Protein 6SN1 (pdb70)

Organism: Homo sapiens (NCBI:txid9606)

Radius of gyration: 36.24 Å; Cα contacts (8 Å, |Δi|>4): 1987; chains: 2; bounding box: 74×98×100 Å

B-factor: mean 81.83, std 27.94, range [30.4, 258.16]

Solvent-accessible surface area: 46410 Å² total; per-residue (Å²): 114,20,76,45,18,35,48,10,1,0,1,0,0,0,0,0,22,0,15,90,0,26,104,37,2,132,54,102,12,88,6,11,96,113,121,154,84,61,71,54,51,16,13,19,3,0,0,2,0,0,9,3,0,12,26,3,0,7,1,1,24,4,9,29,20,120,107,30,0,0,2,0,0,0,0,20,74,20,44,76,79,38,16,48,12,49,39,148,42,20,51,38,103,90,2,25,32,23,1,16,89,44,13,54,4,86,100,97,38,107,90,127,94,23,33,4,54,63,0,3,57,16,0,0,70,7,1,0,103,51,0,84,50,0,95,104,23,71,89,130,60,96,105,71,50,70,14,2,1,54,0,19,0,0,0,0,5,39,6,144,44,50,70,38,10,130,73,1,2,75,39,3,45,115,29,4,116,106,31,17,116,107,2,61,134,36,122,139,48,16,72,2,77,73,1,32,0,0,8,0,10,0,21,8,45,75,92,125,43,120,4,69,98,66,94,119,109,122,42,21,124,28,0,12,0,12,8,21,24,17,99,0,13,87,89,0,10,68,52,2,35,82,5,0,39,109,14,7,77,15,19,11,0,22,0,18,93,24,96,167,207,62,4,60,0,0,0,46,110,59,0,19,95,68,52,125,210,74,64,51,0,69,26,7,123,39,163,102,77,56,63,109,12,27,47,0,53,6,20,54,62,0,0,0,27,54,7,57,43,155,39,2,30,29,0,3,82,57,0,52,131,62,114,43,0,20,0,32,58,111,164,121,67,51,10,3,7,0,6,27,7,13,23,4,0,7,1,0,7,15,44,72,46,85,26,17,5,56,94,6,52,24,47,46,112,27,17,0,14,136,23,134,32,21,16,54,109,56,0,0,84,8,0,80,85,7,11,1,5,24,27,134,115,116,63,91,93,85,92,65,95,126,53,53,26,6,81,54,5,61,75,25,2,56,35,36,3,81,49,31,14,32,14,79,57,106,3,4,1,46,50,12,149,33,0,69,59,0,14,67,22,0,19,76,87,73,6,72,117,118,12,12,86,36,0,50,97,2,0,107,69,0,22,67,34,48,191,140,83,42,119,14,58,36,105,127,163,39,129,61,25,1,111,62,0,0,56,18,0,29,70,2,0,111,32,1,33,147,38,30,115,57,0,61,105,0,8,106,18,0,67,88,37,18,39,103,131,9,0,0,0,0,1,0,9,1,107,21,0,29,82,69,12,18,155,142,60,88,46,141,43,56,15,29,69,0,0,18,72,0,0,32,66,0,1,103,30,0,40,78,37,13,131,15,11,11,0,0,0,0,18,0,4,44,148,78,111,54,85,19,83,16,26,52,67,10,106,59,0,54,120,9,12,73,143,23,96,70,107,70,95,4,20,1,47,51,0,0,61,0,0,14,74,16,0,81,152,55,5,15,32,63,35,59,1,33,0,0,0,0,0,2,1,54,9,45,162,43,78,17,1,2,46,84,9,27,86,71,69,102,58,58,78,96,108,66,60,28,10,6,76,13,77,4,58,14,64,0,9,0,0,0,0,0,35,37,137,49,2,111,86,88,88,18,19,126,15,0,80,102,0,15,92,19,4,116,43,70,20,79,34,9,49,14,124,26,98,14,21,33,162,35,0,71,57,6,0,15,129,0,16,106,98,15,0,58,26,17,71,4,41,0,51,0,18,96,16,70,8,53,0,27,1,4,30,106,10,102,79,49,58,73,36,121,85,128,41,65,114,69,56,90,6,71,77,52,0,30,1,0,1,0,0,29,24,79,18,0,25,3,1,30,8,59,34,41,4,0,0,16,25,15,22,61,109,107,98,44,68,53,54,73,119,115,79,37,93,124,116,12,2,154,102,31,21,1,3,15,0,0,14,13,0,1,90,107,45,27,2,0,0,0,0,41,0,9,127,108,10,8,0,6,0,16,7,44,36,48,86,199,130,85,16,6,1,19,0,1,6,0,82,19,17,67,79,25,1,46,3,1,10,98,2,49,60,0,0,5,22,74,53,21,181,142,63,28,0,3,165,126,71,108,120,44,32,11,68,46,141,41,194,91,143,18,8,15,27,104,86,30,24,26,2,26,89,56,65,17,0,37,79,35,2,57,84,0,6,104,5,1,123,97,16,49,137,86,25,122,46,0,9,110,42,0,13,76,3,0,54,3,0,9,1,7,10,5,25,62,1,0,82,9,1,0,48,3,0,66,54,17,20,116,122,41,86,112,134,39,79,70,6,3,40,106,4,0,50,29,0,0,110,34,0,63,74,0,2,85,40,106,97,96,42,18,45,30,118,100,62,3,83,41,77,178,47,128,94,93,85,157

Foldseek 3Di:
DADLQAAQLEEEEQEEQFLQQQAFLPDWDQPFDDVVTDDTDTGGNSVLVVVLVLLLLQFCCQQDVDSRFYWYWYFFLAIDTQAAQESVRSDSVSVVVSDVVVPHRHNPDDRPSTDSLRSLLVSLQRLFAAHPVLVVVCVVVVCNRPDAREYEYAYEYAAQAQVRVVVSVVSSVVSLVVVLVVSVPDPGTHRHQAYEYEAEHEHHPPDDRRYDWDAWDDPDSHYIYTYHYFYGDPGSSVVSVVVSCVSQQKAKEWEPPQPVHIWIKIWHPVLCVVVPVYAYWYWDDDDPDDDDDFDFPDKGFIDTSCCPDPSNVVVLVVQQVFDKTFTWHVVTFTAWIWHDDNSTIIITGGDGDDDPCPPPDDCLPDPPNVPDFFPPVVVVVVPVVLDDDDDDDFDDDDDDPTDDRVVVSVVLVVLLVLPDDGGDLVAWLVVDPLNCLQLVQLSDLDADPVSLVSLLVSLVVLLVCLVVLPDTDNVDDSVVVQVVNLVRVLSSLVSRCVSDVSSVVSNVSSCVRGDPD/DEEEEEEQEQQQQCALDPVPPDRDGLLRLVLLLVLLVLVCCVQQVQPFWYWYWYFFPHIDGPGATDSPSVVVNVCSPPDDHHHAGQPQNVLVVVLVSCCVPPNAEDEYEYEYEEQLCRDDDDRGLVVCVVCQPPPPPVRHGCFPPSHRYAYEYQHSHAPVVCVVVVSVVSVVVRCVSNVVRYDYFHHNDRRDNVVSNVRSVVVCVVPPHWQWAWEDEPPAIFIKTWPPQDDFQADDCVPGNDTAHFDRYWYFDDKDACVQCPDADFSDKTAIGGFDADDVRDRQPSVVSVVVVVPDDHVQVVVAVCQQVRRMWTWIHRDVQWIWIWHWDPPPPDDIGIMITTFDRHQPSDQQVHGPVPDDDCVPPPDRQCDPVSPHHPTRDDDPDDDPVRDDDQDPPDVVSVVVLLVQLVVLLLVPPVSVPVNQVSLLVVLLVCLVVVVLVVLLVSLVVLVVCLVVRDPPDDPQSNQQSNQSSVQSNVLSVCPPDCVDNPDGRDGDPDPPPDD

InterPro domains:
  IPR019355 Cell cycle regulator Mat89Bb [PF10221] (5-692)
  IPR019355 Cell cycle regulator Mat89Bb [PTHR12955] (3-706)

Nearest PDB structures (foldseek):
  6sn1-assembly1_B  TM=1.002E+00  e=0.000E+00  Homo sapiens
  8pk5-assembly1_B  TM=9.869E-01  e=5.608E-93  Homo sapiens
  9fa7-assembly1_B  TM=9.671E-01  e=9.783E-84  Homo sapiens
  8rbx-assembly1_n  TM=4.633E-01  e=1.930E-60  Homo sapiens
  8rc4-assembly1_n  TM=4.723E-01  e=8.974E-50  Homo sapiens

GO terms:
  GO:0005737 cytoplasm (C, IDA)
  GO:0051642 centrosome localization (P, IMP)
  GO:0090435 protein localization to nuclear envelope (P, IMP)
  GO:0007052 mitotic spindle organization (P, IMP)
  GO:0005634 nucleus (C, IDA)
  GO:0032039 integrator complex (C, IDA)
  GO:0160232 INTAC complex (C, IDA)
  GO:0160240 RNA polymerase II transcription initiation surveillance (P, IDA)
  GO:0140297 DNA-binding transcription factor binding (F, IDA)
  GO:0016180 snRNA processing (P, IMP)
  GO:0005654 nucleoplasm (C, TAS)
  GO:0005515 protein binding (F, IPI)
  GO:0005654 nucleoplasm (C, IDA)
  GO:0016604 nuclear body (C, IDA)
  GO:0034243 regulation of transcription elongation by RNA polymerase II (P, IDA)
  GO:0007346 regulation of mitotic cell cycle (P, IMP)

Sequence (1020 aa):
FMKIFSESHKTVFVVDHCPYMAESCRQHVEFDMLIIPLAPISKSLWTCSVESSMEYCRIMYDIFPFKKLVNFIVSDSGAHVLNSWTQEDQNLQELMAALAAVGPPNPRADPECCSILHGLVAAVETLCKITEYQHEARTLLMNAERVGNRGRIICITNAKSDSHVRMLEDCVQETIHEHNKLAANSDHLMQIQKCELVLIHTYPVGEDSLVSDRSKKELSPVLTSEVHSVRAGRHLATKLNILVQQHFDLASTTITNIPMYDVELLHHKDAHVDFLETITLKWCTPRTNNIELHYCTGAYRISPVDVNSRPSSCLTNFLLNGRSVLLEQPSKVISHMLSSHGGEIFLHVLSSSRSILEDPPSISEGCGGRVTDYRITDFGEFMRENRLTPFLDPRYKIDGSLEVPLERAKDQLEKHTRYWPMIISQTTIFNMQAVVPLASVIVKESLTEEDVLNCQKTIYNLVDMERKNDPLPISPKRDEQYRIMWNELETLVRAHINNSEKHQRVLECLMACRSKPPTVVVMDVSLSMTRPVSIEGSEEYQRKHLAAHGLTMLFEHMATNYKLEFTALVVFSSLWELMVPFTRDYNTLQEALSNMDDYDKTCLESALVGVCNIVQQEWGGAIPCQVVLVTDGCLGIGRGSLRHSLATQNQRSESNRFPLPFPFPSKLYIMCMANLEELQSTDSLECLERLIDLNNGEGQIFTIDGPLCLKNVQSMFGKLIDLAYTPFHAVLKCGHLTADVQVFPRPEPFVVDEEIDPIPKVINTDLEIVGFIDIADISSPPVLSRHLVLPIALNKEGDEVGTNSANQIAGKIPNFCVLLHGSLKVEGMVAIVQLGPEWHGMLYSQADSKKKSNLMMSLFEPGPEPLPWLGKMAQLGPISDAKENPYGEDDNKSPFPLQPKNKRSYAQNVTVWIKPSGLQTDVQKILRNARKLPEKTQTFYKELNRLRKAALAFGFLDLLKGVADMLERECTLLPETAHPDAAFQLTHAAQQLKLASTGTSEYAAYDQNITPLHTDFSGS

Structure (mmCIF, N/CA/C/O backbone):
data_6SN1
#
_entry.id   6SN1
#
_cell.length_a   190.987
_cell.length_b   115.354
_cell.length_c   147.819
_cell.angle_alpha   90.000
_cell.angle_beta   90.000
_cell.angle_gamma   90.000
#
_symmetry.space_group_name_H-M   'P 21 21 2'
#
loop_
_entity.id
_entity.type
_entity.pdbx_description
1 polymer 'Integrator complex subunit 13'
2 polymer 'Integrator complex subunit 14'
3 non-polymer 'SULFATE ION'
4 water water
#
loop_
_atom_site.group_PDB
_atom_site.id
_atom_site.type_symbol
_atom_site.label_atom_id
_atom_site.label_alt_id
_atom_site.label_comp_id
_atom_site.label_asym_id
_atom_site.label_entity_id
_atom_site.label_seq_id
_atom_site.pdbx_PDB_ins_code
_atom_site.Cartn_x
_atom_site.Cartn_y
_atom_site.Cartn_z
_atom_site.occupancy
_atom_site.B_iso_or_equiv
_atom_site.auth_seq_id
_atom_site.auth_comp_id
_atom_site.auth_asym_id
_atom_site.auth_atom_id
_atom_site.pdbx_PDB_model_num
ATOM 1 N N . PHE A 1 57 ? 135.54834 47.04131 101.57456 1.000 129.16457 0 PHE A N 1
ATOM 2 C CA . PHE A 1 57 ? 136.06355 45.70209 101.31545 1.000 132.25052 0 PHE A CA 1
ATOM 3 C C . PHE A 1 57 ? 135.12531 44.61469 101.81477 1.000 139.24037 0 PHE A C 1
ATOM 4 O O . PHE A 1 57 ? 134.07225 44.88387 102.39385 1.000 136.61980 0 PHE A O 1
ATOM 6 N N . MET A 1 58 ? 135.52592 43.37525 101.56773 1.000 163.08952 1 MET A N 1
ATOM 7 C CA . MET A 1 58 ? 134.84295 42.21305 102.10523 1.000 149.41484 1 MET A CA 1
ATOM 8 C C . MET A 1 58 ? 135.90302 41.20283 102.50248 1.000 140.57325 1 MET A C 1
ATOM 9 O O . MET A 1 58 ? 136.85549 40.96495 101.75141 1.000 138.00664 1 MET A O 1
ATOM 11 N N . LYS A 1 59 ? 135.73580 40.62722 103.69341 1.000 138.57999 2 LYS A N 1
ATOM 12 C CA . LYS A 1 59 ? 136.78773 39.80531 104.27909 1.000 134.51904 2 LYS A CA 1
ATOM 13 C C . LYS A 1 59 ? 136.97422 38.50691 103.50074 1.000 135.36884 2 LYS A C 1
ATOM 14 O O . LYS A 1 59 ? 138.06799 38.22473 102.99617 1.000 119.84290 2 LYS A O 1
ATOM 16 N N . ILE A 1 60 ? 135.90965 37.70756 103.37417 1.000 141.32985 3 ILE A N 1
ATOM 17 C CA . ILE A 1 60 ? 136.03197 36.44026 102.65448 1.000 101.48191 3 ILE A CA 1
ATOM 18 C C . ILE A 1 60 ? 136.15251 36.68582 101.15959 1.000 106.12453 3 ILE A C 1
ATOM 19 O O . ILE A 1 60 ? 136.72535 35.86636 100.42876 1.000 100.29420 3 ILE A O 1
ATOM 21 N N . PHE A 1 61 ? 135.62993 37.81045 100.68239 1.000 122.84426 4 PHE A N 1
ATOM 22 C CA . PHE A 1 61 ? 135.62359 38.11985 99.25535 1.000 89.03229 4 PHE A CA 1
ATOM 23 C C . PHE A 1 61 ? 136.84626 38.93695 98.86236 1.000 69.91285 4 PHE A C 1
ATOM 24 O O . PHE A 1 61 ? 136.73409 39.96559 98.20139 1.000 82.63373 4 PHE A O 1
ATOM 32 N N . SER A 1 62 ? 138.02733 38.48243 99.27606 1.000 69.88958 5 SER A N 1
ATOM 33 C CA . SER A 1 62 ? 139.26595 39.10882 98.84366 1.000 72.03769 5 SER A CA 1
ATOM 34 C C . SER A 1 62 ? 139.65367 38.59908 97.46249 1.000 86.27660 5 SER A C 1
ATOM 35 O O . SER A 1 62 ? 138.80676 38.13864 96.69144 1.000 72.08815 5 SER A O 1
ATOM 38 N N . GLU A 1 63 ? 140.94050 38.68183 97.14316 1.000 77.34726 6 GLU A N 1
ATOM 39 C CA . GLU A 1 63 ? 141.41541 38.23050 95.84239 1.000 78.47193 6 GLU A CA 1
ATOM 40 C C . GLU A 1 63 ? 141.30285 36.72063 95.70046 1.000 91.86452 6 GLU A C 1
ATOM 41 O O . GLU A 1 63 ? 141.02875 36.22576 94.60224 1.000 81.49072 6 GLU A O 1
ATOM 47 N N . SER A 1 64 ? 141.49439 35.97780 96.79354 1.000 77.50596 7 SER A N 1
ATOM 48 C CA . SER A 1 64 ? 141.54381 34.52079 96.74369 1.000 70.90558 7 SER A CA 1
ATOM 49 C C . SER A 1 64 ? 140.16813 33.86644 96.67108 1.000 61.62416 7 SER A C 1
ATOM 50 O O . SER A 1 64 ? 140.09521 32.64676 96.49460 1.000 73.51950 7 SER A O 1
ATOM 53 N N . HIS A 1 65 ? 139.08248 34.63518 96.79935 1.000 71.40897 8 HIS A N 1
ATOM 54 C CA . HIS A 1 65 ? 137.74873 34.06092 96.64250 1.000 57.46975 8 HIS A CA 1
ATOM 55 C C . HIS A 1 65 ? 137.53112 33.55662 95.22090 1.000 78.37117 8 HIS A C 1
ATOM 56 O O . HIS A 1 65 ? 136.99690 32.45998 95.01708 1.000 68.56815 8 HIS A O 1
ATOM 63 N N . LYS A 1 66 ? 137.93707 34.34202 94.22609 1.000 82.84142 9 LYS A N 1
ATOM 64 C CA . LYS A 1 66 ? 137.80974 33.97608 92.82096 1.000 65.02517 9 LYS A CA 1
ATOM 65 C C . LYS A 1 66 ? 139.19698 33.83342 92.21365 1.000 79.27355 9 LYS A C 1
ATOM 66 O O . LYS A 1 66 ? 139.96204 34.80302 92.17125 1.000 81.47144 9 LYS A O 1
ATOM 72 N N . THR A 1 67 ? 139.51291 32.63402 91.73457 1.000 71.08088 10 THR A N 1
ATOM 73 C CA . THR A 1 67 ? 140.73878 32.37470 90.99215 1.000 61.35733 10 THR A CA 1
ATOM 74 C C . THR A 1 67 ? 140.36696 31.79543 89.63618 1.000 66.53743 10 THR A C 1
ATOM 75 O O . THR A 1 67 ? 139.58292 30.84512 89.55921 1.000 77.57647 10 THR A O 1
ATOM 79 N N . VAL A 1 68 ? 140.91549 32.37173 88.57121 1.000 69.33331 11 VAL A N 1
ATOM 80 C CA . VAL A 1 68 ? 140.61570 31.94717 87.20927 1.000 57.57654 11 VAL A CA 1
ATOM 81 C C . VAL A 1 68 ? 141.91755 31.53840 86.53713 1.000 72.52996 11 VAL A C 1
ATOM 82 O O . VAL A 1 68 ? 142.80675 32.37466 86.33189 1.000 63.68785 11 VAL A O 1
ATOM 86 N N . PHE A 1 69 ? 142.02987 30.25591 86.20101 1.000 72.62395 12 PHE A N 1
ATOM 87 C CA . PHE A 1 69 ? 143.15669 29.75354 85.43023 1.000 60.49998 12 PHE A CA 1
ATOM 88 C C . PHE A 1 69 ? 142.88351 29.92687 83.94325 1.000 63.97237 12 PHE A C 1
ATOM 89 O O . PHE A 1 69 ? 141.76326 29.70436 83.47436 1.000 60.08243 12 PHE A O 1
ATOM 97 N N . VAL A 1 70 ? 143.91194 30.33730 83.20545 1.000 67.18164 13 VAL A N 1
ATOM 98 C CA . VAL A 1 70 ? 143.83449 30.50243 81.75676 1.000 72.63583 13 VAL A CA 1
ATOM 99 C C . VAL A 1 70 ? 145.07662 29.84401 81.16712 1.000 76.33184 13 VAL A C 1
ATOM 100 O O . VAL A 1 70 ? 146.17554 30.40686 81.22804 1.000 64.61192 13 VAL A O 1
ATOM 104 N N . VAL A 1 71 ? 144.90810 28.65065 80.60073 1.000 75.75863 14 VAL A N 1
ATOM 105 C CA . VAL A 1 71 ? 145.97976 27.91471 79.94083 1.000 75.12375 14 VAL A CA 1
ATOM 106 C C . VAL A 1 71 ? 145.66464 27.85563 78.45351 1.000 77.46586 14 VAL A C 1
ATOM 107 O O . VAL A 1 71 ? 144.52097 27.59290 78.06518 1.000 59.43336 14 VAL A O 1
ATOM 111 N N . ASP A 1 72 ? 146.67259 28.10543 77.61982 1.000 68.54082 15 ASP A N 1
ATOM 112 C CA . ASP A 1 72 ? 146.46350 28.12583 76.18018 1.000 97.81983 15 ASP A CA 1
ATOM 113 C C . ASP A 1 72 ? 146.58021 26.72233 75.59749 1.000 91.17796 15 ASP A C 1
ATOM 114 O O . ASP A 1 72 ? 147.42795 25.92691 76.01459 1.000 61.58261 15 ASP A O 1
ATOM 119 N N . HIS A 1 73 ? 145.70785 26.42481 74.63376 1.000 96.26069 16 HIS A N 1
ATOM 120 C CA . HIS A 1 73 ? 145.63690 25.11815 73.99553 1.000 87.95601 16 HIS A CA 1
ATOM 121 C C . HIS A 1 73 ? 146.12562 25.17154 72.55021 1.000 86.31676 16 HIS A C 1
ATOM 122 O O . HIS A 1 73 ? 145.72059 24.35530 71.71913 1.000 109.79782 16 HIS A O 1
ATOM 129 N N . CYS A 1 74 ? 146.99066 26.12800 72.24109 1.000 82.27477 17 CYS A N 1
ATOM 130 C CA . CYS A 1 74 ? 147.42655 26.34343 70.87232 1.000 94.93815 17 CYS A CA 1
ATOM 131 C C . CYS A 1 74 ? 148.49225 25.32203 70.47283 1.000 93.50629 17 CYS A C 1
ATOM 132 O O . CYS A 1 74 ? 149.18738 24.77266 71.33351 1.000 72.30070 17 CYS A O 1
ATOM 135 N N . PRO A 1 75 ? 148.61659 25.04484 69.16901 1.000 83.55955 18 PRO A N 1
ATOM 136 C CA . PRO A 1 75 ? 149.56543 24.01469 68.70543 1.000 74.78767 18 PRO A CA 1
ATOM 137 C C . PRO A 1 75 ? 150.96190 24.09440 69.30465 1.000 74.88908 18 PRO A C 1
ATOM 138 O O . PRO A 1 75 ? 151.56121 23.04640 69.57375 1.000 81.68744 18 PRO A O 1
ATOM 142 N N . TYR A 1 76 ? 151.50496 25.29462 69.52082 1.000 69.88651 19 TYR A N 1
ATOM 143 C CA . TYR A 1 76 ? 152.86474 25.38712 70.04371 1.000 79.59946 19 TYR A CA 1
ATOM 144 C C . TYR A 1 76 ? 152.99078 24.86759 71.47088 1.000 81.99451 19 TYR A C 1
ATOM 145 O O . TYR A 1 76 ? 154.11519 24.62857 71.92394 1.000 79.10840 19 TYR A O 1
ATOM 154 N N . MET A 1 77 ? 151.87795 24.67555 72.18255 1.000 73.28955 20 MET A N 1
ATOM 155 C CA . MET A 1 77 ? 151.93848 24.11354 73.52586 1.000 84.27519 20 MET A CA 1
ATOM 156 C C . MET A 1 77 ? 152.27673 22.62920 73.52938 1.000 92.56640 20 MET A C 1
ATOM 157 O O . MET A 1 77 ? 152.60818 22.09219 74.59163 1.000 84.10154 20 MET A O 1
ATOM 162 N N . ALA A 1 78 ? 152.20242 21.95822 72.38091 1.000 86.24534 21 ALA A N 1
ATOM 163 C CA . ALA A 1 78 ? 152.58286 20.55593 72.28228 1.000 83.25456 21 ALA A CA 1
ATOM 164 C C . ALA A 1 78 ? 154.09073 20.35457 72.22973 1.000 64.51545 21 ALA A C 1
ATOM 165 O O . ALA A 1 78 ? 154.54340 19.20657 72.16572 1.000 73.69196 21 ALA A O 1
ATOM 167 N N . GLU A 1 79 ? 154.87054 21.43273 72.25385 1.000 71.64698 22 GLU A N 1
ATOM 168 C CA . GLU A 1 79 ? 156.31971 21.31319 72.19452 1.000 85.95756 22 GLU A CA 1
ATOM 169 C C . GLU A 1 79 ? 156.84399 20.59827 73.43293 1.000 78.55833 22 GLU A C 1
ATOM 170 O O . GLU A 1 79 ? 156.33428 20.78240 74.54145 1.000 94.57967 22 GLU A O 1
ATOM 176 N N . SER A 1 80 ? 157.86682 19.77242 73.23694 1.000 82.60269 23 SER A N 1
ATOM 177 C CA . SER A 1 80 ? 158.44669 19.02667 74.34399 1.000 82.56142 23 SER A CA 1
ATOM 178 C C . SER A 1 80 ? 159.21948 19.95377 75.27235 1.000 92.90223 23 SER A C 1
ATOM 179 O O . SER A 1 80 ? 159.95357 20.83855 74.82449 1.000 101.98162 23 SER A O 1
ATOM 182 N N . CYS A 1 81 ? 159.04959 19.74505 76.57961 1.000 81.93804 24 CYS A N 1
ATOM 183 C CA . CYS A 1 81 ? 159.84235 20.47166 77.56332 1.000 92.23976 24 CYS A CA 1
ATOM 184 C C . CYS A 1 81 ? 161.28711 19.99397 77.61253 1.000 100.49583 24 CYS A C 1
ATOM 185 O O . CYS A 1 81 ? 162.09568 20.59496 78.32910 1.000 101.00260 24 CYS A O 1
ATOM 188 N N . ARG A 1 82 ? 161.61929 18.93146 76.87714 1.000 104.07980 25 ARG A N 1
ATOM 189 C CA . ARG A 1 82 ? 162.97021 18.38124 76.76847 1.000 107.75097 25 ARG A CA 1
ATOM 190 C C . ARG A 1 82 ? 163.55965 17.98453 78.11761 1.000 105.35064 25 ARG A C 1
ATOM 191 O O . ARG A 1 82 ? 164.78400 17.90519 78.26209 1.000 113.69686 25 ARG A O 1
ATOM 199 N N . GLN A 1 83 ? 162.71360 17.72990 79.11202 1.000 100.43454 26 GLN A N 1
ATOM 200 C CA . GLN A 1 83 ? 163.14447 17.19557 80.39853 1.000 109.78865 26 GLN A CA 1
ATOM 201 C C . GLN A 1 83 ? 162.73397 15.72874 80.43801 1.000 108.46402 26 GLN A C 1
ATOM 202 O O . GLN A 1 83 ? 161.54088 15.41310 80.50696 1.000 99.54082 26 GLN A O 1
ATOM 208 N N . HIS A 1 84 ? 163.72102 14.83989 80.38762 1.000 106.94083 27 HIS A N 1
ATOM 209 C CA . HIS A 1 84 ? 163.44596 13.41810 80.23978 1.000 117.98641 27 HIS A CA 1
ATOM 210 C C . HIS A 1 84 ? 162.83050 12.84006 81.50717 1.000 106.66228 27 HIS A C 1
ATOM 211 O O . HIS A 1 84 ? 163.23165 13.17622 82.62467 1.000 104.62566 27 HIS A O 1
ATOM 218 N N . VAL A 1 85 ? 161.85165 11.95827 81.32294 1.000 111.62131 28 VAL A N 1
ATOM 219 C CA . VAL A 1 85 ? 161.19188 11.25413 82.41619 1.000 117.11359 28 VAL A CA 1
ATOM 220 C C . VAL A 1 85 ? 161.57465 9.78399 82.32168 1.000 116.43283 28 VAL A C 1
ATOM 221 O O . VAL A 1 85 ? 161.32071 9.13253 81.30068 1.000 118.12924 28 VAL A O 1
ATOM 225 N N . GLU A 1 86 ? 162.18538 9.26352 83.38317 1.000 114.96412 29 GLU A N 1
ATOM 226 C CA . GLU A 1 86 ? 162.61971 7.86860 83.43678 1.000 118.13678 29 GLU A CA 1
ATOM 227 C C . GLU A 1 86 ? 161.51623 7.04590 84.08967 1.000 111.43983 29 GLU A C 1
ATOM 228 O O . GLU A 1 86 ? 161.40832 6.99151 85.31711 1.000 122.10825 29 GLU A O 1
ATOM 234 N N . PHE A 1 87 ? 160.69239 6.40078 83.26384 1.000 104.77519 30 PHE A N 1
ATOM 235 C CA . PHE A 1 87 ? 159.59811 5.57914 83.76466 1.000 108.10849 30 PHE A CA 1
ATOM 236 C C . PHE A 1 87 ? 159.97986 4.11248 83.90651 1.000 115.92012 30 PHE A C 1
ATOM 237 O O . PHE A 1 87 ? 159.43006 3.41805 84.76957 1.000 127.22374 30 PHE A O 1
ATOM 245 N N . ASP A 1 88 ? 160.90723 3.62709 83.08630 1.000 117.35228 31 ASP A N 1
ATOM 246 C CA . ASP A 1 88 ? 161.34350 2.23750 83.12195 1.000 114.98746 31 ASP A CA 1
ATOM 247 C C . ASP A 1 88 ? 162.63335 2.14086 83.92695 1.000 117.14748 31 ASP A C 1
ATOM 248 O O . ASP A 1 88 ? 163.64548 2.74831 83.56097 1.000 122.34337 31 ASP A O 1
ATOM 253 N N . MET A 1 89 ? 162.59395 1.37849 85.01663 1.000 117.55636 32 MET A N 1
ATOM 254 C CA . MET A 1 89 ? 163.76441 1.11518 85.84641 1.000 125.78116 32 MET A CA 1
ATOM 255 C C . MET A 1 89 ? 164.18347 -0.33063 85.61119 1.000 144.69122 32 MET A C 1
ATOM 256 O O . MET A 1 89 ? 163.49241 -1.25930 86.04518 1.000 139.57668 32 MET A O 1
ATOM 261 N N . LEU A 1 90 ? 165.30863 -0.51221 84.92234 1.000 156.78821 33 LEU A N 1
ATOM 262 C CA . LEU A 1 90 ? 165.80316 -1.83313 84.53663 1.000 143.75672 33 LEU A CA 1
ATOM 263 C C . LEU A 1 90 ? 164.75610 -2.59886 83.73267 1.000 132.98518 33 LEU A C 1
ATOM 264 O O . LEU A 1 90 ? 164.89493 -3.79842 83.49642 1.000 141.24487 33 LEU A O 1
ATOM 266 N N . ILE A 1 98 ? 168.45760 -7.23279 79.69760 1.000 126.25807 41 ILE A N 1
ATOM 267 C CA . ILE A 1 98 ? 167.41529 -6.51728 78.96937 1.000 127.14312 41 ILE A CA 1
ATOM 268 C C . ILE A 1 98 ? 167.86316 -5.09480 78.65584 1.000 135.69370 41 ILE A C 1
ATOM 269 O O . ILE A 1 98 ? 168.71098 -4.53306 79.34940 1.000 132.36622 41 ILE A O 1
ATOM 271 N N . ILE A 1 99 ? 167.28999 -4.51069 77.61178 1.000 135.27923 42 ILE A N 1
ATOM 272 C CA . ILE A 1 99 ? 167.62415 -3.15547 77.18368 1.000 143.29644 42 ILE A CA 1
ATOM 273 C C . ILE A 1 99 ? 166.53893 -2.21540 77.70220 1.000 151.96553 42 ILE A C 1
ATOM 274 O O . ILE A 1 99 ? 165.35608 -2.41870 77.38406 1.000 141.28444 42 ILE A O 1
ATOM 279 N N . PRO A 1 100 ? 166.87726 -1.21954 78.52229 1.000 155.43735 43 PRO A N 1
ATOM 280 C CA . PRO A 1 100 ? 165.84189 -0.35007 79.08961 1.000 138.70084 43 PRO A CA 1
ATOM 281 C C . PRO A 1 100 ? 165.24758 0.55982 78.03040 1.000 137.15647 43 PRO A C 1
ATOM 282 O O . PRO A 1 100 ? 165.90564 0.93367 77.05666 1.000 136.49331 43 PRO A O 1
ATOM 286 N N . LEU A 1 101 ? 163.98098 0.91087 78.23203 1.000 131.57846 44 LEU A N 1
ATOM 287 C CA . LEU A 1 101 ? 163.26369 1.72467 77.26532 1.000 126.18577 44 LEU A CA 1
ATOM 288 C C . LEU A 1 101 ? 163.77964 3.15958 77.27260 1.000 134.76851 44 LEU A C 1
ATOM 289 O O . LEU A 1 101 ? 164.33250 3.65047 78.26066 1.000 135.74524 44 LEU A O 1
ATOM 294 N N . ALA A 1 102 ? 163.58969 3.83087 76.14263 1.000 139.75673 45 ALA A N 1
ATOM 295 C CA . ALA A 1 102 ? 164.05983 5.19926 76.00065 1.000 141.43890 45 ALA A CA 1
ATOM 296 C C . ALA A 1 102 ? 163.19864 6.13925 76.84094 1.000 145.68094 45 ALA A C 1
ATOM 297 O O . ALA A 1 102 ? 161.96970 6.01821 76.84408 1.000 144.25467 45 ALA A O 1
ATOM 299 N N . PRO A 1 103 ? 163.80732 7.07715 77.56370 1.000 145.93706 46 PRO A N 1
ATOM 300 C CA . PRO A 1 103 ? 163.01439 8.01625 78.36336 1.000 136.31647 46 PRO A CA 1
ATOM 301 C C . PRO A 1 103 ? 162.17485 8.92797 77.48306 1.000 134.73021 46 PRO A C 1
ATOM 302 O O . PRO A 1 103 ? 162.50965 9.20109 76.32766 1.000 140.38481 46 PRO A O 1
ATOM 306 N N . ILE A 1 104 ? 161.06562 9.39897 78.04928 1.000 116.86630 47 ILE A N 1
ATOM 307 C CA . ILE A 1 104 ? 160.10709 10.22017 77.32607 1.000 119.14754 47 ILE A CA 1
ATOM 308 C C . ILE A 1 104 ? 159.96522 11.55672 78.04573 1.000 117.89644 47 ILE A C 1
ATOM 309 O O . ILE A 1 104 ? 160.35342 11.71100 79.20610 1.000 115.66698 47 ILE A O 1
ATOM 314 N N . SER A 1 105 ? 159.40708 12.53572 77.33392 1.000 120.02677 48 SER A N 1
ATOM 315 C CA . SER A 1 105 ? 159.26227 13.88922 77.84922 1.000 102.46289 48 SER A CA 1
ATOM 316 C C . SER A 1 105 ? 157.81846 14.35303 77.71884 1.0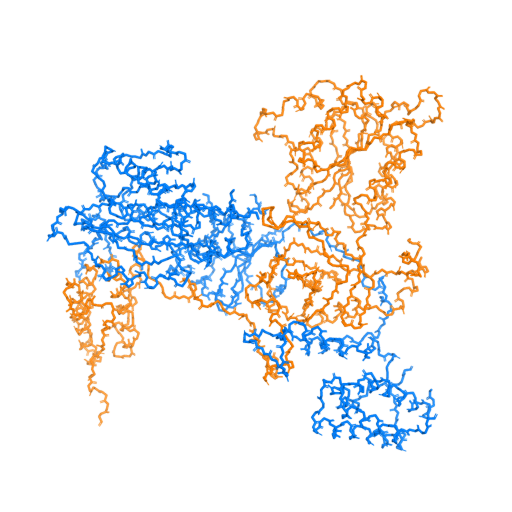00 96.75430 48 SER A C 1
ATOM 317 O O . SER A 1 105 ? 157.08886 13.92774 76.81862 1.000 80.68121 48 SER A O 1
ATOM 320 N N . LYS A 1 106 ? 157.41619 15.23522 78.62890 1.000 97.61391 49 LYS A N 1
ATOM 321 C CA . LYS A 1 106 ? 156.08404 15.81820 78.60869 1.000 90.15295 49 LYS A CA 1
ATOM 322 C C . LYS A 1 106 ? 156.06885 17.08016 77.75218 1.000 81.87730 49 LYS A C 1
ATOM 323 O O . LYS A 1 106 ? 157.09986 17.71211 77.51098 1.000 97.61588 49 LYS A O 1
ATOM 329 N N . SER A 1 107 ? 154.87527 17.44503 77.29528 1.000 69.67305 50 SER A N 1
ATOM 330 C CA . SER A 1 107 ? 154.71360 18.67110 76.53335 1.000 72.78683 50 SER A CA 1
ATOM 331 C C . SER A 1 107 ? 154.57171 19.86477 77.47561 1.000 81.74908 50 SER A C 1
ATOM 332 O O . SER A 1 107 ? 154.36397 19.71831 78.68308 1.000 92.06462 50 SER A O 1
ATOM 335 N N . LEU A 1 108 ? 154.69608 21.06692 76.90586 1.000 88.41059 51 LEU A N 1
ATOM 336 C CA . LEU A 1 108 ? 154.47813 22.27753 77.69194 1.000 80.64303 51 LEU A CA 1
ATOM 337 C C . LEU A 1 108 ? 153.05311 22.33021 78.22592 1.000 76.14567 51 LEU A C 1
ATOM 338 O O . LEU A 1 108 ? 152.82189 22.75896 79.36266 1.000 84.69882 51 LEU A O 1
ATOM 343 N N . TRP A 1 109 ? 152.08457 21.89468 77.41627 1.000 67.80014 52 TRP A N 1
ATOM 344 C CA . TRP A 1 109 ? 150.69830 21.84561 77.86808 1.000 68.72794 52 TRP A CA 1
ATOM 345 C C . TRP A 1 109 ? 150.53115 20.88060 79.03470 1.000 86.38131 52 TRP A C 1
ATOM 346 O O . TRP A 1 109 ? 149.83317 21.18743 80.00829 1.000 81.25961 52 TRP A O 1
ATOM 357 N N . THR A 1 110 ? 151.16386 19.70737 78.95469 1.000 77.81346 53 THR A N 1
ATOM 358 C CA . THR A 1 110 ? 151.08275 18.74809 80.05210 1.000 95.70222 53 THR A CA 1
ATOM 359 C C . THR A 1 110 ? 151.72732 19.30340 81.31696 1.000 73.19443 53 THR A C 1
ATOM 360 O O . THR A 1 110 ? 151.21384 19.10326 82.42438 1.000 77.73095 53 THR A O 1
ATOM 364 N N . CYS A 1 111 ? 152.84775 20.01577 81.17055 1.000 71.76033 54 CYS A N 1
ATOM 365 C CA . CYS A 1 111 ? 153.52432 20.57947 82.33459 1.000 83.01259 54 CYS A CA 1
ATOM 366 C C . CYS A 1 111 ? 152.66392 21.63326 83.02224 1.000 76.74348 54 CYS A C 1
ATOM 367 O O . CYS A 1 111 ? 152.60323 21.68638 84.25634 1.000 66.28336 54 CYS A O 1
ATOM 370 N N . SER A 1 112 ? 151.98663 22.47883 82.24276 1.000 72.04714 55 SER A N 1
ATOM 371 C CA . SER A 1 112 ? 151.17393 23.53580 82.83463 1.000 95.16432 55 SER A CA 1
ATOM 372 C C . SER A 1 112 ? 149.87357 23.00124 83.42087 1.000 77.84991 55 SER A C 1
ATOM 373 O O . SER A 1 112 ? 149.37486 23.55115 84.40932 1.000 82.41596 55 SER A O 1
ATOM 376 N N . VAL A 1 113 ? 149.31006 21.94437 82.83246 1.000 73.49286 56 VAL A N 1
ATOM 377 C CA . VAL A 1 113 ? 148.11549 21.33294 83.40610 1.000 81.64450 56 VAL A CA 1
ATOM 378 C C . VAL A 1 113 ? 148.46311 20.59750 84.69502 1.000 71.39740 56 VAL A C 1
ATOM 379 O O . VAL A 1 113 ? 147.70350 20.63287 85.67063 1.000 70.83852 56 VAL A O 1
ATOM 383 N N . GLU A 1 114 ? 149.61873 19.92912 84.72408 1.000 77.43405 57 GLU A N 1
ATOM 384 C CA . GLU A 1 114 ? 150.07485 19.27838 85.94890 1.000 68.18532 57 GLU A CA 1
ATOM 385 C C . GLU A 1 114 ? 150.22626 20.28372 87.08264 1.000 71.58173 57 GLU A C 1
ATOM 386 O O . GLU A 1 114 ? 149.70279 20.08122 88.18438 1.000 70.05016 57 GLU A O 1
ATOM 392 N N . SER A 1 115 ? 150.94532 21.37851 86.82649 1.000 81.18153 58 SER A N 1
ATOM 393 C CA . SER A 1 115 ? 151.25587 22.32976 87.88760 1.000 67.81544 58 SER A CA 1
ATOM 394 C C . SER A 1 115 ? 150.00686 23.05634 88.37002 1.000 67.99938 58 SER A C 1
ATOM 395 O O . SER A 1 115 ? 149.88726 23.37110 89.55938 1.000 63.52179 58 SER A O 1
ATOM 398 N N . SER A 1 116 ? 149.06504 23.33250 87.46572 1.000 63.49618 59 SER A N 1
ATOM 399 C CA . SER A 1 116 ? 147.85739 24.04290 87.86883 1.000 59.55868 59 SER A CA 1
ATOM 400 C C . SER A 1 116 ? 146.89645 23.13527 88.62579 1.000 79.70683 59 SER A C 1
ATOM 401 O O . SER A 1 116 ? 146.20667 23.59679 89.54253 1.000 66.06682 59 SER A O 1
ATOM 404 N N . MET A 1 117 ? 146.82984 21.85186 88.26033 1.000 75.06171 60 MET A N 1
ATOM 405 C CA . MET A 1 117 ? 145.96714 20.92719 88.98941 1.000 59.38577 60 MET A CA 1
ATOM 406 C C . MET A 1 117 ? 146.51812 20.64083 90.38073 1.000 63.54171 60 MET A C 1
ATOM 407 O O . MET A 1 117 ? 145.75160 20.50603 91.34153 1.000 64.29722 60 MET A O 1
ATOM 412 N N . GLU A 1 118 ? 147.84381 20.54375 90.50831 1.000 51.27861 61 GLU A N 1
ATOM 413 C CA . GLU A 1 118 ? 148.45184 20.39769 91.82700 1.000 58.15173 61 GLU A CA 1
ATOM 414 C C . GLU A 1 118 ? 148.19904 21.63391 92.68113 1.000 77.92642 61 GLU A C 1
ATOM 415 O O . GLU A 1 118 ? 148.02338 21.53424 93.90179 1.000 68.26164 61 GLU A O 1
ATOM 421 N N . TYR A 1 119 ? 148.18271 22.80918 92.04905 1.000 73.29542 62 TYR A N 1
ATOM 422 C CA . TYR A 1 119 ? 147.79380 24.03977 92.73038 1.000 49.09961 62 TYR A CA 1
ATOM 423 C C . TYR A 1 119 ? 146.39469 23.91479 93.32381 1.000 65.93232 62 TYR A C 1
ATOM 424 O O . TYR A 1 119 ? 146.17074 24.23899 94.49701 1.000 61.24885 62 TYR A O 1
ATOM 433 N N . CYS A 1 120 ? 145.43964 23.42941 92.52539 1.000 68.31027 63 CYS A N 1
ATOM 434 C CA . CYS A 1 120 ? 144.06368 23.28698 92.98999 1.000 68.75063 63 CYS A CA 1
ATOM 435 C C . CYS A 1 120 ? 143.89812 22.15781 93.99914 1.000 71.50750 63 CYS A C 1
ATOM 436 O O . CYS A 1 120 ? 142.95254 22.18995 94.79436 1.000 73.66011 63 CYS A O 1
ATOM 439 N N . ARG A 1 121 ? 144.78422 21.16021 93.98366 1.000 57.78032 64 ARG A N 1
ATOM 440 C CA . ARG A 1 121 ? 144.69407 20.08444 94.96616 1.000 74.99664 64 ARG A CA 1
ATOM 441 C C . ARG A 1 121 ? 145.00822 20.60036 96.36313 1.000 78.03830 64 ARG A C 1
ATOM 442 O O . ARG A 1 121 ? 144.29611 20.29371 97.32625 1.000 81.26762 64 ARG A O 1
ATOM 450 N N . ILE A 1 122 ? 146.07940 21.38601 96.48823 1.000 57.98234 65 ILE A N 1
ATOM 451 C CA . ILE A 1 122 ? 146.47573 21.91601 97.78718 1.000 62.89472 65 ILE A CA 1
ATOM 452 C C . ILE A 1 122 ? 145.43546 22.90186 98.30463 1.000 62.23974 65 ILE A C 1
ATOM 453 O O . ILE A 1 122 ? 145.12668 22.92777 99.50191 1.000 68.89471 65 ILE A O 1
ATOM 458 N N . MET A 1 123 ? 144.86972 23.71879 97.41368 1.000 57.19628 66 MET A N 1
ATOM 459 C CA . MET A 1 123 ? 143.86700 24.69261 97.83429 1.000 68.91944 66 MET A CA 1
ATOM 460 C C . MET A 1 123 ? 142.59323 24.01089 98.31943 1.000 61.21990 66 MET A C 1
ATOM 461 O O . MET A 1 123 ? 142.02466 24.40420 99.34493 1.000 74.50092 66 MET A O 1
ATOM 466 N N . TYR A 1 124 ? 142.12955 22.98820 97.59671 1.000 67.98546 67 TYR A N 1
ATOM 467 C CA . TYR A 1 124 ? 140.86112 22.35311 97.94078 1.000 70.96335 67 TYR A CA 1
ATOM 468 C C . TYR A 1 124 ? 140.93967 21.59594 99.26085 1.000 71.09396 67 TYR A C 1
ATOM 469 O O . TYR A 1 124 ? 139.94206 21.51903 99.98718 1.000 63.84748 67 TYR A O 1
ATOM 478 N N . ASP A 1 125 ? 142.10372 21.03220 99.58933 1.000 54.32520 68 ASP A N 1
ATOM 479 C CA . ASP A 1 125 ? 142.26080 20.38217 100.88591 1.000 55.26096 68 ASP A CA 1
ATOM 480 C C . ASP A 1 125 ? 142.19630 21.39479 102.02137 1.000 64.32904 68 ASP A C 1
ATOM 481 O O . ASP A 1 125 ? 141.55326 21.14677 103.04788 1.000 66.76196 68 ASP A O 1
ATOM 486 N N . ILE A 1 126 ? 142.85299 22.54234 101.85272 1.000 67.50179 69 ILE A N 1
ATOM 487 C CA . ILE A 1 126 ? 142.93200 23.52103 102.93007 1.000 50.45739 69 ILE A CA 1
ATOM 488 C C . ILE A 1 126 ? 141.68377 24.39788 102.97224 1.000 65.59796 69 ILE A C 1
ATOM 489 O O . ILE A 1 126 ? 141.30537 24.89421 104.04031 1.000 72.65908 69 ILE A O 1
ATOM 494 N N . PHE A 1 127 ? 141.01304 24.58725 101.83690 1.000 52.31260 70 PHE A N 1
ATOM 495 C CA . PHE A 1 127 ? 139.82723 25.43909 101.74678 1.000 61.78254 70 PHE A CA 1
ATOM 496 C C . PHE A 1 127 ? 138.72746 24.68986 101.00784 1.000 66.87266 70 PHE A C 1
ATOM 497 O O . PHE A 1 127 ? 138.52178 24.89161 99.80307 1.000 65.90154 70 PHE A O 1
ATOM 505 N N . PRO A 1 128 ? 137.99559 23.81262 101.70196 1.000 69.69000 71 PRO A N 1
ATOM 506 C CA . PRO A 1 128 ? 136.88180 23.10317 101.05182 1.000 68.10616 71 PRO A CA 1
ATOM 507 C C . PRO A 1 128 ? 135.72143 24.00525 100.66491 1.000 63.66145 71 PRO A C 1
ATOM 508 O O . PRO A 1 128 ? 134.85918 23.56971 99.89097 1.000 81.71105 71 PRO A O 1
ATOM 512 N N . PHE A 1 129 ? 135.66698 25.23527 101.17238 1.000 72.68248 72 PHE A N 1
ATOM 513 C CA . PHE A 1 129 ? 134.58377 26.15497 100.86067 1.000 80.24521 72 PHE A CA 1
ATOM 514 C C . PHE A 1 129 ? 135.14304 27.55892 100.68039 1.000 81.87986 72 PHE A C 1
ATOM 515 O O . PHE A 1 129 ? 136.23617 27.88150 101.15295 1.000 81.71136 72 PHE A O 1
ATOM 523 N N . LYS A 1 130 ? 134.37291 28.38948 99.97666 1.000 75.18946 73 LYS A N 1
ATOM 524 C CA . LYS A 1 130 ? 134.56142 29.83130 99.83127 1.000 72.31978 73 LYS A CA 1
ATOM 525 C C . LYS A 1 130 ? 135.80563 30.21923 99.03946 1.000 72.53486 73 LYS A C 1
ATOM 526 O O . LYS A 1 130 ? 136.06958 31.41842 98.88895 1.000 87.92260 73 LYS A O 1
ATOM 532 N N . LYS A 1 131 ? 136.57699 29.26382 98.52878 1.000 70.64307 74 LYS A N 1
ATOM 533 C CA . LYS A 1 131 ? 137.72858 29.55183 97.67454 1.000 68.21970 74 LYS A CA 1
ATOM 534 C C . LYS A 1 131 ? 137.49253 28.84757 96.34268 1.000 70.81781 74 LYS A C 1
ATOM 535 O O . LYS A 1 131 ? 137.79807 27.66023 96.19366 1.000 78.26974 74 LYS A O 1
ATOM 541 N N . LEU A 1 132 ? 136.95527 29.58707 95.37949 1.000 59.70754 75 LEU A N 1
ATOM 542 C CA . LEU A 1 132 ? 136.44068 29.02984 94.13911 1.000 77.34491 75 LEU A CA 1
ATOM 543 C C . LEU A 1 132 ? 137.42992 29.22023 92.99446 1.000 78.84653 75 LEU A C 1
ATOM 544 O O . LEU A 1 132 ? 138.28622 30.10809 93.01789 1.000 72.07975 75 LEU A O 1
ATOM 549 N N . VAL A 1 133 ? 137.29866 28.36170 91.98359 1.000 75.43290 76 VAL A N 1
ATOM 550 C CA . VAL A 1 133 ? 138.19801 28.34367 90.83503 1.000 55.33667 76 VAL A CA 1
ATOM 551 C C . VAL A 1 133 ? 137.37695 28.19958 89.56079 1.000 61.98070 76 VAL A C 1
ATOM 552 O O . VAL A 1 133 ? 136.38967 27.45775 89.52446 1.000 63.66937 76 VAL A O 1
ATOM 556 N N . ASN A 1 134 ? 137.78198 28.92320 88.51859 1.000 67.96233 77 ASN A N 1
ATOM 557 C CA . ASN A 1 134 ? 137.27830 28.73369 87.16344 1.000 62.61931 77 ASN A CA 1
ATOM 558 C C . ASN A 1 134 ? 138.45629 28.36814 86.27299 1.000 72.64538 77 ASN A C 1
ATOM 559 O O . ASN A 1 134 ? 139.43397 29.11976 86.19533 1.000 62.82191 77 ASN A O 1
ATOM 564 N N . PHE A 1 135 ? 138.36972 27.21650 85.61333 1.000 71.57488 78 PHE A N 1
ATOM 565 C CA . PHE A 1 135 ? 139.44323 26.72145 84.76090 1.000 71.78776 78 PHE A CA 1
ATOM 566 C C . PHE A 1 135 ? 139.07497 26.96659 83.30260 1.000 74.74177 78 PHE A C 1
ATOM 567 O O . PHE A 1 135 ? 138.07267 26.43426 82.81280 1.000 74.90864 78 PHE A O 1
ATOM 575 N N . ILE A 1 136 ? 139.88505 27.76836 82.61519 1.000 69.19347 79 ILE A N 1
ATOM 576 C CA . ILE A 1 136 ? 139.63272 28.16308 81.23479 1.000 71.99353 79 ILE A CA 1
ATOM 577 C C . ILE A 1 136 ? 140.81624 27.73110 80.38222 1.000 70.19662 79 ILE A C 1
ATOM 578 O O . ILE A 1 136 ? 141.97289 27.95461 80.75849 1.000 62.98312 79 ILE A O 1
ATOM 583 N N . VAL A 1 137 ? 140.52718 27.11369 79.23938 1.000 63.74410 80 VAL A N 1
ATOM 584 C CA . VAL A 1 137 ? 141.53218 26.80607 78.22952 1.000 64.65922 80 VAL A CA 1
ATOM 585 C C . VAL A 1 137 ? 141.25188 27.66828 77.00722 1.000 68.41213 80 VAL A C 1
ATOM 586 O O . VAL A 1 137 ? 140.08997 27.92510 76.66872 1.000 67.71430 80 VAL A O 1
ATOM 590 N N . SER A 1 138 ? 142.31737 28.12603 76.35234 1.000 68.15668 81 SER A N 1
ATOM 591 C CA . SER A 1 138 ? 142.20962 29.09970 75.27192 1.000 84.58203 81 SER A CA 1
ATOM 592 C C . SER A 1 138 ? 142.94822 28.59030 74.04386 1.000 66.65595 81 SER A C 1
ATOM 593 O O . SER A 1 138 ? 144.15073 28.31771 74.10674 1.000 62.04846 81 SER A O 1
ATOM 596 N N . ASP A 1 139 ? 142.22826 28.46570 72.93109 1.000 70.14409 82 ASP A N 1
ATOM 597 C CA . ASP A 1 139 ? 142.83845 28.16753 71.64127 1.000 87.77131 82 ASP A CA 1
ATOM 598 C C . ASP A 1 139 ? 142.24145 29.09103 70.58827 1.000 66.58615 82 ASP A C 1
ATOM 599 O O . ASP A 1 139 ? 142.47261 30.30355 70.62029 1.000 75.25859 82 ASP A O 1
ATOM 604 N N . SER A 1 140 ? 141.46728 28.53455 69.65583 1.000 78.38480 83 SER A N 1
ATOM 605 C CA . SER A 1 140 ? 140.66715 29.36872 68.76879 1.000 81.97779 83 SER A CA 1
ATOM 606 C C . SER A 1 140 ? 139.49678 30.01848 69.49363 1.000 78.38525 83 SER A C 1
ATOM 607 O O . SER A 1 140 ? 138.87467 30.93301 68.94267 1.000 77.28569 83 SER A O 1
ATOM 610 N N . GLY A 1 141 ? 139.18671 29.56481 70.70444 1.000 79.13348 84 GLY A N 1
ATOM 611 C CA . GLY A 1 141 ? 138.15477 30.16187 71.52639 1.000 68.07926 84 GLY A CA 1
ATOM 612 C C . GLY A 1 141 ? 138.42319 29.84191 72.97968 1.000 74.16526 84 GLY A C 1
ATOM 613 O O . GLY A 1 141 ? 139.38092 29.14322 73.31982 1.000 63.31587 84 GLY A O 1
ATOM 614 N N . ALA A 1 142 ? 137.55986 30.36912 73.84047 1.000 77.05959 85 ALA A N 1
ATOM 615 C CA . ALA A 1 142 ? 137.64669 30.13569 75.27318 1.000 76.76460 85 ALA A CA 1
ATOM 616 C C . ALA A 1 142 ? 136.70141 29.01284 75.67481 1.000 69.45434 85 ALA A C 1
ATOM 617 O O . ALA A 1 142 ? 135.59011 28.90479 75.14821 1.000 73.09787 85 ALA A O 1
ATOM 619 N N . HIS A 1 143 ? 137.14821 28.17814 76.61054 1.000 66.91483 86 HIS A N 1
ATOM 620 C CA . HIS A 1 143 ? 136.35892 27.05225 77.10066 1.000 72.83162 86 HIS A CA 1
ATOM 621 C C . HIS A 1 143 ? 136.42004 27.05104 78.62157 1.000 69.88742 86 HIS A C 1
ATOM 622 O O . HIS A 1 143 ? 137.46599 26.74372 79.20331 1.000 61.46418 86 HIS A O 1
ATOM 629 N N . VAL A 1 144 ? 135.30780 27.39754 79.26158 1.000 75.18834 87 VAL A N 1
ATOM 630 C CA . VAL A 1 144 ? 135.21444 27.39522 80.71676 1.000 75.14893 87 VAL A CA 1
ATOM 631 C C . VAL A 1 144 ? 134.79721 25.99954 81.16633 1.000 70.10568 87 VAL A C 1
ATOM 632 O O . VAL A 1 144 ? 133.69493 25.53588 80.85402 1.000 72.59625 87 VAL A O 1
ATOM 636 N N . LEU A 1 145 ? 135.68620 25.32118 81.89282 1.000 64.58006 88 LEU A N 1
ATOM 637 C CA . LEU A 1 145 ? 135.45044 23.92953 82.25509 1.000 67.37350 88 LEU A CA 1
ATOM 638 C C . LEU A 1 145 ? 134.54521 23.77438 83.47044 1.000 75.19316 88 LEU A C 1
ATOM 639 O O . LEU A 1 145 ? 133.90978 22.72509 83.61937 1.000 92.22229 88 LEU A O 1
ATOM 644 N N . ASN A 1 146 ? 134.46827 24.78329 84.33581 1.000 83.57031 89 ASN A N 1
ATOM 645 C CA . ASN A 1 146 ? 133.61272 24.71466 85.51130 1.000 75.27986 89 ASN A CA 1
ATOM 646 C C . ASN A 1 146 ? 133.15170 26.11814 85.87533 1.000 75.68718 89 ASN A C 1
ATOM 647 O O . ASN A 1 146 ? 133.75579 27.11572 85.47312 1.000 86.88233 89 ASN A O 1
ATOM 652 N N . SER A 1 147 ? 132.07193 26.18210 86.64933 1.000 69.70140 90 SER A N 1
ATOM 653 C CA . SER A 1 147 ? 131.46416 27.43866 87.04989 1.000 65.68994 90 SER A CA 1
ATOM 654 C C . SER A 1 147 ? 131.93446 27.82579 88.45089 1.000 71.78977 90 SER A C 1
ATOM 655 O O . SER A 1 147 ? 132.86060 27.23046 89.01054 1.000 70.80739 90 SER A O 1
ATOM 658 N N . TRP A 1 148 ? 131.28730 28.83854 89.03001 1.000 79.89117 91 TRP A N 1
ATOM 659 C CA . TRP A 1 148 ? 131.63588 29.30293 90.36605 1.000 79.68925 91 TRP A CA 1
ATOM 660 C C . TRP A 1 148 ? 130.96025 28.50707 91.47293 1.000 75.20127 91 TRP A C 1
ATOM 661 O O . TRP A 1 148 ? 131.33017 28.67388 92.63961 1.000 80.29887 91 TRP A O 1
ATOM 672 N N . THR A 1 149 ? 129.98548 27.66186 91.14607 1.000 69.30165 92 THR A N 1
ATOM 673 C CA . THR A 1 149 ? 129.28475 26.90534 92.17386 1.000 73.05102 92 THR A CA 1
ATOM 674 C C . THR A 1 149 ? 130.25311 25.99748 92.92356 1.000 68.19626 92 THR A C 1
ATOM 675 O O . THR A 1 149 ? 131.23157 25.49569 92.36324 1.000 67.90957 92 THR A O 1
ATOM 679 N N . GLN A 1 150 ? 129.97612 25.79907 94.21524 1.000 72.12140 93 GLN A N 1
ATOM 680 C CA . GLN A 1 150 ? 130.81458 24.91794 95.02073 1.000 68.93199 93 GLN A CA 1
ATOM 681 C C . GLN A 1 150 ? 130.73986 23.47811 94.52963 1.000 76.79892 93 GLN A C 1
ATOM 682 O O . GLN A 1 150 ? 131.69659 22.71417 94.70175 1.000 77.77162 93 GLN A O 1
ATOM 688 N N . GLU A 1 151 ? 129.62011 23.09517 93.91118 1.000 71.10184 94 GLU A N 1
ATOM 689 C CA . GLU A 1 151 ? 129.50051 21.75326 93.35284 1.000 70.41817 94 GLU A CA 1
ATOM 690 C C . GLU A 1 151 ? 130.50182 21.52505 92.22802 1.000 88.54082 94 GLU A C 1
ATOM 691 O O . GLU A 1 151 ? 130.99519 20.40476 92.05390 1.000 90.38343 94 GLU A O 1
ATOM 697 N N . ASP A 1 152 ? 130.82357 22.56893 91.46624 1.000 73.06103 95 ASP A N 1
ATOM 698 C CA . ASP A 1 152 ? 131.76043 22.46756 90.35585 1.000 65.42638 95 ASP A CA 1
ATOM 699 C C . ASP A 1 152 ? 133.21514 22.60552 90.78826 1.000 63.91158 95 ASP A C 1
ATOM 700 O O . ASP A 1 152 ? 134.10173 22.63919 89.92912 1.000 68.82379 95 ASP A O 1
ATOM 705 N N . GLN A 1 153 ? 133.48266 22.68995 92.09093 1.000 58.75036 96 GLN A N 1
ATOM 706 C CA . GLN A 1 153 ? 134.85671 22.69253 92.59522 1.000 68.44007 96 GLN A CA 1
ATOM 707 C C . GLN A 1 153 ? 135.29043 21.24679 92.84154 1.000 79.88750 96 GLN A C 1
ATOM 708 O O . GLN A 1 153 ? 135.40387 20.76890 93.97172 1.000 90.03610 96 GLN A O 1
ATOM 714 N N . ASN A 1 154 ? 135.53141 20.54685 91.73424 1.000 87.97814 97 ASN A N 1
ATOM 715 C CA . ASN A 1 154 ? 135.76570 19.10730 91.74922 1.000 61.54336 97 ASN A CA 1
ATOM 716 C C . ASN A 1 154 ? 136.92655 18.79003 90.82030 1.000 62.97061 97 ASN A C 1
ATOM 717 O O . ASN A 1 154 ? 136.83841 19.03095 89.61238 1.000 71.29232 97 ASN A O 1
ATOM 722 N N . LEU A 1 155 ? 138.00731 18.24181 91.38139 1.000 61.65474 98 LEU A N 1
ATOM 723 C CA . LEU A 1 155 ? 139.17112 17.90535 90.56644 1.000 75.00711 98 LEU A CA 1
ATOM 724 C C . LEU A 1 155 ? 138.86895 16.76161 89.60565 1.000 81.14956 98 LEU A C 1
ATOM 725 O O . LEU A 1 155 ? 139.34495 16.76334 88.46425 1.000 80.43116 98 LEU A O 1
ATOM 730 N N . GLN A 1 156 ? 138.08809 15.77305 90.05156 1.000 86.96242 99 GLN A N 1
ATOM 731 C CA . GLN A 1 156 ? 137.73505 14.65390 89.18232 1.000 94.87843 99 GLN A CA 1
ATOM 732 C C . GLN A 1 156 ? 137.01429 15.13360 87.92863 1.000 81.79503 99 GLN A C 1
ATOM 733 O O . GLN A 1 156 ? 137.31856 14.68371 86.81707 1.000 74.78932 99 GLN A O 1
ATOM 739 N N . GLU A 1 157 ? 136.06109 16.05406 88.08556 1.000 66.50863 100 GLU A N 1
ATOM 740 C CA . GLU A 1 157 ? 135.34323 16.57125 86.92690 1.000 76.34484 100 GLU A CA 1
ATOM 741 C C . GLU A 1 157 ? 136.23436 17.45441 86.06233 1.000 73.18349 100 GLU A C 1
ATOM 742 O O . GLU A 1 157 ? 136.03407 17.52883 84.84449 1.000 69.55483 100 GLU A O 1
ATOM 748 N N . LEU A 1 158 ? 137.22193 18.12193 86.66543 1.000 68.72643 101 LEU A N 1
ATOM 749 C CA . LEU A 1 158 ? 138.15532 18.92368 85.88021 1.000 75.75962 101 LEU A CA 1
ATOM 750 C C . LEU A 1 158 ? 139.05375 18.04318 85.02128 1.000 68.88452 101 LEU A C 1
ATOM 751 O O . LEU A 1 158 ? 139.34683 18.38499 83.86955 1.000 78.17838 101 LEU A O 1
ATOM 756 N N . MET A 1 159 ? 139.50428 16.90895 85.56467 1.000 73.33840 102 MET A N 1
ATOM 757 C CA . MET A 1 159 ? 140.34009 15.99790 84.78849 1.000 67.87699 102 MET A CA 1
ATOM 758 C C . MET A 1 159 ? 139.58292 15.44708 83.58712 1.000 64.77779 102 MET A C 1
ATOM 759 O O . MET A 1 159 ? 140.14609 15.31948 82.49337 1.000 58.17472 102 MET A O 1
ATOM 764 N N . ALA A 1 160 ? 138.30095 15.12074 83.77024 1.000 63.38216 103 ALA A N 1
ATOM 765 C CA . ALA A 1 160 ? 137.49680 14.63056 82.65582 1.000 72.16961 103 ALA A CA 1
ATOM 766 C C . ALA A 1 160 ? 137.31815 15.70543 81.59173 1.000 71.26222 103 ALA A C 1
ATOM 767 O O . ALA A 1 160 ? 137.34328 15.41145 80.39072 1.000 87.86319 103 ALA A O 1
ATOM 769 N N . ALA A 1 161 ? 137.13572 16.95908 82.01270 1.000 84.24817 104 ALA A N 1
ATOM 770 C CA . ALA A 1 161 ? 137.03160 18.05011 81.04983 1.000 67.78273 104 ALA A CA 1
ATOM 771 C C . ALA A 1 161 ? 138.35769 18.28295 80.33717 1.000 58.33748 104 ALA A C 1
ATOM 772 O O . ALA A 1 161 ? 138.38298 18.52151 79.12409 1.000 61.69052 104 ALA A O 1
ATOM 774 N N . LEU A 1 162 ? 139.46977 18.21695 81.07418 1.000 53.17371 105 LEU A N 1
ATOM 775 C CA . LEU A 1 162 ? 140.78152 18.37633 80.45414 1.000 58.94682 105 LEU A CA 1
ATOM 776 C C . LEU A 1 162 ? 141.07851 17.23631 79.48872 1.000 73.49499 105 LEU A C 1
ATOM 777 O O . LEU A 1 162 ? 141.72488 17.44240 78.45493 1.000 62.50314 105 LEU A O 1
ATOM 782 N N . ALA A 1 163 ? 140.62377 16.02421 79.81208 1.000 74.88816 106 ALA A N 1
ATOM 783 C CA . ALA A 1 163 ? 140.79253 14.90952 78.88785 1.000 60.71067 106 ALA A CA 1
ATOM 784 C C . ALA A 1 163 ? 139.93648 15.08493 77.64222 1.000 64.53339 106 ALA A C 1
ATOM 785 O O . ALA A 1 163 ? 140.32228 14.63374 76.55788 1.000 64.54827 106 ALA A O 1
ATOM 787 N N . ALA A 1 164 ? 138.78033 15.73959 77.77519 1.000 54.02644 107 ALA A N 1
ATOM 788 C CA . ALA A 1 164 ? 137.90104 15.93134 76.62697 1.000 59.50530 107 ALA A CA 1
ATOM 789 C C . ALA A 1 164 ? 138.49396 16.91995 75.63005 1.000 84.14191 107 ALA A C 1
ATOM 790 O O . ALA A 1 164 ? 138.35543 16.73929 74.41476 1.000 97.91698 107 ALA A O 1
ATOM 792 N N . VAL A 1 165 ? 139.15575 17.97086 76.11740 1.000 76.53885 108 VAL A N 1
ATOM 793 C CA . VAL A 1 165 ? 139.78043 18.91228 75.19398 1.000 82.72036 108 VAL A CA 1
ATOM 794 C C . VAL A 1 165 ? 141.04259 18.31108 74.58362 1.000 70.68346 108 VAL A C 1
ATOM 795 O O . VAL A 1 165 ? 141.45537 18.70911 73.48822 1.000 88.79164 108 VAL A O 1
ATOM 799 N N . GLY A 1 166 ? 141.66504 17.34919 75.26082 1.000 61.06150 109 GLY A N 1
ATOM 800 C CA . GLY A 1 166 ? 142.80113 16.64255 74.71819 1.000 81.61335 109 GLY A CA 1
ATOM 801 C C . GLY A 1 166 ? 144.05746 17.48470 74.62618 1.000 69.54146 109 GLY A C 1
ATOM 802 O O . GLY A 1 166 ? 144.08996 18.64940 75.03565 1.000 86.59531 109 GLY A O 1
ATOM 803 N N . PRO A 1 167 ? 145.12322 16.90047 74.08583 1.000 82.33454 110 PRO A N 1
ATOM 804 C CA . PRO A 1 167 ? 146.38386 17.63361 73.93650 1.000 82.98772 110 PRO A CA 1
ATOM 805 C C . PRO A 1 167 ? 146.31122 18.59426 72.76436 1.000 88.54468 110 PRO A C 1
ATOM 806 O O . PRO A 1 167 ? 145.43399 18.46335 71.89718 1.000 87.22773 110 PRO A O 1
ATOM 810 N N . PRO A 1 168 ? 147.20763 19.57725 72.70148 1.000 89.53450 111 PRO A N 1
ATOM 811 C CA . PRO A 1 168 ? 147.23673 20.46168 71.53175 1.000 95.55112 111 PRO A CA 1
ATOM 812 C C . PRO A 1 168 ? 147.78793 19.73704 70.31393 1.000 96.91979 111 PRO A C 1
ATOM 813 O O . PRO A 1 168 ? 148.77061 18.99671 70.39919 1.000 87.71262 111 PRO A O 1
ATOM 817 N N . ASN A 1 169 ? 147.13808 19.95295 69.17661 1.000 96.91354 112 ASN A N 1
ATOM 818 C CA . ASN A 1 169 ? 147.54807 19.30924 67.93461 1.000 97.00465 112 ASN A CA 1
ATOM 819 C C . ASN A 1 169 ? 148.71996 20.07018 67.32570 1.000 100.98905 112 ASN A C 1
ATOM 820 O O . ASN A 1 169 ? 148.55807 21.23778 66.95385 1.000 111.48524 112 ASN A O 1
ATOM 825 N N . PRO A 1 170 ? 149.90450 19.46100 67.20941 1.000 95.52465 113 PRO A N 1
ATOM 826 C CA . PRO A 1 170 ? 151.03457 20.18591 66.60182 1.000 101.56105 113 PRO A CA 1
ATOM 827 C C . PRO A 1 170 ? 150.78298 20.57142 65.15637 1.000 110.88623 113 PRO A C 1
ATOM 828 O O . PRO A 1 170 ? 151.15549 21.67440 64.73716 1.000 104.24036 113 PRO A O 1
ATOM 832 N N . ARG A 1 171 ? 150.15565 19.69312 64.38140 1.000 128.78809 114 ARG A N 1
ATOM 833 C CA . ARG A 1 171 ? 149.80427 19.98314 62.99002 1.000 120.48582 114 ARG A CA 1
ATOM 834 C C . ARG A 1 171 ? 148.36440 20.48849 62.90299 1.000 117.19358 114 ARG A C 1
ATOM 835 O O . ARG A 1 171 ? 147.48397 19.86947 62.30223 1.000 124.86340 114 ARG A O 1
ATOM 837 N N . ALA A 1 172 ? 148.12958 21.63633 63.53481 1.000 112.21096 115 ALA A N 1
ATOM 838 C CA . ALA A 1 172 ? 146.82681 22.28252 63.52881 1.000 122.63119 115 ALA A CA 1
ATOM 839 C C . ALA A 1 172 ? 146.98133 23.73587 63.10390 1.000 125.96494 115 ALA A C 1
ATOM 840 O O . ALA A 1 172 ? 148.06889 24.31377 63.17459 1.000 104.60835 115 ALA A O 1
ATOM 842 N N . ASP A 1 173 ? 145.87648 24.31964 62.66396 1.000 128.19934 116 ASP A N 1
ATOM 843 C CA . ASP A 1 173 ? 145.86440 25.69998 62.19618 1.000 143.70329 116 ASP A CA 1
ATOM 844 C C . ASP A 1 173 ? 146.13031 26.65060 63.35696 1.000 151.88043 116 ASP A C 1
ATOM 845 O O . ASP A 1 173 ? 145.28257 26.76357 64.25260 1.000 139.27873 116 ASP A O 1
ATOM 850 N N . PRO A 1 174 ? 147.27174 27.34685 63.39181 1.000 153.43062 117 PRO A N 1
ATOM 851 C CA . PRO A 1 174 ? 147.58269 28.19592 64.54766 1.000 151.55308 117 PRO A CA 1
ATOM 852 C C . PRO A 1 174 ? 147.08018 29.62185 64.38267 1.000 149.13289 117 PRO A C 1
ATOM 853 O O . PRO A 1 174 ? 147.56862 30.53907 65.04949 1.000 142.91478 117 PRO A O 1
ATOM 857 N N . GLU A 1 175 ? 146.10643 29.81986 63.49919 1.000 148.18960 118 GLU A N 1
ATOM 858 C CA . GLU A 1 175 ? 145.54331 31.13890 63.24778 1.000 133.42694 118 GLU A CA 1
ATOM 859 C C . GLU A 1 175 ? 144.32575 31.36551 64.13449 1.000 117.27723 118 GLU A C 1
ATOM 860 O O . GLU A 1 175 ? 143.51698 30.45555 64.34162 1.000 116.82109 118 GLU A O 1
ATOM 866 N N . CYS A 1 176 ? 144.21623 32.58591 64.66989 1.000 120.28369 119 CYS A N 1
ATOM 867 C CA . CYS A 1 176 ? 143.18493 32.97377 65.63115 1.000 110.77232 119 CYS A CA 1
ATOM 868 C C . CYS A 1 176 ? 143.31523 32.19637 66.93604 1.000 93.99943 119 CYS A C 1
ATOM 869 O O . CYS A 1 176 ? 142.53282 32.40447 67.86909 1.000 79.73728 119 CYS A O 1
ATOM 872 N N . CYS A 1 177 ? 144.29861 31.30233 67.01390 1.000 97.83709 120 CYS A N 1
ATOM 873 C CA . CYS A 1 177 ? 144.62077 30.61380 68.25834 1.000 107.64298 120 CYS A CA 1
ATOM 874 C C . CYS A 1 177 ? 145.46477 31.55015 69.11127 1.000 93.63010 120 CYS A C 1
ATOM 875 O O . CYS A 1 177 ? 146.60843 31.86003 68.76066 1.000 78.93775 120 CYS A O 1
ATOM 878 N N . SER A 1 178 ? 144.90022 32.01325 70.22381 1.000 89.78589 121 SER A N 1
ATOM 879 C CA . SER A 1 178 ? 145.57900 32.98992 71.05963 1.000 82.93839 121 SER A CA 1
ATOM 880 C C . SER A 1 178 ? 145.12772 32.83058 72.50149 1.000 77.60651 121 SER A C 1
ATOM 881 O O . SER A 1 178 ? 144.02200 32.35523 72.77531 1.000 61.38455 121 SER A O 1
ATOM 884 N N . ILE A 1 179 ? 146.00323 33.24215 73.42153 1.000 81.55991 122 ILE A N 1
ATOM 885 C CA . ILE A 1 179 ? 145.66402 33.24018 74.83672 1.000 74.12247 122 ILE A CA 1
ATOM 886 C C . ILE A 1 179 ? 144.64367 34.32513 75.16179 1.000 75.57639 122 ILE A C 1
ATOM 887 O O . ILE A 1 179 ? 144.01489 34.28727 76.22822 1.000 70.11521 122 ILE A O 1
ATOM 892 N N . LEU A 1 180 ? 144.44752 35.28357 74.25017 1.000 69.15457 123 LEU A N 1
ATOM 893 C CA . LEU A 1 180 ? 143.54872 36.40464 74.51283 1.000 63.40428 123 LEU A CA 1
ATOM 894 C C . LEU A 1 180 ? 142.10734 35.95208 74.70859 1.000 71.11799 123 LEU A C 1
ATOM 895 O O . LEU A 1 180 ? 141.34983 36.60498 75.43579 1.000 81.89441 123 LEU A O 1
ATOM 900 N N . HIS A 1 181 ? 141.70800 34.84836 74.07022 1.000 66.38319 124 HIS A N 1
ATOM 901 C CA . HIS A 1 181 ? 140.33531 34.36851 74.20707 1.000 71.80584 124 HIS A CA 1
ATOM 902 C C . HIS A 1 181 ? 140.00859 34.05164 75.66117 1.000 77.79440 124 HIS A C 1
ATOM 903 O O . HIS A 1 181 ? 138.98982 34.50573 76.19504 1.000 75.14135 124 HIS A O 1
ATOM 910 N N . GLY A 1 182 ? 140.86860 33.27154 76.32002 1.000 71.90333 125 GLY A N 1
ATOM 911 C CA . GLY A 1 182 ? 140.63713 32.93991 77.71438 1.000 88.16934 125 GLY A CA 1
ATOM 912 C C . GLY A 1 182 ? 140.82828 34.11620 78.64894 1.000 76.59565 125 GLY A C 1
ATOM 913 O O . GLY A 1 182 ? 140.19370 34.18056 79.70605 1.000 74.08534 125 GLY A O 1
ATOM 914 N N . LEU A 1 183 ? 141.70131 35.05788 78.28129 1.000 83.25166 126 LEU A N 1
ATOM 915 C CA . LEU A 1 183 ? 141.89377 36.24633 79.10620 1.000 57.69004 126 LEU A CA 1
ATOM 916 C C . LEU A 1 183 ? 140.63091 37.09684 79.14648 1.000 60.70313 126 LEU A C 1
ATOM 917 O O . LEU A 1 183 ? 140.26476 37.62735 80.20180 1.000 64.12870 126 LEU A O 1
ATOM 922 N N . VAL A 1 184 ? 139.94874 37.23524 78.00755 1.000 57.40053 127 VAL A N 1
ATOM 923 C CA . VAL A 1 184 ? 138.66679 37.93259 77.99435 1.000 69.07298 127 VAL A CA 1
ATOM 924 C C . VAL A 1 184 ? 137.62765 37.14595 78.78223 1.000 77.03959 127 VAL A C 1
ATOM 925 O O . VAL A 1 184 ? 136.83918 37.72044 79.54322 1.000 78.38699 127 VAL A O 1
ATOM 929 N N . ALA A 1 185 ? 137.61133 35.81984 78.61702 1.000 77.43035 128 ALA A N 1
ATOM 930 C CA . ALA A 1 185 ? 136.68141 34.99099 79.37660 1.000 76.11995 128 ALA A CA 1
ATOM 931 C C . ALA A 1 185 ? 136.96233 35.06066 80.87019 1.000 60.39952 128 ALA A C 1
ATOM 932 O O . ALA A 1 185 ? 136.03067 34.99061 81.67950 1.000 66.89050 128 ALA A O 1
ATOM 934 N N . ALA A 1 186 ? 138.23471 35.19216 81.25406 1.000 55.46270 129 ALA A N 1
ATOM 935 C CA . ALA A 1 186 ? 138.56732 35.35665 82.66483 1.000 62.87987 129 ALA A CA 1
ATOM 936 C C . ALA A 1 186 ? 137.96724 36.64017 83.22321 1.000 76.47802 129 ALA A C 1
ATOM 937 O O . ALA A 1 186 ? 137.44731 36.65574 84.34492 1.000 75.81162 129 ALA A O 1
ATOM 939 N N . VAL A 1 187 ? 138.02419 37.72614 82.44991 1.000 71.27499 130 VAL A N 1
ATOM 940 C CA . VAL A 1 187 ? 137.46690 38.99621 82.90303 1.000 65.79219 130 VAL A CA 1
ATOM 941 C C . VAL A 1 187 ? 135.94988 38.90553 83.02195 1.000 69.21874 130 VAL A C 1
ATOM 942 O O . VAL A 1 187 ? 135.35028 39.47292 83.94344 1.000 74.08219 130 VAL A O 1
ATOM 946 N N . GLU A 1 188 ? 135.30610 38.17656 82.10796 1.000 69.16510 131 GLU A N 1
ATOM 947 C CA . GLU A 1 188 ? 133.84790 38.11607 82.11049 1.000 74.28946 131 GLU A CA 1
ATOM 948 C C . GLU A 1 188 ? 133.32057 37.27858 83.27062 1.000 84.40218 131 GLU A C 1
ATOM 949 O O . GLU A 1 188 ? 132.31972 37.64421 83.89813 1.000 87.90695 131 GLU A O 1
ATOM 955 N N . THR A 1 189 ? 133.97162 36.15099 83.57143 1.000 77.79932 132 THR A N 1
ATOM 956 C CA . THR A 1 189 ? 133.49652 35.31125 84.66772 1.000 83.56939 132 THR A CA 1
ATOM 957 C C . THR A 1 189 ? 133.75127 35.95614 86.02365 1.000 72.42112 132 THR A C 1
ATOM 958 O O . THR A 1 189 ? 133.00266 35.70513 86.97517 1.000 77.22627 132 THR A O 1
ATOM 962 N N . LEU A 1 190 ? 134.79351 36.78490 86.13539 1.000 67.07487 133 LEU A N 1
ATOM 963 C CA . LEU A 1 190 ? 135.01989 37.52222 87.37386 1.000 67.39354 133 LEU A CA 1
ATOM 964 C C . LEU A 1 190 ? 133.87412 38.47258 87.68926 1.000 53.83431 133 LEU A C 1
ATOM 965 O O . LEU A 1 190 ? 133.69908 38.85168 88.85232 1.000 72.82760 133 LEU A O 1
ATOM 970 N N . CYS A 1 191 ? 133.09368 38.86354 86.68345 1.000 67.42306 134 CYS A N 1
ATOM 971 C CA . CYS A 1 191 ? 131.92377 39.70423 86.88552 1.000 82.34377 134 CYS A CA 1
ATOM 972 C C . CYS A 1 191 ? 130.67065 38.90637 87.21863 1.000 73.65132 134 CYS A C 1
ATOM 973 O O . CYS A 1 191 ? 129.68754 39.49287 87.68420 1.000 83.21048 134 CYS A O 1
ATOM 976 N N . LYS A 1 192 ? 130.67801 37.59590 86.99016 1.000 85.98291 135 LYS A N 1
ATOM 977 C CA . LYS A 1 192 ? 129.55422 36.75358 87.37122 1.000 70.91497 135 LYS A CA 1
ATOM 978 C C . LYS A 1 192 ? 129.56769 36.51850 88.87576 1.000 72.80410 135 LYS A C 1
ATOM 979 O O . LYS A 1 192 ? 130.63126 36.40687 89.49256 1.000 67.20466 135 LYS A O 1
ATOM 985 N N . ILE A 1 193 ? 128.37948 36.44609 89.46406 1.000 76.34026 136 ILE A N 1
ATOM 986 C CA . ILE A 1 193 ? 128.25081 36.35248 90.91326 1.000 99.22536 136 ILE A CA 1
ATOM 987 C C . ILE A 1 193 ? 128.42406 34.90596 91.35478 1.000 91.70205 136 ILE A C 1
ATOM 988 O O . ILE A 1 193 ? 127.89979 33.97661 90.72817 1.000 78.83006 136 ILE A O 1
ATOM 993 N N . THR A 1 194 ? 129.17675 34.70912 92.43349 1.000 68.02803 137 THR A N 1
ATOM 994 C CA . THR A 1 194 ? 129.26629 33.39409 93.04201 1.000 71.96488 137 THR A CA 1
ATOM 995 C C . THR A 1 194 ? 128.06446 33.15938 93.95114 1.000 80.59622 137 THR A C 1
ATOM 996 O O . THR A 1 194 ? 127.24858 34.05237 94.19420 1.000 83.31243 137 THR A O 1
ATOM 1000 N N . GLU A 1 195 ? 127.95917 31.93059 94.45841 1.000 91.21521 138 GLU A N 1
ATOM 1001 C CA . GLU A 1 195 ? 126.88005 31.61703 95.38759 1.000 78.87755 138 GLU A CA 1
ATOM 1002 C C . GLU A 1 195 ? 127.05104 32.37418 96.69807 1.000 77.38538 138 GLU A C 1
ATOM 1003 O O . GLU A 1 195 ? 126.07573 32.88927 97.25715 1.000 74.67890 138 GLU A O 1
ATOM 1009 N N . TYR A 1 196 ? 128.28709 32.46218 97.19499 1.000 72.39879 139 TYR A N 1
ATOM 1010 C CA . TYR A 1 196 ? 128.53693 33.16720 98.44747 1.000 70.80583 139 TYR A CA 1
ATOM 1011 C C . TYR A 1 196 ? 128.32559 34.66804 98.28929 1.000 97.27251 139 TYR A C 1
ATOM 1012 O O . TYR A 1 196 ? 127.77207 35.31928 99.18310 1.000 93.93664 139 TYR A O 1
ATOM 1021 N N . GLN A 1 197 ? 128.76295 35.23562 97.16191 1.000 95.38403 140 GLN A N 1
ATOM 1022 C CA . GLN A 1 197 ? 128.51213 36.65017 96.90396 1.000 89.65268 140 GLN A CA 1
ATOM 1023 C C . GLN A 1 197 ? 127.02217 36.92666 96.75901 1.000 88.78754 140 GLN A C 1
ATOM 1024 O O . GLN A 1 197 ? 126.51989 37.93981 97.25901 1.000 91.33264 140 GLN A O 1
ATOM 1030 N N . HIS A 1 198 ? 126.30022 36.03739 96.07221 1.000 85.89258 141 HIS A N 1
ATOM 1031 C CA . HIS A 1 198 ? 124.86356 36.22423 95.89707 1.000 86.50467 141 HIS A CA 1
ATOM 1032 C C . HIS A 1 198 ? 124.13859 36.22261 97.23585 1.000 103.46685 141 HIS A C 1
ATOM 1033 O O . HIS A 1 198 ? 123.19975 37.00035 97.44323 1.000 106.22507 141 HIS A O 1
ATOM 1040 N N . GLU A 1 199 ? 124.55787 35.35328 98.15769 1.000 105.78328 142 GLU A N 1
ATOM 1041 C CA . GLU A 1 199 ? 123.91939 35.31096 99.46776 1.000 115.72630 142 GLU A CA 1
ATOM 1042 C C . GLU A 1 199 ? 124.23934 36.55414 100.28766 1.000 102.75736 142 GLU A C 1
ATOM 1043 O O . GLU A 1 199 ? 123.38912 37.02640 101.05087 1.000 105.31998 142 GLU A O 1
ATOM 1049 N N . ALA A 1 200 ? 125.45013 37.09885 100.14371 1.000 91.10250 143 ALA A N 1
ATOM 1050 C CA . ALA A 1 200 ? 125.79216 38.32861 100.84988 1.000 96.58054 143 ALA A CA 1
ATOM 1051 C C . ALA A 1 200 ? 125.03809 39.52636 100.28688 1.000 105.08849 143 ALA A C 1
ATOM 1052 O O . ALA A 1 200 ? 124.71420 40.45863 101.03156 1.000 106.71651 143 ALA A O 1
ATOM 1054 N N . ARG A 1 201 ? 124.75432 39.52243 98.98248 1.000 111.23696 144 ARG A N 1
ATOM 1055 C CA . ARG A 1 201 ? 123.94899 40.58753 98.39317 1.000 101.87134 144 ARG A CA 1
ATOM 1056 C C . ARG A 1 201 ? 122.52773 40.56331 98.94064 1.000 110.41264 144 ARG A C 1
ATOM 1057 O O . ARG A 1 201 ? 121.96345 41.60961 99.28209 1.000 127.75034 144 ARG A O 1
ATOM 1065 N N . THR A 1 202 ? 121.93234 39.37096 99.02769 1.000 101.20852 145 THR A N 1
ATOM 1066 C CA . THR A 1 202 ? 120.56430 39.25402 99.52140 1.000 107.86745 145 THR A CA 1
ATOM 1067 C C . THR A 1 202 ? 120.45449 39.69397 100.97586 1.000 116.37960 145 THR A C 1
ATOM 1068 O O . THR A 1 202 ? 119.42478 40.24572 101.38190 1.000 128.73409 145 THR A O 1
ATOM 1072 N N . LEU A 1 203 ? 121.50496 39.47368 101.76879 1.000 114.74424 146 LEU A N 1
ATOM 1073 C CA . LEU A 1 203 ? 121.48412 39.88740 103.16844 1.000 118.34750 146 LEU A CA 1
ATOM 1074 C C . LEU A 1 203 ? 121.45839 41.40601 103.29578 1.000 131.18099 146 LEU A C 1
ATOM 1075 O O . LEU A 1 203 ? 120.53673 41.97711 103.88994 1.000 141.60726 146 LEU A O 1
ATOM 1080 N N . LEU A 1 204 ? 122.46707 42.07996 102.73709 1.000 129.52665 147 LEU A N 1
ATOM 1081 C CA . LEU A 1 204 ? 122.61317 43.51403 102.96803 1.000 136.06994 147 LEU A CA 1
ATOM 1082 C C . LEU A 1 204 ? 121.51152 44.31820 102.28686 1.000 142.55618 147 LEU A C 1
ATOM 1083 O O . LEU A 1 204 ? 121.09024 45.35296 102.81686 1.000 144.55410 147 LEU A O 1
ATOM 1088 N N . MET A 1 205 ? 121.04112 43.86681 101.12576 1.000 139.07998 148 MET A N 1
ATOM 1089 C CA . MET A 1 205 ? 119.92602 44.49907 100.41605 1.000 141.78707 148 MET A CA 1
ATOM 1090 C C . MET A 1 205 ? 120.15406 45.98637 100.15484 1.000 142.44929 148 MET A C 1
ATOM 1091 O O . MET A 1 205 ? 119.48974 46.83900 100.74629 1.000 135.00262 148 MET A O 1
ATOM 1093 N N . ASN A 1 207 ? 123.81039 47.03853 104.91269 1.000 148.18637 150 ASN A N 1
ATOM 1094 C CA . ASN A 1 207 ? 124.64598 48.09378 104.35112 1.000 152.78620 150 ASN A CA 1
ATOM 1095 C C . ASN A 1 207 ? 124.51073 48.17613 102.82843 1.000 164.62079 150 ASN A C 1
ATOM 1096 O O . ASN A 1 207 ? 125.35916 48.75954 102.15263 1.000 167.77474 150 ASN A O 1
ATOM 1098 N N . ALA A 1 208 ? 123.44228 47.57062 102.30822 1.000 167.86561 151 ALA A N 1
ATOM 1099 C CA . ALA A 1 208 ? 123.00418 47.72635 100.91872 1.000 165.71575 151 ALA A CA 1
ATOM 1100 C C . ALA A 1 208 ? 124.12324 47.39040 99.93082 1.000 169.31239 151 ALA A C 1
ATOM 1101 O O . ALA A 1 208 ? 124.52737 48.20321 99.09543 1.000 167.59736 151 ALA A O 1
ATOM 1103 N N . GLU A 1 209 ? 124.62678 46.16220 100.05822 1.000 159.62365 152 GLU A N 1
ATOM 1104 C CA . GLU A 1 209 ? 125.49703 45.54146 99.06324 1.000 146.32641 152 GLU A CA 1
ATOM 1105 C C . GLU A 1 209 ? 126.77709 46.35275 98.85718 1.000 140.87770 152 GLU A C 1
ATOM 1106 O O . GLU A 1 209 ? 127.05530 46.87181 97.77506 1.000 126.57031 152 GLU A O 1
ATOM 1108 N N . ARG A 1 210 ? 127.55277 46.46554 99.93089 1.000 142.99992 153 ARG A N 1
ATOM 1109 C CA . ARG A 1 210 ? 128.92232 46.93762 99.80137 1.000 130.68265 153 ARG A CA 1
ATOM 1110 C C . ARG A 1 210 ? 129.83994 45.75027 99.55593 1.000 130.38972 153 ARG A C 1
ATOM 1111 O O . ARG A 1 210 ? 131.02400 45.78084 99.91748 1.000 120.96868 153 ARG A O 1
ATOM 1113 N N . VAL A 1 211 ? 129.28092 44.71597 98.92962 1.000 132.66959 154 VAL A N 1
ATOM 1114 C CA . VAL A 1 211 ? 129.94578 43.42920 98.79050 1.000 111.24366 154 VAL A CA 1
ATOM 1115 C C . VAL A 1 211 ? 131.13113 43.57072 97.84572 1.000 92.18711 154 VAL A C 1
ATOM 1116 O O . VAL A 1 211 ? 130.97984 43.99843 96.69425 1.000 92.56622 154 VAL A O 1
ATOM 1120 N N . GLY A 1 212 ? 132.31936 43.22333 98.33638 1.000 95.23760 155 GLY A N 1
ATOM 1121 C CA . GLY A 1 212 ? 133.50384 43.28502 97.50312 1.000 100.03859 155 GLY A CA 1
ATOM 1122 C C . GLY A 1 212 ? 133.51434 42.20101 96.44139 1.000 105.03916 155 GLY A C 1
ATOM 1123 O O . GLY A 1 212 ? 132.97053 41.11010 96.61923 1.000 94.40360 155 GLY A O 1
ATOM 1124 N N . ASN A 1 213 ? 134.14717 42.51649 95.31119 1.000 90.53038 156 ASN A N 1
ATOM 1125 C CA . ASN A 1 213 ? 134.30133 41.57055 94.20444 1.000 83.31340 156 ASN A CA 1
ATOM 1126 C C . ASN A 1 213 ? 135.72518 41.70217 93.67341 1.000 67.56008 156 ASN A C 1
ATOM 1127 O O . ASN A 1 213 ? 136.02340 42.60641 92.88610 1.000 81.91729 156 ASN A O 1
ATOM 1132 N N . ARG A 1 214 ? 136.59446 40.79835 94.10762 1.000 74.24640 157 ARG A N 1
ATOM 1133 C CA . ARG A 1 214 ? 137.98617 40.76481 93.69366 1.000 75.29964 157 ARG A CA 1
ATOM 1134 C C . ARG A 1 214 ? 138.30392 39.39813 93.10336 1.000 89.35617 157 ARG A C 1
ATOM 1135 O O . ARG A 1 214 ? 137.56020 38.42975 93.28344 1.000 91.50498 157 ARG A O 1
ATOM 1143 N N . GLY A 1 215 ? 139.42405 39.32707 92.38951 1.000 76.35558 158 GLY A N 1
ATOM 1144 C CA . GLY A 1 215 ? 139.79643 38.08576 91.73973 1.000 62.96222 158 GLY A CA 1
ATOM 1145 C C . GLY A 1 215 ? 141.26548 38.06448 91.38507 1.000 79.24192 158 GLY A C 1
ATOM 1146 O O . GLY A 1 215 ? 141.99059 39.05022 91.54031 1.000 72.86880 158 GLY A O 1
ATOM 1147 N N . ARG A 1 216 ? 141.69526 36.90379 90.89711 1.000 70.40070 159 ARG A N 1
ATOM 1148 C CA . ARG A 1 216 ? 143.07494 36.67550 90.49106 1.000 64.22229 159 ARG A CA 1
ATOM 1149 C C . ARG A 1 216 ? 143.07142 35.81478 89.23700 1.000 67.62511 159 ARG A C 1
ATOM 1150 O O . ARG A 1 216 ? 142.34746 34.81527 89.16508 1.000 71.17332 159 ARG A O 1
ATOM 1158 N N . ILE A 1 217 ? 143.86648 36.21287 88.25013 1.000 74.95423 160 ILE A N 1
ATOM 1159 C CA . ILE A 1 217 ? 143.96427 35.51360 86.97483 1.000 62.34451 160 ILE A CA 1
ATOM 1160 C C . ILE A 1 217 ? 145.37468 34.95455 86.86407 1.000 73.21995 160 ILE A C 1
ATOM 1161 O O . ILE A 1 217 ? 146.34811 35.71225 86.76761 1.000 69.63374 160 ILE A O 1
ATOM 1166 N N . ILE A 1 218 ? 145.48792 33.63156 86.88289 1.000 79.87098 161 ILE A N 1
ATOM 1167 C CA . ILE A 1 218 ? 146.75898 32.94318 86.69985 1.000 74.81207 161 ILE A CA 1
ATOM 1168 C C . ILE A 1 218 ? 146.78528 32.41979 85.27083 1.000 78.25231 161 ILE A C 1
ATOM 1169 O O . ILE A 1 218 ? 145.99298 31.54574 84.90292 1.000 81.23788 161 ILE A O 1
ATOM 1174 N N . CYS A 1 219 ? 147.69295 32.95766 84.46100 1.000 83.60945 162 CYS A N 1
ATOM 1175 C CA . CYS A 1 219 ? 147.76719 32.65210 83.03845 1.000 73.63225 162 CYS A CA 1
ATOM 1176 C C . CYS A 1 219 ? 149.10205 31.98785 82.73890 1.000 80.00196 162 CYS A C 1
ATOM 1177 O O . CYS A 1 219 ? 150.16059 32.57312 82.99208 1.000 73.13937 162 CYS A O 1
ATOM 1180 N N . ILE A 1 220 ? 149.04965 30.77195 82.20157 1.000 72.91533 163 ILE A N 1
ATOM 1181 C CA . ILE A 1 220 ? 150.23770 30.02397 81.80666 1.000 78.41617 163 ILE A CA 1
ATOM 1182 C C . ILE A 1 220 ? 150.20790 29.86955 80.29395 1.000 76.05124 163 ILE A C 1
ATOM 1183 O O . ILE A 1 220 ? 149.26289 29.29365 79.73995 1.000 78.63039 163 ILE A O 1
ATOM 1188 N N . THR A 1 221 ? 151.23912 30.37909 79.62801 1.000 67.50800 164 THR A N 1
ATOM 1189 C CA . THR A 1 221 ? 151.33350 30.30615 78.17662 1.000 83.10763 164 THR A CA 1
ATOM 1190 C C . THR A 1 221 ? 152.80704 30.34150 77.78733 1.000 76.38622 164 THR A C 1
ATOM 1191 O O . THR A 1 221 ? 153.69622 30.31522 78.64398 1.000 59.83412 164 THR A O 1
ATOM 1195 N N . ASN A 1 222 ? 153.06255 30.39322 76.48345 1.000 87.76958 165 ASN A N 1
ATOM 1196 C CA . ASN A 1 222 ? 154.40912 30.52428 75.93242 1.000 92.22185 165 ASN A CA 1
ATOM 1197 C C . ASN A 1 222 ? 154.41637 31.78074 75.06804 1.000 89.66828 165 ASN A C 1
ATOM 1198 O O . ASN A 1 222 ? 153.97892 31.75180 73.91311 1.000 104.91819 165 ASN A O 1
ATOM 1203 N N . ALA A 1 223 ? 154.90479 32.87986 75.63158 1.000 85.16473 166 ALA A N 1
ATOM 1204 C CA . ALA A 1 223 ? 154.87164 34.17412 74.97089 1.000 93.35202 166 ALA A CA 1
ATOM 1205 C C . ALA A 1 223 ? 156.05544 34.34057 74.02318 1.000 103.20075 166 ALA A C 1
ATOM 1206 O O . ALA A 1 223 ? 157.06208 33.63243 74.10834 1.000 93.50401 166 ALA A O 1
ATOM 1208 N N . LYS A 1 224 ? 155.91671 35.30329 73.10983 1.000 101.55632 167 LYS A N 1
ATOM 1209 C CA . LYS A 1 224 ? 156.95537 35.56869 72.12018 1.000 94.66619 167 LYS A CA 1
ATOM 1210 C C . LYS A 1 224 ? 158.08682 36.39884 72.71600 1.000 99.61844 167 LYS A C 1
ATOM 1211 O O . LYS A 1 224 ? 159.25574 36.00226 72.66877 1.000 101.85323 167 LYS A O 1
ATOM 1217 N N . SER A 1 225 ? 157.75449 37.55842 73.27573 1.000 105.77044 168 SER A N 1
ATOM 1218 C CA . SER A 1 225 ? 158.75230 38.47304 73.81339 1.000 103.75915 168 SER A CA 1
ATOM 1219 C C . SER A 1 225 ? 158.08312 39.35103 74.86215 1.000 100.80064 168 SER A C 1
ATOM 1220 O O . SER A 1 225 ? 156.88383 39.23191 75.12779 1.000 98.60021 168 SER A O 1
ATOM 1223 N N . ASP A 1 226 ? 158.87797 40.24224 75.45996 1.000 100.93501 169 ASP A N 1
ATOM 1224 C CA . ASP A 1 226 ? 158.33924 41.16495 76.45390 1.000 92.95177 169 A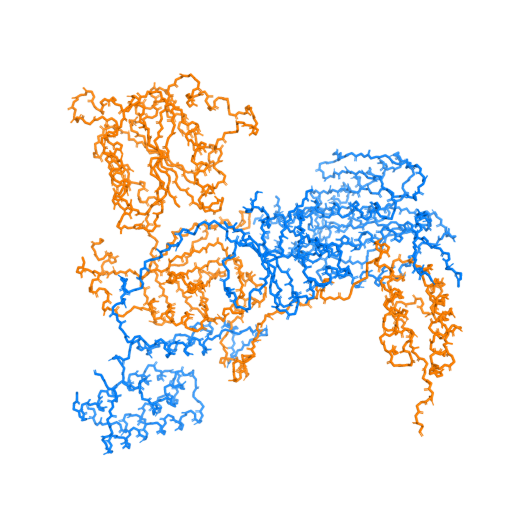SP A CA 1
ATOM 1225 C C . ASP A 1 226 ? 157.32291 42.11036 75.82805 1.000 91.93732 169 ASP A C 1
ATOM 1226 O O . ASP A 1 226 ? 156.32682 42.47373 76.46470 1.000 91.07953 169 ASP A O 1
ATOM 1231 N N . SER A 1 227 ? 157.56232 42.52373 74.58063 1.000 88.48057 170 SER A N 1
ATOM 1232 C CA . SER A 1 227 ? 156.57688 43.32428 73.86256 1.000 91.25778 170 SER A CA 1
ATOM 1233 C C . SER A 1 227 ? 155.25787 42.57597 73.73201 1.000 89.79670 170 SER A C 1
ATOM 1234 O O . SER A 1 227 ? 154.18151 43.16162 73.89930 1.000 82.42722 170 SER A O 1
ATOM 1237 N N . HIS A 1 228 ? 155.32385 41.27686 73.43438 1.000 106.81664 171 HIS A N 1
ATOM 1238 C CA . HIS A 1 228 ? 154.11199 40.47050 73.35635 1.000 90.66353 171 HIS A CA 1
ATOM 1239 C C . HIS A 1 228 ? 153.43633 40.35789 74.71632 1.000 85.51048 171 HIS A C 1
ATOM 1240 O O . HIS A 1 228 ? 152.20374 40.33563 74.80331 1.000 83.45102 171 HIS A O 1
ATOM 1247 N N . VAL A 1 229 ? 154.22757 40.29997 75.78960 1.000 88.15918 172 VAL A N 1
ATOM 1248 C CA . VAL A 1 229 ? 153.66331 40.17173 77.12926 1.000 86.33638 172 VAL A CA 1
ATOM 1249 C C . VAL A 1 229 ? 152.95493 41.45835 77.53709 1.000 87.71256 172 VAL A C 1
ATOM 1250 O O . VAL A 1 229 ? 151.83100 41.42831 78.05288 1.000 73.89724 172 VAL A O 1
ATOM 1254 N N . ARG A 1 230 ? 153.60336 42.60788 77.31799 1.000 85.60759 173 ARG A N 1
ATOM 1255 C CA . ARG A 1 230 ? 152.97516 43.88466 77.64541 1.000 78.76362 173 ARG A CA 1
ATOM 1256 C C . ARG A 1 230 ? 151.66423 44.06975 76.89456 1.000 79.87428 173 ARG A C 1
ATOM 1257 O O . ARG A 1 230 ? 150.72664 44.67828 77.42300 1.000 89.26488 173 ARG A O 1
ATOM 1265 N N . MET A 1 231 ? 151.57929 43.55136 75.66697 1.000 74.38415 174 MET A N 1
ATOM 1266 C CA . MET A 1 231 ? 150.33296 43.62809 74.91266 1.000 70.81530 174 MET A CA 1
ATOM 1267 C C . MET A 1 231 ? 149.23175 42.81842 75.58506 1.000 88.48040 174 MET A C 1
ATOM 1268 O O . MET A 1 231 ? 148.06678 43.23346 75.59514 1.000 75.88433 174 MET A O 1
ATOM 1273 N N . LEU A 1 232 ? 149.57816 41.65576 76.14309 1.000 81.93794 175 LEU A N 1
ATOM 1274 C CA . LEU A 1 232 ? 148.58961 40.86278 76.86643 1.000 81.44323 175 LEU A CA 1
ATOM 1275 C C . LEU A 1 232 ? 148.07649 41.61297 78.08729 1.000 73.35871 175 LEU A C 1
ATOM 1276 O O . LEU A 1 232 ? 146.87472 41.59404 78.37887 1.000 69.01508 175 LEU A O 1
ATOM 1281 N N . GLU A 1 233 ? 148.97578 42.28405 78.80982 1.000 87.46856 176 GLU A N 1
ATOM 1282 C CA . GLU A 1 233 ? 148.57022 43.06079 79.97684 1.000 76.19505 176 GLU A CA 1
ATOM 1283 C C . GLU A 1 233 ? 147.64411 44.20323 79.58082 1.000 77.91615 176 GLU A C 1
ATOM 1284 O O . GLU A 1 233 ? 146.62571 44.45082 80.23701 1.000 76.30543 176 GLU A O 1
ATOM 1290 N N . ASP A 1 234 ? 147.98627 44.91313 78.50238 1.000 79.39410 177 ASP A N 1
ATOM 1291 C CA . ASP A 1 234 ? 147.16233 46.03121 78.05694 1.000 75.92640 177 ASP A CA 1
ATOM 1292 C C . ASP A 1 234 ? 145.79076 45.56319 77.58928 1.000 75.55797 177 ASP A C 1
ATOM 1293 O O . ASP A 1 234 ? 144.79543 46.27263 77.77450 1.000 78.04454 177 ASP A O 1
ATOM 1298 N N . CYS A 1 235 ? 145.71604 44.37424 76.98637 1.000 78.81049 178 CYS A N 1
ATOM 1299 C CA . CYS A 1 235 ? 144.42607 43.84077 76.56181 1.000 78.25137 178 CYS A CA 1
ATOM 1300 C C . CYS A 1 235 ? 143.54960 43.49966 77.76004 1.000 82.20105 178 CYS A C 1
ATOM 1301 O O . CYS A 1 235 ? 142.34227 43.76653 77.74799 1.000 76.20015 178 CYS A O 1
ATOM 1304 N N . VAL A 1 236 ? 144.13826 42.91008 78.80366 1.000 76.32683 179 VAL A N 1
ATOM 1305 C CA . VAL A 1 236 ? 143.37987 42.62289 80.01834 1.000 78.95361 179 VAL A CA 1
ATOM 1306 C C . VAL A 1 236 ? 142.93017 43.91885 80.68004 1.000 77.11828 179 VAL A C 1
ATOM 1307 O O . VAL A 1 236 ? 141.79426 44.02876 81.15820 1.000 72.86817 179 VAL A O 1
ATOM 1311 N N . GLN A 1 237 ? 143.80882 44.92413 80.70630 1.000 86.04855 180 GLN A N 1
ATOM 1312 C CA . GLN A 1 237 ? 143.46414 46.20113 81.32419 1.000 75.78817 180 GLN A CA 1
ATOM 1313 C C . GLN A 1 237 ? 142.29835 46.86284 80.59958 1.000 73.22348 180 GLN A C 1
ATOM 1314 O O . GLN A 1 237 ? 141.34944 47.34171 81.23151 1.000 83.23257 180 GLN A O 1
ATOM 1320 N N . GLU A 1 238 ? 142.35386 46.90089 79.26669 1.000 74.12096 181 GLU A N 1
ATOM 1321 C CA . GLU A 1 238 ? 141.27261 47.51485 78.50466 1.000 77.12395 181 GLU A CA 1
ATOM 1322 C C . GLU A 1 238 ? 139.99315 46.69188 78.57930 1.000 76.36420 181 GLU A C 1
ATOM 1323 O O . GLU A 1 238 ? 138.89356 47.25234 78.50244 1.000 70.75476 181 GLU A O 1
ATOM 1329 N N . THR A 1 239 ? 140.11204 45.37025 78.73335 1.000 88.37627 182 THR A N 1
ATOM 1330 C CA . THR A 1 239 ? 138.92267 44.52808 78.81653 1.000 78.14345 182 THR A CA 1
ATOM 1331 C C . THR A 1 239 ? 138.22718 44.68752 80.16301 1.000 69.28107 182 THR A C 1
ATOM 1332 O O . THR A 1 239 ? 136.99252 44.72404 80.22944 1.000 70.23365 182 THR A O 1
ATOM 1336 N N . ILE A 1 240 ? 139.00206 44.77955 81.24691 1.000 70.00730 183 ILE A N 1
ATOM 1337 C CA . ILE A 1 240 ? 138.41786 45.04702 82.55875 1.000 77.08839 183 ILE A CA 1
ATOM 1338 C C . ILE A 1 240 ? 137.71061 46.39548 82.55722 1.000 83.24529 183 ILE A C 1
ATOM 1339 O O . ILE A 1 240 ? 136.61448 46.54160 83.11268 1.000 76.83896 183 ILE A O 1
ATOM 1344 N N . HIS A 1 241 ? 138.32200 47.39782 81.92187 1.000 83.24987 184 HIS A N 1
ATOM 1345 C CA . HIS A 1 241 ? 137.74136 48.73622 81.89523 1.000 65.87786 184 HIS A CA 1
ATOM 1346 C C . HIS A 1 241 ? 136.40394 48.74284 81.16517 1.000 74.26045 184 HIS A C 1
ATOM 1347 O O . HIS A 1 241 ? 135.41718 49.30414 81.65517 1.000 77.58979 184 HIS A O 1
ATOM 1354 N N . GLU A 1 242 ? 136.35099 48.11642 79.98863 1.000 76.81865 185 GLU A N 1
ATOM 1355 C CA . GLU A 1 242 ? 135.13768 48.17455 79.18108 1.000 82.88722 185 GLU A CA 1
ATOM 1356 C C . GLU A 1 242 ? 134.03178 47.30787 79.77080 1.000 88.61402 185 GLU A C 1
ATOM 1357 O O . GLU A 1 242 ? 132.85861 47.69851 79.75826 1.000 86.96197 185 GLU A O 1
ATOM 1363 N N . HIS A 1 243 ? 134.38060 46.13023 80.29422 1.000 93.98590 186 HIS A N 1
ATOM 1364 C CA . HIS A 1 243 ? 133.35254 45.22191 80.78894 1.000 93.49309 186 HIS A CA 1
ATOM 1365 C C . HIS A 1 243 ? 132.80198 45.65645 82.14123 1.000 84.92318 186 HIS A C 1
ATOM 1366 O O . HIS A 1 243 ? 131.65932 45.32009 82.47193 1.000 76.57051 186 HIS A O 1
ATOM 1373 N N . ASN A 1 244 ? 133.58777 46.39202 82.93428 1.000 83.37897 187 ASN A N 1
ATOM 1374 C CA . ASN A 1 244 ? 133.05693 46.94776 84.17544 1.000 74.59699 187 ASN A CA 1
ATOM 1375 C C . ASN A 1 244 ? 131.90276 47.90225 83.90574 1.000 87.44920 187 ASN A C 1
ATOM 1376 O O . ASN A 1 244 ? 130.96368 47.98365 84.70601 1.000 92.88337 187 ASN A O 1
ATOM 1381 N N . LYS A 1 245 ? 131.95518 48.63030 82.78784 1.000 83.63646 188 LYS A N 1
ATOM 1382 C CA . LYS A 1 245 ? 130.83890 49.48966 82.41042 1.000 82.90730 188 LYS A CA 1
ATOM 1383 C C . LYS A 1 245 ? 129.59031 48.66779 82.11867 1.000 85.56487 188 LYS A C 1
ATOM 1384 O O . LYS A 1 245 ? 128.47788 49.05874 82.49146 1.000 95.75250 188 LYS A O 1
ATOM 1390 N N . LEU A 1 246 ? 129.75551 47.52271 81.45243 1.000 97.66716 189 LEU A N 1
ATOM 1391 C CA . LEU A 1 246 ? 128.61542 46.65377 81.18100 1.000 94.78600 189 LEU A CA 1
ATOM 1392 C C . LEU A 1 246 ? 128.10952 45.99348 82.45741 1.000 93.45597 189 LEU A C 1
ATOM 1393 O O . LEU A 1 246 ? 126.89836 45.81601 82.63368 1.000 87.52436 189 LEU A O 1
ATOM 1398 N N . ALA A 1 247 ? 129.02125 45.62837 83.36195 1.000 96.26442 190 ALA A N 1
ATOM 1399 C CA . ALA A 1 247 ? 128.61128 44.98534 84.60532 1.000 97.32171 190 ALA A CA 1
ATOM 1400 C C . ALA A 1 247 ? 127.87237 45.94943 85.52415 1.000 101.07121 190 ALA A C 1
ATOM 1401 O O . ALA A 1 247 ? 126.99268 45.52618 86.28288 1.000 98.66790 190 ALA A O 1
ATOM 1403 N N . ALA A 1 248 ? 128.20980 47.24066 85.47126 1.000 107.31500 191 ALA A N 1
ATOM 1404 C CA . ALA A 1 248 ? 127.54955 48.21368 86.33601 1.000 107.52569 191 ALA A CA 1
ATOM 1405 C C . ALA A 1 248 ? 126.07475 48.35878 85.98438 1.000 108.88412 191 ALA A C 1
ATOM 1406 O O . ALA A 1 248 ? 125.22885 48.49743 86.87569 1.000 114.83955 191 ALA A O 1
ATOM 1408 N N . ASN A 1 249 ? 125.74630 48.32902 84.69146 1.000 100.07374 192 ASN A N 1
ATOM 1409 C CA . ASN A 1 249 ? 124.37065 48.46245 84.22879 1.000 114.03235 192 ASN A CA 1
ATOM 1410 C C . ASN A 1 249 ? 123.67607 47.11685 84.05785 1.000 115.74724 192 ASN A C 1
ATOM 1411 O O . ASN A 1 249 ? 122.75522 46.99754 83.23815 1.000 120.39359 192 ASN A O 1
ATOM 1416 N N . SER A 1 250 ? 124.09251 46.09993 84.80807 1.000 122.89269 193 SER A N 1
ATOM 1417 C CA . SER A 1 250 ? 123.49546 44.77424 84.74618 1.000 122.99943 193 SER A CA 1
ATOM 1418 C C . SER A 1 250 ? 123.02477 44.36023 86.13310 1.000 120.22785 193 SER A C 1
ATOM 1419 O O . SER A 1 250 ? 123.72931 44.56668 87.12660 1.000 101.43739 193 SER A O 1
ATOM 1422 N N . ASP A 1 251 ? 121.82987 43.76953 86.19273 1.000 123.68840 194 ASP A N 1
ATOM 1423 C CA . ASP A 1 251 ? 121.23131 43.39518 87.46769 1.000 127.59121 194 ASP A CA 1
ATOM 1424 C C . ASP A 1 251 ? 121.84869 42.14294 88.07532 1.000 128.00309 194 ASP A C 1
ATOM 1425 O O . ASP A 1 251 ? 121.65369 41.89390 89.26992 1.000 126.62829 194 ASP A O 1
ATOM 1430 N N . HIS A 1 252 ? 122.58537 41.35184 87.29346 1.000 126.94332 195 HIS A N 1
ATOM 1431 C CA . HIS A 1 252 ? 123.09227 40.06920 87.76754 1.000 114.40801 195 HIS A CA 1
ATOM 1432 C C . HIS A 1 252 ? 124.59613 39.93993 87.55243 1.000 106.44933 195 HIS A C 1
ATOM 1433 O O . HIS A 1 252 ? 125.11164 38.83010 87.39546 1.000 111.66542 195 HIS A O 1
ATOM 1440 N N . LEU A 1 253 ? 125.31491 41.06062 87.54366 1.000 93.80479 196 LEU A N 1
ATOM 1441 C CA . LEU A 1 253 ? 126.76585 41.04747 87.42883 1.000 86.91907 196 LEU A CA 1
ATOM 1442 C C . LEU A 1 253 ? 127.35637 42.02867 88.43185 1.000 67.74841 196 LEU A C 1
ATOM 1443 O O . LEU A 1 253 ? 126.65820 42.87665 88.99362 1.000 85.92087 196 LEU A O 1
ATOM 1448 N N . MET A 1 254 ? 128.66280 41.90141 88.65358 1.000 72.84847 197 MET A N 1
ATOM 1449 C CA . MET A 1 254 ? 129.39585 42.73903 89.59147 1.000 71.69821 197 MET A CA 1
ATOM 1450 C C . MET A 1 254 ? 130.65074 43.27866 88.92481 1.000 81.31217 197 MET A C 1
ATOM 1451 O O . MET A 1 254 ? 131.31682 42.56569 88.16933 1.000 95.05267 197 MET A O 1
ATOM 1456 N N . GLN A 1 255 ? 130.97471 44.53567 89.21158 1.000 81.73548 198 GLN A N 1
ATOM 1457 C CA . GLN A 1 255 ? 132.22579 45.09508 88.72953 1.000 74.99015 198 GLN A CA 1
ATOM 1458 C C . GLN A 1 255 ? 133.40409 44.48388 89.48284 1.000 71.47649 198 GLN A C 1
ATOM 1459 O O . GLN A 1 255 ? 133.26638 43.95318 90.58823 1.000 89.73348 198 GLN A O 1
ATOM 1465 N N . ILE A 1 256 ? 134.57633 44.56374 88.86509 1.000 57.64360 199 ILE A N 1
ATOM 1466 C CA . ILE A 1 256 ? 135.80396 44.00875 89.42106 1.000 70.08795 199 ILE A CA 1
ATOM 1467 C C . ILE A 1 256 ? 136.52354 45.14783 90.13317 1.000 72.75952 199 ILE A C 1
ATOM 1468 O O . ILE A 1 256 ? 137.16372 45.98803 89.49707 1.000 88.22182 199 ILE A O 1
ATOM 1473 N N . GLN A 1 257 ? 136.41754 45.18200 91.46396 1.000 72.45821 200 GLN A N 1
ATOM 1474 C CA . GLN A 1 257 ? 137.06603 46.24757 92.22147 1.000 76.00611 200 GLN A CA 1
ATOM 1475 C C . GLN A 1 257 ? 138.57924 46.07630 92.25908 1.000 72.22933 200 GLN A C 1
ATOM 1476 O O . GLN A 1 257 ? 139.31187 47.07106 92.29406 1.000 81.52308 200 GLN A O 1
ATOM 1482 N N . LYS A 1 258 ? 139.06622 44.83861 92.25104 1.000 69.41044 201 LYS A N 1
ATOM 1483 C CA . LYS A 1 258 ? 140.49911 44.58693 92.25794 1.000 82.55480 201 LYS A CA 1
ATOM 1484 C C . LYS A 1 258 ? 140.77007 43.28071 91.52758 1.000 83.08595 201 LYS A C 1
ATOM 1485 O O . LYS A 1 258 ? 140.00862 42.31984 91.66036 1.000 80.75162 201 LYS A O 1
ATOM 1491 N N . CYS A 1 259 ? 141.85396 43.25283 90.75672 1.000 74.45332 202 CYS A N 1
ATOM 1492 C CA . CYS A 1 259 ? 142.23272 42.05406 90.02267 1.000 67.40329 202 CYS A CA 1
ATOM 1493 C C . CYS A 1 259 ? 143.74896 41.96800 89.96074 1.000 78.61124 202 CYS A C 1
ATOM 1494 O O . CYS A 1 259 ? 144.41616 42.95429 89.63501 1.000 76.90247 202 CYS A O 1
ATOM 1497 N N . GLU A 1 260 ? 144.28555 40.79345 90.27745 1.000 74.40833 203 GLU A N 1
ATOM 1498 C CA . GLU A 1 260 ? 145.71796 40.53505 90.21143 1.000 78.28189 203 GLU A CA 1
ATOM 1499 C C . GLU A 1 260 ? 145.98368 39.58119 89.05572 1.000 81.43427 203 GLU A C 1
ATOM 1500 O O . GLU A 1 260 ? 145.44979 38.46698 89.03147 1.000 96.13742 203 GLU A O 1
ATOM 1506 N N . LEU A 1 261 ? 146.80123 40.01965 88.10343 1.000 80.71702 204 LEU A N 1
ATOM 1507 C CA . LEU A 1 261 ? 147.14242 39.22633 86.92999 1.000 68.64256 204 LEU A CA 1
ATOM 1508 C C . LEU A 1 261 ? 148.52638 38.61926 87.12236 1.000 74.97834 204 LEU A C 1
ATOM 1509 O O . LEU A 1 261 ? 149.50271 39.34519 87.33948 1.000 85.99290 204 LEU A O 1
ATOM 1514 N N . VAL A 1 262 ? 148.60686 37.29418 87.04509 1.000 78.47667 205 VAL A N 1
ATOM 1515 C CA . VAL A 1 262 ? 149.86408 36.56594 87.16950 1.000 79.64374 205 VAL A CA 1
ATOM 1516 C C . VAL A 1 262 ? 150.11582 35.86675 85.84161 1.000 80.83788 205 VAL A C 1
ATOM 1517 O O . VAL A 1 262 ? 149.45541 34.86987 85.52109 1.000 107.77590 205 VAL A O 1
ATOM 1521 N N . LEU A 1 263 ? 151.06314 36.38805 85.06772 1.000 90.51073 206 LEU A N 1
ATOM 1522 C CA . LEU A 1 263 ? 151.43209 35.82107 83.77712 1.000 74.96133 206 LEU A CA 1
ATOM 1523 C C . LEU A 1 263 ? 152.66811 34.94916 83.95516 1.000 94.35478 206 LEU A C 1
ATOM 1524 O O . LEU A 1 263 ? 153.72195 35.43815 84.37424 1.000 70.99427 206 LEU A O 1
ATOM 1529 N N . ILE A 1 264 ? 152.53980 33.66560 83.63844 1.000 91.63207 207 ILE A N 1
ATOM 1530 C CA . ILE A 1 264 ? 153.62290 32.70447 83.80284 1.000 80.35336 207 ILE A CA 1
ATOM 1531 C C . ILE A 1 264 ? 154.05463 32.24551 82.41784 1.000 83.87647 207 ILE A C 1
ATOM 1532 O O . ILE A 1 264 ? 153.31245 31.53630 81.72655 1.000 83.40734 207 ILE A O 1
ATOM 1537 N N . HIS A 1 265 ? 155.25253 32.65473 82.01032 1.000 76.86102 208 HIS A N 1
ATOM 1538 C CA . HIS A 1 265 ? 155.84854 32.20151 80.76142 1.000 82.22633 208 HIS A CA 1
ATOM 1539 C C . HIS A 1 265 ? 156.67553 30.95195 81.03346 1.000 80.70776 208 HIS A C 1
ATOM 1540 O O . HIS A 1 265 ? 157.56640 30.96574 81.89047 1.000 85.70930 208 HIS A O 1
ATOM 1547 N N . THR A 1 266 ? 156.37824 29.87598 80.31184 1.000 75.07834 209 THR A N 1
ATOM 1548 C CA . THR A 1 266 ? 157.10017 28.62208 80.45149 1.000 95.05470 209 THR A CA 1
ATOM 1549 C C . THR A 1 266 ? 157.67150 28.21130 79.10036 1.000 89.62602 209 THR A C 1
ATOM 1550 O O . THR A 1 266 ? 157.13689 28.56861 78.04573 1.000 80.30854 209 THR A O 1
ATOM 1554 N N . TYR A 1 267 ? 158.77150 27.46625 79.14083 1.000 88.58972 210 TYR A N 1
ATOM 1555 C CA . TYR A 1 267 ? 159.53188 27.14941 77.94107 1.000 88.70848 210 TYR A CA 1
ATOM 1556 C C . TYR A 1 267 ? 160.33562 25.88253 78.20024 1.000 102.79327 210 TYR A C 1
ATOM 1557 O O . TYR A 1 267 ? 160.59107 25.53321 79.35928 1.000 95.89798 210 TYR A O 1
ATOM 1566 N N . PRO A 1 268 ? 160.73886 25.17022 77.14749 1.000 97.18980 211 PRO A N 1
ATOM 1567 C CA . PRO A 1 268 ? 161.50119 23.93180 77.34413 1.000 85.13619 211 PRO A CA 1
ATOM 1568 C C . PRO A 1 268 ? 162.85825 24.18595 77.98142 1.000 88.86902 211 PRO A C 1
ATOM 1569 O O . PRO A 1 268 ? 163.48335 25.23044 77.78263 1.000 99.62542 211 PRO A O 1
ATOM 1573 N N . VAL A 1 269 ? 163.31208 23.19958 78.75789 1.000 102.63569 212 VAL A N 1
ATOM 1574 C CA . VAL A 1 269 ? 164.61914 23.28457 79.39611 1.000 110.75920 212 VAL A CA 1
ATOM 1575 C C . VAL A 1 269 ? 165.71136 23.22385 78.33411 1.000 101.00892 212 VAL A C 1
ATOM 1576 O O . VAL A 1 269 ? 165.58146 22.54098 77.30895 1.000 117.75306 212 VAL A O 1
ATOM 1580 N N . GLY A 1 270 ? 166.80117 23.94931 78.57835 1.000 104.15551 213 GLY A N 1
ATOM 1581 C CA . GLY A 1 270 ? 167.89843 24.05041 77.64678 1.000 117.14791 213 GLY A CA 1
ATOM 1582 C C . GLY A 1 270 ? 167.87169 25.29412 76.78406 1.000 117.07011 213 GLY A C 1
ATOM 1583 O O . GLY A 1 270 ? 168.92744 25.72016 76.30140 1.000 118.73139 213 GLY A O 1
ATOM 1584 N N . GLU A 1 271 ? 166.69717 25.88251 76.57792 1.000 114.08583 214 GLU A N 1
ATOM 1585 C CA . GLU A 1 271 ? 166.58410 27.11710 75.82243 1.000 116.12518 214 GLU A CA 1
ATOM 1586 C C . GLU A 1 271 ? 166.92520 28.31616 76.70324 1.000 120.81439 214 GLU A C 1
ATOM 1587 O O . GLU A 1 271 ? 167.11097 28.20392 77.91804 1.000 117.29601 214 GLU A O 1
ATOM 1593 N N . ASP A 1 272 ? 167.00770 29.48002 76.06792 1.000 121.12301 215 ASP A N 1
ATOM 1594 C CA . ASP A 1 272 ? 167.10012 30.75330 76.76675 1.000 118.19845 215 ASP A CA 1
ATOM 1595 C C . ASP A 1 272 ? 165.74536 31.44310 76.69867 1.000 116.11868 215 ASP A C 1
ATOM 1596 O O . ASP A 1 272 ? 165.12926 31.50603 75.62937 1.000 113.43198 215 ASP A O 1
ATOM 1601 N N . SER A 1 273 ? 165.28340 31.94716 77.83941 1.000 113.80147 216 SER A N 1
ATOM 1602 C CA . SER A 1 273 ? 163.94451 32.51359 77.92128 1.000 106.24153 216 SER A CA 1
ATOM 1603 C C . SER A 1 273 ? 163.83381 33.76574 77.06107 1.000 114.16895 216 SER A C 1
ATOM 1604 O O . SER A 1 273 ? 164.65431 34.68245 77.16693 1.000 105.14261 216 SER A O 1
ATOM 1607 N N . LEU A 1 274 ? 162.81432 33.79851 76.20328 1.000 110.91095 217 LEU A N 1
ATOM 1608 C CA . LEU A 1 274 ? 162.52803 34.97587 75.39513 1.000 107.30365 217 LEU A CA 1
ATOM 1609 C C . LEU A 1 274 ? 161.74015 36.03284 76.15702 1.000 113.09745 217 LEU A C 1
ATOM 1610 O O . LEU A 1 274 ? 161.57674 37.14770 75.64901 1.000 110.49666 217 LEU A O 1
ATOM 1615 N N . VAL A 1 275 ? 161.25216 35.70995 77.35240 1.000 115.22337 218 VAL A N 1
ATOM 1616 C CA . VAL A 1 275 ? 160.53033 36.64376 78.20637 1.000 99.06434 218 VAL A CA 1
ATOM 1617 C C . VAL A 1 275 ? 161.29521 36.78117 79.51475 1.000 97.63432 218 VAL A C 1
ATOM 1618 O O . VAL A 1 275 ? 161.79380 35.79001 80.05921 1.000 84.12861 218 VAL A O 1
ATOM 1622 N N . SER A 1 276 ? 161.39452 38.00865 80.01171 1.000 108.04798 219 SER A N 1
ATOM 1623 C CA . SER A 1 276 ? 162.10114 38.29680 81.24957 1.000 113.87875 219 SER A CA 1
ATOM 1624 C C . SER A 1 276 ? 161.11761 38.54200 82.38895 1.000 107.87536 219 SER A C 1
ATOM 1625 O O . SER A 1 276 ? 159.95542 38.89760 82.17723 1.000 95.14982 219 SER A O 1
ATOM 1628 N N . ASP A 1 277 ? 161.60516 38.34088 83.61050 1.000 97.99899 220 ASP A N 1
ATOM 1629 C CA . ASP A 1 277 ? 160.79000 38.56306 84.79520 1.000 95.68418 220 ASP A CA 1
ATOM 1630 C C . ASP A 1 277 ? 160.48121 40.04545 84.97119 1.000 103.25068 220 ASP A C 1
ATOM 1631 O O . ASP A 1 277 ? 161.25152 40.91929 84.56432 1.000 119.06606 220 ASP A O 1
ATOM 1636 N N . ARG A 1 278 ? 159.33543 40.32249 85.58863 1.000 96.01854 221 ARG A N 1
ATOM 1637 C CA . ARG A 1 278 ? 158.94185 41.68850 85.90506 1.000 104.57266 221 ARG A CA 1
ATOM 1638 C C . ARG A 1 278 ? 158.06374 41.65962 87.14513 1.000 104.55322 221 ARG A C 1
ATOM 1639 O O . ARG A 1 278 ? 157.08512 40.90854 87.19569 1.000 99.81149 221 ARG A O 1
ATOM 1647 N N . SER A 1 279 ? 158.41415 42.47701 88.13472 1.000 101.76351 222 SER A N 1
ATOM 1648 C CA . SER A 1 279 ? 157.68877 42.49768 89.39482 1.000 85.37757 222 SER A CA 1
ATOM 1649 C C . SER A 1 279 ? 156.31539 43.14341 89.20884 1.000 87.15991 222 SER A C 1
ATOM 1650 O O . SER A 1 279 ? 155.93356 43.56751 88.11351 1.000 82.62842 222 SER A O 1
ATOM 1653 N N . LYS A 1 280 ? 155.56503 43.21486 90.30723 1.000 83.31679 223 LYS A N 1
ATOM 1654 C CA . LYS A 1 280 ? 154.20237 43.72930 90.26100 1.000 87.78370 223 LYS A CA 1
ATOM 1655 C C . LYS A 1 280 ? 154.18561 45.18091 89.79883 1.000 83.62700 223 LYS A C 1
ATOM 1656 O O . LYS A 1 280 ? 154.93045 46.02026 90.31286 1.000 91.07323 223 LYS A O 1
ATOM 1662 N N . LYS A 1 281 ? 153.33132 45.47096 88.81981 1.000 89.04767 224 LYS A N 1
ATOM 1663 C CA . LYS A 1 281 ? 153.19235 46.80667 88.25914 1.000 81.90347 224 LYS A CA 1
ATOM 1664 C C . LYS A 1 281 ? 151.72458 47.20540 88.26371 1.000 85.94740 224 LYS A C 1
ATOM 1665 O O . LYS A 1 281 ? 150.85308 46.40374 87.91452 1.000 81.68976 224 LYS A O 1
ATOM 1671 N N . GLU A 1 282 ? 151.45558 48.44573 88.66374 1.000 96.56248 225 GLU A N 1
ATOM 1672 C CA . GLU A 1 282 ? 150.09091 48.96529 88.73342 1.000 92.92956 225 GLU A CA 1
ATOM 1673 C C . GLU A 1 282 ? 149.70583 49.50284 87.36033 1.000 83.93266 225 GLU A C 1
ATOM 1674 O O . GLU A 1 282 ? 150.03169 50.64034 87.01156 1.000 110.65640 225 GLU A O 1
ATOM 1680 N N . LEU A 1 283 ? 149.00819 48.68045 86.57401 1.000 85.15610 226 LEU A N 1
ATOM 1681 C CA . LEU A 1 283 ? 148.52040 49.11637 85.27131 1.000 84.57415 226 LEU A CA 1
ATOM 1682 C C . LEU A 1 283 ? 147.23564 49.92626 85.36839 1.000 74.48679 226 LEU A C 1
ATOM 1683 O O . LEU A 1 283 ? 146.94530 50.71695 84.46510 1.000 75.75767 226 LEU A O 1
ATOM 1688 N N . SER A 1 284 ? 146.46003 49.73713 86.43339 1.000 77.88193 227 SER A N 1
ATOM 1689 C CA . SER A 1 284 ? 145.14894 50.35399 86.57610 1.000 83.27205 227 SER A CA 1
ATOM 1690 C C . SER A 1 284 ? 144.79297 50.36595 88.05327 1.000 95.71857 227 SER A C 1
ATOM 1691 O O . SER A 1 284 ? 145.31551 49.54229 88.81428 1.000 109.71470 227 SER A O 1
ATOM 1694 N N . PRO A 1 285 ? 143.93013 51.28515 88.49748 1.000 88.86151 228 PRO A N 1
ATOM 1695 C CA . PRO A 1 285 ? 143.44463 51.20951 89.88576 1.000 89.88678 228 PRO A CA 1
ATOM 1696 C C . PRO A 1 285 ? 142.77326 49.88690 90.21730 1.000 88.40983 228 PRO A C 1
ATOM 1697 O O . PRO A 1 285 ? 142.62946 49.56019 91.40271 1.000 92.91725 228 PRO A O 1
ATOM 1701 N N . VAL A 1 286 ? 142.36250 49.11886 89.21279 1.000 80.15249 229 VAL A N 1
ATOM 1702 C CA . VAL A 1 286 ? 141.76302 47.80945 89.41910 1.000 84.15867 229 VAL A CA 1
ATOM 1703 C C . VAL A 1 286 ? 142.77997 46.68935 89.23693 1.000 74.66839 229 VAL A C 1
ATOM 1704 O O . VAL A 1 286 ? 142.81314 45.74412 90.02564 1.000 87.00144 229 VAL A O 1
ATOM 1708 N N . LEU A 1 287 ? 143.62798 46.78968 88.21670 1.000 61.01939 230 LEU A N 1
ATOM 1709 C CA . LEU A 1 287 ? 144.44801 45.67645 87.75857 1.000 68.80885 230 LEU A CA 1
ATOM 1710 C C . LEU A 1 287 ? 145.89963 45.85227 88.18327 1.000 64.70404 230 LEU A C 1
ATOM 1711 O O . LEU A 1 287 ? 146.50018 46.90596 87.94826 1.000 73.98200 230 LEU A O 1
ATOM 1716 N N . THR A 1 288 ? 146.45594 44.81252 88.80003 1.000 86.78486 231 THR A N 1
ATOM 1717 C CA . THR A 1 288 ? 147.88368 44.70179 89.06465 1.000 81.26415 231 THR A CA 1
ATOM 1718 C C . THR A 1 288 ? 148.40935 43.49385 88.30352 1.000 79.04529 231 THR A C 1
ATOM 1719 O O . THR A 1 288 ? 147.80906 42.41551 88.35967 1.000 85.79473 231 THR A O 1
ATOM 1723 N N . SER A 1 289 ? 149.51670 43.67150 87.58841 1.000 77.83852 232 SER A N 1
ATOM 1724 C CA . SER A 1 289 ? 150.06541 42.61584 86.75285 1.000 68.00443 232 SER A CA 1
ATOM 1725 C C . SER A 1 289 ? 151.47795 42.25964 87.19653 1.000 70.47791 232 SER A C 1
ATOM 1726 O O . SER A 1 289 ? 152.16254 43.03887 87.86469 1.000 71.37846 232 SER A O 1
ATOM 1729 N N . GLU A 1 290 ? 151.90859 41.06595 86.79014 1.000 80.14755 233 GLU A N 1
ATOM 1730 C CA . GLU A 1 290 ? 153.15722 40.47275 87.25108 1.000 79.12381 233 GLU A CA 1
ATOM 1731 C C . GLU A 1 290 ? 153.49666 39.26396 86.38777 1.000 88.25376 233 GLU A C 1
ATOM 1732 O O . GLU A 1 290 ? 152.65010 38.38670 86.18959 1.000 100.93856 233 GLU A O 1
ATOM 1738 N N . VAL A 1 291 ? 154.71815 39.20483 85.85933 1.000 77.44614 234 VAL A N 1
ATOM 1739 C CA . VAL A 1 291 ? 155.09029 38.15102 84.92442 1.000 75.38906 234 VAL A CA 1
ATOM 1740 C C . VAL A 1 291 ? 156.20350 37.30293 85.52421 1.000 88.66544 234 VAL A C 1
ATOM 1741 O O . VAL A 1 291 ? 157.00570 37.77048 86.33975 1.000 86.70342 234 VAL A O 1
ATOM 1745 N N . HIS A 1 292 ? 156.23408 36.03373 85.11768 1.000 84.08757 235 HIS A N 1
ATOM 1746 C CA . HIS A 1 292 ? 157.22816 35.07228 85.57160 1.000 82.88988 235 HIS A CA 1
ATOM 1747 C C . HIS A 1 292 ? 157.78509 34.31286 84.37757 1.000 87.21434 235 HIS A C 1
ATOM 1748 O O . HIS A 1 292 ? 157.03903 33.92486 83.47411 1.000 87.32595 235 HIS A O 1
ATOM 1755 N N . SER A 1 293 ? 159.09820 34.10241 84.37996 1.000 86.31927 236 SER A N 1
ATOM 1756 C CA . SER A 1 293 ? 159.76919 33.25905 83.39909 1.000 91.54436 236 SER A CA 1
ATOM 1757 C C . SER A 1 293 ? 160.36860 32.06946 84.13136 1.000 93.61319 236 SER A C 1
ATOM 1758 O O . SER A 1 293 ? 161.24092 32.24098 84.98976 1.000 86.78563 236 SER A O 1
ATOM 1761 N N . VAL A 1 294 ? 159.90433 30.87068 83.79452 1.000 94.66423 237 VAL A N 1
ATOM 1762 C CA . VAL A 1 294 ? 160.30716 29.66704 84.51103 1.000 99.47494 237 VAL A CA 1
ATOM 1763 C C . VAL A 1 294 ? 160.36232 28.50764 83.52634 1.000 95.61093 237 VAL A C 1
ATOM 1764 O O . VAL A 1 294 ? 159.51275 28.38700 82.63855 1.000 78.16000 237 VAL A O 1
ATOM 1768 N N . ARG A 1 295 ? 161.38357 27.66556 83.67512 1.000 106.19913 238 ARG A N 1
ATOM 1769 C CA . ARG A 1 295 ? 161.48929 26.46889 82.85325 1.000 95.64095 238 ARG A CA 1
ATOM 1770 C C . ARG A 1 295 ? 160.32249 25.53015 83.13489 1.000 83.67196 238 ARG A C 1
ATOM 1771 O O . ARG A 1 295 ? 159.80718 25.45883 84.25385 1.000 87.12331 238 ARG A O 1
ATOM 1779 N N . ALA A 1 296 ? 159.90413 24.80451 82.10277 1.000 84.29237 239 ALA A N 1
ATOM 1780 C CA . ALA A 1 296 ? 158.82718 23.84390 82.26588 1.000 80.41986 239 ALA A CA 1
ATOM 1781 C C . ALA A 1 296 ? 159.31396 22.63051 83.05653 1.000 87.23564 239 ALA A C 1
ATOM 1782 O O . ALA A 1 296 ? 160.51420 22.40703 83.23883 1.000 87.99159 239 ALA A O 1
ATOM 1784 N N . GLY A 1 297 ? 158.36005 21.84307 83.53368 1.000 79.98224 240 GLY A N 1
ATOM 1785 C CA . GLY A 1 297 ? 158.68035 20.63715 84.28041 1.000 83.79404 240 GLY A CA 1
ATOM 1786 C C . GLY A 1 297 ? 158.75667 20.90835 85.76983 1.000 83.78239 240 GLY A C 1
ATOM 1787 O O . GLY A 1 297 ? 157.82569 21.46514 86.35274 1.000 79.43579 240 GLY A O 1
ATOM 1788 N N . ARG A 1 298 ? 159.87500 20.51257 86.38439 1.000 88.55994 241 ARG A N 1
ATOM 1789 C CA . ARG A 1 298 ? 160.01864 20.64505 87.83146 1.000 81.97906 241 ARG A CA 1
ATOM 1790 C C . ARG A 1 298 ? 160.03173 22.10702 88.26039 1.000 93.97717 241 ARG A C 1
ATOM 1791 O O . ARG A 1 298 ? 159.48158 22.45586 89.31178 1.000 99.26452 241 ARG A O 1
ATOM 1799 N N . HIS A 1 299 ? 160.65425 22.97638 87.46171 1.000 100.25323 242 HIS A N 1
ATOM 1800 C CA . HIS A 1 299 ? 160.73495 24.38606 87.83002 1.000 89.36862 242 HIS A CA 1
ATOM 1801 C C . HIS A 1 299 ? 159.36432 25.05124 87.78935 1.000 83.84695 242 HIS A C 1
ATOM 1802 O O . HIS A 1 299 ? 159.03389 25.85549 88.66892 1.000 86.12004 242 HIS A O 1
ATOM 1809 N N . LEU A 1 300 ? 158.55447 24.73263 86.77596 1.000 78.78024 243 LEU A N 1
ATOM 1810 C CA . LEU A 1 300 ? 157.22474 25.32773 86.67784 1.000 72.96488 243 LEU A CA 1
ATOM 1811 C C . LEU A 1 300 ? 156.33391 24.88671 87.83232 1.000 80.65820 243 LEU A C 1
ATOM 1812 O O . LEU A 1 300 ? 155.56674 25.69116 88.37451 1.000 82.28589 243 LEU A O 1
ATOM 1817 N N . ALA A 1 301 ? 156.42026 23.61300 88.22225 1.000 83.10055 244 ALA A N 1
ATOM 1818 C CA . ALA A 1 301 ? 155.62661 23.13421 89.34770 1.000 78.66557 244 ALA A CA 1
ATOM 1819 C C . ALA A 1 301 ? 156.08688 23.75109 90.66089 1.000 76.49869 244 ALA A C 1
ATOM 1820 O O . ALA A 1 301 ? 155.26569 23.98746 91.55419 1.000 81.58028 244 ALA A O 1
ATOM 1822 N N . THR A 1 302 ? 157.38827 24.01496 90.79809 1.000 74.68612 245 THR A N 1
ATOM 1823 C CA . THR A 1 302 ? 157.88467 24.67661 91.99893 1.000 77.16779 245 THR A CA 1
ATOM 1824 C C . THR A 1 302 ? 157.37889 26.11098 92.09338 1.000 81.61516 245 THR A C 1
ATOM 1825 O O . THR A 1 302 ? 157.12166 26.60550 93.19715 1.000 76.95468 245 THR A O 1
ATOM 1829 N N . LYS A 1 303 ? 157.21892 26.78671 90.95323 1.000 74.59999 246 LYS A N 1
ATOM 1830 C CA . LYS A 1 303 ? 156.71791 28.15730 90.96535 1.000 83.10769 246 LYS A CA 1
ATOM 1831 C C . LYS A 1 303 ? 155.27635 28.21335 91.45707 1.000 81.92239 246 LYS A C 1
ATOM 1832 O O . LYS A 1 303 ? 154.93419 29.03952 92.31125 1.000 87.41662 246 LYS A O 1
ATOM 1838 N N . LEU A 1 304 ? 154.41289 27.34112 90.92911 1.000 72.02725 247 LEU A N 1
ATOM 1839 C CA . LEU A 1 304 ? 153.02083 27.34124 91.36740 1.000 77.74544 247 LEU A CA 1
ATOM 1840 C C . LEU A 1 304 ? 152.87742 26.83135 92.79530 1.000 77.01288 247 LEU A C 1
ATOM 1841 O O . LEU A 1 304 ? 151.90547 27.17506 93.47781 1.000 81.31974 247 LEU A O 1
ATOM 1846 N N . ASN A 1 305 ? 153.82228 26.01319 93.26390 1.000 59.58618 248 ASN A N 1
ATOM 1847 C CA . ASN A 1 305 ? 153.80241 25.60631 94.66468 1.000 78.14536 248 ASN A CA 1
ATOM 1848 C C . ASN A 1 305 ? 154.10348 26.78695 95.57814 1.000 80.26632 248 ASN A C 1
ATOM 1849 O O . ASN A 1 305 ? 153.53605 26.89601 96.67081 1.000 83.00486 248 ASN A O 1
ATOM 1854 N N . ILE A 1 306 ? 154.99554 27.68012 95.14750 1.000 82.51574 249 ILE A N 1
ATOM 1855 C CA . ILE A 1 306 ? 155.25912 28.89327 95.91286 1.000 74.19268 249 ILE A CA 1
ATOM 1856 C C . ILE A 1 306 ? 154.09203 29.86434 95.78567 1.000 77.83127 249 ILE A C 1
ATOM 1857 O O . ILE A 1 306 ? 153.71642 30.53739 96.75324 1.000 77.99545 249 ILE A O 1
ATOM 1862 N N . LEU A 1 307 ? 153.48821 29.93919 94.59691 1.000 66.67031 250 LEU A N 1
ATOM 1863 C CA . LEU A 1 307 ? 152.39145 30.87538 94.37732 1.000 63.55210 250 LEU A CA 1
ATOM 1864 C C . LEU A 1 307 ? 151.14661 30.49533 95.16883 1.000 66.37389 250 LEU A C 1
ATOM 1865 O O . LEU A 1 307 ? 150.39742 31.38044 95.59648 1.000 86.18720 250 LEU A O 1
ATOM 1870 N N . VAL A 1 308 ? 150.90344 29.19839 95.37471 1.000 77.86264 251 VAL A N 1
ATOM 1871 C CA . VAL A 1 308 ? 149.73124 28.80122 96.14765 1.000 67.86252 251 VAL A CA 1
ATOM 1872 C C . VAL A 1 308 ? 149.91839 29.14946 97.61909 1.000 72.70484 251 VAL A C 1
ATOM 1873 O O . VAL A 1 308 ? 148.93967 29.38701 98.33662 1.000 67.07274 251 VAL A O 1
ATOM 1877 N N . GLN A 1 309 ? 151.16647 29.20334 98.09186 1.000 61.17590 252 GLN A N 1
ATOM 1878 C CA . GLN A 1 309 ? 151.40834 29.59810 99.47381 1.000 66.36680 252 GLN A CA 1
ATOM 1879 C C . GLN A 1 309 ? 151.23824 31.09935 99.66138 1.000 83.70614 252 GLN A C 1
ATOM 1880 O O . GLN A 1 309 ? 150.79514 31.54280 100.72734 1.000 85.51946 252 GLN A O 1
ATOM 1886 N N . GLN A 1 310 ? 151.57916 31.89300 98.64370 1.000 76.88930 253 GLN A N 1
ATOM 1887 C CA . GLN A 1 310 ? 151.41732 33.33915 98.73776 1.000 63.05740 253 GLN A CA 1
ATOM 1888 C C . GLN A 1 310 ? 149.96186 33.75373 98.55737 1.000 63.76702 253 GLN A C 1
ATOM 1889 O O . GLN A 1 310 ? 149.48056 34.65684 99.25078 1.000 90.18386 253 GLN A O 1
ATOM 1895 N N . HIS A 1 311 ? 149.24708 33.10154 97.63720 1.000 54.99396 254 HIS A N 1
ATOM 1896 C CA . HIS A 1 311 ? 147.88568 33.51917 97.31815 1.000 69.81042 254 HIS A CA 1
ATOM 1897 C C . HIS A 1 311 ? 146.91656 33.24269 98.45993 1.000 64.89166 254 HIS A C 1
ATOM 1898 O O . HIS A 1 311 ? 145.89521 33.92878 98.57969 1.000 72.35098 254 HIS A O 1
ATOM 1905 N N . PHE A 1 312 ? 147.20751 32.25088 99.30147 1.000 72.34967 255 PHE A N 1
ATOM 1906 C CA . PHE A 1 312 ? 146.28045 31.83403 100.34652 1.000 77.98449 255 PHE A CA 1
ATOM 1907 C C . PHE A 1 312 ? 146.88897 31.89229 101.74158 1.000 77.28726 255 PHE A C 1
ATOM 1908 O O . PHE A 1 312 ? 146.30395 31.33917 102.68110 1.000 74.52999 255 PHE A O 1
ATOM 1916 N N . ASP A 1 313 ? 148.03825 32.55151 101.90145 1.000 74.47905 256 ASP A N 1
ATOM 1917 C CA . ASP A 1 313 ? 148.68931 32.72975 103.19982 1.000 79.20057 256 ASP A CA 1
ATOM 1918 C C . ASP A 1 313 ? 148.94726 31.37951 103.87237 1.000 84.63460 256 ASP A C 1
ATOM 1919 O O . ASP A 1 313 ? 148.52244 31.11893 104.99983 1.000 85.93074 256 ASP A O 1
ATOM 1924 N N . LEU A 1 314 ? 149.65645 30.51765 103.15094 1.000 68.91501 257 LEU A N 1
ATOM 1925 C CA . LEU A 1 314 ? 149.94729 29.16899 103.61242 1.000 68.62011 257 LEU A CA 1
ATOM 1926 C C . LEU A 1 314 ? 151.32910 29.10707 104.24834 1.000 79.85668 257 LEU A C 1
ATOM 1927 O O . LEU A 1 314 ? 152.25979 29.78925 103.80964 1.000 76.23392 257 LEU A O 1
ATOM 1932 N N . ALA A 1 315 ? 151.45263 28.28511 105.28527 1.000 74.05899 258 ALA A N 1
ATOM 1933 C CA . ALA A 1 315 ? 152.72245 28.00731 105.93546 1.000 55.77047 258 ALA A CA 1
ATOM 1934 C C . ALA A 1 315 ? 153.09400 26.54541 105.72645 1.000 72.96666 258 ALA A C 1
ATOM 1935 O O . ALA A 1 315 ? 152.25554 25.71238 105.37247 1.000 66.31224 258 ALA A O 1
ATOM 1937 N N . SER A 1 316 ? 154.36838 26.24036 105.94817 1.000 80.57673 259 SER A N 1
ATOM 1938 C CA . SER A 1 316 ? 154.90135 24.90197 105.74368 1.000 74.02053 259 SER A CA 1
ATOM 1939 C C . SER A 1 316 ? 155.36891 24.31544 107.06782 1.000 82.87056 259 SER A C 1
ATOM 1940 O O . SER A 1 316 ? 156.02718 24.99422 107.86236 1.000 82.82756 259 SER A O 1
ATOM 1943 N N . THR A 1 317 ? 155.02704 23.04964 107.29754 1.000 88.88921 260 THR A N 1
ATOM 1944 C CA . THR A 1 317 ? 155.44043 22.32529 108.49117 1.000 75.32069 260 THR A CA 1
ATOM 1945 C C . THR A 1 317 ? 156.03791 20.99229 108.07085 1.000 82.55766 260 THR A C 1
ATOM 1946 O O . THR A 1 317 ? 155.40388 20.23020 107.33420 1.000 78.73627 260 THR A O 1
ATOM 1950 N N . THR A 1 318 ? 157.25238 20.71520 108.53611 1.000 89.09176 261 THR A N 1
ATOM 1951 C CA . THR A 1 318 ? 157.96549 19.48678 108.20903 1.000 76.88639 261 THR A CA 1
ATOM 1952 C C . THR A 1 318 ? 157.99722 18.58863 109.43832 1.000 84.87579 261 THR A C 1
ATOM 1953 O O . THR A 1 318 ? 158.55238 18.96909 110.47479 1.000 88.43163 261 THR A O 1
ATOM 1957 N N . ILE A 1 319 ? 157.40623 17.40334 109.31987 1.000 80.53961 262 ILE A N 1
ATOM 1958 C CA . ILE A 1 319 ? 157.35966 16.44133 110.41484 1.000 76.28248 262 ILE A CA 1
ATOM 1959 C C . ILE A 1 319 ? 158.52523 15.47329 110.26728 1.000 79.20802 262 ILE A C 1
ATOM 1960 O O . ILE A 1 319 ? 158.71422 14.87031 109.20417 1.000 86.85000 262 ILE A O 1
ATOM 1965 N N . THR A 1 320 ? 159.30824 15.32520 111.33101 1.000 90.11228 263 THR A N 1
ATOM 1966 C CA . THR A 1 320 ? 160.48177 14.46495 111.33695 1.000 83.36118 263 THR A CA 1
ATOM 1967 C C . THR A 1 320 ? 160.28045 13.29865 112.29611 1.000 92.13710 263 THR A C 1
ATOM 1968 O O . THR A 1 320 ? 159.28587 13.22060 113.02180 1.000 96.64471 263 THR A O 1
ATOM 1972 N N . ASN A 1 321 ? 161.25436 12.38524 112.28172 1.000 106.05445 264 ASN A N 1
ATOM 1973 C CA . ASN A 1 321 ? 161.29248 11.23686 113.19077 1.000 84.68547 264 ASN A CA 1
ATOM 1974 C C . ASN A 1 321 ? 160.05464 10.35552 113.04188 1.000 88.59890 264 ASN A C 1
ATOM 1975 O O . ASN A 1 321 ? 159.50944 9.85043 114.02462 1.000 94.28705 264 ASN A O 1
ATOM 1980 N N . ILE A 1 322 ? 159.61110 10.16435 111.80388 1.000 81.31899 265 ILE A N 1
ATOM 1981 C CA . ILE A 1 322 ? 158.46942 9.30081 111.51309 1.000 87.77662 265 ILE A CA 1
ATOM 1982 C C . ILE A 1 322 ? 158.95739 7.86051 111.42255 1.000 113.75004 265 ILE A C 1
ATOM 1983 O O . ILE A 1 322 ? 159.69777 7.51715 110.48958 1.000 126.83918 265 ILE A O 1
ATOM 1988 N N . PRO A 1 323 ? 158.57528 6.98706 112.35681 1.000 118.89874 266 PRO A N 1
ATOM 1989 C CA . PRO A 1 323 ? 159.06541 5.60096 112.33003 1.000 122.24650 266 PRO A CA 1
ATOM 1990 C C . PRO A 1 323 ? 158.23438 4.74440 111.38460 1.000 126.26811 266 PRO A C 1
ATOM 1991 O O . PRO A 1 323 ? 157.01843 4.61849 111.54684 1.000 122.90257 266 PRO A O 1
ATOM 1995 N N . MET A 1 324 ? 158.89753 4.15933 110.39068 1.000 139.31932 267 MET A N 1
ATOM 1996 C CA . MET A 1 324 ? 158.26394 3.21123 109.47814 1.000 145.95679 267 MET A CA 1
ATOM 1997 C C . MET A 1 324 ? 159.31646 2.45507 108.67401 1.000 130.35971 267 MET A C 1
ATOM 1998 O O . MET A 1 324 ? 159.72755 1.35715 109.04878 1.000 126.46360 267 MET A O 1
ATOM 2003 N N . TYR A 1 336 ? 161.21851 8.87276 105.83746 1.000 125.56043 279 TYR A N 1
ATOM 2004 C CA . TYR A 1 336 ? 161.88351 10.16621 105.73944 1.000 119.45107 279 TYR A CA 1
ATOM 2005 C C . TYR A 1 336 ? 161.06669 11.23300 106.47087 1.000 116.60190 279 TYR A C 1
ATOM 2006 O O . TYR A 1 336 ? 160.48124 10.96263 107.51964 1.000 107.19698 279 TYR A O 1
ATOM 2015 N N . ASP A 1 337 ? 161.03054 12.44103 105.91692 1.000 109.72770 280 ASP A N 1
ATOM 2016 C CA . ASP A 1 337 ? 160.30227 13.55911 106.49481 1.000 91.33000 280 ASP A CA 1
ATOM 2017 C C . ASP A 1 337 ? 159.13916 13.94834 105.59154 1.000 93.41953 280 ASP A C 1
ATOM 2018 O O . ASP A 1 337 ? 159.18531 13.75705 104.37293 1.000 111.40466 280 ASP A O 1
ATOM 2023 N N . VAL A 1 338 ? 158.09399 14.50085 106.20301 1.000 87.41780 281 VAL A N 1
ATOM 2024 C CA . VAL A 1 338 ? 156.86308 14.85692 105.50879 1.000 81.87580 281 VAL A CA 1
ATOM 2025 C C . VAL A 1 338 ? 156.60105 16.34341 105.69681 1.000 88.46987 281 VAL A C 1
ATOM 2026 O O . VAL A 1 338 ? 156.72669 16.87091 106.80723 1.000 86.86129 281 VAL A O 1
ATOM 2030 N N . GLU A 1 339 ? 156.23289 17.01336 104.60863 1.000 74.05657 282 GLU A N 1
ATOM 2031 C CA . GLU A 1 339 ? 155.95047 18.44141 104.60901 1.000 79.90809 282 GLU A CA 1
ATOM 2032 C C . GLU A 1 339 ? 154.46651 18.66608 104.35396 1.000 88.32618 282 GLU A C 1
ATOM 2033 O O . GLU A 1 339 ? 153.90889 18.12657 103.39199 1.000 73.99514 282 GLU A O 1
ATOM 2039 N N . LEU A 1 340 ? 153.83437 19.46263 105.21296 1.000 77.31873 283 LEU A N 1
ATOM 2040 C CA . LEU A 1 340 ? 152.41192 19.75251 105.12148 1.000 72.94947 283 LEU A CA 1
ATOM 2041 C C . LEU A 1 340 ? 152.19379 21.24753 104.93581 1.000 78.07932 283 LEU A C 1
ATOM 2042 O O . LEU A 1 340 ? 152.96565 22.07184 105.43506 1.000 73.74047 283 LEU A O 1
ATOM 2047 N N . LEU A 1 341 ? 151.13033 21.58972 104.21481 1.000 71.64854 284 LEU A N 1
ATOM 2048 C CA . LEU A 1 341 ? 150.74495 22.97424 103.98921 1.000 71.78587 284 LEU A CA 1
ATOM 2049 C C . LEU A 1 341 ? 149.42667 23.26627 104.69075 1.000 75.37422 284 LEU A C 1
ATOM 2050 O O . LEU A 1 341 ? 148.52207 22.42611 104.71332 1.000 67.71591 284 LEU A O 1
ATOM 2055 N N . HIS A 1 342 ? 149.32787 24.46540 105.25506 1.000 80.25929 285 HIS A N 1
ATOM 2056 C CA . HIS A 1 342 ? 148.16776 24.88088 106.03001 1.000 74.63916 285 HIS A CA 1
ATOM 2057 C C . HIS A 1 342 ? 148.20730 26.39625 106.14741 1.000 76.04611 285 HIS A C 1
ATOM 2058 O O . HIS A 1 342 ? 149.18923 27.03856 105.76940 1.000 64.48046 285 HIS A O 1
ATOM 2065 N N . HIS A 1 343 ? 147.12772 26.96295 106.68066 1.000 73.50724 286 HIS A N 1
ATOM 2066 C CA . HIS A 1 343 ? 147.08120 28.40457 106.87732 1.000 73.15821 286 HIS A CA 1
ATOM 2067 C C . HIS A 1 343 ? 148.15821 28.83671 107.86649 1.000 73.58577 286 HIS A C 1
ATOM 2068 O O . HIS A 1 343 ? 148.51711 28.10103 108.78965 1.000 74.14925 286 HIS A O 1
ATOM 2075 N N . LYS A 1 344 ? 148.67931 30.04948 107.66235 1.000 71.88562 287 LYS A N 1
ATOM 2076 C CA . LYS A 1 344 ? 149.78479 30.53732 108.48000 1.000 79.34432 287 LYS A CA 1
ATOM 2077 C C . LYS A 1 344 ? 149.40211 30.72010 109.94339 1.000 73.42518 287 LYS A C 1
ATOM 2078 O O . LYS A 1 344 ? 150.29261 30.77735 110.79792 1.000 71.77070 287 LYS A O 1
ATOM 2084 N N . ASP A 1 345 ? 148.10644 30.80827 110.25344 1.000 61.42748 288 ASP A N 1
ATOM 2085 C CA . ASP A 1 345 ? 147.67325 31.01428 111.63089 1.000 69.50407 288 ASP A CA 1
ATOM 2086 C C . ASP A 1 345 ? 148.02296 29.84850 112.54657 1.000 76.76371 288 ASP A C 1
ATOM 2087 O O . ASP A 1 345 ? 147.96083 30.00807 113.77059 1.000 80.01742 288 ASP A O 1
ATOM 2092 N N . ALA A 1 346 ? 148.38752 28.68898 111.99493 1.000 83.49492 289 ALA A N 1
ATOM 2093 C CA . ALA A 1 346 ? 148.78562 27.56255 112.83007 1.000 80.01162 289 ALA A CA 1
ATOM 2094 C C . ALA A 1 346 ? 150.12903 27.79191 113.51048 1.000 81.54767 289 ALA A C 1
ATOM 2095 O O . ALA A 1 346 ? 150.41602 27.14163 114.52136 1.000 77.86714 289 ALA A O 1
ATOM 2097 N N . HIS A 1 347 ? 150.95493 28.69546 112.98280 1.000 82.92525 290 HIS A N 1
ATOM 2098 C CA . HIS A 1 347 ? 152.25302 29.01080 113.56497 1.000 88.68127 290 HIS A CA 1
ATOM 2099 C C . HIS A 1 347 ? 152.28532 30.38765 114.21614 1.000 94.21054 290 HIS A C 1
ATOM 2100 O O . HIS A 1 347 ? 153.35592 30.83490 114.64107 1.000 99.75958 290 HIS A O 1
ATOM 2107 N N . VAL A 1 348 ? 151.14187 31.07218 114.29975 1.000 98.97242 291 VAL A N 1
ATOM 2108 C CA . VAL A 1 348 ? 151.10970 32.39871 114.91155 1.000 113.08464 291 VAL A CA 1
ATOM 2109 C C . VAL A 1 348 ? 151.46924 32.31467 116.38958 1.000 124.11208 291 VAL A C 1
ATOM 2110 O O . VAL A 1 348 ? 152.22330 33.14686 116.90957 1.000 123.72028 291 VAL A O 1
ATOM 2114 N N . ASP A 1 349 ? 150.95029 31.30080 117.08596 1.000 131.43841 292 ASP A N 1
ATOM 2115 C CA . ASP A 1 349 ? 151.22518 31.16683 118.51238 1.000 150.95449 292 ASP A CA 1
ATOM 2116 C C . ASP A 1 349 ? 152.68966 30.83852 118.77732 1.000 149.49269 292 ASP A C 1
ATOM 2117 O O . ASP A 1 349 ? 153.24229 31.26175 119.79922 1.000 162.96266 292 ASP A O 1
ATOM 2122 N N . PHE A 1 350 ? 153.33316 30.09490 117.87475 1.000 144.38409 293 PHE A N 1
ATOM 2123 C CA . PHE A 1 350 ? 154.73409 29.73608 118.07328 1.000 143.23419 293 PHE A CA 1
ATOM 2124 C C . PHE A 1 350 ? 155.63878 30.95500 117.93633 1.000 149.28402 293 PHE A C 1
ATOM 2125 O O . PHE A 1 350 ? 156.52838 31.17724 118.76613 1.000 154.63275 293 PHE A O 1
ATOM 2127 N N . LEU A 1 351 ? 155.42650 31.75544 116.89660 1.000 143.18737 294 LEU A N 1
ATOM 2128 C CA . LEU A 1 351 ? 156.22682 32.95453 116.67487 1.000 132.75314 294 LEU A CA 1
ATOM 2129 C C . LEU A 1 351 ? 155.47451 33.96135 115.81107 1.000 129.07608 294 LEU A C 1
ATOM 2130 O O . LEU A 1 351 ? 155.38380 33.80378 114.59357 1.000 125.37296 294 LEU A O 1
ATOM 2132 N N . GLU A 1 369 ? 162.03405 28.65955 104.54084 1.000 128.93921 312 GLU A N 1
ATOM 2133 C CA . GLU A 1 369 ? 161.16962 28.83914 105.70104 1.000 122.24629 312 GLU A CA 1
ATOM 2134 C C . GLU A 1 369 ? 160.25182 27.63498 105.90779 1.000 140.98284 312 GLU A C 1
ATOM 2135 O O . GLU A 1 369 ? 159.34111 27.38796 105.11670 1.000 141.36976 312 GLU A O 1
ATOM 2141 N N . THR A 1 370 ? 160.50465 26.88164 106.97554 1.000 141.09379 313 THR A N 1
ATOM 2142 C CA . THR A 1 370 ? 159.66034 25.74991 107.32880 1.000 109.25928 313 THR A CA 1
ATOM 2143 C C . THR A 1 370 ? 159.83536 25.45598 108.81135 1.000 107.97595 313 THR A C 1
ATOM 2144 O O . THR A 1 370 ? 160.92962 25.61835 109.35785 1.000 106.38224 313 THR A O 1
ATOM 2148 N N . ILE A 1 371 ? 158.75059 25.03767 109.45458 1.000 107.37170 314 ILE A N 1
ATOM 2149 C CA . ILE A 1 371 ? 158.75019 24.72278 110.87779 1.000 106.03161 314 ILE A CA 1
ATOM 2150 C C . ILE A 1 371 ? 158.90821 23.21678 111.02917 1.000 96.71640 314 ILE A C 1
ATOM 2151 O O . ILE A 1 371 ? 158.08920 22.44239 110.52004 1.000 95.98298 314 ILE A O 1
ATOM 2156 N N . THR A 1 372 ? 159.95941 22.80112 111.72775 1.000 86.33238 315 THR A N 1
ATOM 2157 C CA . THR A 1 372 ? 160.25595 21.38862 111.92347 1.000 84.96978 315 THR A CA 1
ATOM 2158 C C . THR A 1 372 ? 159.66480 20.92474 113.24902 1.000 88.84791 315 THR A C 1
ATOM 2159 O O . THR A 1 372 ? 160.00611 21.46016 114.30963 1.000 96.08588 315 THR A O 1
ATOM 2163 N N . LEU A 1 373 ? 158.77613 19.93587 113.18508 1.000 88.39085 316 LEU A N 1
ATOM 2164 C CA . LEU A 1 373 ? 158.16515 19.33908 114.36457 1.000 73.63724 316 LEU A CA 1
ATOM 2165 C C . LEU A 1 373 ? 158.48670 17.85279 114.38639 1.000 90.88096 316 LEU A C 1
ATOM 2166 O O . LEU A 1 373 ? 158.31596 17.16244 113.37661 1.000 90.16414 316 LEU A O 1
ATOM 2171 N N . LYS A 1 374 ? 158.95092 17.36469 115.53206 1.000 88.78030 317 LYS A N 1
ATOM 2172 C CA . LYS A 1 374 ? 159.34682 15.97089 115.66713 1.000 81.84651 317 LYS A CA 1
ATOM 2173 C C . LYS A 1 374 ? 158.15531 15.10717 116.05863 1.000 84.28425 317 LYS A C 1
ATOM 2174 O O . LYS A 1 374 ? 157.33601 15.49582 116.89626 1.000 85.13057 317 LYS A O 1
ATOM 2180 N N . TRP A 1 375 ? 158.06436 13.93407 115.43685 1.000 92.81397 318 TRP A N 1
ATOM 2181 C CA . TRP A 1 375 ? 157.05248 12.95191 115.80395 1.000 86.29852 318 TRP A CA 1
ATOM 2182 C C . TRP A 1 375 ? 157.29436 12.47050 117.22784 1.000 100.93597 318 TRP A C 1
ATOM 2183 O O . TRP A 1 375 ? 158.37962 11.97649 117.54858 1.000 105.14683 318 TRP A O 1
ATOM 2194 N N . CYS A 1 376 ? 156.28635 12.61881 118.08288 1.000 104.47121 319 CYS A N 1
ATOM 2195 C CA . CYS A 1 376 ? 156.34219 12.08610 119.43689 1.000 94.14132 319 CYS A CA 1
ATOM 2196 C C . CYS A 1 376 ? 155.74988 10.68415 119.45196 1.000 116.54467 319 CYS A C 1
ATOM 2197 O O . CYS A 1 376 ? 154.68468 10.44810 118.87213 1.000 116.79713 319 CYS A O 1
ATOM 2200 N N . THR A 1 377 ? 156.44485 9.76199 120.10630 1.000 119.75709 320 THR A N 1
ATOM 2201 C CA . THR A 1 377 ? 155.99199 8.38105 120.18611 1.000 134.29008 320 THR A CA 1
ATOM 2202 C C . THR A 1 377 ? 154.64475 8.31861 120.89675 1.000 146.56998 320 THR A C 1
ATOM 2203 O O . THR A 1 377 ? 154.55389 8.70725 122.07170 1.000 135.95289 320 THR A O 1
ATOM 2207 N N . PRO A 1 378 ? 153.58429 7.85290 120.23458 1.000 154.61589 321 PRO A N 1
ATOM 2208 C CA . PRO A 1 378 ? 152.25555 7.86564 120.86128 1.000 161.93931 321 PRO A CA 1
ATOM 2209 C C . PRO A 1 378 ? 152.14800 6.89943 122.02855 1.000 170.64508 321 PRO A C 1
ATOM 2210 O O . PRO A 1 378 ? 152.20486 5.68009 121.83748 1.000 170.10143 321 PRO A O 1
ATOM 2214 N N . ARG A 1 379 ? 151.99892 7.42941 123.24032 1.000 172.53716 322 ARG A N 1
ATOM 2215 C CA . ARG A 1 379 ? 151.73470 6.57611 124.38901 1.000 176.60886 322 ARG A CA 1
ATOM 2216 C C . ARG A 1 379 ? 150.37580 5.90744 124.22334 1.000 183.30859 322 ARG A C 1
ATOM 2217 O O . ARG A 1 379 ? 149.43896 6.49989 123.67999 1.000 187.64536 322 ARG A O 1
ATOM 2225 N N . THR A 1 380 ? 150.27788 4.65708 124.68524 1.000 180.00772 323 THR A N 1
ATOM 2226 C CA . THR A 1 380 ? 149.07492 3.86381 124.44467 1.000 172.63795 323 THR A CA 1
ATOM 2227 C C . THR A 1 380 ? 147.82474 4.54022 124.99233 1.000 176.53020 323 THR A C 1
ATOM 2228 O O . THR A 1 380 ? 146.74123 4.40060 124.41357 1.000 177.21938 323 THR A O 1
ATOM 2230 N N . ASN A 1 381 ? 147.95082 5.27808 126.09625 1.000 170.29378 324 ASN A N 1
ATOM 2231 C CA . ASN A 1 381 ? 146.82411 5.99968 126.69492 1.000 162.42532 324 ASN A CA 1
ATOM 2232 C C . ASN A 1 381 ? 147.34158 7.36083 127.15716 1.000 172.78440 324 ASN A C 1
ATOM 2233 O O . ASN A 1 381 ? 147.82576 7.50461 128.28305 1.000 171.75170 324 ASN A O 1
ATOM 2235 N N . ASN A 1 382 ? 147.23837 8.35249 126.28057 1.000 170.36628 325 ASN A N 1
ATOM 2236 C CA . ASN A 1 382 ? 147.64097 9.71394 126.58312 1.000 156.72443 325 ASN A CA 1
ATOM 2237 C C . ASN A 1 382 ? 146.40567 10.51912 126.99799 1.000 151.11323 325 ASN A C 1
ATOM 2238 O O . ASN A 1 382 ? 145.36003 9.94874 127.33033 1.000 158.67583 325 ASN A O 1
ATOM 2243 N N . ILE A 1 383 ? 146.51590 11.84825 126.98345 1.000 134.61648 326 ILE A N 1
ATOM 2244 C CA . ILE A 1 383 ? 145.38042 12.69378 127.32785 1.000 91.07287 326 ILE A CA 1
ATOM 2245 C C . ILE A 1 383 ? 144.34744 12.63449 126.21091 1.000 90.48614 326 ILE A C 1
ATOM 2246 O O . ILE A 1 383 ? 144.68559 12.69241 125.02059 1.000 117.25203 326 ILE A O 1
ATOM 2251 N N . GLU A 1 384 ? 143.07536 12.51543 126.59003 1.000 77.02736 327 GLU A N 1
ATOM 2252 C CA . GLU A 1 384 ? 142.00203 12.38459 125.61189 1.000 70.73213 327 GLU A CA 1
ATOM 2253 C C . GLU A 1 384 ? 141.46510 13.73241 125.14227 1.000 63.50076 327 GLU A C 1
ATOM 2254 O O . GLU A 1 384 ? 141.11170 13.88037 123.96749 1.000 75.87617 327 GLU A O 1
ATOM 2260 N N . LEU A 1 385 ? 141.39014 14.71884 126.03271 1.000 57.42516 328 LEU A N 1
ATOM 2261 C CA . LEU A 1 385 ? 140.88886 16.04919 125.69998 1.000 60.88869 328 LEU A CA 1
ATOM 2262 C C . LEU A 1 385 ? 142.02983 17.04780 125.84087 1.000 63.54379 328 LEU A C 1
ATOM 2263 O O . LEU A 1 385 ? 142.45761 17.35622 126.95883 1.000 59.94866 328 LEU A O 1
ATOM 2268 N N . HIS A 1 386 ? 142.51733 17.54998 124.71048 1.000 60.27398 329 HIS A N 1
ATOM 2269 C CA . HIS A 1 386 ? 143.57469 18.54901 124.68280 1.000 55.64023 329 HIS A CA 1
ATOM 2270 C C . HIS A 1 386 ? 142.97586 19.94193 124.55549 1.000 57.91204 329 HIS A C 1
ATOM 2271 O O . HIS A 1 386 ? 142.03711 20.15814 123.78326 1.000 75.82189 329 HIS A O 1
ATOM 2278 N N . TYR A 1 387 ? 143.52306 20.88446 125.31767 1.000 71.36308 330 TYR A N 1
ATOM 2279 C CA . TYR A 1 387 ? 143.17853 22.28663 125.12988 1.000 53.62289 330 TYR A CA 1
ATOM 2280 C C . TYR A 1 387 ? 143.76693 22.76854 123.81058 1.000 61.21085 330 TYR A C 1
ATOM 2281 O O . TYR A 1 387 ? 144.98875 22.76026 123.62665 1.000 58.94318 330 TYR A O 1
ATOM 2290 N N . CYS A 1 388 ? 142.89801 23.17496 122.89007 1.000 57.62732 331 CYS A N 1
ATOM 2291 C CA . CYS A 1 388 ? 143.29000 23.55026 121.53983 1.000 57.58502 331 CYS A CA 1
ATOM 2292 C C . CYS A 1 388 ? 142.83819 24.97478 121.25654 1.000 51.89862 331 CYS A C 1
ATOM 2293 O O . CYS A 1 388 ? 141.65609 25.29833 121.41338 1.000 57.52837 331 CYS A O 1
ATOM 2296 N N . THR A 1 389 ? 143.77947 25.82059 120.84144 1.000 46.77651 332 THR A N 1
ATOM 2297 C CA . THR A 1 389 ? 143.49178 27.20590 120.49645 1.000 56.59051 332 THR A CA 1
ATOM 2298 C C . THR A 1 389 ? 143.24849 27.40398 119.00645 1.000 58.05395 332 THR A C 1
ATOM 2299 O O . THR A 1 389 ? 142.92736 28.52029 118.58746 1.000 77.74723 332 THR A O 1
ATOM 2303 N N . GLY A 1 390 ? 143.39211 26.35356 118.20082 1.000 66.45348 333 GLY A N 1
ATOM 2304 C CA . GLY A 1 390 ? 143.15658 26.44970 116.77381 1.000 51.91778 333 GLY A CA 1
ATOM 2305 C C . GLY A 1 390 ? 143.40811 25.14986 116.03631 1.000 63.63981 333 GLY A C 1
ATOM 2306 O O . GLY A 1 390 ? 144.39414 24.45618 116.30392 1.000 63.27875 333 GLY A O 1
ATOM 2307 N N . ALA A 1 391 ? 142.51965 24.80805 115.10518 1.000 55.27650 334 ALA A N 1
ATOM 2308 C CA . ALA A 1 391 ? 142.64881 23.60768 114.28966 1.000 58.23088 334 ALA A CA 1
ATOM 2309 C C . ALA A 1 391 ? 142.57210 24.00423 112.82452 1.000 46.61430 334 ALA A C 1
ATOM 2310 O O . ALA A 1 391 ? 141.61105 24.65768 112.40652 1.000 56.33763 334 ALA A O 1
ATOM 2312 N N . TYR A 1 392 ? 143.57607 23.60497 112.04694 1.000 54.63868 335 TYR A N 1
ATOM 2313 C CA . TYR A 1 392 ? 143.71689 24.05741 110.66984 1.000 56.90791 335 TYR A CA 1
ATOM 2314 C C . TYR A 1 392 ? 143.88657 22.86430 109.74251 1.000 62.30128 335 TYR A C 1
ATOM 2315 O O . TYR A 1 392 ? 144.72366 21.99096 109.99335 1.000 57.25493 335 TYR A O 1
ATOM 2324 N N . ARG A 1 393 ? 143.08971 22.83455 108.67565 1.000 67.26271 336 ARG A N 1
ATOM 2325 C CA . ARG A 1 393 ? 143.18751 21.76952 107.68807 1.000 53.90477 336 ARG A CA 1
ATOM 2326 C C . ARG A 1 393 ? 144.55009 21.79860 107.00628 1.000 57.93794 336 ARG A C 1
ATOM 2327 O O . ARG A 1 393 ? 145.14459 22.85969 106.79767 1.000 69.40870 336 ARG A O 1
ATOM 2335 N N . ILE A 1 394 ? 145.04396 20.61419 106.65274 1.000 58.50144 337 ILE A N 1
ATOM 2336 C CA . ILE A 1 394 ? 146.35871 20.46672 106.04863 1.000 66.62857 337 ILE A CA 1
ATOM 2337 C C . ILE A 1 394 ? 146.20746 19.85759 104.65917 1.000 67.14732 337 ILE A C 1
ATOM 2338 O O . ILE A 1 394 ? 145.13658 19.39442 104.26535 1.000 60.71640 337 ILE A O 1
ATOM 2343 N N . SER A 1 395 ? 147.31503 19.86908 103.91603 1.000 67.56010 338 SER A N 1
ATOM 2344 C CA . SER A 1 395 ? 147.41968 19.23654 102.62101 1.000 65.31973 338 SER A CA 1
ATOM 2345 C C . SER A 1 395 ? 148.87556 18.81956 102.47417 1.000 73.82692 338 SER A C 1
ATOM 2346 O O . SER A 1 395 ? 149.76894 19.65619 102.68262 1.000 74.80346 338 SER A O 1
ATOM 2349 N N . PRO A 1 396 ? 149.14840 17.56328 102.13309 1.000 71.15070 339 PRO A N 1
ATOM 2350 C CA . PRO A 1 396 ? 150.53984 17.13233 101.97284 1.000 60.78478 339 PRO A CA 1
ATOM 2351 C C . PRO A 1 396 ? 151.10448 17.59223 100.63914 1.000 69.24174 339 PRO A C 1
ATOM 2352 O O . PRO A 1 396 ? 150.44890 17.50179 99.59790 1.000 70.78736 339 PRO A O 1
ATOM 2356 N N . VAL A 1 397 ? 152.33711 18.10179 100.68240 1.000 72.57425 340 VAL A N 1
ATOM 2357 C CA . VAL A 1 397 ? 153.00047 18.54190 99.45732 1.000 83.93101 340 VAL A CA 1
ATOM 2358 C C . VAL A 1 397 ? 153.22576 17.35705 98.52641 1.000 85.83394 340 VAL A C 1
ATOM 2359 O O . VAL A 1 397 ? 152.96360 17.43028 97.31991 1.000 91.66153 340 VAL A O 1
ATOM 2363 N N . ASP A 1 398 ? 153.70661 16.24554 99.07670 1.000 88.02592 341 ASP A N 1
ATOM 2364 C CA . ASP A 1 398 ? 153.96008 15.01869 98.32588 1.000 80.55883 341 ASP A CA 1
ATOM 2365 C C . ASP A 1 398 ? 152.92881 13.98661 98.77511 1.000 77.38391 341 ASP A C 1
ATOM 2366 O O . ASP A 1 398 ? 153.22564 13.07493 99.54603 1.000 86.01186 341 ASP A O 1
ATOM 2371 N N . VAL A 1 399 ? 151.70190 14.13243 98.26697 1.000 59.93728 342 VAL A N 1
ATOM 2372 C CA . VAL A 1 399 ? 150.57430 13.36155 98.78635 1.000 67.05316 342 VAL A CA 1
ATOM 2373 C C . VAL A 1 399 ? 150.75764 11.86573 98.55127 1.000 76.77372 342 VAL A C 1
ATOM 2374 O O . VAL A 1 399 ? 150.23500 11.04381 99.31414 1.000 86.84219 342 VAL A O 1
ATOM 2378 N N . ASN A 1 400 ? 151.50537 11.48189 97.51695 1.000 85.50092 343 ASN A N 1
ATOM 2379 C CA . ASN A 1 400 ? 151.64899 10.07904 97.15165 1.000 66.77900 343 ASN A CA 1
ATOM 2380 C C . ASN A 1 400 ? 152.99887 9.48380 97.52507 1.000 69.55674 343 ASN A C 1
ATOM 2381 O O . ASN A 1 400 ? 153.22099 8.29436 97.27501 1.000 80.51154 343 ASN A O 1
ATOM 2386 N N . SER A 1 401 ? 153.90406 10.26447 98.10775 1.000 66.68260 344 SER A N 1
ATOM 2387 C CA . SER A 1 401 ? 155.16946 9.70780 98.56159 1.000 66.66727 344 SER A CA 1
ATOM 2388 C C . SER A 1 401 ? 154.93205 8.73622 99.71180 1.000 79.95261 344 SER A C 1
ATOM 2389 O O . SER A 1 401 ? 153.99153 8.88555 100.49614 1.000 91.47505 344 SER A O 1
ATOM 2392 N N . ARG A 1 402 ? 155.79347 7.72421 99.80099 1.000 87.74632 345 ARG A N 1
ATOM 2393 C CA . ARG A 1 402 ? 155.62503 6.71443 100.84226 1.000 93.56416 345 ARG A CA 1
ATOM 2394 C C . ARG A 1 402 ? 155.72556 7.28182 102.25527 1.000 88.47110 345 ARG A C 1
ATOM 2395 O O . ARG A 1 402 ? 154.90593 6.88543 103.10244 1.000 92.34611 345 ARG A O 1
ATOM 2403 N N . PRO A 1 403 ? 156.67058 8.17343 102.58818 1.000 82.69200 346 PRO A N 1
ATOM 2404 C CA . PRO A 1 403 ? 156.65068 8.75344 103.94309 1.000 84.95237 346 PRO A CA 1
ATOM 2405 C C . PRO A 1 403 ? 155.38300 9.53299 104.24352 1.000 81.67409 346 PRO A C 1
ATOM 2406 O O . PRO A 1 403 ? 154.84436 9.42834 105.35264 1.000 85.72622 346 PRO A O 1
ATOM 2410 N N . SER A 1 404 ? 154.88759 10.31682 103.28305 1.000 74.95851 347 SER A N 1
ATOM 2411 C CA . SER A 1 404 ? 153.66494 11.07699 103.51741 1.000 81.84405 347 SER A CA 1
ATOM 2412 C C . SER A 1 404 ? 152.43387 10.18272 103.50362 1.000 82.01577 347 SER A C 1
ATOM 2413 O O . SER A 1 404 ? 151.46836 10.45237 104.22685 1.000 75.73117 347 SER A O 1
ATOM 2416 N N . SER A 1 405 ? 152.44293 9.12319 102.69182 1.000 86.00488 348 SER A N 1
ATOM 2417 C CA . SER A 1 405 ? 151.32521 8.18585 102.70342 1.000 80.58017 348 SER A CA 1
ATOM 2418 C C . SER A 1 405 ? 151.24366 7.44594 104.03188 1.000 79.04719 348 SER A C 1
ATOM 2419 O O . SER A 1 405 ? 150.14726 7.22896 104.55983 1.000 74.75187 348 SER A O 1
ATOM 2422 N N . CYS A 1 406 ? 152.39219 7.05561 104.59045 1.000 81.62591 349 CYS A N 1
ATOM 2423 C CA . CYS A 1 406 ? 152.38749 6.37681 105.88242 1.000 96.87671 349 CYS A CA 1
ATOM 2424 C C . CYS A 1 406 ? 151.86726 7.29164 106.98300 1.000 92.67792 349 CYS A C 1
ATOM 2425 O O . CYS A 1 406 ? 151.15797 6.84181 107.89010 1.000 91.44194 349 CYS A O 1
ATOM 2428 N N . LEU A 1 407 ? 152.20282 8.58139 106.91653 1.000 88.67940 350 LEU A N 1
ATOM 2429 C CA . LEU A 1 407 ? 151.72604 9.52312 107.92390 1.000 79.42790 350 LEU A CA 1
ATOM 2430 C C . LEU A 1 407 ? 150.22453 9.75042 107.79146 1.000 75.88029 350 LEU A C 1
ATOM 2431 O O . LEU A 1 407 ? 149.48475 9.66862 108.77916 1.000 74.60411 350 LEU A O 1
ATOM 2436 N N . THR A 1 408 ? 149.75550 10.03672 106.57408 1.000 73.08221 351 THR A N 1
ATOM 2437 C CA . THR A 1 408 ? 148.34006 10.33691 106.37988 1.000 77.04968 351 THR A CA 1
ATOM 2438 C C . THR A 1 408 ? 147.46810 9.11631 106.64922 1.000 74.70731 351 THR A C 1
ATOM 2439 O O . THR A 1 408 ? 146.41349 9.23171 107.28429 1.000 70.25339 351 THR A O 1
ATOM 2443 N N . ASN A 1 409 ? 147.88686 7.93866 106.17630 1.000 89.15197 352 ASN A N 1
ATOM 2444 C CA . ASN A 1 409 ? 147.10766 6.73161 106.43415 1.000 78.66101 352 ASN A CA 1
ATOM 2445 C C . ASN A 1 409 ? 147.09352 6.37888 107.91580 1.000 71.22406 352 ASN A C 1
ATOM 2446 O O . ASN A 1 409 ? 146.09524 5.84544 108.41337 1.000 74.94356 352 ASN A O 1
ATOM 2451 N N . PHE A 1 410 ? 148.18429 6.66367 108.63213 1.000 63.14579 353 PHE A N 1
ATOM 2452 C CA . PHE A 1 410 ? 148.19017 6.46953 110.07874 1.000 56.53306 353 PHE A CA 1
ATOM 2453 C C . PHE A 1 410 ? 147.13258 7.33622 110.74877 1.000 78.33183 353 PHE A C 1
ATOM 2454 O O . PHE A 1 410 ? 146.42091 6.87827 111.65053 1.000 91.45224 353 PHE A O 1
ATOM 2462 N N . LEU A 1 411 ? 147.01326 8.59286 110.31566 1.000 71.84079 354 LEU A N 1
ATOM 2463 C CA . LEU A 1 411 ? 146.00812 9.48376 110.88413 1.000 68.91861 354 LEU A CA 1
ATOM 2464 C C . LEU A 1 411 ? 144.60218 9.06971 110.46950 1.000 64.72211 354 LEU A C 1
ATOM 2465 O O . LEU A 1 411 ? 143.67601 9.09521 111.28826 1.000 72.78699 354 LEU A O 1
ATOM 2470 N N . LEU A 1 412 ? 144.42377 8.68512 109.20222 1.000 71.58606 355 LEU A N 1
ATOM 2471 C CA . LEU A 1 412 ? 143.10254 8.28894 108.72511 1.000 70.83796 355 LEU A CA 1
ATOM 2472 C C . LEU A 1 412 ? 142.58228 7.06027 109.45792 1.000 77.51474 355 LEU A C 1
ATOM 2473 O O . LEU A 1 412 ? 141.36505 6.88615 109.58786 1.000 82.48420 355 LEU A O 1
ATOM 2478 N N . ASN A 1 413 ? 143.48172 6.20070 109.94384 1.000 73.74675 356 ASN A N 1
ATOM 2479 C CA . ASN A 1 413 ? 143.04444 4.99544 110.63884 1.000 81.26450 356 ASN A CA 1
ATOM 2480 C C . ASN A 1 413 ? 142.36938 5.32313 111.96472 1.000 90.18905 356 ASN A C 1
ATOM 2481 O O . ASN A 1 413 ? 141.47265 4.59032 112.39727 1.000 107.60788 356 ASN A O 1
ATOM 2486 N N . GLY A 1 414 ? 142.77844 6.40709 112.62125 1.000 84.14826 357 GLY A N 1
ATOM 2487 C CA . GLY A 1 414 ? 142.11487 6.82951 113.83906 1.000 65.39055 357 GLY A CA 1
ATOM 2488 C C . GLY A 1 414 ? 143.03110 7.35681 114.92479 1.000 71.90580 357 GLY A C 1
ATOM 2489 O O . GLY A 1 414 ? 142.56870 8.02061 115.85759 1.000 99.75192 357 GLY A O 1
ATOM 2490 N N . ARG A 1 415 ? 144.32584 7.07371 114.82397 1.000 62.22301 358 ARG A N 1
ATOM 2491 C CA . ARG A 1 415 ? 145.27865 7.49454 115.84035 1.000 74.73141 358 ARG A CA 1
ATOM 2492 C C . ARG A 1 415 ? 145.79861 8.89847 115.55211 1.000 80.33475 358 ARG A C 1
ATOM 2493 O O . ARG A 1 415 ? 145.92151 9.31485 114.39702 1.000 81.11453 358 ARG A O 1
ATOM 2501 N N . SER A 1 416 ? 146.10323 9.62593 116.62191 1.000 66.09527 359 SER A N 1
ATOM 2502 C CA . SER A 1 416 ? 146.61498 10.98482 116.53507 1.000 66.17495 359 SER A CA 1
ATOM 2503 C C . SER A 1 416 ? 148.12565 11.00084 116.75007 1.000 72.97963 359 SER A C 1
ATOM 2504 O O . SER A 1 416 ? 148.72758 10.02856 117.21101 1.000 79.69387 359 SER A O 1
ATOM 2507 N N . VAL A 1 417 ? 148.73872 12.13223 116.40694 1.000 66.50373 360 VAL A N 1
ATOM 2508 C CA . VAL A 1 417 ? 150.18469 12.30446 116.48470 1.000 70.70650 360 VAL A CA 1
ATOM 2509 C C . VAL A 1 417 ? 150.48514 13.60135 117.22154 1.000 77.64918 360 VAL A C 1
ATOM 2510 O O . VAL A 1 417 ? 149.97219 14.66333 116.85200 1.000 71.84416 360 VAL A O 1
ATOM 2514 N N . LEU A 1 418 ? 151.31724 13.51481 118.25593 1.000 60.07240 361 LEU A N 1
ATOM 2515 C CA . LEU A 1 418 ? 151.78304 14.68989 118.97647 1.000 70.51548 361 LEU A CA 1
ATOM 2516 C C . LEU A 1 418 ? 153.09871 15.16927 118.37780 1.000 79.98097 361 LEU A C 1
ATOM 2517 O O . LEU A 1 418 ? 153.94250 14.36289 117.97661 1.000 81.79545 361 LEU A O 1
ATOM 2522 N N . LEU A 1 419 ? 153.26764 16.48719 118.31688 1.000 71.28311 362 LEU A N 1
ATOM 2523 C CA . LEU A 1 419 ? 154.41100 17.10047 117.65735 1.000 71.35882 362 LEU A CA 1
ATOM 2524 C C . LEU A 1 419 ? 155.20568 17.93662 118.65081 1.000 79.27246 362 LEU A C 1
ATOM 2525 O O . LEU A 1 419 ? 154.63188 18.66969 119.46245 1.000 90.05551 362 LEU A O 1
ATOM 2530 N N . GLU A 1 420 ? 156.52963 17.82429 118.57305 1.000 85.33170 363 GLU A N 1
ATOM 2531 C CA . GLU A 1 420 ? 157.44744 18.45675 119.50937 1.000 87.85384 363 GLU A CA 1
ATOM 2532 C C . GLU A 1 420 ? 158.39042 19.39371 118.76777 1.000 90.40505 363 GLU A C 1
ATOM 2533 O O . GLU A 1 420 ? 158.88343 19.06359 117.68454 1.000 102.92164 363 GLU A O 1
ATOM 2539 N N . GLN A 1 421 ? 158.63782 20.57003 119.35735 1.000 93.69417 364 GLN A N 1
ATOM 2540 C CA . GLN A 1 421 ? 159.61055 21.49797 118.78884 1.000 97.42872 364 GLN A CA 1
ATOM 2541 C C . GLN A 1 421 ? 160.99847 21.19786 119.34174 1.000 111.46810 364 GLN A C 1
ATOM 2542 O O . GLN A 1 421 ? 161.15447 21.05698 120.56069 1.000 115.79956 364 GLN A O 1
ATOM 2548 N N . PRO A 1 422 ? 162.02584 21.09434 118.48527 1.000 119.32818 365 PRO A N 1
ATOM 2549 C CA . PRO A 1 422 ? 163.39673 20.77071 118.89810 1.000 122.78158 365 PRO A CA 1
ATOM 2550 C C . PRO A 1 422 ? 164.04667 21.86906 119.73648 1.000 117.32371 365 PRO A C 1
ATOM 2551 O O . PRO A 1 422 ? 163.43988 22.92264 119.92885 1.000 113.15020 365 PRO A O 1
ATOM 2555 N N . SER A 1 427 ? 162.89936 19.93199 129.99363 1.000 124.32393 370 SER A N 1
ATOM 2556 C CA . SER A 1 427 ? 162.28116 18.79816 129.31572 1.000 127.01749 370 SER A CA 1
ATOM 2557 C C . SER A 1 427 ? 162.07788 19.08717 127.83071 1.000 146.04969 370 SER A C 1
ATOM 2558 O O . SER A 1 427 ? 163.01087 19.49059 127.13639 1.000 159.55196 370 SER A O 1
ATOM 2560 N N . LYS A 1 428 ? 160.85439 18.87633 127.34489 1.000 136.96563 371 LYS A N 1
ATOM 2561 C CA . LYS A 1 428 ? 160.52546 19.12714 125.94802 1.000 124.14891 371 LYS A CA 1
ATOM 2562 C C . LYS A 1 428 ? 159.18307 19.84161 125.86175 1.000 118.15626 371 LYS A C 1
ATOM 2563 O O . LYS A 1 428 ? 158.45929 19.97983 126.85297 1.000 119.81550 371 LYS A O 1
ATOM 2569 N N . VAL A 1 429 ? 158.85156 20.28998 124.65206 1.000 111.23981 372 VAL A N 1
ATOM 2570 C CA . VAL A 1 429 ? 157.66978 21.10727 124.40207 1.000 91.20942 372 VAL A CA 1
ATOM 2571 C C . VAL A 1 429 ? 156.85042 20.45417 123.29648 1.000 97.15458 372 VAL A C 1
ATOM 2572 O O . VAL A 1 429 ? 157.32199 20.33656 122.15833 1.000 105.39393 372 VAL A O 1
ATOM 2576 N N . ILE A 1 430 ? 155.62975 20.04018 123.62563 1.000 95.44892 373 ILE A N 1
ATOM 2577 C CA . ILE A 1 430 ? 154.66601 19.54728 122.64780 1.000 80.58805 373 ILE A CA 1
ATOM 2578 C C . ILE A 1 430 ? 153.74430 20.70841 122.30033 1.000 79.91993 373 ILE A C 1
ATOM 2579 O O . ILE A 1 430 ? 152.99236 21.19601 123.15213 1.000 82.56968 373 ILE A O 1
ATOM 2584 N N . SER A 1 431 ? 153.80185 21.15653 121.04709 1.000 84.10728 374 SER A N 1
ATOM 2585 C CA . SER A 1 431 ? 153.10103 22.35904 120.62080 1.000 68.35275 374 SER A CA 1
ATOM 2586 C C . SER A 1 431 ? 151.92356 22.10038 119.69519 1.000 69.86536 374 SER A C 1
ATOM 2587 O O . SER A 1 431 ? 151.00665 22.92218 119.65016 1.000 78.03789 374 SER A O 1
ATOM 2590 N N . HIS A 1 432 ? 151.91657 20.99267 118.95669 1.000 75.36817 375 HIS A N 1
ATOM 2591 C CA . HIS A 1 432 ? 150.86568 20.73683 117.98297 1.000 65.75830 375 HIS A CA 1
ATOM 2592 C C . HIS A 1 432 ? 150.41966 19.28441 118.07013 1.000 69.66758 375 HIS A C 1
ATOM 2593 O O . HIS A 1 432 ? 151.05042 18.45193 118.72656 1.000 67.04923 375 HIS A O 1
ATOM 2600 N N . MET A 1 433 ? 149.30985 18.98971 117.39492 1.000 74.42375 376 MET A N 1
ATOM 2601 C CA . MET A 1 433 ? 148.80123 17.62858 117.29167 1.000 65.90939 376 MET A CA 1
ATOM 2602 C C . MET A 1 433 ? 148.08898 17.46788 115.95841 1.000 58.01068 376 MET A C 1
ATOM 2603 O O . MET A 1 433 ? 147.31342 18.34077 115.55806 1.000 72.24048 376 MET A O 1
ATOM 2608 N N . LEU A 1 434 ? 148.35826 16.35879 115.27775 1.000 73.00922 377 LEU A N 1
ATOM 2609 C CA . LEU A 1 434 ? 147.66417 15.99966 114.04938 1.000 59.75842 377 LEU A CA 1
ATOM 2610 C C . LEU A 1 434 ? 146.58658 14.97379 114.37068 1.000 64.07065 377 LEU A C 1
ATOM 2611 O O . LEU A 1 434 ? 146.86102 13.96393 115.02760 1.000 72.08979 377 LEU A O 1
ATOM 2616 N N . SER A 1 435 ? 145.36500 15.23605 113.91215 1.000 58.84879 378 SER A N 1
ATOM 2617 C CA . SER A 1 435 ? 144.23606 14.36798 114.21745 1.000 53.60808 378 SER A CA 1
ATOM 2618 C C . SER A 1 435 ? 143.25000 14.39913 113.06043 1.000 58.82664 378 SER A C 1
ATOM 2619 O O . SER A 1 435 ? 142.93113 15.47413 112.54411 1.000 63.15924 378 SER A O 1
ATOM 2622 N N . SER A 1 436 ? 142.77479 13.22274 112.65937 1.000 60.59299 379 SER A N 1
ATOM 2623 C CA . SER A 1 436 ? 141.78366 13.10785 111.60018 1.000 53.26295 379 SER A CA 1
ATOM 2624 C C . SER A 1 436 ? 140.38014 13.14920 112.18821 1.000 54.22600 379 SER A C 1
ATOM 2625 O O . SER A 1 436 ? 140.12422 12.59163 113.25904 1.000 60.97401 379 SER A O 1
ATOM 2628 N N . HIS A 1 437 ? 139.46950 13.81187 111.47568 1.000 60.37939 380 HIS A N 1
ATOM 2629 C CA . HIS A 1 437 ? 138.08314 13.98552 111.91160 1.000 51.91407 380 HIS A CA 1
ATOM 2630 C C . HIS A 1 437 ? 137.17766 13.54967 110.76501 1.000 64.51415 380 HIS A C 1
ATOM 2631 O O . HIS A 1 437 ? 136.83807 14.35395 109.89323 1.000 72.79849 380 HIS A O 1
ATOM 2638 N N . GLY A 1 438 ? 136.78513 12.27846 110.77394 1.000 61.56070 381 GLY A N 1
ATOM 2639 C CA . GLY A 1 438 ? 135.96922 11.74643 109.70036 1.000 54.36120 381 GLY A CA 1
ATOM 2640 C C . GLY A 1 438 ? 136.65396 11.73201 108.35299 1.000 53.36824 381 GLY A C 1
ATOM 2641 O O . GLY A 1 438 ? 135.98776 11.89765 107.32640 1.000 55.74835 381 GLY A O 1
ATOM 2642 N N . GLY A 1 439 ? 137.97338 11.54006 108.32732 1.000 49.25291 382 GLY A N 1
ATOM 2643 C CA . GLY A 1 439 ? 138.73859 11.54017 107.09908 1.000 44.37044 382 GLY A CA 1
ATOM 2644 C C . GLY A 1 439 ? 139.41645 12.85371 106.77326 1.000 61.99978 382 GLY A C 1
ATOM 2645 O O . GLY A 1 439 ? 140.22016 12.89942 105.83384 1.000 67.50776 382 GLY A O 1
ATOM 2646 N N . GLU A 1 440 ? 139.12010 13.91563 107.51746 1.000 65.97239 383 GLU A N 1
ATOM 2647 C CA . GLU A 1 440 ? 139.70111 15.23471 107.30017 1.000 65.27605 383 GLU A CA 1
ATOM 2648 C C . GLU A 1 440 ? 140.73141 15.49695 108.39090 1.000 62.10567 383 GLU A C 1
ATOM 2649 O O . GLU A 1 440 ? 140.40077 15.46740 109.58141 1.000 56.03740 383 GLU A O 1
ATOM 2655 N N . ILE A 1 441 ? 141.97143 15.75069 107.98513 1.000 48.81527 384 ILE A N 1
ATOM 2656 C CA . ILE A 1 441 ? 143.08615 15.88193 108.91709 1.000 58.98328 384 ILE A CA 1
ATOM 2657 C C . ILE A 1 441 ? 143.27548 17.35223 109.26942 1.000 65.49231 384 ILE A C 1
ATOM 2658 O O . ILE A 1 441 ? 143.49876 18.18926 108.38789 1.000 64.47269 384 ILE A O 1
ATOM 2663 N N . PHE A 1 442 ? 143.19425 17.66241 110.56016 1.000 66.12561 385 PHE A N 1
ATOM 2664 C CA . PHE A 1 442 ? 143.42195 19.00149 111.07888 1.000 52.05059 385 PHE A CA 1
ATOM 2665 C C . PHE A 1 442 ? 144.73950 19.05079 111.84049 1.000 58.98181 385 PHE A C 1
ATOM 2666 O O . PHE A 1 442 ? 145.16344 18.06316 112.44738 1.000 54.05093 385 PHE A O 1
ATOM 2674 N N . LEU A 1 443 ? 145.38286 20.21461 111.80597 1.000 60.66846 386 LEU A N 1
ATOM 2675 C CA . LEU A 1 443 ? 146.57618 20.47893 112.60190 1.000 55.64083 386 LEU A CA 1
ATOM 2676 C C . LEU A 1 443 ? 146.15417 21.28972 113.82125 1.000 64.72283 386 LEU A C 1
ATOM 2677 O O . LEU A 1 443 ? 145.81727 22.47232 113.70176 1.000 61.19699 386 LEU A O 1
ATOM 2682 N N . HIS A 1 444 ? 146.16551 20.65119 114.98876 1.000 55.29217 387 HIS A N 1
ATOM 2683 C CA . HIS A 1 444 ? 145.72044 21.28190 116.22376 1.000 55.76473 387 HIS A CA 1
ATOM 2684 C C . HIS A 1 444 ? 146.86456 22.05348 116.86452 1.000 69.17402 387 HIS A C 1
ATOM 2685 O O . HIS A 1 444 ? 147.96344 21.51746 117.03533 1.000 62.16339 387 HIS A O 1
ATOM 2692 N N . VAL A 1 445 ? 146.60069 23.30606 117.22065 1.000 48.06365 388 VAL A N 1
ATOM 2693 C CA . VAL A 1 445 ? 147.54677 24.11484 117.97939 1.000 60.41504 388 VAL A CA 1
ATOM 2694 C C . VAL A 1 445 ? 147.26716 23.89712 119.45972 1.000 59.50622 388 VAL A C 1
ATOM 2695 O O . VAL A 1 445 ? 146.15864 24.16299 119.93747 1.000 64.13932 388 VAL A O 1
ATOM 2699 N N . LEU A 1 446 ? 148.26433 23.40484 120.18272 1.000 55.10598 389 LEU A N 1
ATOM 2700 C CA . LEU A 1 446 ? 148.13587 23.14692 121.60705 1.000 61.25941 389 LEU A CA 1
ATOM 2701 C C . LEU A 1 446 ? 148.79178 24.26508 122.40921 1.000 61.36617 389 LEU A C 1
ATOM 2702 O O . LEU A 1 446 ? 149.47943 25.13639 121.87160 1.000 73.14252 389 LEU A O 1
ATOM 2707 N N . SER A 1 447 ? 148.56201 24.23298 123.71742 1.000 67.67142 390 SER A N 1
ATOM 2708 C CA . SER A 1 447 ? 149.14804 25.19431 124.63970 1.000 56.44216 390 SER A CA 1
ATOM 2709 C C . SER A 1 447 ? 150.40977 24.60374 125.25179 1.000 72.01907 390 SER A C 1
ATOM 2710 O O . SER A 1 447 ? 150.38271 23.49476 125.79611 1.000 77.40679 390 SER A O 1
ATOM 2713 N N . SER A 1 448 ? 151.51319 25.34618 125.15435 1.000 85.54960 391 SER A N 1
ATOM 2714 C CA . SER A 1 448 ? 152.78051 24.93560 125.73785 1.000 87.22341 391 SER A CA 1
ATOM 2715 C C . SER A 1 448 ? 153.15314 25.71488 126.98885 1.000 93.21621 391 SER A C 1
ATOM 2716 O O . SER A 1 448 ? 153.94162 25.21299 127.79595 1.000 87.82867 391 SER A O 1
ATOM 2719 N N . SER A 1 449 ? 152.60441 26.91237 127.17192 1.000 84.82051 392 SER A N 1
ATOM 2720 C CA . SER A 1 449 ? 152.95548 27.75979 128.29775 1.000 63.03593 392 SER A CA 1
ATOM 2721 C C . SER A 1 449 ? 152.21346 27.32029 129.55777 1.000 68.09386 392 SER A C 1
ATOM 2722 O O . SER A 1 449 ? 151.37183 26.41768 129.53925 1.000 76.20095 392 SER A O 1
ATOM 2725 N N . ARG A 1 450 ? 152.54044 27.97967 130.66772 1.000 76.00532 393 ARG A N 1
ATOM 2726 C CA . ARG A 1 450 ? 151.87223 27.69763 131.93035 1.000 58.08404 393 ARG A CA 1
ATOM 2727 C C . ARG A 1 450 ? 150.40664 28.10503 131.85213 1.000 68.56979 393 ARG A C 1
ATOM 2728 O O . ARG A 1 450 ? 150.05761 29.12552 131.25418 1.000 66.18773 393 ARG A O 1
ATOM 2736 N N . SER A 1 451 ? 149.54509 27.29328 132.45526 1.000 59.41325 394 SER A N 1
ATOM 2737 C CA . SER A 1 451 ? 148.11454 27.56111 132.44536 1.000 65.01453 394 SER A CA 1
ATOM 2738 C C . SER A 1 451 ? 147.75273 28.52015 133.57176 1.000 67.67400 394 SER A C 1
ATOM 2739 O O . SER A 1 451 ? 148.14217 28.31038 134.72533 1.000 60.43591 394 SER A O 1
ATOM 2742 N N . ILE A 1 452 ? 147.00696 29.57756 133.23634 1.000 54.96318 395 ILE A N 1
ATOM 2743 C CA . ILE A 1 452 ? 146.50932 30.47879 134.26812 1.000 62.40591 395 ILE A CA 1
ATOM 2744 C C . ILE A 1 452 ? 145.46521 29.79618 135.13897 1.000 65.42125 395 ILE A C 1
ATOM 2745 O O . ILE A 1 452 ? 145.14797 30.29300 136.22618 1.000 59.06601 395 ILE A O 1
ATOM 2750 N N . LEU A 1 453 ? 144.92002 28.66802 134.68925 1.000 52.06984 396 LEU A N 1
ATOM 2751 C CA . LEU A 1 453 ? 143.95725 27.89646 135.46022 1.000 47.87132 396 LEU A CA 1
ATOM 2752 C C . LEU A 1 453 ? 144.60959 26.76912 136.25008 1.000 52.32623 396 LEU A C 1
ATOM 2753 O O . LEU A 1 453 ? 143.90168 25.88816 136.74993 1.000 72.15030 396 LEU A O 1
ATOM 2758 N N . GLU A 1 454 ? 145.93518 26.77632 136.37108 1.000 61.21651 397 GLU A N 1
ATOM 2759 C CA . GLU A 1 454 ? 146.62953 25.74040 137.11855 1.000 49.37901 397 GLU A CA 1
ATOM 2760 C C . GLU A 1 454 ? 146.31448 25.84938 138.60678 1.000 51.95040 397 GLU A C 1
ATOM 2761 O O . GLU A 1 454 ? 145.93900 26.90975 139.11558 1.000 58.32869 397 GLU A O 1
ATOM 2767 N N . ASP A 1 455 ? 146.49182 24.72670 139.30628 1.000 53.10226 398 ASP A N 1
ATOM 2768 C CA . ASP A 1 455 ? 146.20529 24.59067 140.73046 1.000 55.55521 398 ASP A CA 1
ATOM 2769 C C . ASP A 1 455 ? 144.85432 25.21310 141.06666 1.000 53.30770 398 ASP A C 1
ATOM 2770 O O . ASP A 1 455 ? 144.79642 26.22626 141.77581 1.000 55.64172 398 ASP A O 1
ATOM 2775 N N . PRO A 1 456 ? 143.75453 24.65244 140.57215 1.000 51.81916 399 PRO A N 1
ATOM 2776 C CA . PRO A 1 456 ? 142.43795 25.23306 140.84404 1.000 53.75372 399 PRO A CA 1
ATOM 2777 C C . PRO A 1 456 ? 142.06986 25.07450 142.30706 1.000 57.51335 399 PRO A C 1
ATOM 2778 O O . PRO A 1 456 ? 142.72932 24.32410 143.04217 1.000 62.09566 399 PRO A O 1
ATOM 2782 N N . PRO A 1 457 ? 141.04051 25.77825 142.77613 1.000 53.52148 400 PRO A N 1
ATOM 2783 C CA . PRO A 1 457 ? 140.56989 25.55278 144.14580 1.000 45.70526 400 PRO A CA 1
ATOM 2784 C C . PRO A 1 457 ? 140.09061 24.12074 144.32497 1.000 52.42325 400 PRO A C 1
ATOM 2785 O O . PRO A 1 457 ? 139.60460 23.48258 143.38899 1.000 53.20251 400 PRO A O 1
ATOM 2789 N N . SER A 1 458 ? 140.24202 23.61397 145.54417 1.000 67.00904 401 SER A N 1
ATOM 2790 C CA . SER A 1 458 ? 139.84293 22.24447 145.83064 1.000 54.87622 401 SER A CA 1
ATOM 2791 C C . SER A 1 458 ? 138.32542 22.11646 145.78865 1.000 59.30896 401 SER A C 1
ATOM 2792 O O . SER A 1 458 ? 137.60383 22.97502 146.30814 1.000 65.27192 401 SER A O 1
ATOM 2795 N N . ILE A 1 459 ? 137.84335 21.04594 145.15018 1.000 58.89574 402 ILE A N 1
ATOM 2796 C CA . ILE A 1 459 ? 136.41699 20.72854 145.19081 1.000 54.14106 402 ILE A CA 1
ATOM 2797 C C . ILE A 1 459 ? 135.93570 20.65464 146.63263 1.000 58.99373 402 ILE A C 1
ATOM 2798 O O . ILE A 1 459 ? 134.86425 21.16844 146.97730 1.000 56.56828 402 ILE A O 1
ATOM 2803 N N . SER A 1 460 ? 136.73740 20.03533 147.50230 1.000 58.57270 403 SER A N 1
ATOM 2804 C CA . SER A 1 460 ? 136.31879 19.80125 148.87969 1.000 60.59654 403 SER A CA 1
ATOM 2805 C C . SER A 1 460 ? 136.20832 21.09399 149.67995 1.000 61.35703 403 SER A C 1
ATOM 2806 O O . SER A 1 460 ? 135.44624 21.15235 150.65170 1.000 68.41696 403 SER A O 1
ATOM 2809 N N . GLU A 1 461 ? 136.94998 22.13242 149.30045 1.000 69.93395 404 GLU A N 1
ATOM 2810 C CA . GLU A 1 461 ? 136.93605 23.38345 150.04708 1.000 59.00813 404 GLU A CA 1
ATOM 2811 C C . GLU A 1 461 ? 135.95106 24.40493 149.49363 1.000 60.79126 404 GLU A C 1
ATOM 2812 O O . GLU A 1 461 ? 135.78019 25.46743 150.10141 1.000 59.53300 404 GLU A O 1
ATOM 2818 N N . GLY A 1 462 ? 135.30248 24.11530 148.36716 1.000 61.60264 405 GLY A N 1
ATOM 2819 C CA . GLY A 1 462 ? 134.30444 24.99708 147.80282 1.000 57.56042 405 GLY A CA 1
ATOM 2820 C C . GLY A 1 462 ? 132.90929 24.65206 148.28617 1.000 53.00275 405 GLY A C 1
ATOM 2821 O O . GLY A 1 462 ? 132.71177 23.84115 149.19250 1.000 65.28322 405 GLY A O 1
ATOM 2822 N N . CYS A 1 463 ? 131.92329 25.28910 147.66036 1.000 50.38577 406 CYS A N 1
ATOM 2823 C CA . CYS A 1 463 ? 130.53379 25.02897 148.00879 1.000 49.43518 406 CYS A CA 1
ATOM 2824 C C . CYS A 1 463 ? 130.19480 23.55965 147.78925 1.000 54.62815 406 CYS A C 1
ATOM 2825 O O . CYS A 1 463 ? 130.49970 22.98834 146.73878 1.000 54.24555 406 CYS A O 1
ATOM 2828 N N . GLY A 1 464 ? 129.58102 22.94362 148.79697 1.000 57.16587 407 GLY A N 1
ATOM 2829 C CA . GLY A 1 464 ? 129.11978 21.57270 148.69166 1.000 46.61947 407 GLY A CA 1
ATOM 2830 C C . GLY A 1 464 ? 130.24673 20.56366 148.69468 1.000 48.51335 407 GLY A C 1
ATOM 2831 O O . GLY A 1 464 ? 130.03094 19.37749 148.42021 1.000 59.00295 407 GLY A O 1
ATOM 2832 N N . GLY A 1 465 ? 131.45566 21.03121 148.99851 1.000 54.44783 408 GLY A N 1
ATOM 2833 C CA . GLY A 1 465 ? 132.62919 20.18975 149.01236 1.000 52.52849 408 GLY A CA 1
ATOM 2834 C C . GLY A 1 465 ? 132.70657 19.21694 150.16289 1.000 64.84287 408 GLY A C 1
ATOM 2835 O O . GLY A 1 465 ? 133.48940 18.26522 150.09238 1.000 61.60073 408 GLY A O 1
ATOM 2836 N N . ARG A 1 466 ? 131.91603 19.42824 151.21608 1.000 59.88879 409 ARG A N 1
ATOM 2837 C CA . ARG A 1 466 ? 131.89676 18.53866 152.36786 1.000 58.88919 409 ARG A CA 1
ATOM 2838 C C . ARG A 1 466 ? 130.73208 17.55904 152.32933 1.000 60.08433 409 ARG A C 1
ATOM 2839 O O . ARG A 1 466 ? 130.50775 16.83698 153.30613 1.000 77.03062 409 ARG A O 1
ATOM 2847 N N . VAL A 1 467 ? 129.98675 17.52493 151.22999 1.000 61.65543 410 VAL A N 1
ATOM 2848 C CA . VAL A 1 467 ? 128.90264 16.56842 151.04347 1.000 58.70863 410 VAL A CA 1
ATOM 2849 C C . VAL A 1 467 ? 129.48556 15.29457 150.44791 1.000 60.29501 410 VAL A C 1
ATOM 2850 O O . VAL A 1 467 ? 130.19517 15.34007 149.43612 1.000 72.81171 410 VAL A O 1
ATOM 2854 N N . THR A 1 468 ? 129.18285 14.15438 151.06932 1.000 48.37061 411 THR A N 1
ATOM 2855 C CA . THR A 1 468 ? 129.84819 12.90018 150.74295 1.000 53.45248 411 THR A CA 1
ATOM 2856 C C . THR A 1 468 ? 128.99887 11.94291 149.91587 1.000 56.23344 411 THR A C 1
ATOM 2857 O O . THR A 1 468 ? 129.53348 10.94397 149.42191 1.000 63.65453 411 THR A O 1
ATOM 2861 N N . ASP A 1 469 ? 127.70653 12.20916 149.74756 1.000 57.86047 412 ASP A N 1
ATOM 2862 C CA . ASP A 1 469 ? 126.79099 11.23845 149.15894 1.000 56.35363 412 ASP A CA 1
ATOM 2863 C C . ASP A 1 469 ? 126.17518 11.74293 147.85758 1.000 59.91776 412 ASP A C 1
ATOM 2864 O O . ASP A 1 469 ? 124.99908 11.50371 147.57810 1.000 67.95978 412 ASP A O 1
ATOM 2869 N N . TYR A 1 470 ? 126.96503 12.43353 147.03624 1.000 53.15336 413 TYR A N 1
ATOM 2870 C CA . TYR A 1 470 ? 126.49216 12.83005 145.71566 1.000 55.37297 413 TYR A CA 1
ATOM 2871 C C . TYR A 1 470 ? 126.18139 11.59888 144.87256 1.000 45.77623 413 TYR A C 1
ATOM 2872 O O . TYR A 1 470 ? 126.90843 10.60272 144.90605 1.000 61.02930 413 TYR A O 1
ATOM 2881 N N . ARG A 1 471 ? 125.08976 11.67201 144.10938 1.000 55.26278 414 ARG A N 1
ATOM 2882 C CA . ARG A 1 471 ? 124.68329 10.58043 143.22395 1.000 48.12626 414 ARG A CA 1
ATOM 2883 C C . ARG A 1 471 ? 125.46246 10.64635 141.90797 1.000 52.64493 414 ARG A C 1
ATOM 2884 O O . ARG A 1 471 ? 124.90797 10.81101 140.82139 1.000 51.95267 414 ARG A O 1
ATOM 2892 N N . ILE A 1 472 ? 126.78449 10.50826 142.03148 1.000 49.72749 415 ILE A N 1
ATOM 2893 C CA . ILE A 1 472 ? 127.66208 10.63851 140.87115 1.000 52.46377 415 ILE A CA 1
ATOM 2894 C C . ILE A 1 472 ? 127.40322 9.51820 139.87299 1.000 44.35473 415 ILE A C 1
ATOM 2895 O O . ILE A 1 472 ? 127.37758 9.74410 138.65659 1.000 58.48728 415 ILE A O 1
ATOM 2900 N N . THR A 1 473 ? 127.20018 8.29571 140.36743 1.000 54.40002 416 THR A N 1
ATOM 2901 C CA . THR A 1 473 ? 126.91696 7.17552 139.47566 1.000 44.18091 416 THR A CA 1
ATOM 2902 C C . THR A 1 473 ? 125.59983 7.38178 138.73767 1.000 54.87375 416 THR A C 1
ATOM 2903 O O . THR A 1 473 ? 125.53582 7.25726 137.50864 1.000 48.07077 416 THR A O 1
ATOM 2907 N N . ASP A 1 474 ? 124.53489 7.70326 139.47692 1.000 57.42531 417 ASP A N 1
ATOM 2908 C CA . ASP A 1 474 ? 123.22901 7.89387 138.85370 1.000 51.65955 417 ASP A CA 1
ATOM 2909 C C . ASP A 1 474 ? 123.24627 9.05435 137.86696 1.000 57.27801 417 ASP A C 1
ATOM 2910 O O . ASP A 1 474 ? 122.69470 8.94771 136.76525 1.000 62.19498 417 ASP A O 1
ATOM 2915 N N . PHE A 1 475 ? 123.87366 10.17299 138.24016 1.000 54.78625 418 PHE A N 1
ATOM 2916 C CA . PHE A 1 475 ? 123.95001 11.30196 137.32120 1.000 56.38706 418 PHE A CA 1
ATOM 2917 C C . PHE A 1 475 ? 124.86485 11.01706 136.13948 1.000 56.40592 418 PHE A C 1
ATOM 2918 O O . PHE A 1 475 ? 124.70568 11.63922 135.08419 1.000 52.34091 418 PHE A O 1
ATOM 2926 N N . GLY A 1 476 ? 125.81992 10.09943 136.29146 1.000 59.09681 419 GLY A N 1
ATOM 2927 C CA . GLY A 1 476 ? 126.60641 9.68044 135.14509 1.000 52.64305 419 GLY A CA 1
ATOM 2928 C C . GLY A 1 476 ? 125.76858 8.94190 134.12037 1.000 56.95819 419 GLY A C 1
ATOM 2929 O O . GLY A 1 476 ? 125.94710 9.12003 132.91185 1.000 51.82626 419 GLY A O 1
ATOM 2930 N N . GLU A 1 477 ? 124.84345 8.10083 134.58993 1.000 57.37444 420 GLU A N 1
ATOM 2931 C CA . GLU A 1 477 ? 123.89110 7.45966 133.68983 1.000 60.24829 420 GLU A CA 1
ATOM 2932 C C . GLU A 1 477 ? 122.95581 8.48632 133.06402 1.000 55.18675 420 GLU A C 1
ATOM 2933 O O . GLU A 1 477 ? 122.58120 8.36217 131.89175 1.000 60.56896 420 GLU A O 1
ATOM 2939 N N . PHE A 1 478 ? 122.56724 9.50322 133.83891 1.000 55.26480 421 PHE A N 1
ATOM 2940 C CA . PHE A 1 478 ? 121.78164 10.61221 133.30691 1.000 53.15311 421 PHE A CA 1
ATOM 2941 C C . PHE A 1 478 ? 122.46334 11.23702 132.09657 1.000 57.47520 421 PHE A C 1
ATOM 2942 O O . PHE A 1 478 ? 121.81682 11.51520 131.07956 1.000 62.53151 421 PHE A O 1
ATOM 2950 N N . MET A 1 479 ? 123.77698 11.45321 132.18717 1.000 47.14991 422 MET A N 1
ATOM 2951 C CA . MET A 1 479 ? 124.51292 12.06007 131.08360 1.000 58.06053 422 MET A CA 1
ATOM 2952 C C . MET A 1 479 ? 124.56242 11.13761 129.87128 1.000 49.32299 422 MET A C 1
ATOM 2953 O O . MET A 1 479 ? 124.41658 11.59555 128.73199 1.000 60.86381 422 MET A O 1
ATOM 2958 N N . ARG A 1 480 ? 124.76984 9.83708 130.09235 1.000 62.66421 423 ARG A N 1
ATOM 2959 C CA . ARG A 1 480 ? 124.77451 8.89496 128.97719 1.000 56.99384 423 ARG A CA 1
ATOM 2960 C C . ARG A 1 480 ? 123.41974 8.85737 128.28111 1.000 53.75916 423 ARG A C 1
ATOM 2961 O O . ARG A 1 480 ? 123.34836 8.79553 127.04792 1.000 54.62351 423 ARG A O 1
ATOM 2969 N N . GLU A 1 481 ? 122.33209 8.90504 129.05418 1.000 49.27547 424 GLU A N 1
ATOM 2970 C CA . GLU A 1 481 ? 120.99875 8.85636 128.46671 1.000 55.99794 424 GLU A CA 1
ATOM 2971 C C . GLU A 1 481 ? 120.62117 10.15459 127.76652 1.000 64.74630 424 GLU A C 1
ATOM 2972 O O . GLU A 1 481 ? 119.70088 10.15240 126.94221 1.000 72.42394 424 GLU A O 1
ATOM 2978 N N . ASN A 1 482 ? 121.30107 11.25889 128.07246 1.000 64.85106 425 ASN A N 1
ATOM 2979 C CA . ASN A 1 482 ? 121.03412 12.54156 127.43476 1.000 53.19704 425 ASN A CA 1
ATOM 2980 C C . ASN A 1 482 ? 122.17531 12.97114 126.51761 1.000 54.37557 425 ASN A C 1
ATOM 2981 O O . ASN A 1 482 ? 122.45200 14.16447 126.37504 1.000 61.62079 425 ASN A O 1
ATOM 2986 N N . ARG A 1 483 ? 122.84630 12.00753 125.89436 1.000 58.90140 426 ARG A N 1
ATOM 2987 C CA . ARG A 1 483 ? 123.84667 12.32925 124.89009 1.000 51.72587 426 ARG A CA 1
ATOM 2988 C C . ARG A 1 483 ? 123.17466 12.83499 123.61908 1.000 68.80833 426 ARG A C 1
ATOM 2989 O O . ARG A 1 483 ? 122.05148 12.44849 123.28550 1.000 72.29592 426 ARG A O 1
ATOM 2997 N N . LEU A 1 484 ? 123.87380 13.71461 122.91118 1.000 61.95074 427 LEU A N 1
ATOM 2998 C CA . LEU A 1 484 ? 123.35328 14.30739 121.68992 1.000 55.22038 427 LEU A CA 1
ATOM 2999 C C . LEU A 1 484 ? 123.69924 13.44112 120.48484 1.000 58.56247 427 LEU A C 1
ATOM 3000 O O . LEU A 1 484 ? 124.70152 12.72134 120.47832 1.000 57.30611 427 LEU A O 1
ATOM 3005 N N . THR A 1 485 ? 122.84876 13.51321 119.46002 1.000 55.27389 428 THR A N 1
ATOM 3006 C CA . THR A 1 485 ? 123.06798 12.80213 118.20990 1.000 63.31981 428 THR A CA 1
ATOM 3007 C C . THR A 1 485 ? 122.63218 13.69335 117.05441 1.000 66.30109 428 THR A C 1
ATOM 3008 O O . THR A 1 485 ? 121.63864 14.42705 117.17441 1.000 70.26942 428 THR A O 1
ATOM 3012 N N . PRO A 1 486 ? 123.35996 13.66919 115.93936 1.000 69.76514 429 PRO A N 1
ATOM 3013 C CA . PRO A 1 486 ? 123.01245 14.55047 114.81942 1.000 56.24350 429 PRO A CA 1
ATOM 3014 C C . PRO A 1 486 ? 121.73930 14.09982 114.12132 1.000 64.89169 429 PRO A C 1
ATOM 3015 O O . PRO A 1 486 ? 121.50220 12.90559 113.92340 1.000 85.22326 429 PRO A O 1
ATOM 3019 N N . PHE A 1 487 ? 120.91693 15.07807 113.75183 1.000 70.94550 430 PHE A N 1
ATOM 3020 C CA . PHE A 1 487 ? 119.74228 14.86605 112.91830 1.000 87.38016 430 PHE A CA 1
ATOM 3021 C C . PHE A 1 487 ? 119.92828 15.62484 111.61319 1.000 97.59509 430 PHE A C 1
ATOM 3022 O O . PHE A 1 487 ? 120.22335 16.82454 111.62635 1.000 105.56012 430 PHE A O 1
ATOM 3030 N N . LEU A 1 488 ? 119.75687 14.92573 110.49143 1.000 101.84652 431 LEU A N 1
ATOM 3031 C CA . LEU A 1 488 ? 119.95792 15.50059 109.16501 1.000 103.77070 431 LEU A CA 1
ATOM 3032 C C . LEU A 1 488 ? 118.67346 16.05168 108.55726 1.000 123.72293 431 LEU A C 1
ATOM 3033 O O . LEU A 1 488 ? 118.62677 17.22246 108.16928 1.000 128.05220 431 LEU A O 1
ATOM 3038 N N . ASP A 1 489 ? 117.62641 15.23085 108.46330 1.000 134.41500 432 ASP A N 1
ATOM 3039 C CA . ASP A 1 489 ? 116.36767 15.70365 107.89412 1.000 146.72434 432 ASP A CA 1
ATOM 3040 C C . ASP A 1 489 ? 115.50683 16.36020 108.97071 1.000 143.90678 432 ASP A C 1
ATOM 3041 O O . ASP A 1 489 ? 115.52472 15.92814 110.12799 1.000 142.08295 432 ASP A O 1
ATOM 3046 N N . PRO A 1 490 ? 114.75647 17.40276 108.61655 1.000 144.17750 433 PRO A N 1
ATOM 3047 C CA . PRO A 1 490 ? 113.84605 18.01806 109.59040 1.000 152.83176 433 PRO A CA 1
ATOM 3048 C C . PRO A 1 490 ? 112.74422 17.04778 109.98887 1.000 145.08852 433 PRO A C 1
ATOM 3049 O O . PRO A 1 490 ? 112.13112 16.39377 109.14173 1.000 147.38910 433 PRO A O 1
ATOM 3053 N N . ARG A 1 491 ? 112.49809 16.95678 111.29402 1.000 136.06480 434 ARG A N 1
ATOM 3054 C CA . ARG A 1 491 ? 111.55521 15.99890 111.85324 1.000 131.48127 434 ARG A CA 1
ATOM 3055 C C . ARG A 1 491 ? 110.52167 16.73387 112.69921 1.000 139.78283 434 ARG A C 1
ATOM 3056 O O . ARG A 1 491 ? 110.56504 17.95868 112.85420 1.000 129.21401 434 ARG A O 1
ATOM 3058 N N . TYR A 1 492 ? 109.59293 15.96626 113.25934 1.000 161.57079 435 TYR A N 1
ATOM 3059 C CA . TYR A 1 492 ? 108.44883 16.50735 113.98509 1.000 166.86854 435 TYR A CA 1
ATOM 3060 C C . TYR A 1 492 ? 107.78634 15.35771 114.73841 1.000 168.85018 435 TYR A C 1
ATOM 3061 O O . TYR A 1 492 ? 108.21405 14.20202 114.65378 1.000 162.86374 435 TYR A O 1
ATOM 3070 N N . LYS A 1 493 ? 106.73872 15.69478 115.49074 1.000 164.10855 436 LYS A N 1
ATOM 3071 C CA . LYS A 1 493 ? 105.83315 14.71248 116.06841 1.000 160.68406 436 LYS A CA 1
ATOM 3072 C C . LYS A 1 493 ? 104.37888 15.15155 115.97378 1.000 167.43377 436 LYS A C 1
ATOM 3073 O O . LYS A 1 493 ? 103.49075 14.37390 116.33649 1.000 164.50003 436 LYS A O 1
ATOM 3075 N N . ILE A 1 494 ? 104.11341 16.37307 115.51357 1.000 174.58532 437 ILE A N 1
ATOM 3076 C CA . ILE A 1 494 ? 102.77104 16.85535 115.21266 1.000 170.88412 437 ILE A CA 1
ATOM 3077 C C . ILE A 1 494 ? 102.82459 17.54586 113.85623 1.000 174.02395 437 ILE A C 1
ATOM 3078 O O . ILE A 1 494 ? 103.20429 16.93266 112.85204 1.000 178.33280 437 ILE A O 1
ATOM 3080 N N . ASP A 1 495 ? 102.46157 18.82687 113.81798 1.000 166.35426 438 ASP A N 1
ATOM 3081 C CA . ASP A 1 495 ? 102.55356 19.60961 112.59242 1.000 162.85671 438 ASP A CA 1
ATOM 3082 C C . ASP A 1 495 ? 102.44545 21.08740 112.93834 1.000 159.09851 438 ASP A C 1
ATOM 3083 O O . ASP A 1 495 ? 101.78641 21.46472 113.91119 1.000 154.58678 438 ASP A O 1
ATOM 3085 N N . GLY A 1 496 ? 103.09638 21.91592 112.12349 1.000 150.34663 439 GLY A N 1
ATOM 3086 C CA . GLY A 1 496 ? 103.12585 23.34961 112.34411 1.000 138.78530 439 GLY A CA 1
ATOM 3087 C C . GLY A 1 496 ? 104.50036 23.93681 112.09618 1.000 150.88705 439 GLY A C 1
ATOM 3088 O O . GLY A 1 496 ? 105.18514 23.54128 111.14790 1.000 152.36944 439 GLY A O 1
ATOM 3089 N N . SER A 1 497 ? 104.91503 24.88538 112.93317 1.000 148.83956 440 SER A N 1
ATOM 3090 C CA . SER A 1 497 ? 106.27462 25.40245 112.85611 1.000 147.60744 440 SER A CA 1
ATOM 3091 C C . SER A 1 497 ? 107.25789 24.29923 113.22658 1.000 162.07269 440 SER A C 1
ATOM 3092 O O . SER A 1 497 ? 107.08770 23.62596 114.24766 1.000 173.39647 440 SER A O 1
ATOM 3094 N N . LEU A 1 498 ? 108.28868 24.12090 112.39940 1.000 155.22505 441 LEU A N 1
ATOM 3095 C CA . LEU A 1 498 ? 109.16784 22.96304 112.51304 1.000 139.63811 441 LEU A CA 1
ATOM 3096 C C . LEU A 1 498 ? 109.81725 22.89110 113.89384 1.000 138.93448 441 LEU A C 1
ATOM 3097 O O . LEU A 1 498 ? 109.91012 23.88047 114.62579 1.000 141.79207 441 LEU A O 1
ATOM 3102 N N . GLU A 1 499 ? 110.27577 21.69193 114.23946 1.000 125.19982 442 GLU A N 1
ATOM 3103 C CA . GLU A 1 499 ? 110.83042 21.40491 115.55474 1.000 114.23240 442 GLU A CA 1
ATOM 3104 C C . GLU A 1 499 ? 112.34899 21.33149 115.46747 1.000 98.34116 442 GLU A C 1
ATOM 3105 O O . GLU A 1 499 ? 112.89375 20.64940 114.59298 1.000 97.26567 442 GLU A O 1
ATOM 3111 N N . VAL A 1 500 ? 113.02348 22.03322 116.37349 1.000 86.86215 443 VAL A N 1
ATOM 3112 C CA . VAL A 1 500 ? 114.48314 22.09456 116.39409 1.000 73.20578 443 VAL A CA 1
ATOM 3113 C C . VAL A 1 500 ? 115.01483 20.99566 117.30724 1.000 81.14564 443 VAL A C 1
ATOM 3114 O O . VAL A 1 500 ? 114.56733 20.87692 118.45749 1.000 81.86779 443 VAL A O 1
ATOM 3118 N N . PRO A 1 501 ? 115.96108 20.17356 116.84159 1.000 64.23627 444 PRO A N 1
ATOM 3119 C CA . PRO A 1 501 ? 116.44406 19.06457 117.68432 1.000 64.60613 444 PRO A CA 1
ATOM 3120 C C . PRO A 1 501 ? 117.09222 19.51552 118.98242 1.000 75.64330 444 PRO A C 1
ATOM 3121 O O . PRO A 1 501 ? 116.87544 18.88439 120.02451 1.000 79.88301 444 PRO A O 1
ATOM 3125 N N . LEU A 1 502 ? 117.88588 20.58986 118.95417 1.000 73.96298 445 LEU A N 1
ATOM 3126 C CA . LEU A 1 502 ? 118.55904 21.03063 120.17197 1.000 59.37307 445 LEU A CA 1
ATOM 3127 C C . LEU A 1 502 ? 117.57126 21.57016 121.19714 1.000 72.71819 445 LEU A C 1
ATOM 3128 O O . LEU A 1 502 ? 117.80934 21.45361 122.40484 1.000 73.61252 445 LEU A O 1
ATOM 3133 N N . GLU A 1 503 ? 116.46306 22.15846 120.74237 1.000 71.85326 446 GLU A N 1
ATOM 3134 C CA . GLU A 1 503 ? 115.42643 22.58450 121.67588 1.000 70.67374 446 GLU A CA 1
ATOM 3135 C C . GLU A 1 503 ? 114.75423 21.38589 122.33302 1.000 70.83016 446 GLU A C 1
ATOM 3136 O O . GLU A 1 503 ? 114.38618 21.44271 123.51218 1.000 79.26424 446 GLU A O 1
ATOM 3142 N N . ARG A 1 504 ? 114.58599 20.29108 121.58727 1.000 72.67425 447 ARG A N 1
ATOM 3143 C CA . ARG A 1 504 ? 114.01248 19.08504 122.17447 1.000 73.67000 447 ARG A CA 1
ATOM 3144 C C . ARG A 1 504 ? 114.96273 18.46277 123.18849 1.000 70.69631 447 ARG A C 1
ATOM 3145 O O . ARG A 1 504 ? 114.52552 17.96730 124.23378 1.000 71.97543 447 ARG A O 1
ATOM 3153 N N . ALA A 1 505 ? 116.26553 18.47599 122.89669 1.000 66.33631 448 ALA A N 1
ATOM 3154 C CA . ALA A 1 505 ? 117.24253 18.01155 123.87507 1.000 52.85587 448 ALA A CA 1
ATOM 3155 C C . ALA A 1 505 ? 117.20404 18.86967 125.13151 1.000 62.81437 448 ALA A C 1
ATOM 3156 O O . ALA A 1 505 ? 117.27817 18.35074 126.25170 1.000 76.03124 448 ALA A O 1
ATOM 3158 N N . LYS A 1 506 ? 117.08072 20.18775 124.96305 1.000 59.25793 449 LYS A N 1
ATOM 3159 C CA . LYS A 1 506 ? 116.95651 21.07569 126.11322 1.000 51.92902 449 LYS A CA 1
ATOM 3160 C C . LYS A 1 506 ? 115.66100 20.81311 126.87156 1.000 60.37449 449 LYS A C 1
ATOM 3161 O O . LYS A 1 506 ? 115.62541 20.89819 128.10507 1.000 66.94371 449 LYS A O 1
ATOM 3167 N N . ASP A 1 507 ? 114.58671 20.48216 126.15012 1.000 69.95921 450 ASP A N 1
ATOM 3168 C CA . ASP A 1 507 ? 113.31186 20.20414 126.80447 1.000 72.21645 450 ASP A CA 1
ATOM 3169 C C . ASP A 1 507 ? 113.35408 18.88737 127.57013 1.000 70.99250 450 ASP A C 1
ATOM 3170 O O . ASP A 1 507 ? 112.75343 18.77028 128.64479 1.000 72.42437 450 ASP A O 1
ATOM 3175 N N . GLN A 1 508 ? 114.05181 17.88303 127.03335 1.000 67.43126 451 GLN A N 1
ATOM 3176 C CA . GLN A 1 508 ? 114.15970 16.60937 127.73775 1.000 63.76849 451 GLN A CA 1
ATOM 3177 C C . GLN A 1 508 ? 114.90520 16.77402 129.05541 1.000 68.04569 451 GLN A C 1
ATOM 3178 O O . GLN A 1 508 ? 114.52953 16.17332 130.06963 1.000 64.51616 451 GLN A O 1
ATOM 3184 N N . LEU A 1 509 ? 115.96168 17.59207 129.06158 1.000 61.52240 452 LEU A N 1
ATOM 3185 C CA . LEU A 1 509 ? 116.66929 17.87638 130.30523 1.000 54.22482 452 LEU A CA 1
ATOM 3186 C C . LEU A 1 509 ? 115.75496 18.53423 131.32885 1.000 57.73019 452 LEU A C 1
ATOM 3187 O O . LEU A 1 509 ? 115.92658 18.33030 132.53591 1.000 62.77524 452 LEU A O 1
ATOM 3192 N N . GLU A 1 510 ? 114.78027 19.32183 130.87045 1.000 61.99862 453 GLU A N 1
ATOM 3193 C CA . GLU A 1 510 ? 113.82911 19.93239 131.79239 1.000 62.55516 453 GLU A CA 1
ATOM 3194 C C . GLU A 1 510 ? 112.94325 18.87517 132.43961 1.000 64.36402 453 GLU A C 1
ATOM 3195 O O . GLU A 1 510 ? 112.75267 18.87388 133.66145 1.000 75.76615 453 GLU A O 1
ATOM 3201 N N . LYS A 1 511 ? 112.38930 17.96590 131.63355 1.000 61.32223 454 LYS A N 1
ATOM 3202 C CA . LYS A 1 511 ? 111.51782 16.93211 132.18302 1.000 65.02920 454 LYS A CA 1
ATOM 3203 C C . LYS A 1 511 ? 112.29476 15.96579 133.06802 1.000 62.36684 454 LYS A C 1
ATOM 3204 O O . LYS A 1 511 ? 111.80025 15.54488 134.12042 1.000 73.97569 454 LYS A O 1
ATOM 3210 N N . HIS A 1 512 ? 113.51578 15.60909 132.66275 1.000 60.09500 455 HIS A N 1
ATOM 3211 C CA . HIS A 1 512 ? 114.30504 14.64457 133.41963 1.000 62.56840 455 HIS A CA 1
ATOM 3212 C C . HIS A 1 512 ? 114.75284 15.17818 134.77500 1.000 55.89130 455 HIS A C 1
ATOM 3213 O O . HIS A 1 512 ? 115.10401 14.38072 135.65096 1.000 71.41979 455 HIS A O 1
ATOM 3220 N N . THR A 1 513 ? 114.74783 16.49628 134.97349 1.000 54.24219 456 THR A N 1
ATOM 3221 C CA . THR A 1 513 ? 115.23479 17.09453 136.21021 1.000 51.70061 456 THR A CA 1
ATOM 3222 C C . THR A 1 513 ? 114.13499 17.76549 137.02360 1.000 54.15929 456 THR A C 1
ATOM 3223 O O . THR A 1 513 ? 114.44314 18.52909 137.94469 1.000 58.91448 456 THR A O 1
ATOM 3227 N N . ARG A 1 514 ? 112.86255 17.50650 136.70954 1.000 53.16747 457 ARG A N 1
ATOM 3228 C CA . ARG A 1 514 ? 111.78397 18.06531 137.52011 1.000 51.84592 457 ARG A CA 1
ATOM 3229 C C . ARG A 1 514 ? 111.84230 17.53472 138.94715 1.000 48.98550 457 ARG A C 1
ATOM 3230 O O . ARG A 1 514 ? 111.54340 18.26180 139.90163 1.000 58.02911 457 ARG A O 1
ATOM 3238 N N . TYR A 1 515 ? 112.22271 16.26931 139.11303 1.000 61.33891 458 TYR A N 1
ATOM 3239 C CA . TYR A 1 515 ? 112.52609 15.71864 140.43148 1.000 52.04527 458 TYR A CA 1
ATOM 3240 C C . TYR A 1 515 ? 113.78873 14.87537 140.28612 1.000 64.16677 458 TYR A C 1
ATOM 3241 O O . TYR A 1 515 ? 113.74091 13.76162 139.75413 1.000 53.75579 458 TYR A O 1
ATOM 3250 N N . TRP A 1 516 ? 114.91154 15.41204 140.75790 1.000 63.43793 459 TRP A N 1
ATOM 3251 C CA . TRP A 1 516 ? 116.20458 14.73425 140.65926 1.000 51.15155 459 TRP A CA 1
ATOM 3252 C C . TRP A 1 516 ? 117.05169 15.12583 141.85886 1.000 55.91266 459 TRP A C 1
ATOM 3253 O O . TRP A 1 516 ? 117.87057 16.05066 141.79186 1.000 61.26158 459 TRP A O 1
ATOM 3264 N N . PRO A 1 517 ? 116.86689 14.44899 142.99253 1.000 63.25099 460 PRO A N 1
ATOM 3265 C CA . PRO A 1 517 ? 117.68238 14.75836 144.17340 1.000 52.71606 460 PRO A CA 1
ATOM 3266 C C . PRO A 1 517 ? 119.14878 14.44345 143.91918 1.000 54.80026 460 PRO A C 1
ATOM 3267 O O . PRO A 1 517 ? 119.49261 13.39373 143.37303 1.000 62.09983 460 PRO A O 1
ATOM 3271 N N . MET A 1 518 ? 120.01826 15.36951 144.32622 1.000 53.16309 461 MET A N 1
ATOM 3272 C CA . MET A 1 518 ? 121.43547 15.25782 144.00447 1.000 54.98015 461 MET A CA 1
ATOM 3273 C C . MET A 1 518 ? 122.19283 14.31091 144.92656 1.000 60.85035 461 MET A C 1
ATOM 3274 O O . MET A 1 518 ? 123.25740 13.81830 144.53822 1.000 59.93335 461 MET A O 1
ATOM 3279 N N . ILE A 1 519 ? 121.68398 14.04341 146.12853 1.000 56.17305 462 ILE A N 1
ATOM 3280 C CA . ILE A 1 519 ? 122.40517 13.22568 147.09297 1.000 53.35476 462 ILE A CA 1
ATOM 3281 C C . ILE A 1 519 ? 121.54846 12.03269 147.50051 1.000 64.90085 462 ILE A C 1
ATOM 3282 O O . ILE A 1 519 ? 120.31896 12.04790 147.40112 1.000 61.48511 462 ILE A O 1
ATOM 3287 N N . ILE A 1 520 ? 122.23055 10.98756 147.97672 1.000 60.52964 463 ILE A N 1
ATOM 3288 C CA . ILE A 1 520 ? 121.56774 9.72562 148.29387 1.000 50.22295 463 ILE A CA 1
ATOM 3289 C C . ILE A 1 520 ? 120.61556 9.89081 149.47254 1.000 54.76882 463 ILE A C 1
ATOM 3290 O O . ILE A 1 520 ? 119.50544 9.34515 149.47209 1.000 65.14443 463 ILE A O 1
ATOM 3295 N N . SER A 1 521 ? 121.02783 10.64483 150.49286 1.000 53.00191 464 SER A N 1
ATOM 3296 C CA . SER A 1 521 ? 120.23737 10.76729 151.71177 1.000 58.76256 464 SER A CA 1
ATOM 3297 C C . SER A 1 521 ? 118.97336 11.59852 151.52936 1.000 61.59430 464 SER A C 1
ATOM 3298 O O . SER A 1 521 ? 118.13320 11.61607 152.43529 1.000 69.66956 464 SER A O 1
ATOM 3301 N N . GLN A 1 522 ? 118.81410 12.28021 150.39802 1.000 62.59855 465 GLN A N 1
ATOM 3302 C CA . GLN A 1 522 ? 117.62880 13.08773 150.14184 1.000 66.17794 465 GLN A CA 1
ATOM 3303 C C . GLN A 1 522 ? 116.52993 12.32854 149.41219 1.000 57.21491 465 GLN A C 1
ATOM 3304 O O . GLN A 1 522 ? 115.47283 12.90903 149.14518 1.000 78.68066 465 GLN A O 1
ATOM 3310 N N . THR A 1 523 ? 116.74320 11.05736 149.08287 1.000 55.14675 466 THR A N 1
ATOM 3311 C CA . THR A 1 523 ? 115.76693 10.30144 148.31485 1.000 58.36837 466 THR A CA 1
ATOM 3312 C C . THR A 1 523 ? 115.59436 8.91023 148.90435 1.000 62.43534 466 THR A C 1
ATOM 3313 O O . THR A 1 523 ? 116.50253 8.36319 149.53593 1.000 68.06105 466 THR A O 1
ATOM 3317 N N . THR A 1 524 ? 114.40690 8.34909 148.69167 1.000 69.73475 467 THR A N 1
ATOM 3318 C CA . THR A 1 524 ? 114.11829 6.95635 149.00571 1.000 58.29311 467 THR A CA 1
ATOM 3319 C C . THR A 1 524 ? 113.77259 6.15553 147.76191 1.000 61.84089 467 THR A C 1
ATOM 3320 O O . THR A 1 524 ? 114.29391 5.05027 147.57609 1.000 69.82461 467 THR A O 1
ATOM 3324 N N . ILE A 1 525 ? 112.92330 6.69901 146.88600 1.000 60.14667 468 ILE A N 1
ATOM 3325 C CA . ILE A 1 525 ? 112.47217 5.94856 145.71791 1.000 60.72036 468 ILE A CA 1
ATOM 3326 C C . ILE A 1 525 ? 113.60523 5.74340 144.72033 1.000 55.73751 468 ILE A C 1
ATOM 3327 O O . ILE A 1 525 ? 113.61514 4.75120 143.98192 1.000 69.44833 468 ILE A O 1
ATOM 3332 N N . PHE A 1 526 ? 114.56911 6.65983 144.66999 1.000 65.03531 469 PHE A N 1
ATOM 3333 C CA . PHE A 1 526 ? 115.70179 6.52570 143.76487 1.000 64.89552 469 PHE A CA 1
ATOM 3334 C C . PHE A 1 526 ? 116.82736 5.68697 144.35506 1.000 68.46591 469 PHE A C 1
ATOM 3335 O O . PHE A 1 526 ? 117.89387 5.57940 143.74067 1.000 63.93255 469 PHE A O 1
ATOM 3343 N N . ASN A 1 527 ? 116.61257 5.09716 145.53056 1.000 66.75177 470 ASN A N 1
ATOM 3344 C CA . ASN A 1 527 ? 117.49231 4.07425 146.07938 1.000 54.92329 470 ASN A CA 1
ATOM 3345 C C . ASN A 1 527 ? 116.85100 2.69292 146.03921 1.000 67.15228 470 ASN A C 1
ATOM 3346 O O . ASN A 1 527 ? 117.41978 1.73727 146.57773 1.000 87.46793 470 ASN A O 1
ATOM 3351 N N . MET A 1 528 ? 115.68268 2.56782 145.41368 1.000 63.85156 471 MET A N 1
ATOM 3352 C CA . MET A 1 528 ? 114.93007 1.32081 145.35831 1.000 63.09387 471 MET A CA 1
ATOM 3353 C C . MET A 1 528 ? 114.90082 0.82239 143.92046 1.000 56.32310 471 MET A C 1
ATOM 3354 O O . MET A 1 528 ? 114.44882 1.53905 143.02138 1.000 66.84046 471 MET A O 1
ATOM 3359 N N . GLN A 1 529 ? 115.37213 -0.40774 143.70859 1.000 66.37614 472 GLN A N 1
ATOM 3360 C CA . GLN A 1 529 ? 115.36722 -0.97456 142.36579 1.000 65.44182 472 GLN A CA 1
ATOM 3361 C C . GLN A 1 529 ? 113.94959 -1.20912 141.86121 1.000 65.65728 472 GLN A C 1
ATOM 3362 O O . GLN A 1 529 ? 113.72096 -1.22903 140.64610 1.000 73.24457 472 GLN A O 1
ATOM 3368 N N . ALA A 1 530 ? 112.98918 -1.38576 142.77238 1.000 61.66783 473 ALA A N 1
ATOM 3369 C CA . ALA A 1 530 ? 111.60944 -1.63431 142.37200 1.000 52.71446 473 ALA A CA 1
ATOM 3370 C C . ALA A 1 530 ? 110.95244 -0.41404 141.73594 1.000 64.45087 473 ALA A C 1
ATOM 3371 O O . ALA A 1 530 ? 109.99967 -0.57113 140.96500 1.000 63.44264 473 ALA A O 1
ATOM 3373 N N . VAL A 1 531 ? 111.43752 0.79249 142.03643 1.000 58.23261 474 VAL A N 1
ATOM 3374 C CA . VAL A 1 531 ? 110.84629 2.00508 141.47714 1.000 54.01686 474 VAL A CA 1
ATOM 3375 C C . VAL A 1 531 ? 111.32838 2.27570 140.05502 1.000 63.21399 474 VAL A C 1
ATOM 3376 O O . VAL A 1 531 ? 110.66554 3.01271 139.31306 1.000 66.35593 474 VAL A O 1
ATOM 3380 N N . VAL A 1 532 ? 112.44710 1.66851 139.64724 1.000 64.41169 475 VAL A N 1
ATOM 3381 C CA . VAL A 1 532 ? 113.05305 1.98936 138.35089 1.000 52.07615 475 VAL A CA 1
ATOM 3382 C C . VAL A 1 532 ? 112.08257 1.83388 137.17903 1.000 57.12932 475 VAL A C 1
ATOM 3383 O O . VAL A 1 532 ? 112.03858 2.73053 136.32569 1.000 63.78082 475 VAL A O 1
ATOM 3387 N N . PRO A 1 533 ? 111.30156 0.74945 137.06399 1.000 71.78205 476 PRO A N 1
ATOM 3388 C CA . PRO A 1 533 ? 110.39556 0.64030 135.90478 1.000 58.33461 476 PRO A CA 1
ATOM 3389 C C . PRO A 1 533 ? 109.41667 1.79558 135.77667 1.000 66.77110 476 PRO A C 1
ATOM 3390 O O . PRO A 1 533 ? 109.01744 2.13336 134.65497 1.000 65.21144 476 PRO A O 1
ATOM 3394 N N . LEU A 1 534 ? 109.01874 2.41504 136.88744 1.000 64.09122 477 LEU A N 1
ATOM 3395 C CA . LEU A 1 534 ? 108.12193 3.56345 136.84086 1.000 56.29445 477 LEU A CA 1
ATOM 3396 C C . LEU A 1 534 ? 108.88605 4.86485 136.62122 1.000 64.56066 477 LEU A C 1
ATOM 3397 O O . LEU A 1 534 ? 108.52230 5.66214 135.75139 1.000 63.77730 477 LEU A O 1
ATOM 3402 N N . ALA A 1 535 ? 109.94803 5.08632 137.40042 1.000 57.14195 478 ALA A N 1
ATOM 3403 C CA . ALA A 1 535 ? 110.66072 6.35839 137.34805 1.000 62.37423 478 ALA A CA 1
ATOM 3404 C C . ALA A 1 535 ? 111.32286 6.58819 135.99572 1.000 61.41190 478 ALA A C 1
ATOM 3405 O O . ALA A 1 535 ? 111.43874 7.73564 135.55084 1.000 73.45817 478 ALA A O 1
ATOM 3407 N N . SER A 1 536 ? 111.75765 5.51896 135.32601 1.000 58.73605 479 SER A N 1
ATOM 3408 C CA . SER A 1 536 ? 112.46449 5.67115 134.05973 1.000 66.69117 479 SER A CA 1
ATOM 3409 C C . SER A 1 536 ? 111.54187 6.05806 132.91095 1.000 69.49820 479 SER A C 1
ATOM 3410 O O . SER A 1 536 ? 112.01575 6.62660 131.92137 1.000 71.70388 479 SER A O 1
ATOM 3413 N N . VAL A 1 537 ? 110.24658 5.77042 133.01340 1.000 72.80931 480 VAL A N 1
ATOM 3414 C CA . VAL A 1 537 ? 109.31165 6.07067 131.93766 1.000 65.45425 480 VAL A CA 1
ATOM 3415 C C . VAL A 1 537 ? 108.33306 7.18515 132.29098 1.000 61.77156 480 VAL A C 1
ATOM 3416 O O . VAL A 1 537 ? 107.78221 7.81040 131.37187 1.000 62.54328 480 VAL A O 1
ATOM 3420 N N . ILE A 1 538 ? 108.10312 7.46370 133.57778 1.000 64.02476 481 ILE A N 1
ATOM 3421 C CA . ILE A 1 538 ? 107.12589 8.47821 133.95899 1.000 58.48458 481 ILE A CA 1
ATOM 3422 C C . ILE A 1 538 ? 107.54846 9.86493 133.49415 1.000 71.51283 481 ILE A C 1
ATOM 3423 O O . ILE A 1 538 ? 106.70192 10.75297 133.34649 1.000 80.73275 481 ILE A O 1
ATOM 3428 N N . VAL A 1 539 ? 108.84635 10.07281 133.24410 1.000 70.15711 482 VAL A N 1
ATOM 3429 C CA . VAL A 1 539 ? 109.33106 11.36160 132.75326 1.000 64.31092 482 VAL A CA 1
ATOM 3430 C C . VAL A 1 539 ? 109.15587 11.52367 131.25412 1.000 69.18173 482 VAL A C 1
ATOM 3431 O O . VAL A 1 539 ? 109.48578 12.58863 130.71547 1.000 75.02542 482 VAL A O 1
ATOM 3435 N N . LYS A 1 540 ? 108.64814 10.50709 130.56242 1.000 69.29732 483 LYS A N 1
ATOM 3436 C CA . LYS A 1 540 ? 108.48308 10.59521 129.12097 1.000 68.92963 483 LYS A CA 1
ATOM 3437 C C . LYS A 1 540 ? 107.33258 11.53245 128.76345 1.000 75.21522 483 LYS A C 1
ATOM 3438 O O . LYS A 1 540 ? 106.43857 11.80668 129.56965 1.000 69.41377 483 LYS A O 1
ATOM 3444 N N . GLU A 1 541 ? 107.37485 12.03173 127.52629 1.000 89.82554 484 GLU A N 1
ATOM 3445 C CA . GLU A 1 541 ? 106.32410 12.91872 127.03759 1.000 76.90277 484 GLU A CA 1
ATOM 3446 C C . GLU A 1 541 ? 104.97432 12.21267 127.03073 1.000 81.61139 484 GLU A C 1
ATOM 3447 O O . GLU A 1 541 ? 103.97797 12.74135 127.53741 1.000 80.11744 484 GLU A O 1
ATOM 3453 N N . SER A 1 542 ? 104.92586 11.01243 126.45830 1.000 84.18251 485 SER A N 1
ATOM 3454 C CA . SER A 1 542 ? 103.71774 10.20461 126.42599 1.000 81.50879 485 SER A CA 1
ATOM 3455 C C . SER A 1 542 ? 104.08312 8.76196 126.73846 1.000 78.66648 485 SER A C 1
ATOM 3456 O O . SER A 1 542 ? 105.16676 8.28942 126.38533 1.000 87.73877 485 SER A O 1
ATOM 3459 N N . LEU A 1 543 ? 103.16786 8.06721 127.40589 1.000 76.81854 486 LEU A N 1
ATOM 3460 C CA . LEU A 1 543 ? 103.40124 6.70769 127.87306 1.000 82.90757 486 LEU A CA 1
ATOM 3461 C C . LEU A 1 543 ? 102.81457 5.70527 126.88923 1.000 80.24186 486 LEU A C 1
ATOM 3462 O O . LEU A 1 543 ? 101.65861 5.83802 126.47399 1.000 81.98109 486 LEU A O 1
ATOM 3467 N N . THR A 1 544 ? 103.61213 4.70775 126.51826 1.000 69.22472 487 THR A N 1
ATOM 3468 C CA . THR A 1 544 ? 103.07757 3.58650 125.76648 1.000 67.42692 487 THR A CA 1
ATOM 3469 C C . THR A 1 544 ? 102.22802 2.71159 126.68532 1.000 78.53656 487 THR A C 1
ATOM 3470 O O . THR A 1 544 ? 102.26061 2.83727 127.91339 1.000 80.54229 487 THR A O 1
ATOM 3474 N N . GLU A 1 545 ? 101.45122 1.81308 126.07534 1.000 89.68994 488 GLU A N 1
ATOM 3475 C CA . GLU A 1 545 ? 100.60799 0.92822 126.87192 1.000 86.67380 488 GLU A CA 1
ATOM 3476 C C . GLU A 1 545 ? 101.43751 0.01563 127.76466 1.000 76.37106 488 GLU A C 1
ATOM 3477 O O . GLU A 1 545 ? 101.00880 -0.32113 128.87456 1.000 80.80687 488 GLU A O 1
ATOM 3483 N N . GLU A 1 546 ? 102.62618 -0.38786 127.31009 1.000 69.92917 489 GLU A N 1
ATOM 3484 C CA . GLU A 1 546 ? 103.49062 -1.18836 128.16902 1.000 75.30677 489 GLU A CA 1
ATOM 3485 C C . GLU A 1 546 ? 104.10859 -0.34414 129.27554 1.000 72.39016 489 GLU A C 1
ATOM 3486 O O . GLU A 1 546 ? 104.38970 -0.86161 130.36269 1.000 75.27425 489 GLU A O 1
ATOM 3492 N N . ASP A 1 547 ? 104.33070 0.94880 129.01903 1.000 83.99606 490 ASP A N 1
ATOM 3493 C CA . ASP A 1 547 ? 104.80604 1.83984 130.07327 1.000 69.48868 490 ASP A CA 1
ATOM 3494 C C . ASP A 1 547 ? 103.79009 1.93877 131.20327 1.000 68.68707 490 ASP A C 1
ATOM 3495 O O . ASP A 1 547 ? 104.15858 1.92090 132.38390 1.000 73.51264 490 ASP A O 1
ATOM 3500 N N . VAL A 1 548 ? 102.50361 2.04040 130.85822 1.000 73.04888 491 VAL A N 1
ATOM 3501 C CA . VAL A 1 548 ? 101.45890 2.12547 131.87507 1.000 68.08756 491 VAL A CA 1
ATOM 3502 C C . VAL A 1 548 ? 101.41805 0.85087 132.70653 1.000 70.24497 491 VAL A C 1
ATOM 3503 O O . VAL A 1 548 ? 101.32205 0.89938 133.93959 1.000 72.81004 491 VAL A O 1
ATOM 3507 N N . LEU A 1 549 ? 101.49599 -0.30856 132.04811 1.000 71.78474 492 LEU A N 1
ATOM 3508 C CA . LEU A 1 549 ? 101.47951 -1.57465 132.77476 1.000 59.71603 492 LEU A CA 1
ATOM 3509 C C . LEU A 1 549 ? 102.65171 -1.67218 133.74305 1.000 71.90911 492 LEU A C 1
ATOM 3510 O O . LEU A 1 549 ? 102.48676 -2.11142 134.88783 1.000 77.71662 492 LEU A O 1
ATOM 3515 N N . ASN A 1 550 ? 103.84391 -1.26156 133.30464 1.000 70.01206 493 ASN A N 1
ATOM 3516 C CA . ASN A 1 550 ? 105.00669 -1.31282 134.18373 1.000 66.65440 493 ASN A CA 1
ATOM 3517 C C . ASN A 1 550 ? 104.89593 -0.30692 135.32218 1.000 67.29418 493 ASN A C 1
ATOM 3518 O O . ASN A 1 550 ? 105.36576 -0.57883 136.43337 1.000 63.52596 493 ASN A O 1
ATOM 3523 N N . CYS A 1 551 ? 104.28350 0.85314 135.06964 1.000 63.56985 494 CYS A N 1
ATOM 3524 C CA . CYS A 1 551 ? 104.02308 1.79751 136.15142 1.000 61.44314 494 CYS A CA 1
ATOM 3525 C C . CYS A 1 551 ? 103.06836 1.20231 137.17650 1.000 65.77721 494 CYS A C 1
ATOM 3526 O O . CYS A 1 551 ? 103.28718 1.32586 138.38744 1.000 67.79206 494 CYS A O 1
ATOM 3529 N N . GLN A 1 552 ? 102.00386 0.54774 136.70771 1.000 68.36871 495 GLN A N 1
ATOM 3530 C CA . GLN A 1 552 ? 101.05667 -0.07918 137.62240 1.000 64.26011 495 GLN A CA 1
ATOM 3531 C C . GLN A 1 552 ? 101.68769 -1.26200 138.34549 1.000 70.83249 495 GLN A C 1
ATOM 3532 O O . GLN A 1 552 ? 101.46770 -1.44826 139.54809 1.000 75.52753 495 GLN A O 1
ATOM 3538 N N . LYS A 1 553 ? 102.47834 -2.06957 137.63231 1.000 66.34605 496 LYS A N 1
ATOM 3539 C CA . LYS A 1 553 ? 103.15519 -3.19116 138.27635 1.000 67.28015 496 LYS A CA 1
ATOM 3540 C C . LYS A 1 553 ? 104.13002 -2.70700 139.34173 1.000 72.81524 496 LYS A C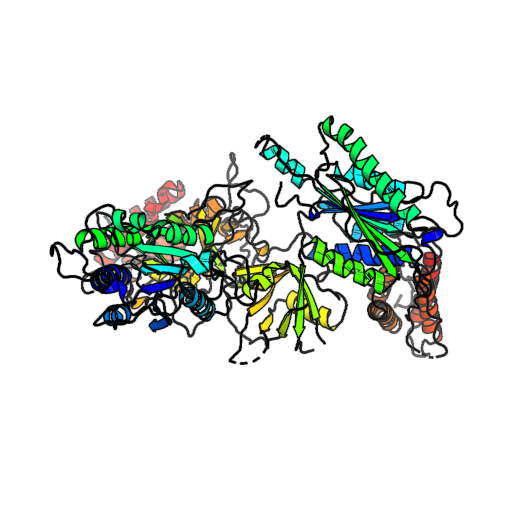 1
ATOM 3541 O O . LYS A 1 553 ? 104.28103 -3.34463 140.39038 1.000 68.74039 496 LYS A O 1
ATOM 3547 N N . THR A 1 554 ? 104.79911 -1.57915 139.09240 1.000 63.38913 497 THR A N 1
ATOM 3548 C CA . THR A 1 554 ? 105.66732 -0.99300 140.10871 1.000 56.33766 497 THR A CA 1
ATOM 3549 C C . THR A 1 554 ? 104.87175 -0.62055 141.35322 1.000 66.13421 497 THR A C 1
ATOM 3550 O O . THR A 1 554 ? 105.27140 -0.93693 142.47968 1.000 67.22688 497 THR A O 1
ATOM 3554 N N . ILE A 1 555 ? 103.73202 0.04820 141.16446 1.000 67.45291 498 ILE A N 1
ATOM 3555 C CA . ILE A 1 555 ? 102.90040 0.44440 142.29737 1.000 55.69286 498 ILE A CA 1
ATOM 3556 C C . ILE A 1 555 ? 102.36840 -0.78414 143.02401 1.000 62.51414 498 ILE A C 1
ATOM 3557 O O . ILE A 1 555 ? 102.29993 -0.81255 144.25928 1.000 60.16146 498 ILE A O 1
ATOM 3562 N N . TYR A 1 556 ? 101.99299 -1.82189 142.27135 1.000 57.21398 499 TYR A N 1
ATOM 3563 C CA . TYR A 1 556 ? 101.48162 -3.04010 142.89254 1.000 62.88640 499 TYR A CA 1
ATOM 3564 C C . TYR A 1 556 ? 102.55562 -3.72599 143.72814 1.000 65.48433 499 TYR A C 1
ATOM 3565 O O . TYR A 1 556 ? 102.26785 -4.25828 144.80692 1.000 70.91444 499 TYR A O 1
ATOM 3574 N N . ASN A 1 557 ? 103.80130 -3.72420 143.24421 1.000 64.45307 500 ASN A N 1
ATOM 3575 C CA . ASN A 1 557 ? 104.89224 -4.33534 143.99716 1.000 63.35354 500 ASN A CA 1
ATOM 3576 C C . ASN A 1 557 ? 105.16141 -3.58085 145.29244 1.000 63.45678 500 ASN A C 1
ATOM 3577 O O . ASN A 1 557 ? 105.45645 -4.19482 146.32475 1.000 67.95343 500 ASN A O 1
ATOM 3582 N N . LEU A 1 558 ? 105.06672 -2.24909 145.25790 1.000 56.73618 501 LEU A N 1
ATOM 3583 C CA . LEU A 1 558 ? 105.28836 -1.46225 146.46637 1.000 59.00843 501 LEU A CA 1
ATOM 3584 C C . LEU A 1 558 ? 104.24095 -1.76384 147.52876 1.000 60.90164 501 LEU A C 1
ATOM 3585 O O . LEU A 1 558 ? 104.53452 -1.69187 148.72777 1.000 70.73524 501 LEU A O 1
ATOM 3590 N N . VAL A 1 559 ? 103.01928 -2.10342 147.11261 1.000 74.98261 502 VAL A N 1
ATOM 3591 C CA . VAL A 1 559 ? 102.01091 -2.54886 148.06813 1.000 63.73985 502 VAL A CA 1
ATOM 3592 C C . VAL A 1 559 ? 102.41153 -3.88819 148.67244 1.000 74.69069 502 VAL A C 1
ATOM 3593 O O . VAL A 1 559 ? 102.24684 -4.11611 149.87732 1.000 72.84688 502 VAL A O 1
ATOM 3597 N N . ASP A 1 560 ? 102.94650 -4.79351 147.84789 1.000 65.95645 503 ASP A N 1
ATOM 3598 C CA . ASP A 1 560 ? 103.43410 -6.06887 148.36344 1.000 58.06008 503 ASP A CA 1
ATOM 3599 C C . ASP A 1 560 ? 104.58322 -5.86229 149.34108 1.000 73.36750 503 ASP A C 1
ATOM 3600 O O . ASP A 1 560 ? 104.67827 -6.56166 150.35679 1.000 71.72276 503 ASP A O 1
ATOM 3605 N N . MET A 1 561 ? 105.46677 -4.90398 149.05118 1.000 68.44097 504 MET A N 1
ATOM 3606 C CA . MET A 1 561 ? 106.56463 -4.61067 149.96596 1.000 62.43145 504 MET A CA 1
ATOM 3607 C C . MET A 1 561 ? 106.04944 -4.04179 151.28154 1.000 65.43327 504 MET A C 1
ATOM 3608 O O . MET A 1 561 ? 106.54270 -4.40398 152.35585 1.000 75.43144 504 MET A O 1
ATOM 3613 N N . GLU A 1 562 ? 105.05557 -3.15256 151.21889 1.000 68.03169 505 GLU A N 1
ATOM 3614 C CA . GLU A 1 562 ? 104.50641 -2.57496 152.44037 1.000 68.17073 505 GLU A CA 1
ATOM 3615 C C . GLU A 1 562 ? 103.77778 -3.61836 153.27605 1.000 75.58346 505 GLU A C 1
ATOM 3616 O O . GLU A 1 562 ? 103.79986 -3.54672 154.51048 1.000 80.46099 505 GLU A O 1
ATOM 3622 N N . ARG A 1 563 ? 103.13288 -4.59089 152.62867 1.000 74.72039 506 ARG A N 1
ATOM 3623 C CA . ARG A 1 563 ? 102.45078 -5.64514 153.37171 1.000 71.02672 506 ARG A CA 1
ATOM 3624 C C . ARG A 1 563 ? 103.45238 -6.59900 154.01092 1.000 70.63760 506 ARG A C 1
ATOM 3625 O O . ARG A 1 563 ? 103.31828 -6.95751 155.18649 1.000 78.12300 506 ARG A O 1
ATOM 3633 N N . LYS A 1 564 ? 104.46984 -7.01833 153.25295 1.000 74.85599 507 LYS A N 1
ATOM 3634 C CA . LYS A 1 564 ? 105.56384 -7.78666 153.83516 1.000 74.47011 507 LYS A CA 1
ATOM 3635 C C . LYS A 1 564 ? 106.41967 -6.95524 154.78182 1.000 80.97445 507 LYS A C 1
ATOM 3636 O O . LYS A 1 564 ? 107.25429 -7.52459 155.49406 1.000 78.34658 507 LYS A O 1
ATOM 3642 N N . ASN A 1 565 ? 106.23101 -5.63375 154.79987 1.000 75.68537 508 ASN A N 1
ATOM 3643 C CA . ASN A 1 565 ? 106.98769 -4.72062 155.65694 1.000 71.26354 508 ASN A CA 1
ATOM 3644 C C . ASN A 1 565 ? 108.48740 -4.81787 155.37688 1.000 78.44692 508 ASN A C 1
ATOM 3645 O O . ASN A 1 565 ? 109.31197 -4.90891 156.28894 1.000 81.75110 508 ASN A O 1
ATOM 3650 N N . ASP A 1 566 ? 108.83536 -4.79763 154.09353 1.000 77.97963 509 ASP A N 1
ATOM 3651 C CA . ASP A 1 566 ? 110.23592 -4.82734 153.70354 1.000 65.14156 509 ASP A CA 1
ATOM 3652 C C . ASP A 1 566 ? 110.92100 -3.52546 154.11407 1.000 79.31661 509 ASP A C 1
ATOM 3653 O O . ASP A 1 566 ? 110.30986 -2.45399 154.04994 1.000 87.75380 509 ASP A O 1
ATOM 3658 N N . PRO A 1 567 ? 112.17784 -3.58401 154.54754 1.000 84.99064 510 PRO A N 1
ATOM 3659 C CA . PRO A 1 567 ? 112.88750 -2.35321 154.90991 1.000 69.67202 510 PRO A CA 1
ATOM 3660 C C . PRO A 1 567 ? 113.14499 -1.48295 153.69060 1.000 78.22426 510 PRO A C 1
ATOM 3661 O O . PRO A 1 567 ? 113.29177 -1.97008 152.56677 1.000 90.65431 510 PRO A O 1
ATOM 3665 N N . LEU A 1 568 ? 113.19923 -0.17413 153.92777 1.000 74.77206 511 LEU A N 1
ATOM 3666 C CA . LEU A 1 568 ? 113.41136 0.78985 152.86288 1.000 66.38273 511 LEU A CA 1
ATOM 3667 C C . LEU A 1 568 ? 114.66724 1.61264 153.12448 1.000 74.43612 511 LEU A C 1
ATOM 3668 O O . LEU A 1 568 ? 115.00741 1.88787 154.27953 1.000 84.30955 511 LEU A O 1
ATOM 3673 N N . PRO A 1 569 ? 115.38216 2.00959 152.07143 1.000 69.14780 512 PRO A N 1
ATOM 3674 C CA . PRO A 1 569 ? 116.52745 2.91121 152.25325 1.000 67.69153 512 PRO A CA 1
ATOM 3675 C C . PRO A 1 569 ? 116.09472 4.36497 152.36466 1.000 65.62801 512 PRO A C 1
ATOM 3676 O O . PRO A 1 569 ? 116.07369 5.09098 151.36567 1.000 89.32133 512 PRO A O 1
ATOM 3680 N N . ILE A 1 570 ? 115.74869 4.80472 153.57726 1.000 80.91812 513 ILE A N 1
ATOM 3681 C CA . ILE A 1 570 ? 115.21875 6.15129 153.77725 1.000 96.56126 513 ILE A CA 1
ATOM 3682 C C . ILE A 1 570 ? 116.24760 7.12396 154.33693 1.000 115.20240 513 ILE A C 1
ATOM 3683 O O . ILE A 1 570 ? 115.98892 8.33929 154.33917 1.000 118.94186 513 ILE A O 1
ATOM 3688 N N . SER A 1 571 ? 117.39310 6.63723 154.81057 1.000 116.69569 514 SER A N 1
ATOM 3689 C CA . SER A 1 571 ? 118.42564 7.47914 155.41645 1.000 123.55511 514 SER A CA 1
ATOM 3690 C C . SER A 1 571 ? 117.87774 8.26707 156.60372 1.000 123.78972 514 SER A C 1
ATOM 3691 O O . SER A 1 571 ? 117.68720 9.48078 156.52108 1.000 107.68994 514 SER A O 1
ATOM 3694 N N . PRO A 1 580 ? 111.30743 7.14999 160.57544 1.000 114.83260 523 PRO A N 1
ATOM 3695 C CA . PRO A 1 580 ? 112.14362 5.99976 160.92078 1.000 117.58058 523 PRO A CA 1
ATOM 3696 C C . PRO A 1 580 ? 111.34302 4.71046 161.07669 1.000 134.17483 523 PRO A C 1
ATOM 3697 O O . PRO A 1 580 ? 111.83011 3.63884 160.71553 1.000 139.13471 523 PRO A O 1
ATOM 3701 N N . LYS A 1 581 ? 110.12910 4.81936 161.60978 1.000 134.10273 524 LYS A N 1
ATOM 3702 C CA . LYS A 1 581 ? 109.29352 3.64552 161.81160 1.000 123.55297 524 LYS A CA 1
ATOM 3703 C C . LYS A 1 581 ? 108.87187 3.04943 160.47364 1.000 123.92693 524 LYS A C 1
ATOM 3704 O O . LYS A 1 581 ? 108.81422 3.73792 159.45167 1.000 135.56864 524 LYS A O 1
ATOM 3710 N N . ARG A 1 582 ? 108.57732 1.74629 160.49244 1.000 140.90180 525 ARG A N 1
ATOM 3711 C CA . ARG A 1 582 ? 108.20484 1.04746 159.26571 1.000 144.24483 525 ARG A CA 1
ATOM 3712 C C . ARG A 1 582 ? 106.97328 1.67286 158.62260 1.000 143.32347 525 ARG A C 1
ATOM 3713 O O . ARG A 1 582 ? 106.91445 1.82710 157.39679 1.000 143.08449 525 ARG A O 1
ATOM 3715 N N . ASP A 1 583 ? 105.97717 2.03841 159.43326 1.000 151.53411 526 ASP A N 1
ATOM 3716 C CA . ASP A 1 583 ? 104.83043 2.76712 158.90293 1.000 142.17601 526 ASP A CA 1
ATOM 3717 C C . ASP A 1 583 ? 105.22668 4.15980 158.43205 1.000 131.83398 526 ASP A C 1
ATOM 3718 O O . ASP A 1 583 ? 104.65881 4.66983 157.45933 1.000 115.76507 526 ASP A O 1
ATOM 3723 N N . GLU A 1 584 ? 106.19675 4.78531 159.10327 1.000 122.25812 527 GLU A N 1
ATOM 3724 C CA . GLU A 1 584 ? 106.65899 6.10270 158.68268 1.000 98.77034 527 GLU A CA 1
ATOM 3725 C C . GLU A 1 584 ? 107.49287 6.02300 157.41062 1.000 91.18320 527 GLU A C 1
ATOM 3726 O O . GLU A 1 584 ? 107.47295 6.95627 156.60021 1.000 86.10832 527 GLU A O 1
ATOM 3732 N N . GLN A 1 585 ? 108.22464 4.92189 157.21894 1.000 89.92305 528 GLN A N 1
ATOM 3733 C CA . GLN A 1 585 ? 109.03838 4.76169 156.01720 1.000 72.66069 528 GLN A CA 1
ATOM 3734 C C . GLN A 1 585 ? 108.18021 4.80962 154.76041 1.000 79.09152 528 GLN A C 1
ATOM 3735 O O . GLN A 1 585 ? 108.44224 5.59663 153.84340 1.000 78.39914 528 GLN A O 1
ATOM 3741 N N . TYR A 1 586 ? 107.14479 3.96969 154.70136 1.000 81.21927 529 TYR A N 1
ATOM 3742 C CA . TYR A 1 586 ? 106.34412 3.87585 153.48639 1.000 69.58645 529 TYR A CA 1
ATOM 3743 C C . TYR A 1 586 ? 105.50384 5.12490 153.26017 1.000 71.88148 529 TYR A C 1
ATOM 3744 O O . TYR A 1 586 ? 105.24677 5.49062 152.10807 1.000 73.59758 529 TYR A O 1
ATOM 3753 N N . ARG A 1 587 ? 105.07250 5.79278 154.33214 1.000 72.01480 530 ARG A N 1
ATOM 3754 C CA . ARG A 1 587 ? 104.40620 7.08105 154.17140 1.000 66.17991 530 ARG A CA 1
ATOM 3755 C C . ARG A 1 587 ? 105.31662 8.07458 153.46110 1.000 78.96742 530 ARG A C 1
ATOM 3756 O O . ARG A 1 587 ? 104.90320 8.74523 152.50834 1.000 72.70722 530 ARG A O 1
ATOM 3764 N N . ILE A 1 588 ? 106.56876 8.17570 153.91237 1.000 82.96998 531 ILE A N 1
ATOM 3765 C CA . ILE A 1 588 ? 107.53500 9.04871 153.25164 1.000 75.78871 531 ILE A CA 1
ATOM 3766 C C . ILE A 1 588 ? 107.82071 8.55110 151.84103 1.000 64.74564 531 ILE A C 1
ATOM 3767 O O . ILE A 1 588 ? 107.95496 9.34353 150.90025 1.000 68.00130 531 ILE A O 1
ATOM 3772 N N . MET A 1 589 ? 107.91045 7.23058 151.67067 1.000 68.57844 532 MET A N 1
ATOM 3773 C CA . MET A 1 589 ? 108.18127 6.66525 150.35299 1.000 60.82679 532 MET A CA 1
ATOM 3774 C C . MET A 1 589 ? 107.04391 6.96758 149.38463 1.000 65.98813 532 MET A C 1
ATOM 3775 O O . MET A 1 589 ? 107.27919 7.36135 148.23640 1.000 64.53377 532 MET A O 1
ATOM 3780 N N . TRP A 1 590 ? 105.79776 6.78627 149.83201 1.000 75.31174 533 TRP A N 1
ATOM 3781 C CA . TRP A 1 590 ? 104.65610 7.08313 148.97168 1.000 64.04879 533 TRP A CA 1
ATOM 3782 C C . TRP A 1 590 ? 104.58181 8.56912 148.64321 1.000 62.16520 533 TRP A C 1
ATOM 3783 O O . TRP A 1 590 ? 104.27420 8.94239 147.50492 1.000 62.71959 533 TRP A O 1
ATOM 3794 N N . ASN A 1 591 ? 104.85202 9.43159 149.62767 1.000 62.68804 534 ASN A N 1
ATOM 3795 C CA . ASN A 1 591 ? 104.84122 10.86956 149.37324 1.000 59.39177 534 ASN A CA 1
ATOM 3796 C C . ASN A 1 591 ? 105.87032 11.24869 148.31776 1.000 59.62410 534 ASN A C 1
ATOM 3797 O O . ASN A 1 591 ? 105.60519 12.09405 147.45459 1.000 66.94606 534 ASN A O 1
ATOM 3802 N N . GLU A 1 592 ? 107.05189 10.63101 148.36986 1.000 65.80488 535 GLU A N 1
ATOM 3803 C CA . GLU A 1 592 ? 108.08586 10.93537 147.38795 1.000 53.44986 535 GLU A CA 1
ATOM 3804 C C . GLU A 1 592 ? 107.69719 10.43355 146.00339 1.000 61.63063 535 GLU A C 1
ATOM 3805 O O . GLU A 1 592 ? 107.88620 11.14007 145.00596 1.000 67.52200 535 GLU A O 1
ATOM 3811 N N . LEU A 1 593 ? 107.15447 9.21616 145.92075 1.000 59.42724 536 LEU A N 1
ATOM 3812 C CA . LEU A 1 593 ? 106.69944 8.70245 144.63331 1.000 56.91339 536 LEU A CA 1
ATOM 3813 C C . LEU A 1 593 ? 105.54664 9.53606 144.09072 1.000 63.60361 536 LEU A C 1
ATOM 3814 O O . LEU A 1 593 ? 105.45339 9.76828 142.87931 1.000 60.00037 536 LEU A O 1
ATOM 3819 N N . GLU A 1 594 ? 104.65851 9.99725 144.97529 1.000 64.91250 537 GLU A N 1
ATOM 3820 C CA . GLU A 1 594 ? 103.58316 10.88508 144.54682 1.000 66.19158 537 GLU A CA 1
ATOM 3821 C C . GLU A 1 594 ? 104.14072 12.19583 144.00855 1.000 66.29730 537 GLU A C 1
ATOM 3822 O O . GLU A 1 594 ? 103.65612 12.71662 142.99751 1.000 63.94694 537 GLU A O 1
ATOM 3828 N N . THR A 1 595 ? 105.16668 12.73922 144.66907 1.000 60.78768 538 THR A N 1
ATOM 3829 C CA . THR A 1 595 ? 105.79603 13.96553 144.18937 1.000 53.81802 538 THR A CA 1
ATOM 3830 C C . THR A 1 595 ? 106.34660 13.78820 142.77970 1.000 58.70762 538 THR A C 1
ATOM 3831 O O . THR A 1 595 ? 106.18034 14.66594 141.92399 1.000 69.05542 538 THR A O 1
ATOM 3835 N N . LEU A 1 596 ? 106.99467 12.65133 142.51644 1.000 58.09407 539 LEU A N 1
ATOM 3836 C CA . LEU A 1 596 ? 107.54984 12.40201 141.18979 1.000 58.41300 539 LEU A CA 1
ATOM 3837 C C . LEU A 1 596 ? 106.45369 12.28016 140.13867 1.000 65.08267 539 LEU A C 1
ATOM 3838 O O . LEU A 1 596 ? 106.57304 12.84102 139.04301 1.000 61.61613 539 LEU A O 1
ATOM 3843 N N . VAL A 1 597 ? 105.38049 11.55084 140.45070 1.000 65.50149 540 VAL A N 1
ATOM 3844 C CA . VAL A 1 597 ? 104.32214 11.33585 139.46862 1.000 67.31496 540 VAL A CA 1
ATOM 3845 C C . VAL A 1 597 ? 103.56682 12.63124 139.19802 1.000 61.46795 540 VAL A C 1
ATOM 3846 O O . VAL A 1 597 ? 103.25164 12.95046 138.04505 1.000 67.66209 540 VAL A O 1
ATOM 3850 N N . ARG A 1 598 ? 103.26857 13.40098 140.24915 1.000 61.82825 541 ARG A N 1
ATOM 3851 C CA . ARG A 1 598 ? 102.56764 14.66785 140.06462 1.000 66.83792 541 ARG A CA 1
ATOM 3852 C C . ARG A 1 598 ? 103.38818 15.66859 139.26562 1.000 63.06004 541 ARG A C 1
ATOM 3853 O O . ARG A 1 598 ? 102.81365 16.57060 138.64688 1.000 71.37058 541 ARG A O 1
ATOM 3861 N N . ALA A 1 599 ? 104.71460 15.53169 139.26074 1.000 70.77299 542 ALA A N 1
ATOM 3862 C CA . ALA A 1 599 ? 105.54905 16.39870 138.44362 1.000 51.19965 542 ALA A CA 1
ATOM 3863 C C . ALA A 1 599 ? 105.34138 16.18443 136.95113 1.000 62.60174 542 ALA A C 1
ATOM 3864 O O . ALA A 1 599 ? 105.88476 16.95522 136.15302 1.000 62.51087 542 ALA A O 1
ATOM 3866 N N . HIS A 1 600 ? 104.57140 15.16730 136.54922 1.000 59.41824 543 HIS A N 1
ATOM 3867 C CA . HIS A 1 600 ? 104.42420 14.85980 135.13167 1.000 66.59764 543 HIS A CA 1
ATOM 3868 C C . HIS A 1 600 ? 102.99230 14.52959 134.72661 1.000 63.72249 543 HIS A C 1
ATOM 3869 O O . HIS A 1 600 ? 102.79134 13.99692 133.62769 1.000 70.98585 543 HIS A O 1
ATOM 3876 N N . ILE A 1 601 ? 101.99362 14.83113 135.56317 1.000 64.27922 544 ILE A N 1
ATOM 3877 C CA . ILE A 1 601 ? 100.62206 14.44303 135.24133 1.000 70.87983 544 ILE A CA 1
ATOM 3878 C C . ILE A 1 601 ? 100.09376 15.23505 134.05526 1.000 77.63353 544 ILE A C 1
ATOM 3879 O O . ILE A 1 601 ? 99.22385 14.75532 133.31870 1.000 93.63555 544 ILE A O 1
ATOM 3884 N N . ASN A 1 602 ? 100.60670 16.44769 133.83643 1.000 77.83273 545 ASN A N 1
ATOM 3885 C CA . ASN A 1 602 ? 100.14437 17.24326 132.70415 1.000 68.27499 545 ASN A CA 1
ATOM 3886 C C . ASN A 1 602 ? 100.72226 16.76946 131.37697 1.000 75.58296 545 ASN A C 1
ATOM 3887 O O . ASN A 1 602 ? 100.33005 17.29403 130.33158 1.000 73.13722 545 ASN A O 1
ATOM 3892 N N . ASN A 1 603 ? 101.62954 15.79125 131.39204 1.000 85.11465 546 ASN A N 1
ATOM 3893 C CA . ASN A 1 603 ? 102.20102 15.28778 130.14747 1.000 68.73476 546 ASN A CA 1
ATOM 3894 C C . ASN A 1 603 ? 101.13276 14.63564 129.27979 1.000 79.27700 546 ASN A C 1
ATOM 3895 O O . ASN A 1 603 ? 101.05219 14.89960 128.07417 1.000 98.07715 546 ASN A O 1
ATOM 3900 N N . SER A 1 604 ? 100.29554 13.79026 129.87800 1.000 78.89385 547 SER A N 1
ATOM 3901 C CA . SER A 1 604 ? 99.27142 13.07630 129.12964 1.000 84.45372 547 SER A CA 1
ATOM 3902 C C . SER A 1 604 ? 98.18594 12.62596 130.09768 1.000 83.15693 547 SER A C 1
ATOM 3903 O O . SER A 1 604 ? 98.32379 12.73540 131.31933 1.000 82.81218 547 SER A O 1
ATOM 3906 N N . GLU A 1 605 ? 97.09012 12.12163 129.52750 1.000 87.26419 548 GLU A N 1
ATOM 3907 C CA . GLU A 1 605 ? 96.01664 11.56966 130.34607 1.000 80.21325 548 GLU A CA 1
ATOM 3908 C C . GLU A 1 605 ? 96.41545 10.23085 130.95288 1.000 82.53362 548 GLU A C 1
ATOM 3909 O O . GLU A 1 605 ? 95.89596 9.84950 132.00814 1.000 79.87179 548 GLU A O 1
ATOM 3915 N N . LYS A 1 606 ? 97.33263 9.50690 130.30567 1.000 65.72491 549 LYS A N 1
ATOM 3916 C CA . LYS A 1 606 ? 97.83419 8.26654 130.88700 1.000 71.50550 549 LYS A CA 1
ATOM 3917 C C . LYS A 1 606 ? 98.63976 8.54044 132.15045 1.000 73.96115 549 LYS A C 1
ATOM 3918 O O . LYS A 1 606 ? 98.60075 7.74995 133.10076 1.000 73.94492 549 LYS A O 1
ATOM 3924 N N . HIS A 1 607 ? 99.38172 9.65201 132.17606 1.000 76.01997 550 HIS A N 1
ATOM 3925 C CA . HIS A 1 607 ? 100.06051 10.06014 133.40196 1.000 60.24292 550 HIS A CA 1
ATOM 3926 C C . HIS A 1 607 ? 99.06377 10.26968 134.53350 1.000 68.51627 550 HIS A C 1
ATOM 3927 O O . HIS A 1 607 ? 99.33534 9.91344 135.68627 1.000 77.45867 550 HIS A O 1
ATOM 3934 N N . GLN A 1 608 ? 97.90118 10.84724 134.22063 1.000 79.55129 551 GLN A N 1
ATOM 3935 C CA . GLN A 1 608 ? 96.88599 11.07515 135.24315 1.000 73.32814 551 GLN A CA 1
ATOM 3936 C C . GLN A 1 608 ? 96.35541 9.76081 135.79981 1.000 76.31573 551 GLN A C 1
ATOM 3937 O O . GLN A 1 608 ? 96.05828 9.66016 136.99597 1.000 79.92502 551 GLN A O 1
ATOM 3943 N N . ARG A 1 609 ? 96.22912 8.73983 134.94876 1.000 72.69495 552 ARG A N 1
ATOM 3944 C CA . ARG A 1 609 ? 95.73890 7.45101 135.42433 1.000 72.51094 552 ARG A CA 1
ATOM 3945 C C . ARG A 1 609 ? 96.78007 6.73234 136.27207 1.000 70.39368 552 ARG A C 1
ATOM 3946 O O . ARG A 1 609 ? 96.41954 5.96114 137.16891 1.000 85.06439 552 ARG A O 1
ATOM 3954 N N . VAL A 1 610 ? 98.06758 6.96704 136.00699 1.000 63.54575 553 VAL A N 1
ATOM 3955 C CA . VAL A 1 610 ? 99.11085 6.42027 136.87015 1.000 64.89323 553 VAL A CA 1
ATOM 3956 C C . VAL A 1 610 ? 98.99849 7.01192 138.26893 1.000 63.03653 553 VAL A C 1
ATOM 3957 O O . VAL A 1 610 ? 99.18400 6.31353 139.27371 1.000 72.51242 553 VAL A O 1
ATOM 3961 N N . LEU A 1 611 ? 98.68112 8.30615 138.35688 1.000 64.44746 554 LEU A N 1
ATOM 3962 C CA . LEU A 1 611 ? 98.47221 8.92864 139.66002 1.000 69.01677 554 LEU A CA 1
ATOM 3963 C C . LEU A 1 611 ? 97.23321 8.36757 140.34672 1.000 65.78832 554 LEU A C 1
ATOM 3964 O O . LEU A 1 611 ? 97.24777 8.12249 141.55884 1.000 67.08093 554 LEU A O 1
ATOM 3969 N N . GLU A 1 612 ? 96.15102 8.16095 139.58981 1.000 64.01406 555 GLU A N 1
ATOM 3970 C CA . GLU A 1 612 ? 94.95820 7.54188 140.15958 1.000 68.79007 555 GLU A CA 1
ATOM 3971 C C . GLU A 1 612 ? 95.27338 6.16116 140.71953 1.000 66.60096 555 GLU A C 1
ATOM 3972 O O . GLU A 1 612 ? 94.76046 5.77906 141.77802 1.000 67.03533 555 GLU A O 1
ATOM 3978 N N . CYS A 1 613 ? 96.12141 5.40037 140.02348 1.000 60.68040 556 CYS A N 1
ATOM 3979 C CA . CYS A 1 613 ? 96.54526 4.10313 140.53841 1.000 55.64521 556 CYS A CA 1
ATOM 3980 C C . CYS A 1 613 ? 97.37085 4.26053 141.80868 1.000 59.13879 556 CYS A C 1
ATOM 3981 O O . CYS A 1 613 ? 97.22144 3.48023 142.75652 1.000 63.09984 556 CYS A O 1
ATOM 3984 N N . LEU A 1 614 ? 98.24330 5.27061 141.84817 1.000 62.25048 557 LEU A N 1
ATOM 3985 C CA . LEU A 1 614 ? 99.07078 5.49684 143.02882 1.000 57.46572 557 LEU A CA 1
ATOM 3986 C C . LEU A 1 614 ? 98.21729 5.89227 144.22763 1.000 60.68028 557 LEU A C 1
ATOM 3987 O O . LEU A 1 614 ? 98.39618 5.36276 145.33059 1.000 63.01673 557 LEU A O 1
ATOM 3992 N N . MET A 1 615 ? 97.28416 6.82712 144.03087 1.000 62.32974 558 MET A N 1
ATOM 3993 C CA . MET A 1 615 ? 96.48499 7.31865 145.14832 1.000 59.28380 558 MET A CA 1
ATOM 3994 C C . MET A 1 615 ? 95.60721 6.22385 145.73978 1.000 66.61953 558 MET A C 1
ATOM 3995 O O . MET A 1 615 ? 95.29313 6.25755 146.93409 1.000 68.98709 558 MET A O 1
ATOM 4000 N N . ALA A 1 616 ? 95.20493 5.24683 144.92821 1.000 67.09282 559 ALA A N 1
ATOM 4001 C CA . ALA A 1 616 ? 94.32557 4.19672 145.42254 1.000 66.78699 559 ALA A CA 1
ATOM 4002 C C . ALA A 1 616 ? 95.09145 3.08868 146.13104 1.000 69.23609 559 ALA A C 1
ATOM 4003 O O . ALA A 1 616 ? 94.52433 2.40459 146.99131 1.000 75.15642 559 ALA A O 1
ATOM 4005 N N . CYS A 1 617 ? 96.36534 2.89625 145.79175 1.000 68.89240 560 CYS A N 1
ATOM 4006 C CA . CYS A 1 617 ? 97.15862 1.81472 146.36066 1.000 66.88922 560 CYS A CA 1
ATOM 4007 C C . CYS A 1 617 ? 97.98139 2.23190 147.57082 1.000 67.26981 560 CYS A C 1
ATOM 4008 O O . CYS A 1 617 ? 98.27170 1.38823 148.42638 1.000 72.13780 560 CYS A O 1
ATOM 4011 N N . ARG A 1 618 ? 98.36163 3.50290 147.66688 1.000 62.43129 561 ARG A N 1
ATOM 4012 C CA . ARG A 1 618 ? 99.23824 3.93962 148.74145 1.000 67.21368 561 ARG A CA 1
ATOM 4013 C C . ARG A 1 618 ? 98.52269 3.87805 150.08754 1.000 72.05387 561 ARG A C 1
ATOM 4014 O O . ARG A 1 618 ? 97.29206 3.82832 150.16898 1.000 72.49040 561 ARG A O 1
ATOM 4022 N N . SER A 1 619 ? 99.32002 3.87086 151.15472 1.000 91.38068 562 SER A N 1
ATOM 4023 C CA . SER A 1 619 ? 98.76433 3.92745 152.49925 1.000 90.75870 562 SER A CA 1
ATOM 4024 C C . SER A 1 619 ? 97.94600 5.20117 152.66967 1.000 114.44822 562 SER A C 1
ATOM 4025 O O . SER A 1 619 ? 98.32666 6.27051 152.18439 1.000 106.92618 562 SER A O 1
ATOM 4028 N N . LYS A 1 620 ? 96.81316 5.07310 153.35899 1.000 132.99487 563 LYS A N 1
ATOM 4029 C CA . LYS A 1 620 ? 95.80640 6.12113 153.44828 1.000 129.35301 563 LYS A CA 1
ATOM 4030 C C . LYS A 1 620 ? 96.43103 7.44995 153.87402 1.000 129.85104 563 LYS A C 1
ATOM 4031 O O . LYS A 1 620 ? 96.99660 7.53806 154.97475 1.000 121.66143 563 LYS A O 1
ATOM 4033 N N . PRO A 1 621 ? 96.35642 8.49674 153.03653 1.000 127.77968 564 PRO A N 1
ATOM 4034 C CA . PRO A 1 621 ? 96.91081 9.82704 153.31306 1.000 128.93544 564 PRO A CA 1
ATOM 4035 C C . PRO A 1 621 ? 96.31566 10.46686 154.56407 1.000 127.50352 564 PRO A C 1
ATOM 4036 O O . PRO A 1 621 ? 96.54457 11.65506 154.79019 1.000 121.34907 564 PRO A O 1
ATOM 4040 N N . PRO B 2 2 ? 146.54092 37.57266 133.60622 1.000 57.12521 2 PRO B N 1
ATOM 4041 C CA . PRO B 2 2 ? 147.48552 37.97015 134.65393 1.000 61.09500 2 PRO B CA 1
ATOM 4042 C C . PRO B 2 2 ? 147.68707 39.48069 134.72957 1.000 57.84450 2 PRO B C 1
ATOM 4043 O O . PRO B 2 2 ? 147.26351 40.20869 133.83315 1.000 53.82058 2 PRO B O 1
ATOM 4047 N N . THR B 2 3 ? 148.33278 39.93870 135.79866 1.000 60.59011 3 THR B N 1
ATOM 4048 C CA . THR B 2 3 ? 148.56810 41.35519 136.03199 1.000 46.77286 3 THR B CA 1
ATOM 4049 C C . THR B 2 3 ? 150.04390 41.58547 136.32089 1.000 54.85293 3 THR B C 1
ATOM 4050 O O . THR B 2 3 ? 150.67580 40.79882 137.03141 1.000 53.17169 3 THR B O 1
ATOM 4054 N N . VAL B 2 4 ? 150.59281 42.65818 135.75702 1.000 51.34399 4 VAL B N 1
ATOM 4055 C CA . VAL B 2 4 ? 151.96352 43.08084 136.02202 1.000 53.04897 4 VAL B CA 1
ATOM 4056 C C . VAL B 2 4 ? 151.90369 44.49361 136.58148 1.000 53.56383 4 VAL B C 1
ATOM 4057 O O . VAL B 2 4 ? 151.53663 45.43608 135.86812 1.000 60.53438 4 VAL B O 1
ATOM 4061 N N . VAL B 2 5 ? 152.25602 44.64420 137.85297 1.000 50.93994 5 VAL B N 1
ATOM 4062 C CA . VAL B 2 5 ? 152.30134 45.95208 138.49624 1.000 52.19676 5 VAL B CA 1
ATOM 4063 C C . VAL B 2 5 ? 153.68563 46.54561 138.27533 1.000 55.49428 5 VAL B C 1
ATOM 4064 O O . VAL B 2 5 ? 154.69793 45.93173 138.63034 1.000 57.85216 5 VAL B O 1
ATOM 4068 N N . VAL B 2 6 ? 153.73032 47.73306 137.68444 1.000 48.92642 6 VAL B N 1
ATOM 4069 C CA . VAL B 2 6 ? 154.97675 48.43320 137.39739 1.000 53.91197 6 VAL B CA 1
ATOM 4070 C C . VAL B 2 6 ? 154.99309 49.67981 138.27362 1.000 62.17755 6 VAL B C 1
ATOM 4071 O O . VAL B 2 6 ? 154.28958 50.65798 137.99462 1.000 60.20425 6 VAL B O 1
ATOM 4075 N N . MET B 2 7 ? 155.79309 49.65175 139.33594 1.000 53.86146 7 MET B N 1
ATOM 4076 C CA . MET B 2 7 ? 155.78371 50.69843 140.34835 1.000 59.29131 7 MET B CA 1
ATOM 4077 C C . MET B 2 7 ? 157.00005 51.60110 140.19064 1.000 57.90210 7 MET B C 1
ATOM 4078 O O . MET B 2 7 ? 158.12975 51.11688 140.06718 1.000 54.98706 7 MET B O 1
ATOM 4083 N N . ASP B 2 8 ? 156.75989 52.91042 140.19840 1.000 61.50874 8 ASP B N 1
ATOM 4084 C CA . ASP B 2 8 ? 157.82419 53.90098 140.09833 1.000 50.91091 8 ASP B CA 1
ATOM 4085 C C . ASP B 2 8 ? 158.47130 54.08888 141.46668 1.000 61.15862 8 ASP B C 1
ATOM 4086 O O . ASP B 2 8 ? 157.78873 54.42475 142.44074 1.000 64.92159 8 ASP B O 1
ATOM 4091 N N . VAL B 2 9 ? 159.78507 53.87664 141.54192 1.000 52.51617 9 VAL B N 1
ATOM 4092 C CA . VAL B 2 9 ? 160.51254 54.02679 142.79811 1.000 56.22427 9 VAL B CA 1
ATOM 4093 C C . VAL B 2 9 ? 161.60157 55.07856 142.63542 1.000 52.99145 9 VAL B C 1
ATOM 4094 O O . VAL B 2 9 ? 162.61201 55.05928 143.34861 1.000 72.91141 9 VAL B O 1
ATOM 4098 N N . SER B 2 10 ? 161.40126 56.00750 141.70517 1.000 52.31814 10 SER B N 1
ATOM 4099 C CA . SER B 2 10 ? 162.39324 57.03880 141.45261 1.000 59.39283 10 SER B CA 1
ATOM 4100 C C . SER B 2 10 ? 162.38082 58.07684 142.57528 1.000 60.77034 10 SER B C 1
ATOM 4101 O O . SER B 2 10 ? 161.57270 58.02532 143.50722 1.000 57.57863 10 SER B O 1
ATOM 4104 N N . LEU B 2 11 ? 163.29953 59.04229 142.47451 1.000 69.71906 11 LEU B N 1
ATOM 4105 C CA . LEU B 2 11 ? 163.45366 60.03349 143.53456 1.000 64.98261 11 LEU B CA 1
ATOM 4106 C C . LEU B 2 11 ? 162.25246 60.96757 143.61156 1.000 62.74327 11 LEU B C 1
ATOM 4107 O O . LEU B 2 11 ? 161.86784 61.39743 144.70558 1.000 60.34308 11 LEU B O 1
ATOM 4112 N N . SER B 2 12 ? 161.64809 61.29560 142.46541 1.000 54.26497 12 SER B N 1
ATOM 4113 C CA . SER B 2 12 ? 160.49774 62.19342 142.46255 1.000 49.52110 12 SER B CA 1
ATOM 4114 C C . SER B 2 12 ? 159.31878 61.62516 143.24137 1.000 64.28751 12 SER B C 1
ATOM 4115 O O . SER B 2 12 ? 158.45585 62.39068 143.68498 1.000 55.97427 12 SER B O 1
ATOM 4118 N N . MET B 2 13 ? 159.26328 60.30363 143.41982 1.000 52.69417 13 MET B N 1
ATOM 4119 C CA . MET B 2 13 ? 158.20353 59.68755 144.20752 1.000 50.93365 13 MET B CA 1
ATOM 4120 C C . MET B 2 13 ? 158.34749 59.95665 145.69939 1.000 50.27500 13 MET B C 1
ATOM 4121 O O . MET B 2 13 ? 157.42998 59.63045 146.45969 1.000 54.07468 13 MET B O 1
ATOM 4126 N N . THR B 2 14 ? 159.46643 60.53058 146.13654 1.000 53.98714 14 THR B N 1
ATOM 4127 C CA . THR B 2 14 ? 159.66046 60.88831 147.53516 1.000 58.80445 14 THR B CA 1
ATOM 4128 C C . THR B 2 14 ? 159.18668 62.29966 147.85072 1.000 51.28101 14 THR B C 1
ATOM 4129 O O . THR B 2 14 ? 159.26879 62.72083 149.00924 1.000 59.55953 14 THR B O 1
ATOM 4133 N N . ARG B 2 15 ? 158.70581 63.03657 146.85236 1.000 46.86954 15 ARG B N 1
ATOM 4134 C CA . ARG B 2 15 ? 158.15419 64.35662 147.09755 1.000 53.15472 15 ARG B CA 1
ATOM 4135 C C . ARG B 2 15 ? 156.93875 64.25268 148.01679 1.000 57.14959 15 ARG B C 1
ATOM 4136 O O . ARG B 2 15 ? 156.24228 63.23276 148.02782 1.000 64.70168 15 ARG B O 1
ATOM 4144 N N . PRO B 2 16 ? 156.66453 65.29030 148.80442 1.000 63.08308 16 PRO B N 1
ATOM 4145 C CA . PRO B 2 16 ? 155.46913 65.26576 149.65059 1.000 60.21367 16 PRO B CA 1
ATOM 4146 C C . PRO B 2 16 ? 154.20255 65.25803 148.80877 1.000 62.27041 16 PRO B C 1
ATOM 4147 O O . PRO B 2 16 ? 154.13830 65.85177 147.72903 1.000 66.32775 16 PRO B O 1
ATOM 4151 N N . VAL B 2 17 ? 153.18922 64.55369 149.31449 1.000 67.33429 17 VAL B N 1
ATOM 4152 C CA . VAL B 2 17 ? 151.89213 64.54501 148.65117 1.000 52.71938 17 VAL B CA 1
ATOM 4153 C C . VAL B 2 17 ? 151.24793 65.92450 148.71578 1.000 62.19471 17 VAL B C 1
ATOM 4154 O O . VAL B 2 17 ? 150.57584 66.35152 147.76803 1.000 62.35189 17 VAL B O 1
ATOM 4158 N N . SER B 2 18 ? 151.46164 66.65356 149.80908 1.000 59.49376 18 SER B N 1
ATOM 4159 C CA . SER B 2 18 ? 150.86717 67.97325 150.00171 1.000 57.39740 18 SER B CA 1
ATOM 4160 C C . SER B 2 18 ? 151.90259 68.87854 150.65287 1.000 57.14008 18 SER B C 1
ATOM 4161 O O . SER B 2 18 ? 152.29344 68.64674 151.80116 1.000 55.59203 18 SER B O 1
ATOM 4164 N N . ILE B 2 19 ? 152.34308 69.91166 149.92815 1.000 56.27353 19 ILE B N 1
ATOM 4165 C CA . ILE B 2 19 ? 153.25566 70.88018 150.52380 1.000 58.81224 19 ILE B CA 1
ATOM 4166 C C . ILE B 2 19 ? 152.55638 71.71290 151.58770 1.000 62.57927 19 ILE B C 1
ATOM 4167 O O . ILE B 2 19 ? 153.22449 72.35677 152.40474 1.000 71.28309 19 ILE B O 1
ATOM 4172 N N . GLU B 2 20 ? 151.22392 71.72123 151.59831 1.000 60.57070 20 GLU B N 1
ATOM 4173 C CA . GLU B 2 20 ? 150.46591 72.34796 152.67221 1.000 59.72913 20 GLU B CA 1
ATOM 4174 C C . GLU B 2 20 ? 150.44869 71.51332 153.94497 1.000 51.00231 20 GLU B C 1
ATOM 4175 O O . GLU B 2 20 ? 149.83093 71.93100 154.92985 1.000 57.69897 20 GLU B O 1
ATOM 4181 N N . GLY B 2 21 ? 151.09947 70.35234 153.95095 1.000 59.33014 21 GLY B N 1
ATOM 4182 C CA . GLY B 2 21 ? 151.08523 69.50489 155.12499 1.000 58.84033 21 GLY B CA 1
ATOM 4183 C C . GLY B 2 21 ? 149.73925 68.90494 155.45314 1.000 57.31151 21 GLY B C 1
ATOM 4184 O O . GLY B 2 21 ? 149.51372 68.50553 156.59852 1.000 69.65622 21 GLY B O 1
ATOM 4185 N N . SER B 2 22 ? 148.82893 68.83551 154.47754 1.000 60.19499 22 SER B N 1
ATOM 4186 C CA . SER B 2 22 ? 147.51966 68.24406 154.73124 1.000 60.02984 22 SER B CA 1
ATOM 4187 C C . SER B 2 22 ? 147.63460 66.76784 155.08409 1.000 50.98626 22 SER B C 1
ATOM 4188 O O . SER B 2 22 ? 146.86289 66.26450 155.90830 1.000 63.65841 22 SER B O 1
ATOM 4191 N N . GLU B 2 23 ? 148.58459 66.06194 154.47428 1.000 59.61302 23 GLU B N 1
ATOM 4192 C CA . GLU B 2 23 ? 148.88003 64.67927 154.81672 1.000 66.83133 23 GLU B CA 1
ATOM 4193 C C . GLU B 2 23 ? 150.38840 64.48081 154.79635 1.000 60.71125 23 GLU B C 1
ATOM 4194 O O . GLU B 2 23 ? 151.11366 65.18973 154.09319 1.000 73.19305 23 GLU B O 1
ATOM 4200 N N . GLU B 2 24 ? 150.85477 63.50942 155.57894 1.000 56.09650 24 GLU B N 1
ATOM 4201 C CA . GLU B 2 24 ? 152.28174 63.26335 155.73351 1.000 57.34408 24 GLU B CA 1
ATOM 4202 C C . GLU B 2 24 ? 152.85745 62.35653 154.65610 1.000 58.08870 24 GLU B C 1
ATOM 4203 O O . GLU B 2 24 ? 154.08402 62.23695 154.56285 1.000 78.50093 24 GLU B O 1
ATOM 4209 N N . TYR B 2 25 ? 152.01424 61.72210 153.84761 1.000 65.02462 25 TYR B N 1
ATOM 4210 C CA . TYR B 2 25 ? 152.49362 60.73293 152.89530 1.000 66.26512 25 TYR B CA 1
ATOM 4211 C C . TYR B 2 25 ? 153.34893 61.37614 151.81013 1.000 63.30555 25 TYR B C 1
ATOM 4212 O O . TYR B 2 25 ? 153.17430 62.54422 151.45284 1.000 62.76628 25 TYR B O 1
ATOM 4221 N N . GLN B 2 26 ? 154.29321 60.59595 151.29885 1.000 67.73377 26 GLN B N 1
ATOM 4222 C CA . GLN B 2 26 ? 154.97492 60.90625 150.05515 1.000 63.16086 26 GLN B CA 1
ATOM 4223 C C . GLN B 2 26 ? 154.27216 60.18553 148.90710 1.000 57.91807 26 GLN B C 1
ATOM 4224 O O . GLN B 2 26 ? 153.39401 59.34532 149.11693 1.000 56.21629 26 GLN B O 1
ATOM 4230 N N . ARG B 2 27 ? 154.65992 60.53206 147.67619 1.000 56.40853 27 ARG B N 1
ATOM 4231 C CA . ARG B 2 27 ? 154.01919 59.93411 146.50711 1.000 54.70331 27 ARG B CA 1
ATOM 4232 C C . ARG B 2 27 ? 154.10793 58.41297 146.54571 1.000 51.68360 27 ARG B C 1
ATOM 4233 O O . ARG B 2 27 ? 153.15286 57.71668 146.18116 1.000 59.90295 27 ARG B O 1
ATOM 4241 N N . LYS B 2 28 ? 155.24318 57.87944 147.00062 1.000 53.74400 28 LYS B N 1
ATOM 4242 C CA . LYS B 2 28 ? 155.41083 56.43460 147.08438 1.000 53.61035 28 LYS B CA 1
ATOM 4243 C C . LYS B 2 28 ? 154.53320 55.80888 148.16141 1.000 62.31206 28 LYS B C 1
ATOM 4244 O O . LYS B 2 28 ? 154.25043 54.60779 148.09173 1.000 56.05808 28 LYS B O 1
ATOM 4250 N N . HIS B 2 29 ? 154.09235 56.59143 149.14878 1.000 57.76166 29 HIS B N 1
ATOM 4251 C CA . HIS B 2 29 ? 153.26838 56.04112 150.21948 1.000 54.77431 29 HIS B CA 1
ATOM 4252 C C . HIS B 2 29 ? 151.81136 55.91207 149.79567 1.000 54.59891 29 HIS B C 1
ATOM 4253 O O . HIS B 2 29 ? 151.14951 54.92534 150.13615 1.000 52.80928 29 HIS B O 1
ATOM 4260 N N . LEU B 2 30 ? 151.29147 56.89718 149.06089 1.000 54.63985 30 LEU B N 1
ATOM 4261 C CA . LEU B 2 30 ? 149.95335 56.75200 148.50136 1.000 66.21222 30 LEU B CA 1
ATOM 4262 C C . LEU B 2 30 ? 149.92780 55.70546 147.39590 1.000 58.88300 30 LEU B C 1
ATOM 4263 O O . LEU B 2 30 ? 148.90157 55.04732 147.19012 1.000 52.65169 30 LEU B O 1
ATOM 4268 N N . ALA B 2 31 ? 151.04185 55.53721 146.67913 1.000 57.66197 31 ALA B N 1
ATOM 4269 C CA . ALA B 2 31 ? 151.13365 54.46105 145.69903 1.000 45.20910 31 ALA B CA 1
ATOM 4270 C C . ALA B 2 31 ? 151.05026 53.09869 146.37441 1.000 54.12634 31 ALA B C 1
ATOM 4271 O O . ALA B 2 31 ? 150.38350 52.18654 145.87190 1.000 57.91454 31 ALA B O 1
ATOM 4273 N N . ALA B 2 32 ? 151.72019 52.94252 147.51855 1.000 61.02725 32 ALA B N 1
ATOM 4274 C CA . ALA B 2 32 ? 151.64755 51.68258 148.25008 1.000 46.35039 32 ALA B CA 1
ATOM 4275 C C . ALA B 2 32 ? 150.26353 51.47348 148.85054 1.000 56.71467 32 ALA B C 1
ATOM 4276 O O . ALA B 2 32 ? 149.77357 50.33987 148.91436 1.000 60.02823 32 ALA B O 1
ATOM 4278 N N . HIS B 2 33 ? 149.61996 52.55421 149.29977 1.000 57.64658 33 HIS B N 1
ATOM 4279 C CA . HIS B 2 33 ? 148.26355 52.44011 149.82556 1.000 50.25452 33 HIS B CA 1
ATOM 4280 C C . HIS B 2 33 ? 147.28189 52.03485 148.73399 1.000 58.57945 33 HIS B C 1
ATOM 4281 O O . HIS B 2 33 ? 146.38469 51.21709 148.97083 1.000 56.59181 33 HIS B O 1
ATOM 4288 N N . GLY B 2 34 ? 147.43600 52.59493 147.53261 1.000 48.76595 34 GLY B N 1
ATOM 4289 C CA . GLY B 2 34 ? 146.55753 52.21792 146.43700 1.000 46.61692 34 GLY B CA 1
ATOM 4290 C C . GLY B 2 34 ? 146.73787 50.76993 146.02554 1.000 54.37272 34 GLY B C 1
ATOM 4291 O O . GLY B 2 34 ? 145.76412 50.03258 145.85373 1.000 52.70293 34 GLY B O 1
ATOM 4292 N N . LEU B 2 35 ? 147.99380 50.34129 145.86777 1.000 49.05627 35 LEU B N 1
ATOM 4293 C CA . LEU B 2 35 ? 148.26376 48.95327 145.51000 1.000 52.79010 35 LEU B CA 1
ATOM 4294 C C . LEU B 2 35 ? 147.84627 47.99558 146.61818 1.000 55.06777 35 LEU B C 1
ATOM 4295 O O . LEU B 2 35 ? 147.46157 46.85501 146.33462 1.000 62.13656 35 LEU B O 1
ATOM 4300 N N . THR B 2 36 ? 147.91853 48.43322 147.87848 1.000 58.15197 36 THR B N 1
ATOM 4301 C CA . THR B 2 36 ? 147.40307 47.61729 148.97443 1.000 60.60150 36 THR B CA 1
ATOM 4302 C C . THR B 2 36 ? 145.90800 47.37494 148.81441 1.000 45.77469 36 THR B C 1
ATOM 4303 O O . THR B 2 36 ? 145.42826 46.24959 148.99635 1.000 50.60518 36 THR B O 1
ATOM 4307 N N . MET B 2 37 ? 145.15810 48.42249 148.46462 1.000 56.66987 37 MET B N 1
ATOM 4308 C CA . MET B 2 37 ? 143.73109 48.26736 148.20493 1.000 52.20982 37 MET B CA 1
ATOM 4309 C C . MET B 2 37 ? 143.48439 47.30218 147.05296 1.000 54.97477 37 MET B C 1
ATOM 4310 O O . MET B 2 37 ? 142.55012 46.49313 147.09888 1.000 57.08838 37 MET B O 1
ATOM 4315 N N . LEU B 2 38 ? 144.31661 47.37104 146.01168 1.000 48.71488 38 LEU B N 1
ATOM 4316 C CA . LEU B 2 38 ? 144.15816 46.47622 144.87044 1.000 48.73713 38 LEU B CA 1
ATOM 4317 C C . LEU B 2 38 ? 144.45378 45.03255 145.25759 1.000 50.99799 38 LEU B C 1
ATOM 4318 O O . LEU B 2 38 ? 143.67644 44.12397 144.94248 1.000 58.27592 38 LEU B O 1
ATOM 4323 N N . PHE B 2 39 ? 145.57529 44.80275 145.94626 1.000 56.49621 39 PHE B N 1
ATOM 4324 C CA . PHE B 2 39 ? 145.94947 43.44163 146.31910 1.000 50.99326 39 PHE B CA 1
ATOM 4325 C C . PHE B 2 39 ? 144.93452 42.83016 147.27647 1.000 52.17378 39 PHE B C 1
ATOM 4326 O O . PHE B 2 39 ? 144.63078 41.63478 147.18850 1.000 66.22741 39 PHE B O 1
ATOM 4334 N N . GLU B 2 40 ? 144.40055 43.63338 148.20072 1.000 69.06468 40 GLU B N 1
ATOM 4335 C CA . GLU B 2 40 ? 143.40439 43.11912 149.13534 1.000 66.69433 40 GLU B CA 1
ATOM 4336 C C . GLU B 2 40 ? 142.12256 42.72096 148.41540 1.000 57.18485 40 GLU B C 1
ATOM 4337 O O . GLU B 2 40 ? 141.49621 41.71418 148.76747 1.000 77.68894 40 GLU B O 1
ATOM 4343 N N . HIS B 2 41 ? 141.71730 43.49556 147.40557 1.000 59.56974 41 HIS B N 1
ATOM 4344 C CA . HIS B 2 41 ? 140.55967 43.11140 146.60459 1.000 59.34111 41 HIS B CA 1
ATOM 4345 C C . HIS B 2 41 ? 140.81548 41.81500 145.84729 1.000 65.03628 41 HIS B C 1
ATOM 4346 O O . HIS B 2 41 ? 139.93483 40.95021 145.77252 1.000 72.60277 41 HIS B O 1
ATOM 4353 N N . MET B 2 42 ? 142.01020 41.66734 145.26886 1.000 58.05124 42 MET B N 1
ATOM 4354 C CA . MET B 2 42 ? 142.32838 40.44844 144.53283 1.000 67.78156 42 MET B CA 1
ATOM 4355 C C . MET B 2 42 ? 142.32567 39.23591 145.45386 1.000 60.59949 42 MET B C 1
ATOM 4356 O O . MET B 2 42 ? 141.84248 38.16253 145.08052 1.000 66.17934 42 MET B O 1
ATOM 4361 N N . ALA B 2 43 ? 142.85449 39.39068 146.66756 1.000 58.47306 43 ALA B N 1
ATOM 4362 C CA . ALA B 2 43 ? 142.99960 38.25511 147.56643 1.000 48.00550 43 ALA B CA 1
ATOM 4363 C C . ALA B 2 43 ? 141.65958 37.68329 148.00691 1.000 61.72183 43 ALA B C 1
ATOM 4364 O O . ALA B 2 43 ? 141.61116 36.53589 148.46315 1.000 70.21039 43 ALA B O 1
ATOM 4366 N N . THR B 2 44 ? 140.57257 38.44146 147.87242 1.000 64.99850 44 THR B N 1
ATOM 4367 C CA . THR B 2 44 ? 139.26450 37.98182 148.31630 1.000 62.61258 44 THR B CA 1
ATOM 4368 C C . THR B 2 44 ? 138.25951 37.79502 147.19084 1.000 63.84641 44 THR B C 1
ATOM 4369 O O . THR B 2 44 ? 137.41489 36.90154 147.28168 1.000 78.10477 44 THR B O 1
ATOM 4373 N N . ASN B 2 45 ? 138.32613 38.60549 146.13351 1.000 54.42747 45 ASN B N 1
ATOM 4374 C CA . ASN B 2 45 ? 137.34001 38.55778 145.06232 1.000 43.75368 45 ASN B CA 1
ATOM 4375 C C . ASN B 2 45 ? 137.92902 38.20680 143.70267 1.000 51.59639 45 ASN B C 1
ATOM 4376 O O . ASN B 2 45 ? 137.18400 38.16615 142.71660 1.000 63.71483 45 ASN B O 1
ATOM 4381 N N . TYR B 2 46 ? 139.23047 37.95281 143.61664 1.000 51.09957 46 TYR B N 1
ATOM 4382 C CA . TYR B 2 46 ? 139.86618 37.59164 142.35348 1.000 51.64893 46 TYR B CA 1
ATOM 4383 C C . TYR B 2 46 ? 141.08801 36.72536 142.65283 1.000 58.53769 46 TYR B C 1
ATOM 4384 O O . TYR B 2 46 ? 142.18756 36.96296 142.15057 1.000 61.10065 46 TYR B O 1
ATOM 4393 N N . LYS B 2 47 ? 140.88675 35.69683 143.48480 1.000 49.85314 47 LYS B N 1
ATOM 4394 C CA . LYS B 2 47 ? 142.00077 34.95778 144.07591 1.000 49.39279 47 LYS B CA 1
ATOM 4395 C C . LYS B 2 47 ? 142.90919 34.34324 143.01913 1.000 53.20546 47 LYS B C 1
ATOM 4396 O O . LYS B 2 47 ? 144.13598 34.33021 143.17704 1.000 60.86301 47 LYS B O 1
ATOM 4402 N N . LEU B 2 48 ? 142.32960 33.82118 141.94216 1.000 47.11045 48 LEU B N 1
ATOM 4403 C CA . LEU B 2 48 ? 143.08499 33.02446 140.98531 1.000 58.89058 48 LEU B CA 1
ATOM 4404 C C . LEU B 2 48 ? 143.94724 33.85855 140.04563 1.000 49.99109 48 LEU B C 1
ATOM 4405 O O . LEU B 2 48 ? 144.69660 33.28179 139.25029 1.000 54.60018 48 LEU B O 1
ATOM 4410 N N . GLU B 2 49 ? 143.87438 35.18483 140.12059 1.000 53.50249 49 GLU B N 1
ATOM 4411 C CA . GLU B 2 49 ? 144.66764 36.03117 139.23891 1.000 47.58254 49 GLU B CA 1
ATOM 4412 C C . GLU B 2 49 ? 146.14207 35.97236 139.62233 1.000 53.25130 49 GLU B C 1
ATOM 4413 O O . GLU B 2 49 ? 146.49414 36.08522 140.80050 1.000 52.16707 49 GLU B O 1
ATOM 4419 N N . PHE B 2 50 ? 147.00378 35.78925 138.62401 1.000 52.63421 50 PHE B N 1
ATOM 4420 C CA . PHE B 2 50 ? 148.44626 35.84525 138.82169 1.000 52.85386 50 PHE B CA 1
ATOM 4421 C C . PHE B 2 50 ? 148.92292 37.28333 138.66823 1.000 56.16523 50 PHE B C 1
ATOM 4422 O O . PHE B 2 50 ? 148.58940 37.95178 137.68493 1.000 54.90405 50 PHE B O 1
ATOM 4430 N N . THR B 2 51 ? 149.70409 37.75398 139.63765 1.000 56.72669 51 THR B N 1
ATOM 4431 C CA . THR B 2 51 ? 150.18286 39.12947 139.65397 1.000 55.33948 51 THR B CA 1
ATOM 4432 C C . THR B 2 51 ? 151.67493 39.14889 139.94823 1.000 51.59566 51 THR B C 1
ATOM 4433 O O . THR B 2 51 ? 152.13759 38.47982 140.87772 1.000 59.38597 51 THR B O 1
ATOM 4437 N N . ALA B 2 52 ? 152.41940 39.91229 139.15368 1.000 47.31484 52 ALA B N 1
ATOM 4438 C CA . ALA B 2 52 ? 153.83922 40.13838 139.36516 1.000 51.25075 52 ALA B CA 1
ATOM 4439 C C . ALA B 2 52 ? 154.08491 41.60956 139.67390 1.000 56.96762 52 ALA B C 1
ATOM 4440 O O . ALA B 2 52 ? 153.31310 42.48398 139.26850 1.000 52.14832 52 ALA B O 1
ATOM 4442 N N . LEU B 2 53 ? 155.16595 41.88008 140.39919 1.000 56.85441 53 LEU B N 1
ATOM 4443 C CA . LEU B 2 53 ? 155.51815 43.23775 140.79669 1.000 57.23021 53 LEU B CA 1
ATOM 4444 C C . LEU B 2 53 ? 156.86316 43.60712 140.18944 1.000 57.79198 53 LEU B C 1
ATOM 4445 O O . LEU B 2 53 ? 157.86652 42.92828 140.43327 1.000 61.74272 53 LEU B O 1
ATOM 4450 N N . VAL B 2 54 ? 156.88001 44.68353 139.40764 1.000 61.14474 54 VAL B N 1
ATOM 4451 C CA . VAL B 2 54 ? 158.09435 45.21884 138.80552 1.000 53.50944 54 VAL B CA 1
ATOM 4452 C C . VAL B 2 54 ? 158.30767 46.62742 139.34017 1.000 70.62296 54 VAL B C 1
ATOM 4453 O O . VAL B 2 54 ? 157.38522 47.45062 139.32032 1.000 59.99714 54 VAL B O 1
ATOM 4457 N N . VAL B 2 55 ? 159.51419 46.89676 139.82766 1.000 63.99857 55 VAL B N 1
ATOM 4458 C CA . VAL B 2 55 ? 159.91119 48.23269 140.25097 1.000 65.66602 55 VAL B CA 1
ATOM 4459 C C . VAL B 2 55 ? 160.91073 48.76928 139.23806 1.000 68.33494 55 VAL B C 1
ATOM 4460 O O . VAL B 2 55 ? 161.67444 48.00961 138.63140 1.000 74.15104 55 VAL B O 1
ATOM 4464 N N . PHE B 2 56 ? 160.89767 50.08598 139.03938 1.000 61.96985 56 PHE B N 1
ATOM 4465 C CA . PHE B 2 56 ? 161.77699 50.67301 138.03954 1.000 63.05018 56 PHE B CA 1
ATOM 4466 C C . PHE B 2 56 ? 162.23426 52.05812 138.46957 1.000 71.28877 56 PHE B C 1
ATOM 4467 O O . PHE B 2 56 ? 161.46854 52.82750 139.05674 1.000 62.11528 56 PHE B O 1
ATOM 4475 N N . SER B 2 57 ? 163.49733 52.35442 138.16980 1.000 85.67115 57 SER B N 1
ATOM 4476 C CA . SER B 2 57 ? 164.06058 53.69213 138.28434 1.000 69.24272 57 SER B CA 1
ATOM 4477 C C . SER B 2 57 ? 164.97387 53.93060 137.08759 1.000 79.64211 57 SER B C 1
ATOM 4478 O O . SER B 2 57 ? 164.50273 53.98004 135.94637 1.000 82.69176 57 SER B O 1
ATOM 4481 N N . SER B 2 58 ? 166.27821 54.08577 137.32797 1.000 90.16198 58 SER B N 1
ATOM 4482 C CA . SER B 2 58 ? 167.22457 54.01366 136.21923 1.000 100.32121 58 SER B CA 1
ATOM 4483 C C . SER B 2 58 ? 167.29573 52.59567 135.67494 1.000 90.28406 58 SER B C 1
ATOM 4484 O O . SER B 2 58 ? 167.45664 52.38873 134.46674 1.000 99.48601 58 SER B O 1
ATOM 4487 N N . LEU B 2 59 ? 167.17927 51.61119 136.55788 1.000 76.67472 59 LEU B N 1
ATOM 4488 C CA . LEU B 2 59 ? 167.07852 50.21144 136.19269 1.000 87.72928 59 LEU B CA 1
ATOM 4489 C C . LEU B 2 59 ? 165.74854 49.66585 136.69144 1.000 89.03550 59 LEU B C 1
ATOM 4490 O O . LEU B 2 59 ? 165.10699 50.24386 137.57341 1.000 90.94774 59 LEU B O 1
ATOM 4495 N N . TRP B 2 60 ? 165.33570 48.54487 136.11186 1.000 93.87796 60 TRP B N 1
ATOM 4496 C CA . TRP B 2 60 ? 164.12407 47.85763 136.52304 1.000 80.43775 60 TRP B CA 1
ATOM 4497 C C . TRP B 2 60 ? 164.48048 46.47744 137.05578 1.000 75.15752 60 TRP B C 1
ATOM 4498 O O . TRP B 2 60 ? 165.47888 45.87510 136.65035 1.000 89.80776 60 TRP B O 1
ATOM 4509 N N . GLU B 2 61 ? 163.65407 45.98429 137.97367 1.000 76.80835 61 GLU B N 1
ATOM 4510 C CA . GLU B 2 61 ? 163.88046 44.69827 138.61543 1.000 70.67244 61 GLU B CA 1
ATOM 4511 C C . GLU B 2 61 ? 162.54359 44.01529 138.85110 1.000 79.80129 61 GLU B C 1
ATOM 4512 O O . GLU B 2 61 ? 161.59343 44.64897 139.32029 1.000 83.39046 61 GLU B O 1
ATOM 4518 N N . LEU B 2 62 ? 162.46967 42.72977 138.51761 1.000 80.59168 62 LEU B N 1
ATOM 4519 C CA . LEU B 2 62 ? 161.30018 41.91887 138.84546 1.000 61.17010 62 LEU B CA 1
ATOM 4520 C C . LEU B 2 62 ? 161.37671 41.58039 140.32694 1.000 59.39511 62 LEU B C 1
ATOM 4521 O O . LEU B 2 62 ? 162.11101 40.67913 140.73513 1.000 73.29640 62 LEU B O 1
ATOM 4526 N N . MET B 2 63 ? 160.62136 42.31511 141.14367 1.000 68.39959 63 MET B N 1
ATOM 4527 C CA . MET B 2 63 ? 160.70327 42.13764 142.58894 1.000 62.08177 63 MET B CA 1
ATOM 4528 C C . MET B 2 63 ? 159.94478 40.90298 143.05169 1.000 57.02180 63 MET B C 1
ATOM 4529 O O . MET B 2 63 ? 160.41989 40.17481 143.92940 1.000 66.41284 63 MET B O 1
ATOM 4534 N N . VAL B 2 64 ? 158.76374 40.65793 142.48660 1.000 64.24617 64 VAL B N 1
ATOM 4535 C CA . VAL B 2 64 ? 157.96190 39.49049 142.81337 1.000 54.92234 64 VAL B CA 1
ATOM 4536 C C . VAL B 2 64 ? 157.48381 38.85735 141.51275 1.000 65.07155 64 VAL B C 1
ATOM 4537 O O . VAL B 2 64 ? 156.69837 39.47030 140.77986 1.000 64.21938 64 VAL B O 1
ATOM 4541 N N . PRO B 2 65 ? 157.90753 37.63924 141.18516 1.000 64.98141 65 PRO B N 1
ATOM 4542 C CA . PRO B 2 65 ? 157.37704 36.96395 139.99445 1.000 69.51173 65 PRO B CA 1
ATOM 4543 C C . PRO B 2 65 ? 155.91282 36.58908 140.18108 1.000 58.91846 65 PRO B C 1
ATOM 4544 O O . PRO B 2 65 ? 155.36643 36.62525 141.28578 1.000 63.41963 65 PRO B O 1
ATOM 4548 N N . PHE B 2 66 ? 155.28182 36.22365 139.06240 1.000 64.26370 66 PHE B N 1
ATOM 4549 C CA . PHE B 2 66 ? 153.84997 35.93985 139.03214 1.000 56.81128 66 PHE B CA 1
ATOM 4550 C C . PHE B 2 66 ? 153.44351 35.00000 140.15833 1.000 60.57203 66 PHE B C 1
ATOM 4551 O O . PHE B 2 66 ? 154.02731 33.92724 140.33239 1.000 74.15124 66 PHE B O 1
ATOM 4559 N N . THR B 2 67 ? 152.43580 35.41219 140.92396 1.000 56.69342 67 THR B N 1
ATOM 4560 C CA . THR B 2 67 ? 152.00393 34.64144 142.07969 1.000 53.58531 67 THR B CA 1
ATOM 4561 C C . THR B 2 67 ? 150.55470 34.97366 142.39609 1.000 56.51602 67 THR B C 1
ATOM 4562 O O . THR B 2 67 ? 150.04074 36.03121 142.02199 1.000 60.81290 67 THR B O 1
ATOM 4566 N N . ARG B 2 68 ? 149.90236 34.04130 143.08561 1.000 55.16925 68 ARG B N 1
ATOM 4567 C CA . ARG B 2 68 ? 148.60134 34.27228 143.69397 1.000 47.09486 68 ARG B CA 1
ATOM 4568 C C . ARG B 2 68 ? 148.71147 34.60795 145.17283 1.000 53.54362 68 ARG B C 1
ATOM 4569 O O . ARG B 2 68 ? 147.68754 34.84424 145.82059 1.000 59.77663 68 ARG B O 1
ATOM 4577 N N . ASP B 2 69 ? 149.92483 34.61535 145.72178 1.000 46.08899 69 ASP B N 1
ATOM 4578 C CA . ASP B 2 69 ? 150.15871 34.95393 147.12386 1.000 53.60320 69 ASP B CA 1
ATOM 4579 C C . ASP B 2 69 ? 150.18943 36.47151 147.23127 1.000 60.41562 69 ASP B C 1
ATOM 4580 O O . ASP B 2 69 ? 151.23009 37.11054 147.07010 1.000 59.10294 69 ASP B O 1
ATOM 4585 N N . TYR B 2 70 ? 149.02870 37.05959 147.50611 1.000 51.41249 70 TYR B N 1
ATOM 4586 C CA . TYR B 2 70 ? 148.93745 38.50686 147.63075 1.000 52.57879 70 TYR B CA 1
ATOM 4587 C C . TYR B 2 70 ? 149.41122 39.01270 148.98470 1.000 59.26865 70 TYR B C 1
ATOM 4588 O O . TYR B 2 70 ? 149.42996 40.22870 149.20069 1.000 68.45860 70 TYR B O 1
ATOM 4597 N N . ASN B 2 71 ? 149.79878 38.11532 149.89348 1.000 59.92212 71 ASN B N 1
ATOM 4598 C CA . ASN B 2 71 ? 150.50686 38.54763 151.09261 1.000 64.49310 71 ASN B CA 1
ATOM 4599 C C . ASN B 2 71 ? 151.94774 38.91744 150.76499 1.000 62.96987 71 ASN B C 1
ATOM 4600 O O . ASN B 2 71 ? 152.44880 39.95168 151.22123 1.000 71.32467 71 ASN B O 1
ATOM 4605 N N . THR B 2 72 ? 152.62760 38.08761 149.96674 1.000 53.36810 72 THR B N 1
ATOM 4606 C CA . THR B 2 72 ? 153.99351 38.40322 149.56119 1.000 54.45984 72 THR B CA 1
ATOM 4607 C C . THR B 2 72 ? 154.04199 39.64254 148.67745 1.000 60.15960 72 THR B C 1
ATOM 4608 O O . THR B 2 72 ? 155.00770 40.41161 148.74372 1.000 73.53650 72 THR B O 1
ATOM 4612 N N . LEU B 2 73 ? 153.01797 39.85121 147.84706 1.000 55.62625 73 LEU B N 1
ATOM 4613 C CA . LEU B 2 73 ? 152.92796 41.09138 147.08390 1.000 64.28743 73 LEU B CA 1
ATOM 4614 C C . LEU B 2 73 ? 152.66822 42.28036 148.00081 1.000 65.49362 73 LEU B C 1
ATOM 4615 O O . LEU B 2 73 ? 153.21648 43.36846 147.78850 1.000 57.07119 73 LEU B O 1
ATOM 4620 N N . GLN B 2 74 ? 151.83427 42.08967 149.02627 1.000 66.91272 74 GLN B N 1
ATOM 4621 C CA . GLN B 2 74 ? 151.58969 43.15380 149.99401 1.000 56.71974 74 GLN B CA 1
ATOM 4622 C C . GLN B 2 74 ? 152.85333 43.48505 150.77638 1.000 65.41627 74 GLN B C 1
ATOM 4623 O O . GLN B 2 74 ? 153.16489 44.66065 151.00156 1.000 73.18797 74 GLN B O 1
ATOM 4629 N N . GLU B 2 75 ? 153.59539 42.45855 151.19829 1.000 69.23319 75 GLU B N 1
ATOM 4630 C CA . GLU B 2 75 ? 154.81805 42.67779 151.96075 1.00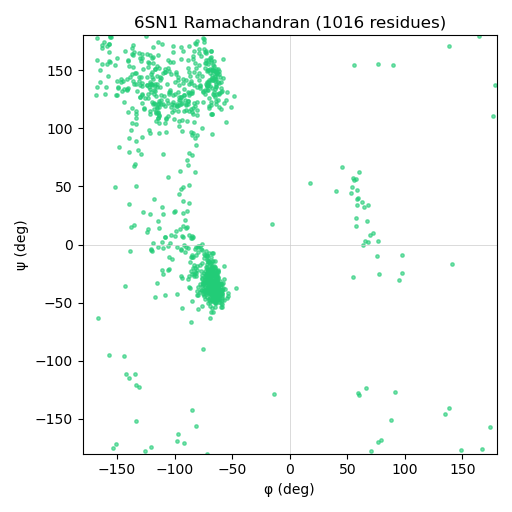0 66.08076 75 GLU B CA 1
ATOM 4631 C C . GLU B 2 75 ? 155.91479 43.32384 151.12600 1.000 65.11053 75 GLU B C 1
ATOM 4632 O O . GLU B 2 75 ? 156.83751 43.91838 151.69301 1.000 85.53570 75 GLU B O 1
ATOM 4638 N N . ALA B 2 76 ? 155.83549 43.22607 149.79736 1.000 61.44743 76 ALA B N 1
ATOM 4639 C CA . ALA B 2 76 ? 156.83038 43.86550 148.94625 1.000 56.51766 76 ALA B CA 1
ATOM 4640 C C . ALA B 2 76 ? 156.68107 45.38064 148.91930 1.000 73.22700 76 ALA B C 1
ATOM 4641 O O . ALA B 2 76 ? 157.64470 46.07993 148.58954 1.000 81.69260 76 ALA B O 1
ATOM 4643 N N . LEU B 2 77 ? 155.50323 45.90163 149.25811 1.000 75.65446 77 LEU B N 1
ATOM 4644 C CA . LEU B 2 77 ? 155.27528 47.34032 149.29217 1.000 79.52386 77 LEU B CA 1
ATOM 4645 C C . LEU B 2 77 ? 155.80418 47.99719 150.56060 1.000 90.22077 77 LEU B C 1
ATOM 4646 O O . LEU B 2 77 ? 155.70031 49.22169 150.69254 1.000 95.16857 77 LEU B O 1
ATOM 4651 N N . SER B 2 78 ? 156.36638 47.22562 151.48703 1.000 91.26754 78 SER B N 1
ATOM 4652 C CA . SER B 2 78 ? 156.78608 47.74652 152.78047 1.000 93.10291 78 SER B CA 1
ATOM 4653 C C . SER B 2 78 ? 158.24194 48.19190 152.72969 1.000 106.37822 78 SER B C 1
ATOM 4654 O O . SER B 2 78 ? 159.11665 47.42836 152.30618 1.000 93.81910 78 SER B O 1
ATOM 4657 N N . ASN B 2 79 ? 158.49018 49.42835 153.16582 1.000 108.41644 79 ASN B N 1
ATOM 4658 C CA . ASN B 2 79 ? 159.83856 49.98578 153.28099 1.000 110.09204 79 ASN B CA 1
ATOM 4659 C C . ASN B 2 79 ? 160.59660 49.88452 151.95914 1.000 121.18782 79 ASN B C 1
ATOM 4660 O O . ASN B 2 79 ? 161.73694 49.41930 151.89794 1.000 133.60487 79 ASN B O 1
ATOM 4665 N N . MET B 2 80 ? 159.94742 50.33030 150.88781 1.000 113.73479 80 MET B N 1
ATOM 4666 C CA . MET B 2 80 ? 160.55195 50.24482 149.56668 1.000 116.10351 80 MET B CA 1
ATOM 4667 C C . MET B 2 80 ? 161.67143 51.26823 149.42392 1.000 109.76301 80 MET B C 1
ATOM 4668 O O . MET B 2 80 ? 161.54812 52.41594 149.86118 1.000 94.09264 80 MET B O 1
ATOM 4673 N N . ASP B 2 81 ? 162.77080 50.84099 148.80879 1.000 107.06653 81 ASP B N 1
ATOM 4674 C CA . ASP B 2 81 ? 163.93803 51.69473 148.66414 1.000 112.53862 81 ASP B CA 1
ATOM 4675 C C . ASP B 2 81 ? 163.65758 52.84150 147.69549 1.000 118.62507 81 ASP B C 1
ATOM 4676 O O . ASP B 2 81 ? 162.72847 52.79840 146.88405 1.000 100.64217 81 ASP B O 1
ATOM 4681 N N . ASP B 2 82 ? 164.48220 53.88049 147.79458 1.000 121.81698 82 ASP B N 1
ATOM 4682 C CA . ASP B 2 82 ? 164.38792 55.05686 146.94337 1.000 114.32151 82 ASP B CA 1
ATOM 4683 C C . ASP B 2 82 ? 165.60705 55.12900 146.03605 1.000 112.51926 82 ASP B C 1
ATOM 4684 O O . ASP B 2 82 ? 166.71631 54.76607 146.44066 1.000 123.24005 82 ASP B O 1
ATOM 4689 N N . TYR B 2 83 ? 165.39922 55.59820 144.80646 1.000 99.81272 83 TYR B N 1
ATOM 4690 C CA . TYR B 2 83 ? 166.47989 55.59913 143.82888 1.000 97.19977 83 TYR B CA 1
ATOM 4691 C C . TYR B 2 83 ? 166.62029 56.95510 143.14289 1.000 85.68206 83 TYR B C 1
ATOM 4692 O O . TYR B 2 83 ? 166.81844 57.96690 143.82132 1.000 95.91115 83 TYR B O 1
ATOM 4701 N N . ASP B 2 84 ? 166.52634 57.00465 141.81354 1.000 95.63977 84 ASP B N 1
ATOM 4702 C CA . ASP B 2 84 ? 166.97109 58.20156 141.10405 1.000 86.46968 84 ASP B CA 1
ATOM 4703 C C . ASP B 2 84 ? 166.10513 58.57868 139.90590 1.000 93.94188 84 ASP B C 1
ATOM 4704 O O . ASP B 2 84 ? 164.96604 59.02240 140.06898 1.000 91.02686 84 ASP B O 1
ATOM 4709 N N . LYS B 2 85 ? 166.65778 58.44357 138.70144 1.000 94.95010 85 LYS B N 1
ATOM 4710 C CA . LYS B 2 85 ? 165.95567 58.79797 137.47509 1.000 102.74268 85 LYS B CA 1
ATOM 4711 C C . LYS B 2 85 ? 164.90004 57.73871 137.15696 1.000 100.82743 85 LYS B C 1
ATOM 4712 O O . LYS B 2 85 ? 164.78510 56.71761 137.83668 1.000 98.49573 85 LYS B O 1
ATOM 4718 N N . THR B 2 86 ? 164.10906 57.99713 136.11931 1.000 105.27216 86 THR B N 1
ATOM 4719 C CA . THR B 2 86 ? 163.19589 57.00891 135.56568 1.000 112.90988 86 THR B CA 1
ATOM 4720 C C . THR B 2 86 ? 163.68828 56.56167 134.19631 1.000 119.38281 86 THR B C 1
ATOM 4721 O O . THR B 2 86 ? 164.29956 57.33456 133.45206 1.000 126.23327 86 THR B O 1
ATOM 4725 N N . CYS B 2 87 ? 163.41170 55.29461 133.87298 1.000 113.70021 87 CYS B N 1
ATOM 4726 C CA . CYS B 2 87 ? 163.67236 54.71984 132.55252 1.000 113.98109 87 CYS B CA 1
ATOM 4727 C C . CYS B 2 87 ? 162.47213 53.82431 132.23193 1.000 104.26294 87 CYS B C 1
ATOM 4728 O O . CYS B 2 87 ? 162.52652 52.59959 132.36114 1.000 93.42009 87 CYS B O 1
ATOM 4731 N N . LEU B 2 88 ? 161.37757 54.45736 131.80126 1.000 97.87898 88 LEU B N 1
ATOM 4732 C CA . LEU B 2 88 ? 160.10413 53.75341 131.68175 1.000 88.14101 88 LEU B CA 1
ATOM 4733 C C . LEU B 2 88 ? 160.11604 52.74042 130.54194 1.000 94.65537 88 LEU B C 1
ATOM 4734 O O . LEU B 2 88 ? 159.52588 51.66006 130.66256 1.000 109.91190 88 LEU B O 1
ATOM 4739 N N . GLU B 2 89 ? 160.77445 53.06795 129.42713 1.000 104.87692 89 GLU B N 1
ATOM 4740 C CA . GLU B 2 89 ? 160.75394 52.17255 128.27337 1.000 103.61645 89 GLU B CA 1
ATOM 4741 C C . GLU B 2 89 ? 161.45928 50.85468 128.57463 1.000 91.08390 89 GLU B C 1
ATOM 4742 O O . GLU B 2 89 ? 160.98657 49.78619 128.16867 1.000 89.52148 89 GLU B O 1
ATOM 4748 N N . SER B 2 90 ? 162.58976 50.90761 129.28416 1.000 87.25808 90 SER B N 1
ATOM 4749 C CA . SER B 2 90 ? 163.32385 49.68349 129.59197 1.000 77.95918 90 SER B CA 1
ATOM 4750 C C . SER B 2 90 ? 162.50474 48.75852 130.48291 1.000 90.84820 90 SER B C 1
ATOM 4751 O O . SER B 2 90 ? 162.55377 47.53218 130.32990 1.000 85.43490 90 SER B O 1
ATOM 4754 N N . ALA B 2 91 ? 161.74419 49.32816 131.42065 1.000 96.50651 91 ALA B N 1
ATOM 4755 C CA . ALA B 2 91 ? 160.88717 48.50968 132.27130 1.000 85.45219 91 ALA B CA 1
ATOM 4756 C C . ALA B 2 91 ? 159.74555 47.89510 131.47273 1.000 87.55385 91 ALA B C 1
ATOM 4757 O O . ALA B 2 91 ? 159.34286 46.75524 131.73207 1.000 82.05808 91 ALA B O 1
ATOM 4759 N N . LEU B 2 92 ? 159.21112 48.63401 130.49662 1.000 68.86243 92 LEU B N 1
ATOM 4760 C CA . LEU B 2 92 ? 158.15338 48.08365 129.65682 1.000 74.90573 92 LEU B CA 1
ATOM 4761 C C . LEU B 2 92 ? 158.68084 46.99044 128.73644 1.000 86.62595 92 LEU B C 1
ATOM 4762 O O . LEU B 2 92 ? 157.92200 46.09845 128.34009 1.000 83.01069 92 LEU B O 1
ATOM 4767 N N . VAL B 2 93 ? 159.96765 47.04126 128.38246 1.000 92.21937 93 VAL B N 1
ATOM 4768 C CA . VAL B 2 93 ? 160.58745 45.90953 127.69787 1.000 91.42157 93 VAL B CA 1
ATOM 4769 C C . VAL B 2 93 ? 160.58269 44.68575 128.60295 1.000 75.32646 93 VAL B C 1
ATOM 4770 O O . VAL B 2 93 ? 160.28280 43.56783 128.16402 1.000 95.85054 93 VAL B O 1
ATOM 4774 N N . GLY B 2 94 ? 160.90629 44.87943 129.88380 1.000 77.32063 94 GLY B N 1
ATOM 4775 C CA . GLY B 2 94 ? 160.87663 43.77159 130.82275 1.000 75.37044 94 GLY B CA 1
ATOM 4776 C C . GLY B 2 94 ? 159.48455 43.21063 131.03074 1.000 84.40816 94 GLY B C 1
ATOM 4777 O O . GLY B 2 94 ? 159.32195 42.00675 131.25011 1.000 81.71375 94 GLY B O 1
ATOM 4778 N N . VAL B 2 95 ? 158.46314 44.06867 130.96701 1.000 75.52853 95 VAL B N 1
ATOM 4779 C CA . VAL B 2 95 ? 157.08685 43.59057 131.06820 1.000 77.38053 95 VAL B CA 1
ATOM 4780 C C . VAL B 2 95 ? 156.77412 42.63300 129.92592 1.000 78.82215 95 VAL B C 1
ATOM 4781 O O . VAL B 2 95 ? 156.15573 41.58097 130.12938 1.000 76.60272 95 VAL B O 1
ATOM 4785 N N . CYS B 2 96 ? 157.20453 42.97615 128.70828 1.000 86.99166 96 CYS B N 1
ATOM 4786 C CA . CYS B 2 96 ? 157.00553 42.08012 127.57299 1.000 81.54565 96 CYS B CA 1
ATOM 4787 C C . CYS B 2 96 ? 157.71632 40.75089 127.78921 1.000 80.82160 96 CYS B C 1
ATOM 4788 O O . CYS B 2 96 ? 157.18563 39.68982 127.44015 1.000 76.05817 96 CYS B O 1
ATOM 4791 N N . ASN B 2 97 ? 158.91676 40.78845 128.37088 1.000 78.29622 97 ASN B N 1
ATOM 4792 C CA . ASN B 2 97 ? 159.68166 39.56286 128.57430 1.000 67.75552 97 ASN B CA 1
ATOM 4793 C C . ASN B 2 97 ? 159.00593 38.65116 129.59095 1.000 82.92226 97 ASN B C 1
ATOM 4794 O O . ASN B 2 97 ? 158.73462 37.48032 129.30240 1.000 86.34135 97 ASN B O 1
ATOM 4799 N N . ILE B 2 98 ? 158.71675 39.17362 130.78647 1.000 80.89801 98 ILE B N 1
ATOM 4800 C CA . ILE B 2 98 ? 158.17802 38.33626 131.85254 1.000 77.45193 98 ILE B CA 1
ATOM 4801 C C . ILE B 2 98 ? 156.78289 37.81639 131.52709 1.000 74.33435 98 ILE B C 1
ATOM 4802 O O . ILE B 2 98 ? 156.37791 36.77523 132.05730 1.000 70.03288 98 ILE B O 1
ATOM 4807 N N . VAL B 2 99 ? 156.03456 38.50571 130.66503 1.000 59.37452 99 VAL B N 1
ATOM 4808 C CA . VAL B 2 99 ? 154.70057 38.03719 130.30217 1.000 62.34468 99 VAL B CA 1
ATOM 4809 C C . VAL B 2 99 ? 154.78610 36.86659 129.33131 1.000 75.64391 99 VAL B C 1
ATOM 4810 O O . VAL B 2 99 ? 154.19624 35.80483 129.56241 1.000 84.98809 99 VAL B O 1
ATOM 4814 N N . GLN B 2 100 ? 155.52057 37.04156 128.23001 1.000 79.44095 100 GLN B N 1
ATOM 4815 C CA . GLN B 2 100 ? 155.64693 35.96967 127.24862 1.000 66.97933 100 GLN B CA 1
ATOM 4816 C C . GLN B 2 100 ? 156.41899 34.78121 127.80657 1.000 74.54293 100 GLN B C 1
ATOM 4817 O O . GLN B 2 100 ? 156.15335 33.63669 127.42212 1.000 91.55255 100 GLN B O 1
ATOM 4823 N N . GLN B 2 101 ? 157.36537 35.02797 128.71515 1.000 68.40710 101 GLN B N 1
ATOM 4824 C CA . GLN B 2 101 ? 158.15015 33.94707 129.29999 1.000 69.28787 101 GLN B CA 1
ATOM 4825 C C . GLN B 2 101 ? 157.31115 33.03679 130.18883 1.000 80.22509 101 GLN B C 1
ATOM 4826 O O . GLN B 2 101 ? 157.71033 31.89403 130.43836 1.000 102.72887 101 GLN B O 1
ATOM 4832 N N . GLU B 2 102 ? 156.15882 33.50789 130.65917 1.000 72.40408 102 GLU B N 1
ATOM 4833 C CA . GLU B 2 102 ? 155.29415 32.74086 131.54840 1.000 76.70961 102 GLU B CA 1
ATOM 4834 C C . GLU B 2 102 ? 154.01318 32.25786 130.88937 1.000 71.63696 102 GLU B C 1
ATOM 4835 O O . GLU B 2 102 ? 153.62511 31.10437 131.08564 1.000 76.88445 102 GLU B O 1
ATOM 4841 N N . TRP B 2 103 ? 153.34454 33.10535 130.10592 1.000 59.26775 103 TRP B N 1
ATOM 4842 C CA . TRP B 2 103 ? 152.02378 32.78884 129.58514 1.000 63.89755 103 TRP B CA 1
ATOM 4843 C C . TRP B 2 103 ? 151.93929 32.75357 128.06647 1.000 71.11400 103 TRP B C 1
ATOM 4844 O O . TRP B 2 103 ? 150.88052 32.39700 127.53655 1.000 77.18755 103 TRP B O 1
ATOM 4855 N N . GLY B 2 104 ? 153.00486 33.10547 127.35313 1.000 76.04658 104 GLY B N 1
ATOM 4856 C CA . GLY B 2 104 ? 152.94675 33.15482 125.90574 1.000 64.41978 104 GLY B CA 1
ATOM 4857 C C . GLY B 2 104 ? 152.47344 34.50034 125.39724 1.000 71.33022 104 GLY B C 1
ATOM 4858 O O . GLY B 2 104 ? 152.67804 35.52181 126.05885 1.000 81.19944 104 GLY B O 1
ATOM 4859 N N . GLY B 2 105 ? 151.82899 34.51987 124.23306 1.000 61.84823 105 GLY B N 1
ATOM 4860 C CA . GLY B 2 105 ? 151.40136 35.77506 123.64655 1.000 67.50175 105 GLY B CA 1
ATOM 4861 C C . GLY B 2 105 ? 149.92065 35.86098 123.33428 1.000 75.13324 105 GLY B C 1
ATOM 4862 O O . GLY B 2 105 ? 149.48145 36.79546 122.65628 1.000 84.61692 105 GLY B O 1
ATOM 4863 N N . ALA B 2 106 ? 149.13809 34.90056 123.82324 1.000 64.98409 106 ALA B N 1
ATOM 4864 C CA . ALA B 2 106 ? 147.70651 34.86252 123.56595 1.000 70.36792 106 ALA B CA 1
ATOM 4865 C C . ALA B 2 106 ? 146.86659 35.06735 124.81784 1.000 70.81543 106 ALA B C 1
ATOM 4866 O O . ALA B 2 106 ? 145.63385 35.10052 124.72167 1.000 70.01585 106 ALA B O 1
ATOM 4868 N N . ILE B 2 107 ? 147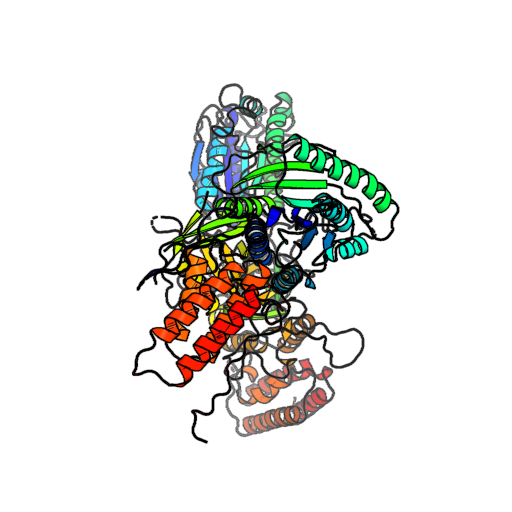.48947 35.20874 125.98082 1.000 71.40187 107 ILE B N 1
ATOM 4869 C CA . ILE B 2 107 ? 146.78133 35.34316 127.25071 1.000 54.14754 107 ILE B CA 1
ATOM 4870 C C . ILE B 2 107 ? 146.65943 36.82914 127.57062 1.000 60.64708 107 ILE B C 1
ATOM 4871 O O . ILE B 2 107 ? 147.68514 37.52668 127.60827 1.000 69.97461 107 ILE B O 1
ATOM 4876 N N . PRO B 2 108 ? 145.45281 37.35087 127.79483 1.000 59.48537 108 PRO B N 1
ATOM 4877 C CA . PRO B 2 108 ? 145.30969 38.77894 128.10657 1.000 67.18063 108 PRO B CA 1
ATOM 4878 C C . PRO B 2 108 ? 145.93807 39.11364 129.45157 1.000 64.69554 108 PRO B C 1
ATOM 4879 O O . PRO B 2 108 ? 145.66613 38.46117 130.46170 1.000 65.97080 108 PRO B O 1
ATOM 4883 N N . CYS B 2 109 ? 146.78678 40.13752 129.45521 1.000 65.09661 109 CYS B N 1
ATOM 4884 C CA . CYS B 2 109 ? 147.43808 40.61955 130.66364 1.000 67.34891 109 CYS B CA 1
ATOM 4885 C C . CYS B 2 109 ? 147.14033 42.09943 130.84410 1.000 64.28058 109 CYS B C 1
ATOM 4886 O O . CYS B 2 109 ? 147.05334 42.84832 129.86832 1.000 68.57045 109 CYS B O 1
ATOM 4889 N N . GLN B 2 110 ? 146.98590 42.51670 132.09439 1.000 60.01884 110 GLN B N 1
ATOM 4890 C CA . GLN B 2 110 ? 146.67735 43.89944 132.43048 1.000 55.39378 110 GLN B CA 1
ATOM 4891 C C . GLN B 2 110 ? 147.86604 44.49680 133.17096 1.000 54.33238 110 GLN B C 1
ATOM 4892 O O . GLN B 2 110 ? 148.28355 43.97145 134.20809 1.000 64.79602 110 GLN B O 1
ATOM 4898 N N . VAL B 2 111 ? 148.41332 45.58146 132.63020 1.000 59.69047 111 VAL B N 1
ATOM 4899 C CA . VAL B 2 111 ? 149.60692 46.22351 133.16938 1.000 57.05526 111 VAL B CA 1
ATOM 4900 C C . VAL B 2 111 ? 149.17968 47.46644 133.93745 1.000 59.04717 111 VAL B C 1
ATOM 4901 O O . VAL B 2 111 ? 148.55436 48.37160 133.37215 1.000 56.45509 111 VAL B O 1
ATOM 4905 N N . VAL B 2 112 ? 149.52078 47.51371 135.22156 1.000 49.81626 112 VAL B N 1
ATOM 4906 C CA . VAL B 2 112 ? 149.14303 48.60837 136.10791 1.000 60.23096 112 VAL B CA 1
ATOM 4907 C C . VAL B 2 112 ? 150.40448 49.41408 136.39286 1.000 55.83922 112 VAL B C 1
ATOM 4908 O O . VAL B 2 112 ? 151.26147 48.99507 137.17883 1.000 57.54634 112 VAL B O 1
ATOM 4912 N N . LEU B 2 113 ? 150.52081 50.57578 135.75515 1.000 54.64166 113 LEU B N 1
ATOM 4913 C CA . LEU B 2 113 ? 151.66336 51.46420 135.92749 1.000 56.78641 113 LEU B CA 1
ATOM 4914 C C . LEU B 2 113 ? 151.31408 52.53217 136.95603 1.000 64.88711 113 LEU B C 1
ATOM 4915 O O . LEU B 2 113 ? 150.35967 53.29455 136.76520 1.000 59.79832 113 LEU B O 1
ATOM 4920 N N . VAL B 2 114 ? 152.08379 52.58561 138.03808 1.000 55.31537 114 VAL B N 1
ATOM 4921 C CA . VAL B 2 114 ? 151.87830 53.55241 139.10998 1.000 57.42709 114 VAL B CA 1
ATOM 4922 C C . VAL B 2 114 ? 153.08208 54.48433 139.12538 1.000 63.12374 114 VAL B C 1
ATOM 4923 O O . VAL B 2 114 ? 154.20645 54.05788 139.41902 1.000 55.93526 114 VAL B O 1
ATOM 4927 N N . THR B 2 115 ? 152.84932 55.75549 138.80907 1.000 41.96953 115 THR B N 1
ATOM 4928 C CA . THR B 2 115 ? 153.92019 56.73993 138.74223 1.000 62.77570 115 THR B CA 1
ATOM 4929 C C . THR B 2 115 ? 153.32015 58.12391 138.93924 1.000 59.40741 115 THR B C 1
ATOM 4930 O O . THR B 2 115 ? 152.10439 58.31103 138.86422 1.000 59.61043 115 THR B O 1
ATOM 4934 N N . ASP B 2 116 ? 154.19372 59.09518 139.19611 1.000 60.07797 116 ASP B N 1
ATOM 4935 C CA . ASP B 2 116 ? 153.78759 60.48481 139.34467 1.000 59.28321 116 ASP B CA 1
ATOM 4936 C C . ASP B 2 116 ? 153.87955 61.26406 138.03923 1.000 56.48871 116 ASP B C 1
ATOM 4937 O O . ASP B 2 116 ? 153.67738 62.48279 138.04258 1.000 73.25726 116 ASP B O 1
ATOM 4942 N N . GLY B 2 117 ? 154.18069 60.59223 136.92800 1.000 68.63125 117 GLY B N 1
ATOM 4943 C CA . GLY B 2 117 ? 154.31706 61.24754 135.64705 1.000 69.22500 117 GLY B CA 1
ATOM 4944 C C . GLY B 2 117 ? 155.59307 62.03328 135.45831 1.000 78.82930 117 GLY B C 1
ATOM 4945 O O . GLY B 2 117 ? 155.87036 62.47109 134.33325 1.000 97.08006 117 GLY B O 1
ATOM 4946 N N . CYS B 2 118 ? 156.38016 62.23417 136.51283 1.000 87.13213 118 CYS B N 1
ATOM 4947 C CA . CYS B 2 118 ? 157.64946 62.95478 136.41203 1.000 89.46741 118 CYS B CA 1
ATOM 4948 C C . CYS B 2 118 ? 158.70037 61.99611 135.86840 1.000 92.57869 118 CYS B C 1
ATOM 4949 O O . CYS B 2 118 ? 159.32381 61.24403 136.62310 1.000 99.55638 118 CYS B O 1
ATOM 4952 N N . LEU B 2 119 ? 158.90093 62.02067 134.55211 1.000 97.99527 119 LEU B N 1
ATOM 4953 C CA . LEU B 2 119 ? 159.81856 61.10547 133.89066 1.000 117.27081 119 LEU B CA 1
ATOM 4954 C C . LEU B 2 119 ? 161.05815 61.80180 133.34444 1.000 122.25454 119 LEU B C 1
ATOM 4955 O O . LEU B 2 119 ? 161.90473 61.14419 132.72968 1.000 115.98928 119 LEU B O 1
ATOM 4960 N N . GLY B 2 120 ? 161.18457 63.11195 133.55264 1.000 126.03047 120 GLY B N 1
ATOM 4961 C CA . GLY B 2 120 ? 162.42654 63.81440 133.31924 1.000 131.08754 120 GLY B CA 1
ATOM 4962 C C . GLY B 2 120 ? 162.74143 64.08070 131.85856 1.000 141.51070 120 GLY B C 1
ATOM 4963 O O . GLY B 2 120 ? 161.92158 63.91088 130.95090 1.000 136.01697 120 GLY B O 1
ATOM 4964 N N . ILE B 2 121 ? 163.97607 64.53140 131.64641 1.000 151.90458 121 ILE B N 1
ATOM 4965 C CA . ILE B 2 121 ? 164.52327 64.78469 130.32072 1.000 145.33357 121 ILE B CA 1
ATOM 4966 C C . ILE B 2 121 ? 165.88550 64.11191 130.23947 1.000 147.87144 121 ILE B C 1
ATOM 4967 O O . ILE B 2 121 ? 166.62077 64.05751 131.23184 1.000 158.83680 121 ILE B O 1
ATOM 4972 N N . GLY B 2 122 ? 166.21580 63.58383 129.06492 1.000 142.57348 122 GLY B N 1
ATOM 4973 C CA . GLY B 2 122 ? 167.50700 62.95182 128.88358 1.000 146.37436 122 GLY B CA 1
ATOM 4974 C C . GLY B 2 122 ? 167.45396 61.62369 128.15884 1.000 147.67168 122 GLY B C 1
ATOM 4975 O O . GLY B 2 122 ? 166.61709 61.42069 127.27455 1.000 144.54566 122 GLY B O 1
ATOM 4976 N N . ARG B 2 123 ? 168.34563 60.70568 128.53596 1.000 145.64579 123 ARG B N 1
ATOM 4977 C CA . ARG B 2 123 ? 168.47092 59.44141 127.81741 1.000 142.76128 123 ARG B CA 1
ATOM 4978 C C . ARG B 2 123 ? 167.25408 58.55219 128.04428 1.000 146.47846 123 ARG B C 1
ATOM 4979 O O . ARG B 2 123 ? 166.52040 58.22770 127.10232 1.000 154.13724 123 ARG B O 1
ATOM 4981 N N . GLY B 2 124 ? 167.02780 58.14382 129.28966 1.000 130.81356 124 GLY B N 1
ATOM 4982 C CA . GLY B 2 124 ? 165.96413 57.22590 129.63466 1.000 129.99455 124 GLY B CA 1
ATOM 4983 C C . GLY B 2 124 ? 164.60078 57.84423 129.84771 1.000 132.66480 124 GLY B C 1
ATOM 4984 O O . GLY B 2 124 ? 163.67363 57.13491 130.25275 1.000 139.15540 124 GLY B O 1
ATOM 4985 N N . SER B 2 125 ? 164.44150 59.13699 129.58195 1.000 134.69406 125 SER B N 1
ATOM 4986 C CA . SER B 2 125 ? 163.17077 59.80352 129.82166 1.000 134.75611 125 SER B CA 1
ATOM 4987 C C . SER B 2 125 ? 162.10290 59.30846 128.84826 1.000 132.38558 125 SER B C 1
ATOM 4988 O O . SER B 2 125 ? 162.39699 58.77454 127.77483 1.000 134.64556 125 SER B O 1
ATOM 4991 N N . LEU B 2 126 ? 160.83914 59.49250 129.24226 1.000 128.00600 126 LEU B N 1
ATOM 4992 C CA . LEU B 2 126 ? 159.73669 59.12420 128.35973 1.000 127.75109 126 LEU B CA 1
ATOM 4993 C C . LEU B 2 126 ? 159.56814 60.12796 127.22673 1.000 140.08397 126 LEU B C 1
ATOM 4994 O O . LEU B 2 126 ? 159.18415 59.74580 126.11508 1.000 145.27652 126 LEU B O 1
ATOM 4999 N N . ARG B 2 127 ? 159.84972 61.40802 127.48510 1.000 139.70668 127 ARG B N 1
ATOM 5000 C CA . ARG B 2 127 ? 159.73884 62.41644 126.43572 1.000 127.88506 127 ARG B CA 1
ATOM 5001 C C . ARG B 2 127 ? 160.69990 62.12586 125.28996 1.000 126.00284 127 ARG B C 1
ATOM 5002 O O . ARG B 2 127 ? 160.37453 62.36136 124.12033 1.000 128.87451 127 ARG B O 1
ATOM 5004 N N . HIS B 2 128 ? 161.88811 61.60851 125.60649 1.000 125.49251 128 HIS B N 1
ATOM 5005 C CA . HIS B 2 128 ? 162.84200 61.23647 124.56794 1.000 136.51674 128 HIS B CA 1
ATOM 5006 C C . HIS B 2 128 ? 162.44762 59.93126 123.88756 1.000 140.98755 128 HIS B C 1
ATOM 5007 O O . HIS B 2 128 ? 162.59693 59.79522 122.66801 1.000 142.77800 128 HIS B O 1
ATOM 5014 N N . SER B 2 129 ? 161.94408 58.96376 124.65840 1.000 143.59710 129 SER B N 1
ATOM 5015 C CA . SER B 2 129 ? 161.56268 57.67845 124.08129 1.000 140.01314 129 SER B CA 1
ATOM 5016 C C . SER B 2 129 ? 160.39087 57.82749 123.11872 1.000 135.74104 129 SER B C 1
ATOM 5017 O O . SER B 2 129 ? 160.33674 57.14589 122.08824 1.000 127.87826 129 SER B O 1
ATOM 5020 N N . LEU B 2 130 ? 159.44292 58.71264 123.43605 1.000 131.33610 130 LEU B N 1
ATOM 5021 C CA . LEU B 2 130 ? 158.32101 58.94393 122.53260 1.000 132.98457 130 LEU B CA 1
ATOM 5022 C C . LEU B 2 130 ? 158.75371 59.69649 121.28185 1.000 146.59473 130 LEU B C 1
ATOM 5023 O O . LEU B 2 130 ? 158.15377 59.52023 120.21531 1.000 150.33212 130 LEU B O 1
ATOM 5028 N N . ALA B 2 131 ? 159.78629 60.53543 121.38945 1.000 139.30247 131 ALA B N 1
ATOM 5029 C CA . ALA B 2 131 ? 160.27227 61.25942 120.21945 1.000 135.01677 131 ALA B CA 1
ATOM 5030 C C . ALA B 2 131 ? 161.05279 60.34220 119.28620 1.000 149.02252 131 ALA B C 1
ATOM 5031 O O . ALA B 2 131 ? 160.93022 60.44734 118.05953 1.000 152.19445 131 ALA B O 1
ATOM 5033 N N . THR B 2 132 ? 161.85764 59.44419 119.84451 1.000 151.31896 132 THR B N 1
ATOM 5034 C CA . THR B 2 132 ? 162.62876 58.47455 119.06327 1.000 141.66547 132 THR B CA 1
ATOM 5035 C C . THR B 2 132 ? 161.88761 57.14811 118.94618 1.000 150.34124 132 THR B C 1
ATOM 5036 O O . THR B 2 132 ? 162.44711 56.07157 119.16503 1.000 161.30994 132 THR B O 1
ATOM 5040 N N . GLN B 2 133 ? 160.60222 57.21613 118.60139 1.000 147.19351 133 GLN B N 1
ATOM 5041 C CA . GLN B 2 133 ? 159.79716 56.00827 118.45317 1.000 148.71379 133 GLN B CA 1
ATOM 5042 C C . GLN B 2 133 ? 160.05161 55.32506 117.11561 1.000 165.55098 133 GLN B C 1
ATOM 5043 O O . GLN B 2 133 ? 160.06463 54.09092 117.03681 1.000 168.06822 133 GLN B O 1
ATOM 5049 N N . ASN B 2 134 ? 160.26786 56.11001 116.05912 1.000 169.71132 134 ASN B N 1
ATOM 5050 C CA . ASN B 2 134 ? 160.32849 55.54600 114.71573 1.000 168.56985 134 ASN B CA 1
ATOM 5051 C C . ASN B 2 134 ? 161.65223 54.83758 114.45181 1.000 177.23264 134 ASN B C 1
ATOM 5052 O O . ASN B 2 134 ? 161.68093 53.81098 113.76446 1.000 176.74940 134 ASN B O 1
ATOM 5054 N N . GLN B 2 135 ? 162.75127 55.35849 114.99083 1.000 183.01430 135 GLN B N 1
ATOM 5055 C CA . GLN B 2 135 ? 164.07052 54.87189 114.61846 1.000 189.97591 135 GLN B CA 1
ATOM 5056 C C . GLN B 2 135 ? 164.35785 53.51912 115.27595 1.000 196.46422 135 GLN B C 1
ATOM 5057 O O . GLN B 2 135 ? 163.54199 52.96631 116.02096 1.000 196.99221 135 GLN B O 1
ATOM 5059 N N . ARG B 2 136 ? 165.53923 52.97611 114.95073 1.000 196.68050 136 ARG B N 1
ATOM 5060 C CA . ARG B 2 136 ? 166.11626 51.76148 115.52983 1.000 184.49832 136 ARG B CA 1
ATOM 5061 C C . ARG B 2 136 ? 165.49340 50.47819 114.98423 1.000 176.51398 136 ARG B C 1
ATOM 5062 O O . ARG B 2 136 ? 166.13427 49.42111 115.00927 1.000 165.36380 136 ARG B O 1
ATOM 5064 N N . SER B 2 137 ? 164.25454 50.55450 114.50377 1.000 181.62546 137 SER B N 1
ATOM 5065 C CA . SER B 2 137 ? 163.57853 49.44703 113.80735 1.000 188.24746 137 SER B CA 1
ATOM 5066 C C . SER B 2 137 ? 163.48714 48.25276 114.75700 1.000 188.29225 137 SER B C 1
ATOM 5067 O O . SER B 2 137 ? 163.03402 48.42074 115.90053 1.000 194.89555 137 SER B O 1
ATOM 5069 N N . GLU B 2 138 ? 163.90030 47.05083 114.34539 1.000 180.28729 138 GLU B N 1
ATOM 5070 C CA . GLU B 2 138 ? 163.66145 45.85421 115.14527 1.000 168.84071 138 GLU B CA 1
ATOM 5071 C C . GLU B 2 138 ? 164.68445 45.67615 116.26020 1.000 167.26117 138 GLU B C 1
ATOM 5072 O O . GLU B 2 138 ? 164.37053 45.05566 117.28224 1.000 165.50444 138 GLU B O 1
ATOM 5074 N N . SER B 2 139 ? 165.90077 46.20021 116.08650 1.000 169.99086 139 SER B N 1
ATOM 5075 C CA . SER B 2 139 ? 166.94297 45.99920 117.08921 1.000 166.08239 139 SER B CA 1
ATOM 5076 C C . SER B 2 139 ? 166.55110 46.61042 118.42951 1.000 172.07599 139 SER B C 1
ATOM 5077 O O . SER B 2 139 ? 166.78137 46.01034 119.48541 1.000 160.14360 139 SER B O 1
ATOM 5079 N N . ASN B 2 140 ? 165.95008 47.80819 118.40801 1.000 180.88894 140 ASN B N 1
ATOM 5080 C CA . ASN B 2 140 ? 165.49328 48.49512 119.61318 1.000 164.83718 140 ASN B CA 1
ATOM 5081 C C . ASN B 2 140 ? 164.08945 49.04707 119.34579 1.000 165.82445 140 ASN B C 1
ATOM 5082 O O . ASN B 2 140 ? 163.86269 50.25232 119.27022 1.000 155.39182 140 ASN B O 1
ATOM 5084 N N . ARG B 2 141 ? 163.12815 48.14079 119.19806 1.000 165.45102 141 ARG B N 1
ATOM 5085 C CA . ARG B 2 141 ? 161.75483 48.53069 118.92136 1.000 149.78213 141 ARG B CA 1
ATOM 5086 C C . ARG B 2 141 ? 161.03848 48.92733 120.20628 1.000 141.97380 141 ARG B C 1
ATOM 5087 O O . ARG B 2 141 ? 161.36695 48.45697 121.29940 1.000 126.30325 141 ARG B O 1
ATOM 5089 N N . PHE B 2 142 ? 160.05068 49.80483 120.06187 1.000 139.61525 142 PHE B N 1
ATOM 5090 C CA . PHE B 2 142 ? 159.30037 50.27564 121.21550 1.000 126.69164 142 PHE B CA 1
ATOM 5091 C C . PHE B 2 142 ? 158.42935 49.14823 121.76862 1.000 127.58551 142 PHE B C 1
ATOM 5092 O O . PHE B 2 142 ? 157.83632 48.38563 120.99831 1.000 129.41859 142 PHE B O 1
ATOM 5100 N N . PRO B 2 143 ? 158.33464 49.01365 123.09605 1.000 115.75582 143 PRO B N 1
ATOM 5101 C CA . PRO B 2 143 ? 157.55944 47.89966 123.66687 1.000 94.64201 143 PRO B CA 1
ATOM 5102 C C . PRO B 2 143 ? 156.06867 48.00406 123.41140 1.000 92.24110 143 PRO B C 1
ATOM 5103 O O . PRO B 2 143 ? 155.37289 46.98383 123.49029 1.000 102.08554 143 PRO B O 1
ATOM 5107 N N . LEU B 2 144 ? 155.55610 49.19590 123.11918 1.000 87.07222 144 LEU B N 1
ATOM 5108 C CA . LEU B 2 144 ? 154.14463 49.39219 122.82720 1.000 91.22236 144 LEU B CA 1
ATOM 5109 C C . LEU B 2 144 ? 153.91561 49.46639 121.32282 1.000 93.37712 144 LEU B C 1
ATOM 5110 O O . LEU B 2 144 ? 154.71618 50.07496 120.60374 1.000 116.51676 144 LEU B O 1
ATOM 5115 N N . PRO B 2 145 ? 152.83797 48.85454 120.80320 1.000 93.94335 145 PRO B N 1
ATOM 5116 C CA . PRO B 2 145 ? 151.82924 48.10272 121.56023 1.000 99.73599 145 PRO B CA 1
ATOM 5117 C C . PRO B 2 145 ? 152.33546 46.74712 122.04937 1.000 88.23105 145 PRO B C 1
ATOM 5118 O O . PRO B 2 145 ? 153.21513 46.15629 121.42249 1.000 84.38793 145 PRO B O 1
ATOM 5122 N N . PHE B 2 146 ? 151.78510 46.27652 123.16329 1.000 89.49738 146 PHE B N 1
ATOM 5123 C CA . PHE B 2 146 ? 152.23369 45.01898 123.73935 1.000 90.69438 146 PHE B CA 1
ATOM 5124 C C . PHE B 2 146 ? 151.93469 43.86676 122.78242 1.000 80.08435 146 PHE B C 1
ATOM 5125 O O . PHE B 2 146 ? 150.84858 43.81426 122.19246 1.000 76.07544 146 PHE B O 1
ATOM 5133 N N . PRO B 2 147 ? 152.87370 42.93465 122.59843 1.000 84.85989 147 PRO B N 1
ATOM 5134 C CA . PRO B 2 147 ? 152.62576 41.81599 121.67203 1.000 84.36886 147 PRO B CA 1
ATOM 5135 C C . PRO B 2 147 ? 151.47251 40.92413 122.09591 1.000 87.63944 147 PRO B C 1
ATOM 5136 O O . PRO B 2 147 ? 150.85246 40.27515 121.24391 1.000 109.61477 147 PRO B O 1
ATOM 5140 N N . PHE B 2 148 ? 151.17016 40.87452 123.38054 1.000 80.07448 148 PHE B N 1
ATOM 5141 C CA . PHE B 2 148 ? 150.06617 40.12790 123.95860 1.000 76.68903 148 PHE B CA 1
ATOM 5142 C C . PHE B 2 148 ? 148.84568 41.02573 124.11079 1.000 77.28539 148 PHE B C 1
ATOM 5143 O O . PHE B 2 148 ? 148.96427 42.25510 124.10776 1.000 86.69779 148 PHE B O 1
ATOM 5151 N N . PRO B 2 149 ? 147.64893 40.44877 124.23301 1.000 74.26814 149 PRO B N 1
ATOM 5152 C CA . PRO B 2 149 ? 146.46639 41.27465 124.52671 1.000 60.88356 149 PRO B CA 1
ATOM 5153 C C . PRO B 2 149 ? 146.63624 41.95618 125.87441 1.000 70.28871 149 PRO B C 1
ATOM 5154 O O . PRO B 2 149 ? 146.86800 41.30220 126.89333 1.000 78.48832 149 PRO B O 1
ATOM 5158 N N . SER B 2 150 ? 146.53324 43.28287 125.87929 1.000 79.40163 150 SER B N 1
ATOM 5159 C CA . SER B 2 150 ? 146.92306 44.03843 127.05819 1.000 67.06747 150 SER B CA 1
ATOM 5160 C C . SER B 2 150 ? 145.96068 45.18529 127.32556 1.000 55.74805 150 SER B C 1
ATOM 5161 O O . SER B 2 150 ? 145.24123 45.65351 126.43987 1.000 68.95503 150 SER B O 1
ATOM 5164 N N . LYS B 2 151 ? 145.96122 45.61806 128.58420 1.000 70.27782 151 LYS B N 1
ATOM 5165 C CA . LYS B 2 151 ? 145.35756 46.86823 129.02079 1.000 62.42024 151 LYS B CA 1
ATOM 5166 C C . LYS B 2 151 ? 146.40859 47.62327 129.81885 1.000 63.36011 151 LYS B C 1
ATOM 5167 O O . LYS B 2 151 ? 147.01839 47.05697 130.73187 1.000 66.78425 151 LYS B O 1
ATOM 5173 N N . LEU B 2 152 ? 146.63242 48.88612 129.47204 1.000 65.12793 152 LEU B N 1
ATOM 5174 C CA . LEU B 2 152 ? 147.64332 49.71046 130.13115 1.000 58.22834 152 LEU B CA 1
ATOM 5175 C C . LEU B 2 152 ? 146.93321 50.73809 131.00549 1.000 60.86569 152 LEU B C 1
ATOM 5176 O O . LEU B 2 152 ? 146.51125 51.79327 130.52357 1.000 67.99528 152 LEU B O 1
ATOM 5181 N N . TYR B 2 153 ? 146.80619 50.42577 132.29197 1.000 51.01256 153 TYR B N 1
ATOM 5182 C CA . TYR B 2 153 ? 146.21071 51.33014 133.26607 1.000 60.88404 153 TYR B CA 1
ATOM 5183 C C . TYR B 2 153 ? 147.32444 52.10521 133.95662 1.000 67.00514 153 TYR B C 1
ATOM 5184 O O . TYR B 2 153 ? 148.24922 51.50586 134.51612 1.000 68.16751 153 TYR B O 1
ATOM 5193 N N . ILE B 2 154 ? 147.23569 53.42974 133.91245 1.000 59.37409 154 ILE B N 1
ATOM 5194 C CA . ILE B 2 154 ? 148.26131 54.31214 134.45316 1.000 61.83289 154 ILE B CA 1
ATOM 5195 C C . ILE B 2 154 ? 147.65946 55.04874 135.64067 1.000 60.82078 154 ILE B C 1
ATOM 5196 O O . ILE B 2 154 ? 146.76794 55.89068 135.47629 1.000 53.46209 154 ILE B O 1
ATOM 5201 N N . MET B 2 155 ? 148.14395 54.72985 136.83872 1.000 57.51912 155 MET B N 1
ATOM 5202 C CA . MET B 2 155 ? 147.66522 55.33627 138.07589 1.000 61.27926 155 MET B CA 1
ATOM 5203 C C . MET B 2 155 ? 148.59861 56.48810 138.43230 1.000 59.75800 155 MET B C 1
ATOM 5204 O O . MET B 2 155 ? 149.72665 56.26578 138.88184 1.000 54.65610 155 MET B O 1
ATOM 5209 N N . CYS B 2 156 ? 148.12661 57.71498 138.23349 1.000 52.26867 156 CYS B N 1
ATOM 5210 C CA . CYS B 2 156 ? 148.96437 58.89672 138.39636 1.000 56.63557 156 CYS B CA 1
ATOM 5211 C C . CYS B 2 156 ? 148.99834 59.31843 139.85992 1.000 61.00767 156 CYS B C 1
ATOM 5212 O O . CYS B 2 156 ? 147.96300 59.67580 140.43341 1.000 62.13197 156 CYS B O 1
ATOM 5215 N N . MET B 2 157 ? 150.18452 59.28152 140.46201 1.000 57.04280 157 MET B N 1
ATOM 5216 C CA . MET B 2 157 ? 150.38210 59.81699 141.80870 1.000 52.93998 157 MET B CA 1
ATOM 5217 C C . MET B 2 157 ? 150.72127 61.30449 141.75784 1.000 64.85965 157 MET B C 1
ATOM 5218 O O . MET B 2 157 ? 151.70000 61.77424 142.33773 1.000 58.98823 157 MET B O 1
ATOM 5223 N N . ALA B 2 158 ? 149.88913 62.04963 141.03414 1.000 56.70399 158 ALA B N 1
ATOM 5224 C CA . ALA B 2 158 ? 149.99505 63.49204 140.87399 1.000 58.18198 158 ALA B CA 1
ATOM 5225 C C . ALA B 2 158 ? 148.67796 63.98812 140.30180 1.000 55.15798 158 ALA B C 1
ATOM 5226 O O . ALA B 2 158 ? 148.09514 63.33168 139.43554 1.000 66.18391 158 ALA B O 1
ATOM 5228 N N . ASN B 2 159 ? 148.21088 65.13547 140.78675 1.000 53.79170 159 ASN B N 1
ATOM 5229 C CA . ASN B 2 159 ? 146.89468 65.59466 140.37522 1.000 61.23470 159 ASN B CA 1
ATOM 5230 C C . ASN B 2 159 ? 146.92811 66.13086 138.94361 1.000 65.88689 159 ASN B C 1
ATOM 5231 O O . ASN B 2 159 ? 147.98905 66.33935 138.34748 1.000 58.66766 159 ASN B O 1
ATOM 5236 N N . LEU B 2 160 ? 145.73064 66.34918 138.39313 1.000 69.18988 160 LEU B N 1
ATOM 5237 C CA . LEU B 2 160 ? 145.61028 66.79809 137.00925 1.000 64.01674 160 LEU B CA 1
ATOM 5238 C C . LEU B 2 160 ? 146.30844 68.13489 136.79397 1.000 76.79881 160 LEU B C 1
ATOM 5239 O O . LEU B 2 160 ? 146.91124 68.36639 135.73874 1.000 67.40940 160 LEU B O 1
ATOM 5244 N N . GLU B 2 161 ? 146.24290 69.02577 137.78604 1.000 68.67568 161 GLU B N 1
ATOM 5245 C CA . GLU B 2 161 ? 146.86378 70.33826 137.64274 1.000 66.73518 161 GLU B CA 1
ATOM 5246 C C . GLU B 2 161 ? 148.37991 70.22560 137.53689 1.000 63.88310 161 GLU B C 1
ATOM 5247 O O . GLU B 2 161 ? 149.00922 70.95784 136.76411 1.000 79.75440 161 GLU B O 1
ATOM 5253 N N . GLU B 2 162 ? 148.98369 69.30966 138.29862 1.000 72.54154 162 GLU B N 1
ATOM 5254 C CA . GLU B 2 162 ? 150.43233 69.13951 138.23715 1.000 61.60083 162 GLU B CA 1
ATOM 5255 C C . GLU B 2 162 ? 150.86143 68.50306 136.92092 1.000 68.12007 162 GLU B C 1
ATOM 5256 O O . GLU B 2 162 ? 151.86468 68.91345 136.32538 1.000 71.52488 162 GLU B O 1
ATOM 5262 N N . LEU B 2 163 ? 150.11401 67.50180 136.44984 1.000 68.90911 163 LEU B N 1
ATOM 5263 C CA . LEU B 2 163 ? 150.48088 66.82566 135.20934 1.000 63.11171 163 LEU B CA 1
ATOM 5264 C C . LEU B 2 163 ? 150.38780 67.76582 134.01343 1.000 71.34836 163 LEU B C 1
ATOM 5265 O O . LEU B 2 163 ? 151.22313 67.70535 133.10363 1.000 84.13263 163 LEU B O 1
ATOM 5270 N N . GLN B 2 164 ? 149.38526 68.64715 133.99961 1.000 81.77721 164 GLN B N 1
ATOM 5271 C CA . GLN B 2 164 ? 149.21090 69.54655 132.86334 1.000 89.86913 164 GLN B CA 1
ATOM 5272 C C . GLN B 2 164 ? 150.25529 70.65577 132.84783 1.000 80.89693 164 GLN B C 1
ATOM 5273 O O . GLN B 2 164 ? 150.60859 71.15410 131.77328 1.000 96.14639 164 GLN B O 1
ATOM 5279 N N . SER B 2 165 ? 150.76617 71.04876 134.01650 1.000 75.66678 165 SER B N 1
ATOM 5280 C CA . SER B 2 165 ? 151.69276 72.17239 134.09479 1.000 70.52175 165 SER B CA 1
ATOM 5281 C C . SER B 2 165 ? 153.07044 71.85605 133.52578 1.000 77.90603 165 SER B C 1
ATOM 5282 O O . SER B 2 165 ? 153.87593 72.77909 133.36191 1.000 93.10091 165 SER B O 1
ATOM 5285 N N . THR B 2 166 ? 153.36380 70.58765 133.22283 1.000 86.62460 166 THR B N 1
ATOM 5286 C CA . THR B 2 166 ? 154.69236 70.19421 132.76895 1.000 76.01268 166 THR B CA 1
ATOM 5287 C C . THR B 2 166 ? 154.64005 69.25405 131.56858 1.000 88.39225 166 THR B C 1
ATOM 5288 O O . THR B 2 166 ? 155.63240 68.57603 131.28687 1.000 105.91916 166 THR B O 1
ATOM 5292 N N . ASP B 2 167 ? 153.50022 69.18556 130.87472 1.000 84.82681 167 ASP B N 1
ATOM 5293 C CA . ASP B 2 167 ? 153.32530 68.39168 129.66206 1.000 92.17060 167 ASP B CA 1
ATOM 5294 C C . ASP B 2 167 ? 153.44570 66.89464 129.94815 1.000 102.87012 167 ASP B C 1
ATOM 5295 O O . ASP B 2 167 ? 153.31863 66.06934 129.03672 1.000 107.00214 167 ASP B O 1
ATOM 5300 N N . SER B 2 168 ? 153.63014 66.53399 131.22318 1.000 101.05428 168 SER B N 1
ATOM 5301 C CA . SER B 2 168 ? 153.77729 65.12973 131.59407 1.000 95.63122 168 SER B CA 1
ATOM 5302 C C . SER B 2 168 ? 152.53783 64.31690 131.24326 1.000 83.83007 168 SER B C 1
ATOM 5303 O O . SER B 2 168 ? 152.65076 63.14047 130.87707 1.000 84.68955 168 SER B O 1
ATOM 5306 N N . LEU B 2 169 ? 151.35194 64.92120 131.34307 1.000 75.87052 169 LEU B N 1
ATOM 5307 C CA . LEU B 2 169 ? 150.12540 64.18868 131.04472 1.000 83.83675 169 LEU B CA 1
ATOM 5308 C C . LEU B 2 169 ? 150.05782 63.79995 129.57474 1.000 77.53044 169 LEU B C 1
ATOM 5309 O O . LEU B 2 169 ? 149.54241 62.72961 129.23236 1.000 90.83329 169 LEU B O 1
ATOM 5314 N N . GLU B 2 170 ? 150.57292 64.65778 128.68994 1.000 83.37115 170 GLU B N 1
ATOM 5315 C CA . GLU B 2 170 ? 150.52686 64.36255 127.26157 1.000 83.56142 170 GLU B CA 1
ATOM 5316 C C . GLU B 2 170 ? 151.34021 63.11741 126.93012 1.000 87.08045 170 GLU B C 1
ATOM 5317 O O . GLU B 2 170 ? 150.96167 62.33393 126.05121 1.000 90.12219 170 GLU B O 1
ATOM 5323 N N . CYS B 2 171 ? 152.46067 62.91626 127.62758 1.000 85.51513 171 CYS B N 1
ATOM 5324 C CA . CYS B 2 171 ? 153.28077 61.73407 127.38560 1.000 76.27733 171 CYS B CA 1
ATOM 5325 C C . CYS B 2 171 ? 152.57741 60.46672 127.85512 1.000 85.95107 171 CYS B C 1
ATOM 5326 O O . CYS B 2 171 ? 152.63532 59.43253 127.17959 1.000 84.23941 171 CYS B O 1
ATOM 5329 N N . LEU B 2 172 ? 151.91066 60.52628 129.01124 1.000 83.01238 172 LEU B N 1
ATOM 5330 C CA . LEU B 2 172 ? 151.18902 59.35973 129.51026 1.000 80.22159 172 LEU B CA 1
ATOM 5331 C C . LEU B 2 172 ? 150.01121 59.01329 128.60818 1.000 81.19064 172 LEU B C 1
ATOM 5332 O O . LEU B 2 172 ? 149.72809 57.83248 128.37372 1.000 82.56795 172 LEU B O 1
ATOM 5337 N N . GLU B 2 173 ? 149.31191 60.02882 128.09445 1.000 85.20886 173 GLU B N 1
ATOM 5338 C CA . GLU B 2 173 ? 148.24341 59.77546 127.13417 1.000 84.18053 173 GLU B CA 1
ATOM 5339 C C . GLU B 2 173 ? 148.78948 59.19832 125.83561 1.000 83.59518 173 GLU B C 1
ATOM 5340 O O . GLU B 2 173 ? 148.10975 58.40518 125.17396 1.000 90.31298 173 GLU B O 1
ATOM 5346 N N . ARG B 2 174 ? 150.01304 59.57969 125.45849 1.000 77.67159 174 ARG B N 1
ATOM 5347 C CA . ARG B 2 174 ? 150.62695 59.03401 124.25316 1.000 84.48641 174 ARG B CA 1
ATOM 5348 C C . ARG B 2 174 ? 150.90414 57.54194 124.38924 1.000 84.98152 174 ARG B C 1
ATOM 5349 O O . ARG B 2 174 ? 150.82249 56.80581 123.39902 1.000 96.20087 174 ARG B O 1
ATOM 5357 N N . LEU B 2 175 ? 151.23139 57.07975 125.59947 1.000 85.95428 175 LEU B N 1
ATOM 5358 C CA . LEU B 2 175 ? 151.49524 55.65870 125.80577 1.000 76.64171 175 LEU B CA 1
ATOM 5359 C C . LEU B 2 175 ? 150.25938 54.81840 125.51725 1.000 74.82231 175 LEU B C 1
ATOM 5360 O O . LEU B 2 175 ? 150.35611 53.74465 124.91182 1.000 73.12254 175 LEU B O 1
ATOM 5365 N N . ILE B 2 176 ? 149.08809 55.28952 125.94610 1.000 74.04447 176 ILE B N 1
ATOM 5366 C CA . ILE B 2 176 ? 147.86268 54.52622 125.74012 1.000 83.49039 176 ILE B CA 1
ATOM 5367 C C . ILE B 2 176 ? 147.48303 54.50900 124.26526 1.000 95.77526 176 ILE B C 1
ATOM 5368 O O . ILE B 2 176 ? 146.99722 53.49588 123.74731 1.000 96.50030 176 ILE B O 1
ATOM 5373 N N . ASP B 2 177 ? 147.70606 55.62214 123.56214 1.000 101.26095 177 ASP B N 1
ATOM 5374 C CA . ASP B 2 177 ? 147.44364 55.64769 122.12741 1.000 94.01285 177 ASP B CA 1
ATOM 5375 C C . ASP B 2 177 ? 148.36605 54.69826 121.37505 1.000 91.35272 177 ASP B C 1
ATOM 5376 O O . ASP B 2 177 ? 147.95519 54.09698 120.37594 1.000 103.42936 177 ASP B O 1
ATOM 5381 N N . LEU B 2 178 ? 149.61005 54.54590 121.83610 1.000 75.09503 178 LEU B N 1
ATOM 5382 C CA . LEU B 2 178 ? 150.50489 53.55414 121.25349 1.000 73.50846 178 LEU B CA 1
ATOM 5383 C C . LEU B 2 178 ? 150.08235 52.12835 121.57726 1.000 93.22722 178 LEU B C 1
ATOM 5384 O O . LEU B 2 178 ? 150.58126 51.19191 120.94339 1.000 95.94305 178 LEU B O 1
ATOM 5389 N N . ASN B 2 179 ? 149.18640 51.94256 122.54688 1.000 97.61706 179 ASN B N 1
ATOM 5390 C CA . ASN B 2 179 ? 148.60317 50.64288 122.85004 1.000 96.32028 179 ASN B CA 1
ATOM 5391 C C . ASN B 2 179 ? 147.20694 50.49777 122.25335 1.000 90.53530 179 ASN B C 1
ATOM 5392 O O . ASN B 2 179 ? 146.36941 49.76872 122.79668 1.000 82.04166 179 ASN B O 1
ATOM 5397 N N . ASN B 2 180 ? 146.94397 51.19886 121.14660 1.000 77.88094 180 ASN B N 1
ATOM 5398 C CA . ASN B 2 180 ? 145.67075 51.13291 120.42617 1.000 78.99450 180 ASN B CA 1
ATOM 5399 C C . ASN B 2 180 ? 144.49102 51.52450 121.31093 1.000 76.24686 180 ASN B C 1
ATOM 5400 O O . ASN B 2 180 ? 143.38612 50.99724 121.16100 1.000 92.93971 180 ASN B O 1
ATOM 5405 N N . GLY B 2 181 ? 144.71242 52.45638 122.23492 1.000 75.49454 181 GLY B N 1
ATOM 5406 C CA . GLY B 2 181 ? 143.65887 52.87626 123.13509 1.000 75.00206 181 GLY B CA 1
ATOM 5407 C C . GLY B 2 181 ? 143.23900 51.84661 124.15719 1.000 83.31036 181 GLY B C 1
ATOM 5408 O O . GLY B 2 181 ? 142.24282 52.05928 124.85427 1.000 83.16683 181 GLY B O 1
ATOM 5409 N N . GLU B 2 182 ? 143.96223 50.73466 124.26882 1.000 74.82516 182 GLU B N 1
ATOM 5410 C CA . GLU B 2 182 ? 143.64656 49.69462 125.24616 1.000 88.24991 182 GLU B CA 1
ATOM 5411 C C . GLU B 2 182 ? 144.27252 50.08340 126.57892 1.000 85.37980 182 GLU B C 1
ATOM 5412 O O . GLU B 2 182 ? 145.45217 49.82357 126.82926 1.000 65.68283 182 GLU B O 1
ATOM 5418 N N . GLY B 2 183 ? 143.48045 50.70649 127.43242 1.000 66.93148 183 GLY B N 1
ATOM 5419 C CA . GLY B 2 183 ? 143.96192 51.20587 128.70484 1.000 79.90452 183 GLY B CA 1
ATOM 5420 C C . GLY B 2 183 ? 143.18957 52.44782 129.09744 1.000 76.28251 183 GLY B C 1
ATOM 5421 O O . GLY B 2 183 ? 142.26100 52.87205 128.41567 1.000 80.11375 183 GLY B O 1
ATOM 5422 N N . GLN B 2 184 ? 143.59932 53.02837 130.22358 1.000 65.07591 184 GLN B N 1
ATOM 5423 C CA . GLN B 2 184 ? 142.93353 54.22130 130.72709 1.000 61.97144 184 GLN B CA 1
ATOM 5424 C C . GLN B 2 184 ? 143.85663 54.96037 131.68519 1.000 75.95301 184 GLN B C 1
ATOM 5425 O O . GLN B 2 184 ? 144.50187 54.34275 132.53616 1.000 74.31767 184 GLN B O 1
ATOM 5431 N N . ILE B 2 185 ? 143.91660 56.28192 131.53034 1.000 67.52060 185 ILE B N 1
ATOM 5432 C CA . ILE B 2 185 ? 144.60967 57.14189 132.48200 1.000 54.18775 185 ILE B CA 1
ATOM 5433 C C . ILE B 2 185 ? 143.70161 57.38296 133.67903 1.000 71.12399 185 ILE B C 1
ATOM 5434 O O . ILE B 2 185 ? 142.50202 57.64455 133.52621 1.000 71.92421 185 ILE B O 1
ATOM 5439 N N . PHE B 2 186 ? 144.26865 57.28837 134.87938 1.000 63.49104 186 PHE B N 1
ATOM 5440 C CA . PHE B 2 186 ? 143.55571 57.58072 136.11869 1.000 61.25865 186 PHE B CA 1
ATOM 5441 C C . PHE B 2 186 ? 144.22303 58.78394 136.77164 1.000 72.65223 186 PHE B C 1
ATOM 5442 O O . PHE B 2 186 ? 145.38645 58.70716 137.18118 1.000 78.03607 186 PHE B O 1
ATOM 5450 N N . THR B 2 187 ? 143.49402 59.89446 136.85821 1.000 67.68938 187 THR B N 1
ATOM 5451 C CA . THR B 2 187 ? 143.99948 61.11487 137.46696 1.000 72.18994 187 THR B CA 1
ATOM 5452 C C . THR B 2 187 ? 143.01427 61.61586 138.51199 1.000 69.44571 187 THR B C 1
ATOM 5453 O O . THR B 2 187 ? 141.85372 61.20045 138.55775 1.000 84.18082 187 THR B O 1
ATOM 5457 N N . ILE B 2 188 ? 143.49966 62.52022 139.35567 1.000 67.81544 188 ILE B N 1
ATOM 5458 C CA . ILE B 2 188 ? 142.69358 63.17285 140.37883 1.000 62.50695 188 ILE B CA 1
ATOM 5459 C C . ILE B 2 188 ? 142.66330 64.65751 140.04810 1.000 83.42158 188 ILE B C 1
ATOM 5460 O O . ILE B 2 188 ? 143.69880 65.33306 140.10255 1.000 78.66171 188 ILE B O 1
ATOM 5465 N N . ASP B 2 189 ? 141.48521 65.16780 139.69326 1.000 87.48980 189 ASP B N 1
ATOM 5466 C CA . ASP B 2 189 ? 141.31326 66.60261 139.46615 1.000 72.65127 189 ASP B CA 1
ATOM 5467 C C . ASP B 2 189 ? 140.94406 67.26850 140.79205 1.000 74.16217 189 ASP B C 1
ATOM 5468 O O . ASP B 2 189 ? 139.83088 67.75043 141.00897 1.000 87.52161 189 ASP B O 1
ATOM 5473 N N . GLY B 2 190 ? 141.92050 67.27348 141.69496 1.000 69.28251 190 GLY B N 1
ATOM 5474 C CA . GLY B 2 190 ? 141.74074 67.81674 143.01807 1.000 55.25610 190 GLY B CA 1
ATOM 5475 C C . GLY B 2 190 ? 142.95103 67.57368 143.89509 1.000 74.95000 190 GLY B C 1
ATOM 5476 O O . GLY B 2 190 ? 144.06801 67.36880 143.41040 1.000 70.80920 190 GLY B O 1
ATOM 5477 N N . PRO B 2 191 ? 142.75094 67.58844 145.21191 1.000 71.06831 191 PRO B N 1
ATOM 5478 C CA . PRO B 2 191 ? 143.88384 67.40710 146.12868 1.000 71.16149 191 PRO B CA 1
ATOM 5479 C C . PRO B 2 191 ? 144.36082 65.96206 146.13874 1.000 71.14037 191 PRO B C 1
ATOM 5480 O O . PRO B 2 191 ? 143.56733 65.02993 146.28789 1.000 74.85093 191 PRO B O 1
ATOM 5484 N N . LEU B 2 192 ? 145.66798 65.78390 145.97083 1.000 76.79245 192 LEU B N 1
ATOM 5485 C CA . LEU B 2 192 ? 146.27233 64.46707 146.11729 1.000 63.79907 192 LEU B CA 1
ATOM 5486 C C . LEU B 2 192 ? 146.19926 64.05042 147.58117 1.000 47.69654 192 LEU B C 1
ATOM 5487 O O . LEU B 2 192 ? 146.72468 64.74642 148.45570 1.000 84.27374 192 LEU B O 1
ATOM 5492 N N . CYS B 2 193 ? 145.52577 62.93623 147.85420 1.000 67.92271 193 CYS B N 1
ATOM 5493 C CA . CYS B 2 193 ? 145.34147 62.48269 149.22607 1.000 66.73585 193 CYS B CA 1
ATOM 5494 C C . CYS B 2 193 ? 144.91698 61.02162 149.20987 1.000 67.68936 193 CYS B C 1
ATOM 5495 O O . CYS B 2 193 ? 144.58791 60.45926 148.16272 1.000 67.08960 193 CYS B O 1
ATOM 5498 N N . LEU B 2 194 ? 144.92537 60.41509 150.40022 1.000 56.42063 194 LEU B N 1
ATOM 5499 C CA . LEU B 2 194 ? 144.60374 58.99618 150.51872 1.000 59.90202 194 LEU B CA 1
ATOM 5500 C C . LEU B 2 194 ? 143.17075 58.71192 150.08914 1.000 60.99992 194 LEU B C 1
ATOM 5501 O O . LEU B 2 194 ? 142.90047 57.69752 149.43564 1.000 72.15032 194 LEU B O 1
ATOM 5506 N N . LYS B 2 195 ? 142.24034 59.59815 150.44745 1.000 73.38117 195 LYS B N 1
ATOM 5507 C CA . LYS B 2 195 ? 140.83921 59.40577 150.08673 1.000 72.52647 195 LYS B CA 1
ATOM 5508 C C . LYS B 2 195 ? 140.66338 59.32474 148.57446 1.000 74.81627 195 LYS B C 1
ATOM 5509 O O . LYS B 2 195 ? 139.97094 58.43725 148.06397 1.000 76.53741 195 LYS B O 1
ATOM 5515 N N . ASN B 2 196 ? 141.29426 60.24258 147.83915 1.000 58.37720 196 ASN B N 1
ATOM 5516 C CA . ASN B 2 196 ? 141.11951 60.27817 146.39190 1.000 57.31763 196 ASN B CA 1
ATOM 5517 C C . ASN B 2 196 ? 141.90126 59.17103 145.69437 1.000 67.86507 196 ASN B C 1
ATOM 5518 O O . ASN B 2 196 ? 141.49131 58.71028 144.62221 1.000 66.44141 196 ASN B O 1
ATOM 5523 N N . VAL B 2 197 ? 143.02340 58.73605 146.27252 1.000 65.73675 197 VAL B N 1
ATOM 5524 C CA . VAL B 2 197 ? 143.76878 57.62549 145.68783 1.000 62.69967 197 VAL B CA 1
ATOM 5525 C C . VAL B 2 197 ? 142.99471 56.32305 145.84871 1.000 61.69235 197 VAL B C 1
ATOM 5526 O O . VAL B 2 197 ? 142.93668 55.50128 144.92547 1.000 59.52735 197 VAL B O 1
ATOM 5530 N N . GLN B 2 198 ? 142.38165 56.11665 147.01749 1.000 64.61452 198 GLN B N 1
ATOM 5531 C CA . GLN B 2 198 ? 141.53581 54.94325 147.21109 1.000 54.59482 198 GLN B CA 1
ATOM 5532 C C . GLN B 2 198 ? 140.36070 54.95103 146.24236 1.000 58.58053 198 GLN B C 1
ATOM 5533 O O . GLN B 2 198 ? 140.00409 53.91025 145.67737 1.000 70.47022 198 GLN B O 1
ATOM 5539 N N . SER B 2 199 ? 139.74844 56.11953 146.03546 1.000 62.96439 199 SER B N 1
ATOM 5540 C CA . SER B 2 199 ? 138.69772 56.23594 145.03004 1.000 61.89515 199 SER B CA 1
ATOM 5541 C C . SER B 2 199 ? 139.23157 55.91394 143.64098 1.000 59.52581 199 SER B C 1
ATOM 5542 O O . SER B 2 199 ? 138.53281 55.30206 142.82461 1.000 70.58908 199 SER B O 1
ATOM 5545 N N . MET B 2 200 ? 140.47280 56.31585 143.35823 1.000 63.30189 200 MET B N 1
ATOM 5546 C CA . MET B 2 200 ? 141.06926 56.04764 142.05386 1.000 56.41218 200 MET B CA 1
ATOM 5547 C C . MET B 2 200 ? 141.25446 54.55232 141.82962 1.000 66.76549 200 MET B C 1
ATOM 5548 O O . MET B 2 200 ? 140.84502 54.01438 140.79402 1.000 60.69695 200 MET B O 1
ATOM 5553 N N . PHE B 2 201 ? 141.87300 53.86195 142.79013 1.000 59.20505 201 PHE B N 1
ATOM 5554 C CA . PHE B 2 201 ? 142.06355 52.42368 142.64236 1.000 67.92119 201 PHE B CA 1
ATOM 5555 C C . PHE B 2 201 ? 140.74587 51.66850 142.75292 1.000 77.05594 201 PHE B C 1
ATOM 5556 O O . PHE B 2 201 ? 140.61391 50.57742 142.19026 1.000 65.30005 201 PHE B O 1
ATOM 5564 N N . GLY B 2 202 ? 139.76497 52.22706 143.46366 1.000 71.94363 202 GLY B N 1
ATOM 5565 C CA . GLY B 2 202 ? 138.44177 51.62816 143.46764 1.000 59.53488 202 GLY B CA 1
ATOM 5566 C C . GLY B 2 202 ? 137.81317 51.61461 142.08765 1.000 75.50749 202 GLY B C 1
ATOM 5567 O O . GLY B 2 202 ? 137.09416 50.67839 141.73021 1.000 75.46015 202 GLY B O 1
ATOM 5568 N N . LYS B 2 203 ? 138.07934 52.65384 141.29079 1.000 64.84872 203 LYS B N 1
ATOM 5569 C CA . LYS B 2 203 ? 137.59367 52.67827 139.91537 1.000 65.70762 203 LYS B CA 1
ATOM 5570 C C . LYS B 2 203 ? 138.33948 51.67818 139.04278 1.000 55.28310 203 LYS B C 1
ATOM 5571 O O . LYS B 2 203 ? 137.74652 51.09016 138.13166 1.000 71.20933 203 LYS B O 1
ATOM 5577 N N . LEU B 2 204 ? 139.63470 51.47811 139.297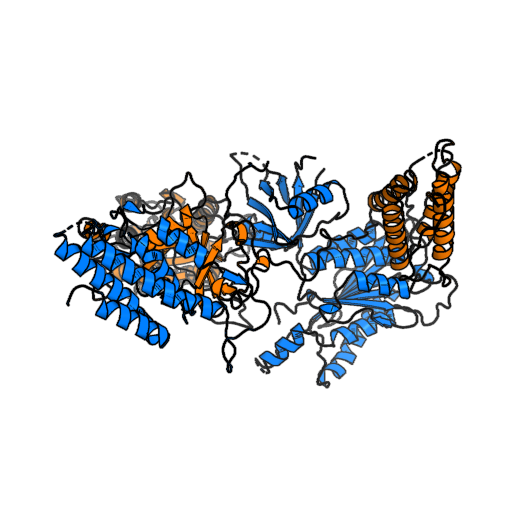98 1.000 60.81367 204 LEU B N 1
ATOM 5578 C CA . LEU B 2 204 ? 140.37489 50.44193 138.58516 1.000 62.70062 204 LEU B CA 1
ATOM 5579 C C . LEU B 2 204 ? 139.83777 49.05952 138.92667 1.000 62.21467 204 LEU B C 1
ATOM 5580 O O . LEU B 2 204 ? 139.76047 48.18131 138.05957 1.000 59.42177 204 LEU B O 1
ATOM 5585 N N . ILE B 2 205 ? 139.45807 48.85261 140.18920 1.000 56.05479 205 ILE B N 1
ATOM 5586 C CA . ILE B 2 205 ? 138.92328 47.56253 140.61625 1.000 53.95615 205 ILE B CA 1
ATOM 5587 C C . ILE B 2 205 ? 137.60781 47.27003 139.90454 1.000 66.87269 205 ILE B C 1
ATOM 5588 O O . ILE B 2 205 ? 137.40619 46.18003 139.35472 1.000 71.42324 205 ILE B O 1
ATOM 5593 N N . ASP B 2 206 ? 136.69295 48.24426 139.90222 1.000 71.88494 206 ASP B N 1
ATOM 5594 C CA . ASP B 2 206 ? 135.40395 48.05310 139.24423 1.000 61.77925 206 ASP B CA 1
ATOM 5595 C C . ASP B 2 206 ? 135.56233 47.84132 137.74500 1.000 60.87337 206 ASP B C 1
ATOM 5596 O O . ASP B 2 206 ? 134.76205 47.12668 137.13063 1.000 70.49337 206 ASP B O 1
ATOM 5601 N N . LEU B 2 207 ? 136.58774 48.44304 137.14162 1.000 60.96707 207 LEU B N 1
ATOM 5602 C CA . LEU B 2 207 ? 136.74529 48.36953 135.69385 1.000 62.48172 207 LEU B CA 1
ATOM 5603 C C . LEU B 2 207 ? 137.38309 47.05792 135.24954 1.000 66.28638 207 LEU B C 1
ATOM 5604 O O . LEU B 2 207 ? 136.93344 46.44872 134.27253 1.000 78.20489 207 LEU B O 1
ATOM 5609 N N . ALA B 2 208 ? 138.42361 46.60335 135.95027 1.000 65.03433 208 ALA B N 1
ATOM 5610 C CA . ALA B 2 208 ? 139.26749 45.52802 135.45190 1.000 58.78220 208 ALA B CA 1
ATOM 5611 C C . ALA B 2 208 ? 139.33584 44.29699 136.34342 1.000 60.92092 208 ALA B C 1
ATOM 5612 O O . ALA B 2 208 ? 139.96198 43.30942 135.94273 1.000 62.45360 208 ALA B O 1
ATOM 5614 N N . TYR B 2 209 ? 138.72708 44.31385 137.53254 1.000 63.37340 209 TYR B N 1
ATOM 5615 C CA . TYR B 2 209 ? 138.86142 43.17183 138.43136 1.000 54.51681 209 TYR B CA 1
ATOM 5616 C C . TYR B 2 209 ? 137.55078 42.84002 139.13269 1.000 65.84315 209 TYR B C 1
ATOM 5617 O O . TYR B 2 209 ? 137.55367 42.40593 140.29023 1.000 56.18884 209 TYR B O 1
ATOM 5626 N N . THR B 2 210 ? 136.42729 43.02884 138.44642 1.000 54.45578 210 THR B N 1
ATOM 5627 C CA . THR B 2 210 ? 135.13612 42.60128 138.96309 1.000 66.92343 210 THR B CA 1
ATOM 5628 C C . THR B 2 210 ? 134.85618 41.17961 138.49867 1.000 70.71016 210 THR B C 1
ATOM 5629 O O . THR B 2 210 ? 134.82360 40.93377 137.28502 1.000 62.33914 210 THR B O 1
ATOM 5633 N N . PRO B 2 211 ? 134.65598 40.22647 139.40537 1.000 59.32621 211 PRO B N 1
ATOM 5634 C CA . PRO B 2 211 ? 134.43116 38.84151 138.97985 1.000 62.66121 211 PRO B CA 1
ATOM 5635 C C . PRO B 2 211 ? 133.13627 38.69393 138.19740 1.000 70.53346 211 PRO B C 1
ATOM 5636 O O . PRO B 2 211 ? 132.16082 39.41798 138.41303 1.000 75.12947 211 PRO B O 1
ATOM 5640 N N . PHE B 2 212 ? 133.14378 37.73922 137.27137 1.000 55.92912 212 PHE B N 1
ATOM 5641 C CA . PHE B 2 212 ? 132.00443 37.48453 136.40068 1.000 58.63065 212 PHE B CA 1
ATOM 5642 C C . PHE B 2 212 ? 131.10980 36.42945 137.04048 1.000 53.69671 212 PHE B C 1
ATOM 5643 O O . PHE B 2 212 ? 131.52091 35.27549 137.20456 1.000 60.38341 212 PHE B O 1
ATOM 5651 N N . HIS B 2 213 ? 129.89415 36.82639 137.40218 1.000 53.62288 213 HIS B N 1
ATOM 5652 C CA . HIS B 2 213 ? 128.92115 35.92797 138.00267 1.000 50.70492 213 HIS B CA 1
ATOM 5653 C C . HIS B 2 213 ? 127.93798 35.42871 136.95223 1.000 53.69527 213 HIS B C 1
ATOM 5654 O O . HIS B 2 213 ? 127.59116 36.14132 136.00676 1.000 63.75907 213 HIS B O 1
ATOM 5661 N N . ALA B 2 214 ? 127.49262 34.18845 137.13082 1.000 63.79699 214 ALA B N 1
ATOM 5662 C CA . ALA B 2 214 ? 126.55343 33.56241 136.21434 1.000 57.66572 214 ALA B CA 1
ATOM 5663 C C . ALA B 2 214 ? 125.79198 32.48059 136.96796 1.000 58.84480 214 ALA B C 1
ATOM 5664 O O . ALA B 2 214 ? 126.03022 32.23431 138.15406 1.000 55.90262 214 ALA B O 1
ATOM 5666 N N . VAL B 2 215 ? 124.86437 31.83469 136.26688 1.000 50.47860 215 VAL B N 1
ATOM 5667 C CA . VAL B 2 215 ? 124.07277 30.74208 136.81743 1.000 57.68269 215 VAL B CA 1
ATOM 5668 C C . VAL B 2 215 ? 124.21455 29.54762 135.88673 1.000 54.34738 215 VAL B C 1
ATOM 5669 O O . VAL B 2 215 ? 123.82239 29.61949 134.71571 1.000 56.50677 215 VAL B O 1
ATOM 5673 N N . LEU B 2 216 ? 124.77885 28.45848 136.40119 1.000 48.10387 216 LEU B N 1
ATOM 5674 C CA . LEU B 2 216 ? 124.93337 27.22520 135.64094 1.000 51.54458 216 LEU B CA 1
ATOM 5675 C C . LEU B 2 216 ? 123.67678 26.38070 135.80748 1.000 57.23663 216 LEU B C 1
ATOM 5676 O O . LEU B 2 216 ? 123.29118 26.05240 136.93432 1.000 59.90880 216 LEU B O 1
ATOM 5681 N N . LYS B 2 217 ? 123.04350 26.02722 134.69058 1.000 53.90250 217 LYS B N 1
ATOM 5682 C CA . LYS B 2 217 ? 121.76366 25.33448 134.71273 1.000 60.73316 217 LYS B CA 1
ATOM 5683 C C . LYS B 2 217 ? 121.80307 24.10496 133.81809 1.000 45.42651 217 LYS B C 1
ATOM 5684 O O . LYS B 2 217 ? 122.34219 24.14562 132.70827 1.000 60.07532 217 LYS B O 1
ATOM 5690 N N . CYS B 2 218 ? 121.22943 23.01083 134.31739 1.000 59.95126 218 CYS B N 1
ATOM 5691 C CA . CYS B 2 218 ? 120.97506 21.79518 133.54419 1.000 56.33886 218 CYS B CA 1
ATOM 5692 C C . CYS B 2 218 ? 119.53927 21.39987 133.87067 1.000 58.51643 218 CYS B C 1
ATOM 5693 O O . CYS B 2 218 ? 119.29164 20.64376 134.81376 1.000 59.76413 218 CYS B O 1
ATOM 5696 N N . GLY B 2 219 ? 118.59708 21.92446 133.09438 1.000 59.17287 219 GLY B N 1
ATOM 5697 C CA . GLY B 2 219 ? 117.19710 21.77189 133.44594 1.000 49.68556 219 GLY B CA 1
ATOM 5698 C C . GLY B 2 219 ? 116.89791 22.52609 134.72877 1.000 43.74328 219 GLY B C 1
ATOM 5699 O O . GLY B 2 219 ? 117.14657 23.73226 134.83750 1.000 62.35304 219 GLY B O 1
ATOM 5700 N N . HIS B 2 220 ? 116.36838 21.81497 135.71978 1.000 50.02073 220 HIS B N 1
ATOM 5701 C CA . HIS B 2 220 ? 116.05286 22.40760 137.01121 1.000 51.02239 220 HIS B CA 1
ATOM 5702 C C . HIS B 2 220 ? 117.22081 22.36254 137.98924 1.000 57.61168 220 HIS B C 1
ATOM 5703 O O . HIS B 2 220 ? 117.09752 22.88530 139.10122 1.000 58.15697 220 HIS B O 1
ATOM 5710 N N . LEU B 2 221 ? 118.34200 21.75556 137.61112 1.000 57.61363 221 LEU B N 1
ATOM 5711 C CA . LEU B 2 221 ? 119.53547 21.73691 138.44707 1.000 56.50924 221 LEU B CA 1
ATOM 5712 C C . LEU B 2 221 ? 120.33993 23.00511 138.18794 1.000 50.42557 221 LEU B C 1
ATOM 5713 O O . LEU B 2 221 ? 120.82168 23.22218 137.07064 1.000 63.71046 221 LEU B O 1
ATOM 5718 N N . THR B 2 222 ? 120.48710 23.83731 139.21740 1.000 49.40865 222 THR B N 1
ATOM 5719 C CA . THR B 2 222 ? 121.10913 25.14537 139.07813 1.000 51.70897 222 THR B CA 1
ATOM 5720 C C . THR B 2 222 ? 122.18742 25.33970 140.13539 1.000 46.55436 222 THR B C 1
ATOM 5721 O O . THR B 2 222 ? 122.20664 24.66907 141.17100 1.000 56.51132 222 THR B O 1
ATOM 5725 N N . ALA B 2 223 ? 123.08282 26.28757 139.86016 1.000 55.18835 223 ALA B N 1
ATOM 5726 C CA . ALA B 2 223 ? 124.12604 26.66689 140.80448 1.000 47.38060 223 ALA B CA 1
ATOM 5727 C C . ALA B 2 223 ? 124.65070 28.04377 140.42827 1.000 54.42771 223 ALA B C 1
ATOM 5728 O O . ALA B 2 223 ? 124.97850 28.28358 139.26237 1.000 57.27541 223 ALA B O 1
ATOM 5730 N N . ASP B 2 224 ? 124.71457 28.94349 141.40795 1.000 53.55283 224 ASP B N 1
ATOM 5731 C CA . ASP B 2 224 ? 125.37761 30.22502 141.20557 1.000 55.11613 224 ASP B CA 1
ATOM 5732 C C . ASP B 2 224 ? 126.87912 30.00210 141.08686 1.000 55.85748 224 ASP B C 1
ATOM 5733 O O . ASP B 2 224 ? 127.49306 29.37849 141.95794 1.000 64.43350 224 ASP B O 1
ATOM 5738 N N . VAL B 2 225 ? 127.47396 30.50116 140.00252 1.000 51.87065 225 VAL B N 1
ATOM 5739 C CA . VAL B 2 225 ? 128.85779 30.18734 139.67961 1.000 54.05415 225 VAL B CA 1
ATOM 5740 C C . VAL B 2 225 ? 129.63302 31.45943 139.36477 1.000 51.09715 225 VAL B C 1
ATOM 5741 O O . VAL B 2 225 ? 129.06639 32.52827 139.12459 1.000 52.31969 225 VAL B O 1
ATOM 5745 N N . GLN B 2 226 ? 130.95607 31.31715 139.37366 1.000 66.60044 226 GLN B N 1
ATOM 5746 C CA . GLN B 2 226 ? 131.89356 32.33631 138.92947 1.000 44.31755 226 GLN B CA 1
ATOM 5747 C C . GLN B 2 226 ? 132.66681 31.79703 137.73467 1.000 53.31808 226 GLN B C 1
ATOM 5748 O O . GLN B 2 226 ? 133.09670 30.63919 137.73620 1.000 62.14727 226 GLN B O 1
ATOM 5754 N N . VAL B 2 227 ? 132.83298 32.62875 136.71254 1.000 47.10020 227 VAL B N 1
ATOM 5755 C CA . VAL B 2 227 ? 133.57486 32.26359 135.51176 1.000 48.62572 227 VAL B CA 1
ATOM 5756 C C . VAL B 2 227 ? 134.89019 33.02757 135.53968 1.000 54.59588 227 VAL B C 1
ATOM 5757 O O . VAL B 2 227 ? 134.91406 34.24788 135.33589 1.000 63.81409 227 VAL B O 1
ATOM 5761 N N . PHE B 2 228 ? 135.98650 32.31778 135.79818 1.000 52.26311 228 PHE B N 1
ATOM 5762 C CA . PHE B 2 228 ? 137.29808 32.93400 135.84880 1.000 64.54116 228 PHE B CA 1
ATOM 5763 C C . PHE B 2 228 ? 138.19460 32.35186 134.76544 1.000 56.70355 228 PHE B C 1
ATOM 5764 O O . PHE B 2 228 ? 138.27955 31.12306 134.63417 1.000 62.71045 228 PHE B O 1
ATOM 5772 N N . PRO B 2 229 ? 138.90243 33.18871 133.99233 1.000 53.82420 229 PRO B N 1
ATOM 5773 C CA . PRO B 2 229 ? 138.82669 34.65006 134.10160 1.000 60.15874 229 PRO B CA 1
ATOM 5774 C C . PRO B 2 229 ? 137.58582 35.21203 133.42018 1.000 55.04536 229 PRO B C 1
ATOM 5775 O O . PRO B 2 229 ? 136.94537 34.49633 132.64969 1.000 62.93946 229 PRO B O 1
ATOM 5779 N N . ARG B 2 230 ? 137.24727 36.46116 133.71633 1.000 66.41629 230 ARG B N 1
ATOM 5780 C CA . ARG B 2 230 ? 136.11667 37.11315 133.07385 1.000 59.51169 230 ARG B CA 1
ATOM 5781 C C . ARG B 2 230 ? 136.28843 37.05955 131.56065 1.000 65.88763 230 ARG B C 1
ATOM 5782 O O . ARG B 2 230 ? 137.32668 37.50468 131.04758 1.000 79.50895 230 ARG B O 1
ATOM 5790 N N . PRO B 2 231 ? 135.32571 36.51545 130.81841 1.000 58.72267 231 PRO B N 1
ATOM 5791 C CA . PRO B 2 231 ? 135.50923 36.36784 129.37057 1.000 59.35325 231 PRO B CA 1
ATOM 5792 C C . PRO B 2 231 ? 135.63370 37.71921 128.68502 1.000 82.75349 231 PRO B C 1
ATOM 5793 O O . PRO B 2 231 ? 134.92028 38.67149 129.00566 1.000 65.74924 231 PRO B O 1
ATOM 5797 N N . GLU B 2 232 ? 136.55766 37.79385 127.73783 1.000 89.65250 232 GLU B N 1
ATOM 5798 C CA . GLU B 2 232 ? 136.75088 39.01538 126.96861 1.000 89.26981 232 GLU B CA 1
ATOM 5799 C C . GLU B 2 232 ? 135.62239 39.16245 125.95343 1.000 87.73365 232 GLU B C 1
ATOM 5800 O O . GLU B 2 232 ? 135.30531 38.19843 125.24923 1.000 94.19968 232 GLU B O 1
ATOM 5806 N N . PRO B 2 233 ? 134.98305 40.32885 125.86578 1.000 88.47853 233 PRO B N 1
ATOM 5807 C CA . PRO B 2 233 ? 133.94492 40.52576 124.84408 1.000 77.87267 233 PRO B CA 1
ATOM 5808 C C . PRO B 2 233 ? 134.50431 40.31176 123.44444 1.000 90.69638 233 PRO B C 1
ATOM 5809 O O . PRO B 2 233 ? 135.55853 40.84286 123.08842 1.000 96.53343 233 PRO B O 1
ATOM 5813 N N . PHE B 2 234 ? 133.78231 39.52690 122.64993 1.000 95.95174 234 PHE B N 1
ATOM 5814 C CA . PHE B 2 234 ? 134.27194 39.01250 121.37815 1.000 90.22455 234 PHE B CA 1
ATOM 5815 C C . PHE B 2 234 ? 133.54926 39.68823 120.22066 1.000 98.07397 234 PHE B C 1
ATOM 5816 O O . PHE B 2 234 ? 132.31439 39.70849 120.18026 1.000 91.28234 234 PHE B O 1
ATOM 5824 N N . VAL B 2 235 ? 134.32143 40.23286 119.28321 1.000 101.81429 235 VAL B N 1
ATOM 5825 C CA . VAL B 2 235 ? 133.79898 40.81692 118.05219 1.000 97.38006 235 VAL B CA 1
ATOM 5826 C C . VAL B 2 235 ? 134.23217 39.92552 116.89704 1.000 98.25704 235 VAL B C 1
ATOM 5827 O O . VAL B 2 235 ? 135.42948 39.66991 116.71688 1.000 94.73102 235 VAL B O 1
ATOM 5831 N N . VAL B 2 236 ? 133.26266 39.45312 116.11486 1.000 111.29951 236 VAL B N 1
ATOM 5832 C CA . VAL B 2 236 ? 133.54420 38.55516 114.99974 1.000 125.19115 236 VAL B CA 1
ATOM 5833 C C . VAL B 2 236 ? 134.14811 39.34989 113.84951 1.000 134.80945 236 VAL B C 1
ATOM 5834 O O . VAL B 2 236 ? 135.37182 39.49977 113.75769 1.000 138.22652 236 VAL B O 1
ATOM 5838 N N . ASP B 2 237 ? 133.29499 39.86246 112.96580 1.000 139.38557 237 ASP B N 1
ATOM 5839 C CA . ASP B 2 237 ? 133.71954 40.64098 111.80900 1.000 152.86543 237 ASP B CA 1
ATOM 5840 C C . ASP B 2 237 ? 133.11308 42.03155 111.91812 1.000 154.12540 237 ASP B C 1
ATOM 5841 O O . ASP B 2 237 ? 131.88652 42.17362 111.96139 1.000 154.93402 237 ASP B O 1
ATOM 5846 N N . GLU B 2 238 ? 133.97327 43.05287 111.95455 1.000 146.29044 238 GLU B N 1
ATOM 5847 C CA . GLU B 2 238 ? 133.50373 44.41604 112.18320 1.000 151.21108 238 GLU B CA 1
ATOM 5848 C C . GLU B 2 238 ? 132.55855 44.88645 111.08438 1.000 157.90242 238 GLU B C 1
ATOM 5849 O O . GLU B 2 238 ? 131.67843 45.71719 111.33799 1.000 141.04033 238 GLU B O 1
ATOM 5855 N N . GLU B 2 239 ? 132.71539 44.36818 109.86511 1.000 159.13385 239 GLU B N 1
ATOM 5856 C CA . GLU B 2 239 ? 131.84998 44.78564 108.76696 1.000 155.10437 239 GLU B CA 1
ATOM 5857 C C . GLU B 2 239 ? 130.49369 44.09080 108.82093 1.000 153.17670 239 GLU B C 1
ATOM 5858 O O . GLU B 2 239 ? 129.45616 44.73528 108.63160 1.000 151.49599 239 GLU B O 1
ATOM 5860 N N . ILE B 2 240 ? 130.47889 42.78573 109.08550 1.000 157.03040 240 ILE B N 1
ATOM 5861 C CA . ILE B 2 240 ? 129.24551 42.00620 109.06085 1.000 155.64708 240 ILE B CA 1
ATOM 5862 C C . ILE B 2 240 ? 128.54476 42.09718 110.41057 1.000 162.95271 240 ILE B C 1
ATOM 5863 O O . ILE B 2 240 ? 127.45573 42.67094 110.51855 1.000 162.75366 240 ILE B O 1
ATOM 5868 N N . ASP B 2 241 ? 129.16038 41.52893 111.44703 1.000 162.16216 241 ASP B N 1
ATOM 5869 C CA . ASP B 2 241 ? 128.57221 41.48122 112.78338 1.000 154.75907 241 ASP B CA 1
ATOM 5870 C C . ASP B 2 241 ? 129.40116 42.33395 113.73713 1.000 149.59473 241 ASP B C 1
ATOM 5871 O O . ASP B 2 241 ? 130.40952 41.85590 114.28281 1.000 144.89376 241 ASP B O 1
ATOM 5876 N N . PRO B 2 242 ? 129.01757 43.59006 113.98457 1.000 147.19465 242 PRO B N 1
ATOM 5877 C CA . PRO B 2 242 ? 129.88747 44.50942 114.72875 1.000 152.35315 242 PRO B CA 1
ATOM 5878 C C . PRO B 2 242 ? 129.69745 44.53866 116.23832 1.000 145.74623 242 PRO B C 1
ATOM 5879 O O . PRO B 2 242 ? 130.49099 45.20372 116.92117 1.000 132.73320 242 PRO B O 1
ATOM 5883 N N . ILE B 2 243 ? 128.69903 43.85407 116.78149 1.000 141.44165 243 ILE B N 1
ATOM 5884 C CA . ILE B 2 243 ? 128.39822 43.97559 118.21094 1.000 128.70454 243 ILE B CA 1
ATOM 5885 C C . ILE B 2 243 ? 129.29053 43.00924 118.98683 1.000 124.06999 243 ILE B C 1
ATOM 5886 O O . ILE B 2 243 ? 129.39860 41.83242 118.60100 1.000 112.16905 243 ILE B O 1
ATOM 5891 N N . PRO B 2 244 ? 129.94596 43.45386 120.05999 1.000 113.54505 244 PRO B N 1
ATOM 5892 C CA . PRO B 2 244 ? 130.74073 42.52293 120.87311 1.000 111.48698 244 PRO B CA 1
ATOM 5893 C C . PRO B 2 244 ? 129.84187 41.52799 121.59290 1.000 101.61388 244 PRO B C 1
ATOM 5894 O O . PRO B 2 244 ? 128.81889 41.89855 122.17337 1.000 93.60352 244 PRO B O 1
ATOM 5898 N N . LYS B 2 245 ? 130.23660 40.25811 121.55469 1.000 98.22844 245 LYS B N 1
ATOM 5899 C CA . LYS B 2 245 ? 129.44520 39.18404 122.13867 1.000 75.74412 245 LYS B CA 1
ATOM 5900 C C . LYS B 2 245 ? 129.90665 38.89458 123.56142 1.000 77.83489 245 LYS B C 1
ATOM 5901 O O . LYS B 2 245 ? 131.09556 38.66077 123.80304 1.000 71.28660 245 LYS B O 1
ATOM 5907 N N . VAL B 2 246 ? 128.96074 38.91524 124.49612 1.000 66.39158 246 VAL B N 1
ATOM 5908 C CA . VAL B 2 246 ? 129.18890 38.51742 125.87923 1.000 81.31292 246 VAL B CA 1
ATOM 5909 C C . VAL B 2 246 ? 128.35095 37.27624 126.15084 1.000 66.96434 246 VAL B C 1
ATOM 5910 O O . VAL B 2 246 ? 127.19494 37.19260 125.71841 1.000 73.95554 246 VAL B O 1
ATOM 5914 N N . ILE B 2 247 ? 128.93502 36.30720 126.85945 1.000 61.53547 247 ILE B N 1
ATOM 5915 C CA . ILE B 2 247 ? 128.24225 35.04569 127.09023 1.000 71.66188 247 ILE B CA 1
ATOM 5916 C C . ILE B 2 247 ? 126.99080 35.28525 127.92676 1.000 62.30104 247 ILE B C 1
ATOM 5917 O O . ILE B 2 247 ? 126.91496 36.22591 128.72898 1.000 59.05282 247 ILE B O 1
ATOM 5922 N N . ASN B 2 248 ? 125.99138 34.43005 127.72407 1.000 70.40582 248 ASN B N 1
ATOM 5923 C CA . ASN B 2 248 ? 124.73437 34.55528 128.44655 1.000 58.00418 248 ASN B CA 1
ATOM 5924 C C . ASN B 2 248 ? 124.95771 34.34800 129.93912 1.000 66.31409 248 ASN B C 1
ATOM 5925 O O . ASN B 2 248 ? 125.77050 33.51748 130.35376 1.000 73.91739 248 ASN B O 1
ATOM 5930 N N . THR B 2 249 ? 124.23311 35.12073 130.75137 1.000 65.63839 249 THR B N 1
ATOM 5931 C CA . THR B 2 249 ? 124.34824 34.97479 132.19917 1.000 60.37101 249 THR B CA 1
ATOM 5932 C C . THR B 2 249 ? 123.82968 33.61647 132.65583 1.000 61.89840 249 THR B C 1
ATOM 5933 O O . THR B 2 249 ? 124.37979 33.01435 133.58558 1.000 67.61257 249 THR B O 1
ATOM 5937 N N . ASP B 2 250 ? 122.77920 33.11504 132.01082 1.000 71.26868 250 ASP B N 1
ATOM 5938 C CA . ASP B 2 250 ? 122.26656 31.77623 132.27816 1.000 63.37322 250 ASP B CA 1
ATOM 5939 C C . ASP B 2 250 ? 122.99343 30.79114 131.37030 1.000 66.18511 250 ASP B C 1
ATOM 5940 O O . ASP B 2 250 ? 122.73498 30.73895 130.16385 1.000 76.56668 250 ASP B O 1
ATOM 5945 N N . LEU B 2 251 ? 123.90642 30.01516 131.95030 1.000 55.20484 251 LEU B N 1
ATOM 5946 C CA . LEU B 2 251 ? 124.66911 29.00933 131.21302 1.000 53.76226 251 LEU B CA 1
ATOM 5947 C C . LEU B 2 251 ? 123.83489 27.73521 131.15219 1.000 59.39775 251 LEU B C 1
ATOM 5948 O O . LEU B 2 251 ? 123.86443 26.90966 132.06746 1.000 62.03344 251 LEU B O 1
ATOM 5953 N N . GLU B 2 252 ? 123.09051 27.57404 130.06389 1.000 57.64376 252 GLU B N 1
ATOM 5954 C CA . GLU B 2 252 ? 122.16823 26.45669 129.90223 1.000 53.36670 252 GLU B CA 1
ATOM 5955 C C . GLU B 2 252 ? 122.89384 25.27328 129.27201 1.000 57.29159 252 GLU B C 1
ATOM 5956 O O . GLU B 2 252 ? 123.41766 25.38073 128.15746 1.000 60.78971 252 GLU B O 1
ATOM 5962 N N . ILE B 2 253 ? 122.91468 24.14814 129.97844 1.000 50.57647 253 ILE B N 1
ATOM 5963 C CA . ILE B 2 253 ? 123.39464 22.89674 129.40668 1.000 57.56630 253 ILE B CA 1
ATOM 5964 C C . ILE B 2 253 ? 122.30108 22.31994 128.51943 1.000 52.55232 253 ILE B C 1
ATOM 5965 O O . ILE B 2 253 ? 121.12223 22.30027 128.89406 1.000 58.87708 253 ILE B O 1
ATOM 5970 N N . VAL B 2 254 ? 122.68258 21.86175 127.32816 1.000 48.85164 254 VAL B N 1
ATOM 5971 C CA . VAL B 2 254 ? 121.73179 21.36828 126.34028 1.000 60.81378 254 VAL B CA 1
ATOM 5972 C C . VAL B 2 254 ? 121.97751 19.91834 125.95723 1.000 63.32398 254 VAL B C 1
ATOM 5973 O O . VAL B 2 254 ? 121.19372 19.35415 125.18676 1.000 67.73034 254 VAL B O 1
ATOM 5977 N N . GLY B 2 255 ? 123.02997 19.29910 126.46551 1.000 51.97855 255 GLY B N 1
ATOM 5978 C CA . GLY B 2 255 ? 123.32779 17.92474 126.12254 1.000 48.37003 255 GLY B CA 1
ATOM 5979 C C . GLY B 2 255 ? 124.74526 17.57109 126.51161 1.000 49.30929 255 GLY B C 1
ATOM 5980 O O . GLY B 2 255 ? 125.50045 18.39525 127.02971 1.000 54.77640 255 GLY B O 1
ATOM 5981 N N . PHE B 2 256 ? 125.09196 16.31393 126.24139 1.000 49.18904 256 PHE B N 1
ATOM 5982 C CA . PHE B 2 256 ? 126.38228 15.76596 126.62499 1.000 50.40781 256 PHE B CA 1
ATOM 5983 C C . PHE B 2 256 ? 126.97603 14.98930 125.45956 1.000 55.73883 256 PHE B C 1
ATOM 5984 O O . PHE B 2 256 ? 126.25282 14.39820 124.65386 1.000 62.73657 256 PHE B O 1
ATOM 5992 N N . ILE B 2 257 ? 128.30433 15.00315 125.37548 1.000 53.47806 257 ILE B N 1
ATOM 5993 C CA . ILE B 2 257 ? 129.03703 14.37397 124.28184 1.000 58.26347 257 ILE B CA 1
ATOM 5994 C C . ILE B 2 257 ? 130.28768 13.72211 124.85286 1.000 56.94618 257 ILE B C 1
ATOM 5995 O O . ILE B 2 257 ? 131.00895 14.34091 125.64214 1.000 62.13265 257 ILE B O 1
ATOM 6000 N N . ASP B 2 258 ? 130.53921 12.47377 124.46007 1.000 48.27215 258 ASP B N 1
ATOM 6001 C CA . ASP B 2 258 ? 131.71587 11.75643 124.93280 1.000 62.15374 258 ASP B CA 1
ATOM 6002 C C . ASP B 2 258 ? 132.99124 12.47811 124.51382 1.000 49.45599 258 ASP B C 1
ATOM 6003 O O . ASP B 2 258 ? 133.06628 13.06339 123.42975 1.000 55.05646 258 ASP B O 1
ATOM 6008 N N . ILE B 2 259 ? 133.99961 12.42953 125.38980 1.000 44.57189 259 ILE B N 1
ATOM 6009 C CA . ILE B 2 259 ? 135.24921 13.15010 125.15011 1.000 52.87047 259 ILE B CA 1
ATOM 6010 C C . ILE B 2 259 ? 135.88587 12.70829 123.83735 1.000 57.53295 259 ILE B C 1
ATOM 6011 O O . ILE B 2 259 ? 136.45522 13.52369 123.10049 1.000 69.01862 259 ILE B O 1
ATOM 6016 N N . ALA B 2 260 ? 135.78548 11.41778 123.51320 1.000 58.15814 260 ALA B N 1
ATOM 6017 C CA . ALA B 2 260 ? 136.35078 10.92243 122.26426 1.000 63.13071 260 ALA B CA 1
ATOM 6018 C C . ALA B 2 260 ? 135.63873 11.47951 121.03831 1.000 57.67641 260 ALA B C 1
ATOM 6019 O O . ALA B 2 260 ? 136.24359 11.54080 119.96276 1.000 52.49422 260 ALA B O 1
ATOM 6021 N N . ASP B 2 261 ? 134.37550 11.88421 121.17133 1.000 56.69045 261 ASP B N 1
ATOM 6022 C CA . ASP B 2 261 ? 133.62514 12.42087 120.04171 1.000 60.55958 261 ASP B CA 1
ATOM 6023 C C . ASP B 2 261 ? 133.84745 13.91630 119.85579 1.000 59.07718 261 ASP B C 1
ATOM 6024 O O . ASP B 2 261 ? 133.90480 14.39581 118.71807 1.000 62.17517 261 ASP B O 1
ATOM 6029 N N . ILE B 2 262 ? 133.96836 14.66780 120.95322 1.000 65.37853 262 ILE B N 1
ATOM 6030 C CA . ILE B 2 262 ? 134.34361 16.07067 120.84635 1.000 50.54814 262 ILE B CA 1
ATOM 6031 C C . ILE B 2 262 ? 135.77839 16.21045 120.35647 1.000 56.47563 262 ILE B C 1
ATOM 6032 O O . ILE B 2 262 ? 136.16142 17.27710 119.86136 1.000 51.06035 262 ILE B O 1
ATOM 6037 N N . SER B 2 263 ? 136.57159 15.14565 120.46799 1.000 67.49205 263 SER B N 1
ATOM 6038 C CA . SER B 2 263 ? 137.98503 15.10768 120.06739 1.000 66.47491 263 SER B CA 1
ATOM 6039 C C . SER B 2 263 ? 138.71121 16.18064 120.87662 1.000 88.39581 263 SER B C 1
ATOM 6040 O O . SER B 2 263 ? 138.58700 16.19167 122.11201 1.000 108.51555 263 SER B O 1
ATOM 6043 N N . SER B 2 264 ? 139.46946 17.07745 120.25009 1.000 45.37298 264 SER B N 1
ATOM 6044 C CA . SER B 2 264 ? 140.14096 18.17923 120.93915 1.000 54.04083 264 SER B CA 1
ATOM 6045 C C . SER B 2 264 ? 139.78704 19.45682 120.19224 1.000 61.96312 264 SER B C 1
ATOM 6046 O O . SER B 2 264 ? 140.59902 19.99104 119.42505 1.000 53.36121 264 SER B O 1
ATOM 6049 N N . PRO B 2 265 ? 138.57857 19.98216 120.40583 1.000 42.67993 265 PRO B N 1
ATOM 6050 C CA . PRO B 2 265 ? 138.09042 21.05441 119.54327 1.000 47.98772 265 PRO B CA 1
ATOM 6051 C C . PRO B 2 265 ? 138.85862 22.33532 119.76843 1.000 60.86436 265 PRO B C 1
ATOM 6052 O O . PRO B 2 265 ? 139.32336 22.61802 120.88956 1.000 61.78493 265 PRO B O 1
ATOM 6056 N N . PRO B 2 266 ? 139.03214 23.15721 118.73128 1.000 61.93173 266 PRO B N 1
ATOM 6057 C CA . PRO B 2 266 ? 139.61630 24.48821 118.92709 1.000 56.94737 266 PRO B CA 1
ATOM 6058 C C . PRO B 2 266 ? 138.62798 25.39804 119.64108 1.000 45.45335 266 PRO B C 1
ATOM 6059 O O . PRO B 2 266 ? 137.44865 25.45598 119.28564 1.000 55.55077 266 PRO B O 1
ATOM 6063 N N . VAL B 2 267 ? 139.11528 26.10579 120.66005 1.000 54.79527 267 VAL B N 1
ATOM 6064 C CA . VAL B 2 267 ? 138.26926 26.94751 121.49259 1.000 56.03835 267 VAL B CA 1
ATOM 6065 C C . VAL B 2 267 ? 138.88444 28.33614 121.59625 1.000 53.21002 267 VAL B C 1
ATOM 6066 O O . VAL B 2 267 ? 140.08469 28.53053 121.39183 1.000 64.11653 267 VAL B O 1
ATOM 6070 N N . LEU B 2 268 ? 138.03156 29.31265 121.91627 1.000 59.28408 268 LEU B N 1
ATOM 6071 C CA . LEU B 2 268 ? 138.50496 30.68335 122.07795 1.000 35.77681 268 LEU B CA 1
ATOM 6072 C C . LEU B 2 268 ? 139.30191 30.84498 123.36451 1.000 57.60862 268 LEU B C 1
ATOM 6073 O O . LEU B 2 268 ? 140.34800 31.50445 123.37446 1.000 61.83545 268 LEU B O 1
ATOM 6078 N N . SER B 2 269 ? 138.82626 30.25138 124.45540 1.000 56.78763 269 SER B N 1
ATOM 6079 C CA . SER B 2 269 ? 139.44297 30.43382 125.76125 1.000 59.21383 269 SER B CA 1
ATOM 6080 C C . SER B 2 269 ? 138.87777 29.39750 126.71878 1.000 59.92020 269 SER B C 1
ATOM 6081 O O . SER B 2 269 ? 137.79637 28.84601 126.49647 1.000 55.37977 269 SER B O 1
ATOM 6084 N N . ARG B 2 270 ? 139.62462 29.14608 127.79034 1.000 60.21443 270 ARG B N 1
ATOM 6085 C CA . ARG B 2 270 ? 139.21074 28.24111 128.85045 1.000 63.53322 270 ARG B CA 1
ATOM 6086 C C . ARG B 2 270 ? 139.03293 29.02308 130.14403 1.000 58.78018 270 ARG B C 1
ATOM 6087 O O . ARG B 2 270 ? 139.75497 29.98875 130.40959 1.000 63.16268 270 ARG B O 1
ATOM 6095 N N . HIS B 2 271 ? 138.05566 28.60394 130.94442 1.000 58.12568 271 HIS B N 1
ATOM 6096 C CA . HIS B 2 271 ? 137.69978 29.31588 132.16161 1.000 46.47502 271 HIS B CA 1
ATOM 6097 C C . HIS B 2 271 ? 137.27963 28.32428 133.23148 1.000 58.49653 271 HIS B C 1
ATOM 6098 O O . HIS B 2 271 ? 136.59091 27.34622 132.93729 1.000 53.72006 271 HIS B O 1
ATOM 6105 N N . LEU B 2 272 ? 137.67848 28.59066 134.47148 1.000 54.20413 272 LEU B N 1
ATOM 6106 C CA . LEU B 2 272 ? 137.19634 27.81194 135.60219 1.000 47.02904 272 LEU B CA 1
ATOM 6107 C C . LEU B 2 272 ? 135.78524 28.24757 135.97460 1.000 48.29800 272 LEU B C 1
ATOM 6108 O O . LEU B 2 272 ? 135.47290 29.44134 135.99535 1.000 47.11749 272 LEU B O 1
ATOM 6113 N N . VAL B 2 273 ? 134.93095 27.27172 136.26323 1.000 49.91218 273 VAL B N 1
ATOM 6114 C CA . VAL B 2 273 ? 133.55863 27.51903 136.68936 1.000 47.33010 273 VAL B CA 1
ATOM 6115 C C . VAL B 2 273 ? 133.43928 27.03505 138.12637 1.000 48.75273 273 VAL B C 1
ATOM 6116 O O . VAL B 2 273 ? 133.44899 25.82632 138.38875 1.000 48.22000 273 VAL B O 1
ATOM 6120 N N . LEU B 2 274 ? 133.32799 27.97745 139.05998 1.000 48.19262 274 LEU B N 1
ATOM 6121 C CA . LEU B 2 274 ? 133.34975 27.65897 140.47302 1.000 50.84456 274 LEU B CA 1
ATOM 6122 C C . LEU B 2 274 ? 132.09811 28.18256 141.16460 1.000 53.63741 274 LEU B C 1
ATOM 6123 O O . LEU B 2 274 ? 131.67034 29.31125 140.90126 1.000 57.31112 274 LEU B O 1
ATOM 6128 N N . PRO B 2 275 ? 131.49909 27.39708 142.05510 1.000 51.95316 275 PRO B N 1
ATOM 6129 C CA . PRO B 2 275 ? 130.29467 27.85908 142.74966 1.000 62.36471 275 PRO B CA 1
ATOM 6130 C C . PRO B 2 275 ? 130.61004 28.98279 143.72262 1.000 55.31087 275 PRO B C 1
ATOM 6131 O O . PRO B 2 275 ? 131.71245 29.07754 144.26781 1.000 60.66022 275 PRO B O 1
ATOM 6135 N N . ILE B 2 276 ? 129.62082 29.84705 143.93113 1.000 57.33756 276 ILE B N 1
ATOM 6136 C CA . ILE B 2 276 ? 129.72509 30.95224 144.87402 1.000 53.44776 276 ILE B CA 1
ATOM 6137 C C . ILE B 2 276 ? 128.50439 30.92822 145.78150 1.000 59.61422 276 ILE B C 1
ATOM 6138 O O . ILE B 2 276 ? 127.40164 30.57528 145.34851 1.000 66.23985 276 ILE B O 1
ATOM 6143 N N . ALA B 2 277 ? 128.70576 31.29062 147.04438 1.000 66.54820 277 ALA B N 1
ATOM 6144 C CA . ALA B 2 277 ? 127.62664 31.33497 148.02121 1.000 53.48024 277 ALA B CA 1
ATOM 6145 C C . ALA B 2 277 ? 127.00203 32.72467 148.01387 1.000 79.99326 277 ALA B C 1
ATOM 6146 O O . ALA B 2 277 ? 127.66723 33.71079 148.34795 1.000 79.73217 277 ALA B O 1
ATOM 6148 N N . LEU B 2 278 ? 125.73327 32.80174 147.62867 1.000 88.81852 278 LEU B N 1
ATOM 6149 C CA . LEU B 2 278 ? 124.98764 34.05060 147.60939 1.000 84.81405 278 LEU B CA 1
ATOM 6150 C C . LEU B 2 278 ? 123.90676 34.02946 148.68292 1.000 114.73173 278 LEU B C 1
ATOM 6151 O O . LEU B 2 278 ? 123.65354 33.00879 149.32880 1.000 98.64805 278 LEU B O 1
ATOM 6156 N N . ASN B 2 279 ? 123.26483 35.18231 148.87014 1.000 122.24901 279 ASN B N 1
ATOM 6157 C CA . ASN B 2 279 ? 122.18462 35.28630 149.84273 1.000 138.87760 279 ASN B CA 1
ATOM 6158 C C . ASN B 2 279 ? 120.98433 36.00711 149.23805 1.000 144.41701 279 ASN B C 1
ATOM 6159 O O . ASN B 2 279 ? 120.77379 35.95676 148.02173 1.000 142.53948 279 ASN B O 1
ATOM 6164 N N . LYS B 2 280 ? 120.19784 36.68601 150.07764 1.000 151.67367 280 LYS B N 1
ATOM 6165 C CA . LYS B 2 280 ? 118.92594 37.24339 149.62484 1.000 150.38346 280 LYS B CA 1
ATOM 6166 C C . LYS B 2 280 ? 119.12622 38.36832 148.61716 1.000 148.71648 280 LYS B C 1
ATOM 6167 O O . LYS B 2 280 ? 118.40859 38.44385 147.61332 1.000 146.23192 280 LYS B O 1
ATOM 6169 N N . GLU B 2 281 ? 120.08813 39.25460 148.86606 1.000 159.94023 281 GLU B N 1
ATOM 6170 C CA . GLU B 2 281 ? 120.30915 40.41988 148.02102 1.000 163.51011 281 GLU B CA 1
ATOM 6171 C C . GLU B 2 281 ? 121.33440 40.17235 146.92152 1.000 161.16900 281 GLU B C 1
ATOM 6172 O O . GLU B 2 281 ? 121.82334 41.13341 146.31797 1.000 148.61517 281 GLU B O 1
ATOM 6174 N N . GLY B 2 282 ? 121.66322 38.91438 146.63796 1.000 153.65824 282 GLY B N 1
ATOM 6175 C CA . GLY B 2 282 ? 122.70341 38.63648 145.66674 1.000 132.63197 282 GLY B CA 1
ATOM 6176 C C . GLY B 2 282 ? 124.10610 38.85633 146.17848 1.000 134.04768 282 GLY B C 1
ATOM 6177 O O . GLY B 2 282 ? 125.06407 38.70261 145.41584 1.000 120.87740 282 GLY B O 1
ATOM 6178 N N . ASP B 2 283 ? 124.24998 39.21876 147.45021 1.000 153.11352 283 ASP B N 1
ATOM 6179 C CA . ASP B 2 283 ? 125.56068 39.39628 148.05550 1.000 148.62005 283 ASP B CA 1
ATOM 6180 C C . ASP B 2 283 ? 126.28094 38.06083 148.17952 1.000 125.63810 283 ASP B C 1
ATOM 6181 O O . ASP B 2 283 ? 125.66691 37.03197 148.47639 1.000 116.53422 283 ASP B O 1
ATOM 6186 N N . GLU B 2 284 ? 127.59708 38.07823 147.95573 1.000 112.34837 284 GLU B N 1
ATOM 6187 C CA . GLU B 2 284 ? 128.40317 36.86787 148.11110 1.000 115.72749 284 GLU B CA 1
ATOM 6188 C C . GLU B 2 284 ? 128.84784 36.75544 149.56396 1.000 126.66181 284 GLU B C 1
ATOM 6189 O O . GLU B 2 284 ? 129.97415 37.09702 149.93808 1.000 145.90706 284 GLU B O 1
ATOM 6195 N N . VAL B 2 285 ? 127.90685 36.28519 150.38824 1.000 124.28615 285 VAL B N 1
ATOM 6196 C CA . VAL B 2 285 ? 128.11117 35.78226 151.74581 1.000 127.13296 285 VAL B CA 1
ATOM 6197 C C . VAL B 2 285 ? 129.12445 36.62698 152.52066 1.000 153.28509 285 VAL B C 1
ATOM 6198 O O . VAL B 2 285 ? 130.01903 36.10217 153.19547 1.000 149.14806 285 VAL B O 1
ATOM 6202 N N . GLY B 2 286 ? 128.97591 37.94657 152.44471 1.000 161.56088 286 GLY B N 1
ATOM 6203 C CA . GLY B 2 286 ? 129.84507 38.83432 153.20078 1.000 155.24770 286 GLY B CA 1
ATOM 6204 C C . GLY B 2 286 ? 131.29611 38.73427 152.79165 1.000 167.55417 286 GLY B C 1
ATOM 6205 O O . GLY B 2 286 ? 132.18710 38.80853 153.64882 1.000 170.99527 286 GLY B O 1
ATOM 6206 N N . THR B 2 287 ? 131.54307 38.55185 151.49261 1.000 175.78281 287 THR B N 1
ATOM 6207 C CA . THR B 2 287 ? 132.87164 38.42363 150.87220 1.000 166.47403 287 THR B CA 1
ATOM 6208 C C . THR B 2 287 ? 134.02690 38.10247 151.81956 1.000 164.90633 287 THR B C 1
ATOM 6209 O O . THR B 2 287 ? 134.21574 36.95306 152.21563 1.000 147.04315 287 THR B O 1
ATOM 6213 N N . ASN B 2 297 ? 135.52637 31.70903 157.97435 1.000 160.80719 297 ASN B N 1
ATOM 6214 C CA . ASN B 2 297 ? 135.51063 30.25572 157.85668 1.000 162.07389 297 ASN B CA 1
ATOM 6215 C C . ASN B 2 297 ? 134.11293 29.70025 158.10792 1.000 161.29996 297 ASN B C 1
ATOM 6216 O O . ASN B 2 297 ? 133.74192 28.66106 157.56256 1.000 163.48957 297 ASN B O 1
ATOM 6218 N N . SER B 2 298 ? 133.34091 30.39908 158.94416 1.000 160.36216 298 SER B N 1
ATOM 6219 C CA . SER B 2 298 ? 131.96818 29.97865 159.20357 1.000 147.92332 298 SER B CA 1
ATOM 6220 C C . SER B 2 298 ? 131.09379 30.13099 157.96666 1.000 142.93923 298 SER B C 1
ATOM 6221 O O . SER B 2 298 ? 130.12531 29.38185 157.79722 1.000 137.92458 298 SER B O 1
ATOM 6224 N N . ALA B 2 299 ? 131.41814 31.08836 157.09534 1.000 142.07450 299 ALA B N 1
ATOM 6225 C CA . ALA B 2 299 ? 130.64512 31.26890 155.87193 1.000 132.26303 299 ALA B CA 1
ATOM 6226 C C . ALA B 2 299 ? 130.89919 30.13635 154.88474 1.000 128.82673 299 ALA B C 1
ATOM 6227 O O . ALA B 2 299 ? 129.96564 29.64979 154.23566 1.000 102.08847 299 ALA B O 1
ATOM 6229 N N . ASN B 2 300 ? 132.15516 29.70179 154.75812 1.000 131.18580 300 ASN B N 1
ATOM 6230 C CA . ASN B 2 300 ? 132.47608 28.61449 153.84066 1.000 124.62811 300 ASN B CA 1
ATOM 6231 C C . ASN B 2 300 ? 132.06784 27.25447 154.39165 1.000 115.67475 300 ASN B C 1
ATOM 6232 O O . ASN B 2 300 ? 131.76348 26.34481 153.61208 1.000 110.99014 300 ASN B O 1
ATOM 6237 N N . GLN B 2 301 ? 132.05971 27.09069 155.71717 1.000 114.92212 301 GLN B N 1
ATOM 6238 C CA . GLN B 2 301 ? 131.62311 25.82347 156.29569 1.000 114.55432 301 GLN B CA 1
ATOM 6239 C C . GLN B 2 301 ? 130.13678 25.59051 156.05624 1.000 100.17447 301 GLN B C 1
ATOM 6240 O O . GLN B 2 301 ? 129.71795 24.46152 155.77391 1.000 93.40512 301 GLN B O 1
ATOM 6246 N N . ILE B 2 302 ? 129.32483 26.64490 156.16677 1.000 97.03329 302 ILE B N 1
ATOM 6247 C CA . ILE B 2 302 ? 127.89731 26.51714 155.88591 1.000 90.44014 302 ILE B CA 1
ATOM 6248 C C . ILE B 2 302 ? 127.67418 26.17359 154.41916 1.000 90.75583 302 ILE B C 1
ATOM 6249 O O . ILE B 2 302 ? 126.86522 25.29870 154.08597 1.000 86.28006 302 ILE B O 1
ATOM 6254 N N . ALA B 2 303 ? 128.39372 26.84935 153.51953 1.000 81.28730 303 ALA B N 1
ATOM 6255 C CA . ALA B 2 303 ? 128.25246 26.56435 152.09612 1.000 75.59598 303 ALA B CA 1
ATOM 6256 C C . ALA B 2 303 ? 128.84911 25.21161 151.72937 1.000 81.93826 303 ALA B C 1
ATOM 6257 O O . ALA B 2 303 ? 128.43491 24.60243 150.73636 1.000 69.76416 303 ALA B O 1
ATOM 6259 N N . GLY B 2 304 ? 129.81363 24.72514 152.51374 1.000 73.06672 304 GLY B N 1
ATOM 6260 C CA . GLY B 2 304 ? 130.44372 23.45095 152.21853 1.000 60.58118 304 GLY B CA 1
ATOM 6261 C C . GLY B 2 304 ? 129.55543 22.24828 152.45466 1.000 67.60219 304 GLY B C 1
ATOM 6262 O O . GLY B 2 304 ? 129.80976 21.18316 151.88243 1.000 61.87759 304 GLY B O 1
ATOM 6263 N N . LYS B 2 305 ? 128.52117 22.39030 153.28172 1.000 69.73966 305 LYS B N 1
ATOM 6264 C CA . LYS B 2 305 ? 127.61042 21.29518 153.58361 1.000 74.58008 305 LYS B CA 1
ATOM 6265 C C . LYS B 2 305 ? 126.28523 21.40843 152.83958 1.000 71.81525 305 LYS B C 1
ATOM 6266 O O . LYS B 2 305 ? 125.36350 20.63395 153.11503 1.000 65.81074 305 LYS B O 1
ATOM 6272 N N . ILE B 2 306 ? 126.16946 22.34722 151.90922 1.000 62.71251 306 ILE B N 1
ATOM 6273 C CA . ILE B 2 306 ? 124.97730 22.50490 151.08069 1.000 56.02103 306 ILE B CA 1
ATOM 6274 C C . ILE B 2 306 ? 125.26608 21.87272 149.72368 1.000 62.94258 306 ILE B C 1
ATOM 6275 O O . ILE B 2 306 ? 126.15141 22.36270 149.00667 1.000 53.23986 306 ILE B O 1
ATOM 6280 N N . PRO B 2 307 ? 124.56370 20.80799 149.33671 1.000 51.35764 307 PRO B N 1
ATOM 6281 C CA . PRO B 2 307 ? 124.85611 20.14680 148.05758 1.000 47.15909 307 PRO B CA 1
ATOM 6282 C C . PRO B 2 307 ? 124.81193 21.12611 146.89337 1.000 61.18118 307 PRO B C 1
ATOM 6283 O O . PRO B 2 307 ? 123.87127 21.91026 146.75055 1.000 56.06280 307 PRO B O 1
ATOM 6287 N N . ASN B 2 308 ? 125.85032 21.08343 146.06205 1.000 52.44074 308 ASN B N 1
ATOM 6288 C CA . ASN B 2 308 ? 126.02311 22.01778 144.95996 1.000 49.10074 308 ASN B CA 1
ATOM 6289 C C . ASN B 2 308 ? 126.09960 21.25628 143.64457 1.000 52.30760 308 ASN B C 1
ATOM 6290 O O . ASN B 2 308 ? 126.76332 20.21894 143.55498 1.000 54.69337 308 ASN B O 1
ATOM 6295 N N . PHE B 2 309 ? 125.42461 21.78352 142.62050 1.000 57.73423 309 PHE B N 1
ATOM 6296 C CA . PHE B 2 309 ? 125.37451 21.10759 141.32924 1.000 49.77422 309 PHE B CA 1
ATOM 6297 C C . PHE B 2 309 ? 126.72892 21.06970 140.62967 1.000 56.62417 309 PHE B C 1
ATOM 6298 O O . PHE B 2 309 ? 126.96010 20.17660 139.80798 1.000 59.60935 309 PHE B O 1
ATOM 6306 N N . CYS B 2 310 ? 127.62801 22.00918 140.93184 1.000 60.24252 310 CYS B N 1
ATOM 6307 C CA . CYS B 2 310 ? 128.94603 21.98909 140.30345 1.000 46.09708 310 CYS B CA 1
ATOM 6308 C C . CYS B 2 310 ? 129.72579 20.74142 140.69277 1.000 52.87247 310 CYS B C 1
ATOM 6309 O O . CYS B 2 310 ? 130.41258 20.14509 139.85609 1.000 51.79370 310 CYS B O 1
ATOM 6312 N N . VAL B 2 311 ? 129.63880 20.33601 141.96046 1.000 49.37884 311 VAL B N 1
ATOM 6313 C CA . VAL B 2 311 ? 130.36416 19.15313 142.41497 1.000 47.88599 311 VAL B CA 1
ATOM 6314 C C . VAL B 2 311 ? 129.80604 17.90065 141.75066 1.000 55.05694 311 VAL B C 1
ATOM 6315 O O . VAL B 2 311 ? 130.55803 17.03964 141.27845 1.000 48.63470 311 VAL B O 1
ATOM 6319 N N . LEU B 2 312 ? 128.47708 17.78045 141.70864 1.000 47.45720 312 LEU B N 1
ATOM 6320 C CA . LEU B 2 312 ? 127.85114 16.63835 141.05107 1.000 44.28294 312 LEU B CA 1
ATOM 6321 C C . LEU B 2 312 ? 128.19331 16.60765 139.56770 1.000 46.75414 312 LEU B C 1
ATOM 6322 O O . LEU B 2 312 ? 128.53170 15.55347 139.01711 1.000 51.56014 312 LEU B O 1
ATOM 6327 N N . LEU B 2 313 ? 128.11682 17.76375 138.90538 1.000 47.23632 313 LEU B N 1
ATOM 6328 C CA . LEU B 2 313 ? 128.39718 17.82238 137.47449 1.000 49.22404 313 LEU B CA 1
ATOM 6329 C C . LEU B 2 313 ? 129.85138 17.47419 137.18338 1.000 51.85479 313 LEU B C 1
ATOM 6330 O O . LEU B 2 313 ? 130.13892 16.63991 136.31781 1.000 57.66996 313 LEU B O 1
ATOM 6335 N N . HIS B 2 314 ? 130.78557 18.10095 137.90436 1.000 48.97472 314 HIS B N 1
ATOM 6336 C CA . HIS B 2 314 ? 132.20151 17.85081 137.65047 1.000 50.27292 314 HIS B CA 1
ATOM 6337 C C . HIS B 2 314 ? 132.57983 16.40772 137.95920 1.000 50.60517 314 HIS B C 1
ATOM 6338 O O . HIS B 2 314 ? 133.35147 15.79139 137.21433 1.000 56.55040 314 HIS B O 1
ATOM 6345 N N . GLY B 2 315 ? 132.06079 15.85633 139.05793 1.000 52.88326 315 GLY B N 1
ATOM 6346 C CA . GLY B 2 315 ? 132.37730 14.47811 139.39602 1.000 48.96914 315 GLY B CA 1
ATOM 6347 C C . GLY B 2 315 ? 131.88709 13.49612 138.35004 1.000 50.29490 315 GLY B C 1
ATOM 6348 O O . GLY B 2 315 ? 132.60177 12.56319 137.97591 1.000 52.27295 315 GLY B O 1
ATOM 6349 N N . SER B 2 316 ? 130.66404 13.69917 137.85526 1.000 60.76596 316 SER B N 1
ATOM 6350 C CA . SER B 2 316 ? 130.12197 12.80648 136.83685 1.000 44.89318 316 SER B CA 1
ATOM 6351 C C . SER B 2 316 ? 130.83707 12.98605 135.50342 1.000 54.78659 316 SER B C 1
ATOM 6352 O O . SER B 2 316 ? 131.07001 12.00757 134.78401 1.000 60.54324 316 SER B O 1
ATOM 6355 N N . LEU B 2 317 ? 131.19146 14.22691 135.15558 1.000 46.05465 317 LEU B N 1
ATOM 6356 C CA . LEU B 2 317 ? 131.89618 14.46843 133.89977 1.000 43.38357 317 LEU B CA 1
ATOM 6357 C C . LEU B 2 317 ? 133.24452 13.76116 133.87870 1.000 48.23562 317 LEU B C 1
ATOM 6358 O O . LEU B 2 317 ? 133.65748 13.22544 132.84339 1.000 52.66344 317 LEU B O 1
ATOM 6363 N N . LYS B 2 318 ? 133.94440 13.74375 135.01377 1.000 51.79877 318 LYS B N 1
ATOM 6364 C CA . LYS B 2 318 ? 135.24960 13.09419 135.06111 1.000 52.76080 318 LYS B CA 1
ATOM 6365 C C . LYS B 2 318 ? 135.10817 11.57685 135.03976 1.000 53.53171 318 LYS B C 1
ATOM 6366 O O . LYS B 2 318 ? 135.80606 10.89022 134.28463 1.000 59.45001 318 LYS B O 1
ATOM 6372 N N . VAL B 2 319 ? 134.20223 11.03673 135.85985 1.000 60.01373 319 VAL B N 1
ATOM 6373 C CA . VAL B 2 319 ? 134.00221 9.58997 135.91119 1.000 51.92492 319 VAL B CA 1
ATOM 6374 C C . VAL B 2 319 ? 133.55824 9.06037 134.55495 1.000 57.08404 319 VAL B C 1
ATOM 6375 O O . VAL B 2 319 ? 134.04731 8.02512 134.08410 1.000 58.93552 319 VAL B O 1
ATOM 6379 N N . GLU B 2 320 ? 132.63456 9.76256 133.90375 1.000 50.53603 320 GLU B N 1
ATOM 6380 C CA . GLU B 2 320 ? 132.07522 9.31950 132.63387 1.000 53.06631 320 GLU B CA 1
ATOM 6381 C C . GLU B 2 320 ? 132.92075 9.71423 131.43045 1.000 55.51861 320 GLU B C 1
ATOM 6382 O O . GLU B 2 320 ? 132.65045 9.23406 130.32393 1.000 52.34985 320 GLU B O 1
ATOM 6388 N N . GLY B 2 321 ? 133.93796 10.55623 131.62018 1.000 47.46268 321 GLY B N 1
ATOM 6389 C CA . GLY B 2 321 ? 134.75923 11.02442 130.52053 1.000 46.24101 321 GLY B CA 1
ATOM 6390 C C . GLY B 2 321 ? 133.93681 11.72258 129.45930 1.000 58.42288 321 GLY B C 1
ATOM 6391 O O . GLY B 2 321 ? 133.95916 11.33883 128.28755 1.000 56.29870 321 GLY B O 1
ATOM 6392 N N . MET B 2 322 ? 133.20038 12.75332 129.86426 1.000 43.13655 322 MET B N 1
ATOM 6393 C CA . MET B 2 322 ? 132.24154 13.41245 128.99279 1.000 57.12174 322 MET B CA 1
ATOM 6394 C C . MET B 2 322 ? 132.35383 14.92099 129.15283 1.000 60.47836 322 MET B C 1
ATOM 6395 O O . MET B 2 322 ? 132.92734 15.42788 130.12124 1.000 49.70189 322 MET B O 1
ATOM 6400 N N . VAL B 2 323 ? 131.78239 15.63565 128.18481 1.000 47.63241 323 VAL B N 1
ATOM 6401 C CA . VAL B 2 323 ? 131.67170 17.08500 128.23613 1.000 54.11543 323 VAL B CA 1
ATOM 6402 C C . VAL B 2 323 ? 130.19772 17.45238 128.13980 1.000 51.99354 323 VAL B C 1
ATOM 6403 O O . VAL B 2 323 ? 129.36978 16.69288 127.62710 1.000 45.37596 323 VAL B O 1
ATOM 6407 N N . ALA B 2 324 ? 129.87608 18.63735 128.65082 1.000 45.31781 324 ALA B N 1
ATOM 6408 C CA . ALA B 2 324 ? 128.51565 19.15768 128.65580 1.000 46.42845 324 ALA B CA 1
ATOM 6409 C C . ALA B 2 324 ? 128.45113 20.37172 127.74131 1.000 52.00894 324 ALA B C 1
ATOM 6410 O O . ALA B 2 324 ? 129.13010 21.37430 127.98966 1.000 52.01939 324 ALA B O 1
ATOM 6412 N N . ILE B 2 325 ? 127.63345 20.27966 126.69226 1.000 51.31369 325 ILE B N 1
ATOM 6413 C CA . ILE B 2 325 ? 127.48372 21.38428 125.75414 1.000 58.86367 325 ILE B CA 1
ATOM 6414 C C . ILE B 2 325 ? 126.66614 22.48879 126.40797 1.000 55.68886 325 ILE B C 1
ATOM 6415 O O . ILE B 2 325 ? 125.61523 22.23198 127.01238 1.000 56.71120 325 ILE B O 1
ATOM 6420 N N . VAL B 2 326 ? 127.15004 23.72576 126.29999 1.000 49.74552 326 VAL B N 1
ATOM 6421 C CA . VAL B 2 326 ? 126.53086 24.87774 126.94193 1.000 53.14082 326 VAL B CA 1
ATOM 6422 C C . VAL B 2 326 ? 126.11545 25.87125 125.87055 1.000 53.84278 326 VAL B C 1
ATOM 6423 O O . VAL B 2 326 ? 126.81722 26.05185 124.86895 1.000 62.66119 326 VAL B O 1
ATOM 6427 N N . GLN B 2 327 ? 124.98271 26.52779 126.09697 1.000 57.96060 327 GLN B N 1
ATOM 6428 C CA . GLN B 2 327 ? 124.50260 27.58904 125.22227 1.000 53.64042 327 GLN B CA 1
ATOM 6429 C C . GLN B 2 327 ? 124.99939 28.91660 125.77945 1.000 60.43073 327 GLN B C 1
ATOM 6430 O O . GLN B 2 327 ? 124.52340 29.37475 126.82363 1.000 67.84415 327 GLN B O 1
ATOM 6436 N N . LEU B 2 328 ? 125.97569 29.51694 125.09991 1.000 60.16644 328 LEU B N 1
ATOM 6437 C CA . LEU B 2 328 ? 126.49179 30.82749 125.47380 1.000 63.29531 328 LEU B CA 1
ATOM 6438 C C . LEU B 2 328 ? 125.64023 31.96843 124.93736 1.000 74.22860 328 LEU B C 1
ATOM 6439 O O . LEU B 2 328 ? 125.74326 33.09421 125.43426 1.000 62.64700 328 LEU B O 1
ATOM 6444 N N . GLY B 2 329 ? 124.80536 31.69734 123.94205 1.000 70.11714 329 GLY B N 1
ATOM 6445 C CA . GLY B 2 329 ? 123.96962 32.69562 123.32743 1.000 60.11213 329 GLY B CA 1
ATOM 6446 C C . GLY B 2 329 ? 123.38785 32.13736 122.04848 1.000 69.19388 329 GLY B C 1
ATOM 6447 O O . GLY B 2 329 ? 123.58758 30.96410 121.72255 1.000 72.10807 329 GLY B O 1
ATOM 6448 N N . PRO B 2 330 ? 122.64474 32.95231 121.30259 1.000 85.83161 330 PRO B N 1
ATOM 6449 C CA . PRO B 2 330 ? 122.11286 32.47800 120.01563 1.000 69.50031 330 PRO B CA 1
ATOM 6450 C C . PRO B 2 330 ? 123.25020 32.16848 119.05616 1.000 79.40390 330 PRO B C 1
ATOM 6451 O O . PRO B 2 330 ? 124.06236 33.03703 118.73277 1.000 71.99363 330 PRO B O 1
ATOM 6455 N N . GLU B 2 331 ? 123.30538 30.91119 118.61177 1.000 55.81142 331 GLU B N 1
ATOM 6456 C CA . GLU B 2 331 ? 124.34848 30.42098 117.70736 1.000 67.43033 331 GLU B CA 1
ATOM 6457 C C . GLU B 2 331 ? 125.73897 30.59786 118.30967 1.000 64.18857 331 GLU B C 1
ATOM 6458 O O . GLU B 2 331 ? 126.69765 30.94765 117.61730 1.000 62.38781 331 GLU B O 1
ATOM 6464 N N . TRP B 2 332 ? 125.84656 30.36451 119.61580 1.000 50.48728 332 TRP B N 1
ATOM 6465 C CA . TRP B 2 332 ? 127.12890 30.38345 120.31113 1.000 56.51311 332 TRP B CA 1
ATOM 6466 C C . TRP B 2 332 ? 127.09163 29.31213 121.38514 1.000 68.48274 332 TRP B C 1
ATOM 6467 O O . TRP B 2 332 ? 126.21929 29.34175 122.25671 1.000 65.51630 332 TRP B O 1
ATOM 6478 N N . HIS B 2 333 ? 128.03489 28.37832 121.33287 1.000 54.66903 333 HIS B N 1
ATOM 6479 C CA . HIS B 2 333 ? 128.04645 27.26560 122.26477 1.000 58.61588 333 HIS B CA 1
ATOM 6480 C C . HIS B 2 333 ? 129.45669 27.02882 122.77690 1.000 61.68144 333 HIS B C 1
ATOM 6481 O O . HIS B 2 333 ? 130.43979 27.51306 122.20999 1.000 52.34544 333 HIS B O 1
ATOM 6488 N N . GLY B 2 334 ? 129.53004 26.28022 123.87571 1.000 54.65096 334 GLY B N 1
ATOM 6489 C CA . GLY B 2 334 ? 130.78104 25.89728 124.49394 1.000 47.18483 334 GLY B CA 1
ATOM 6490 C C . GLY B 2 334 ? 130.61807 24.57192 125.20315 1.000 55.79003 334 GLY B C 1
ATOM 6491 O O . GLY B 2 334 ? 129.57952 23.91889 125.07458 1.000 53.88350 334 GLY B O 1
ATOM 6492 N N . MET B 2 335 ? 131.63307 24.16063 125.96285 1.000 51.05911 335 MET B N 1
ATOM 6493 C CA . MET B 2 335 ? 131.58668 22.87859 126.64434 1.000 50.28346 335 MET B CA 1
ATOM 6494 C C . MET B 2 335 ? 132.14038 22.99574 128.05642 1.000 53.26950 335 MET B C 1
ATOM 6495 O O . MET B 2 335 ? 133.09199 23.74324 128.30653 1.000 55.11540 335 MET B O 1
ATOM 6500 N N . LEU B 2 336 ? 131.53196 22.24872 128.97282 1.000 54.85327 336 LEU B N 1
ATOM 6501 C CA . LEU B 2 336 ? 132.00187 22.11209 130.34422 1.000 50.58002 336 LEU B CA 1
ATOM 6502 C C . LEU B 2 336 ? 132.61247 20.72994 130.52340 1.000 55.55341 336 LEU B C 1
ATOM 6503 O O . LEU B 2 336 ? 132.06496 19.73466 130.04082 1.000 61.45142 336 LEU B O 1
ATOM 6508 N N . TYR B 2 337 ? 133.73844 20.66735 131.22445 1.000 52.63136 337 TYR B N 1
ATOM 6509 C CA . TYR B 2 337 ? 134.50569 19.43394 131.29567 1.000 50.29038 337 TYR B CA 1
ATOM 6510 C C . TYR B 2 337 ? 135.36235 19.45409 132.55191 1.000 55.66335 337 TYR B C 1
ATOM 6511 O O . TYR B 2 337 ? 135.44982 20.46202 133.25772 1.000 51.55647 337 TYR B O 1
ATOM 6520 N N . SER B 2 338 ? 135.99849 18.31915 132.81560 1.000 52.29130 338 SER B N 1
ATOM 6521 C CA . SER B 2 338 ? 136.90924 18.14626 133.93495 1.000 46.83087 338 SER B CA 1
ATOM 6522 C C . SER B 2 338 ? 138.34684 18.13140 133.43106 1.000 41.41151 338 SER B C 1
ATOM 6523 O O . SER B 2 338 ? 138.61162 17.86892 132.25539 1.000 55.87674 338 SER B O 1
ATOM 6526 N N . GLN B 2 339 ? 139.27358 18.42820 134.34241 1.000 52.43442 339 GLN B N 1
ATOM 6527 C CA . GLN B 2 339 ? 140.69866 18.35043 134.04520 1.000 61.68050 339 GLN B CA 1
ATOM 6528 C C . GLN B 2 339 ? 141.05620 16.94848 133.56871 1.000 89.00828 339 GLN B C 1
ATOM 6529 O O . GLN B 2 339 ? 140.81611 15.96073 134.27127 1.000 74.31577 339 GLN B O 1
ATOM 6535 N N . ALA B 2 340 ? 141.61555 16.86549 132.36246 1.000 73.91245 340 ALA B N 1
ATOM 6536 C CA . ALA B 2 340 ? 141.81584 15.58567 131.69422 1.000 85.07326 340 ALA B CA 1
ATOM 6537 C C . ALA B 2 340 ? 143.13410 14.91413 132.05971 1.000 104.29841 340 ALA B C 1
ATOM 6538 O O . ALA B 2 340 ? 143.23369 13.68283 131.97113 1.000 105.29501 340 ALA B O 1
ATOM 6540 N N . ASP B 2 341 ? 144.15149 15.68867 132.44190 1.000 108.45797 341 ASP B N 1
ATOM 6541 C CA . ASP B 2 341 ? 145.35182 15.11821 133.04494 1.000 110.89256 341 ASP B CA 1
ATOM 6542 C C . ASP B 2 341 ? 144.99975 14.61292 134.43747 1.000 115.74184 341 ASP B C 1
ATOM 6543 O O . ASP B 2 341 ? 144.58032 15.39157 135.30073 1.000 123.81571 341 ASP B O 1
ATOM 6548 N N . SER B 2 342 ? 145.16585 13.31296 134.65416 1.000 114.22574 342 SER B N 1
ATOM 6549 C CA . SER B 2 342 ? 144.63002 12.65789 135.83826 1.000 112.93837 342 SER B CA 1
ATOM 6550 C C . SER B 2 342 ? 145.53057 12.76841 137.06186 1.000 126.02302 342 SER B C 1
ATOM 6551 O O . SER B 2 342 ? 145.09257 12.41807 138.16333 1.000 126.46400 342 SER B O 1
ATOM 6554 N N . LYS B 2 343 ? 146.76668 13.23732 136.90858 1.000 119.84951 343 LYS B N 1
ATOM 6555 C CA . LYS B 2 343 ? 147.65713 13.41855 138.04562 1.000 117.70250 343 LYS B CA 1
ATOM 6556 C C . LYS B 2 343 ? 147.80415 14.87745 138.45331 1.000 100.87021 343 LYS B C 1
ATOM 6557 O O . LYS B 2 343 ? 148.55151 15.17297 139.39053 1.000 108.20582 343 LYS B O 1
ATOM 6563 N N . LYS B 2 344 ? 147.10897 15.79085 137.78163 1.000 97.88701 344 LYS B N 1
ATOM 6564 C CA . LYS B 2 344 ? 146.96901 17.16978 138.22356 1.000 101.90720 344 LYS B CA 1
ATOM 6565 C C . LYS B 2 344 ? 145.69850 17.33505 139.05553 1.000 93.92365 344 LYS B C 1
ATOM 6566 O O . LYS B 2 344 ? 144.81901 16.47090 139.08075 1.000 78.99090 344 LYS B O 1
ATOM 6572 N N . LYS B 2 345 ? 145.61104 18.47059 139.74164 1.000 87.31195 345 LYS B N 1
ATOM 6573 C CA . LYS B 2 345 ? 144.39476 18.82334 140.45755 1.000 56.26316 345 LYS B CA 1
ATOM 6574 C C . LYS B 2 345 ? 143.27698 19.10877 139.46085 1.000 62.21218 345 LYS B C 1
ATOM 6575 O O . LYS B 2 345 ? 143.50681 19.69098 138.39654 1.000 84.04491 345 LYS B O 1
ATOM 6581 N N . SER B 2 346 ? 142.06177 18.68495 139.80208 1.000 59.62995 346 SER B N 1
ATOM 6582 C CA . SER B 2 346 ? 140.93118 18.74263 138.88621 1.000 61.97242 346 SER B CA 1
ATOM 6583 C C . SER B 2 346 ? 139.80513 19.58406 139.46567 1.000 57.95049 346 SER B C 1
ATOM 6584 O O . SER B 2 346 ? 139.50919 19.51106 140.66269 1.000 64.83587 346 SER B O 1
ATOM 6587 N N . ASN B 2 347 ? 139.17751 20.37216 138.59901 1.000 57.14725 347 ASN B N 1
ATOM 6588 C CA . ASN B 2 347 ? 137.96558 21.09654 138.93458 1.000 51.24096 347 ASN B CA 1
ATOM 6589 C C . ASN B 2 347 ? 137.22470 21.39906 137.63939 1.000 57.00580 347 ASN B C 1
ATOM 6590 O O . ASN B 2 347 ? 137.72488 21.15566 136.53669 1.000 54.70294 347 ASN B O 1
ATOM 6595 N N . LEU B 2 348 ? 136.01211 21.92159 137.78657 1.000 55.25609 348 LEU B N 1
ATOM 6596 C CA . LEU B 2 348 ? 135.15503 22.17383 136.63742 1.000 54.06678 348 LEU B CA 1
ATOM 6597 C C . LEU B 2 348 ? 135.63552 23.40052 135.87638 1.000 55.52918 348 LEU B C 1
ATOM 6598 O O . LEU B 2 348 ? 135.90395 24.44946 136.47067 1.000 60.63824 348 LEU B O 1
ATOM 6603 N N . MET B 2 349 ? 135.73887 23.27263 134.55663 1.000 37.60677 349 MET B N 1
ATOM 6604 C CA . MET B 2 349 ? 136.09355 24.40536 133.71825 1.000 64.35696 349 MET B CA 1
ATOM 6605 C C . MET B 2 349 ? 135.31981 24.34398 132.40722 1.000 48.38999 349 MET B C 1
ATOM 6606 O O . MET B 2 349 ? 134.71583 23.32661 132.05449 1.000 47.43330 349 MET B O 1
ATOM 6611 N N . MET B 2 350 ? 135.34495 25.46663 131.68950 1.000 57.74251 350 MET B N 1
ATOM 6612 C CA . MET B 2 350 ? 134.51454 25.69443 130.51669 1.000 51.00946 350 MET B CA 1
ATOM 6613 C C . MET B 2 350 ? 135.35331 26.30192 129.40376 1.000 45.94729 350 MET B C 1
ATOM 6614 O O . MET B 2 350 ? 136.17696 27.18832 129.64918 1.000 53.67816 350 MET B O 1
ATOM 6619 N N . SER B 2 351 ? 135.13944 25.82101 128.18209 1.000 50.66817 351 SER B N 1
ATOM 6620 C CA . SER B 2 351 ? 135.77427 26.36676 126.99231 1.000 43.77776 351 SER B CA 1
ATOM 6621 C C . SER B 2 351 ? 134.70296 26.88585 126.04489 1.000 55.92498 351 SER B C 1
ATOM 6622 O O . SER B 2 351 ? 133.63192 26.28460 125.91586 1.000 56.12930 351 SER B O 1
ATOM 6625 N N . LEU B 2 352 ? 134.99389 28.00559 125.38934 1.000 54.93398 352 LEU B N 1
ATOM 6626 C CA . LEU B 2 352 ? 134.06213 28.64443 124.46994 1.000 48.28474 352 LEU B CA 1
ATOM 6627 C C . LEU B 2 352 ? 134.45456 28.31232 123.03699 1.000 54.85700 352 LEU B C 1
ATOM 6628 O O . LEU B 2 352 ? 135.61620 28.48228 122.65319 1.000 61.04804 352 LEU B O 1
ATOM 6633 N N . PHE B 2 353 ? 133.49042 27.83955 122.25217 1.000 42.81198 353 PHE B N 1
ATOM 6634 C CA . PHE B 2 353 ? 133.74102 27.58738 120.84317 1.000 53.85057 353 PHE B CA 1
ATOM 6635 C C . PHE B 2 353 ? 133.70381 28.89446 120.05562 1.000 65.97406 353 PHE B C 1
ATOM 6636 O O . PHE B 2 353 ? 133.27841 29.94203 120.55044 1.000 55.97242 353 PHE B O 1
ATOM 6644 N N . GLU B 2 354 ? 134.15864 28.82237 118.81145 1.000 61.39172 354 GLU B N 1
ATOM 6645 C CA . GLU B 2 354 ? 134.01245 29.95017 117.90486 1.000 61.52116 354 GLU B CA 1
ATOM 6646 C C . GLU B 2 354 ? 132.52698 30.21394 117.67490 1.000 60.15977 354 GLU B C 1
ATOM 6647 O O . GLU B 2 354 ? 131.77758 29.27351 117.37516 1.000 79.30632 354 GLU B O 1
ATOM 6653 N N . PRO B 2 355 ? 132.05788 31.45200 117.83174 1.000 68.69456 355 PRO B N 1
ATOM 6654 C CA . PRO B 2 355 ? 130.63390 31.72990 117.60862 1.000 60.39869 355 PRO B CA 1
ATOM 6655 C C . PRO B 2 355 ? 130.20845 31.34755 116.19931 1.000 57.48932 355 PRO B C 1
ATOM 6656 O O . PRO B 2 355 ? 130.96554 31.49482 115.23766 1.000 59.86158 355 PRO B O 1
ATOM 6660 N N . GLY B 2 356 ? 128.98523 30.83936 116.08845 1.000 48.09343 356 GLY B N 1
ATOM 6661 C CA . GLY B 2 356 ? 128.46246 30.38676 114.82326 1.000 57.89006 356 GLY B CA 1
ATOM 6662 C C . GLY B 2 356 ? 127.69056 29.09154 114.95867 1.000 66.35661 356 GLY B C 1
ATOM 6663 O O . GLY B 2 356 ? 127.69512 28.44372 116.01013 1.000 76.66800 356 GLY B O 1
ATOM 6664 N N . PRO B 2 357 ? 127.00667 28.68638 113.88425 1.000 72.73080 357 PRO B N 1
ATOM 6665 C CA . PRO B 2 357 ? 126.18219 27.47176 113.95581 1.000 67.20912 357 PRO B CA 1
ATOM 6666 C C . PRO B 2 357 ? 126.95194 26.17709 113.75914 1.000 64.89309 357 PRO B C 1
ATOM 6667 O O . PRO B 2 357 ? 126.44578 25.11780 114.15426 1.000 66.15245 357 PRO B O 1
ATOM 6671 N N . GLU B 2 358 ? 128.14259 26.21643 113.16350 1.000 70.58011 358 GLU B N 1
ATOM 6672 C CA . GLU B 2 358 ? 128.94332 25.01841 112.90584 1.000 49.96081 358 GLU B CA 1
ATOM 6673 C C . GLU B 2 358 ? 130.39258 25.26650 113.30553 1.000 55.83998 358 GLU B C 1
ATOM 6674 O O . GLU B 2 358 ? 131.28231 25.33860 112.44896 1.000 72.44372 358 GLU B O 1
ATOM 6680 N N . PRO B 2 359 ? 130.67039 25.39407 114.60637 1.000 58.65156 359 PRO B N 1
ATOM 6681 C CA . PRO B 2 359 ? 132.07356 25.55473 115.02168 1.000 52.19936 359 PRO B CA 1
ATOM 6682 C C . PRO B 2 359 ? 132.92356 24.34080 114.70030 1.000 54.83998 359 PRO B C 1
ATOM 6683 O O . PRO B 2 359 ? 134.08165 24.48576 114.29088 1.000 75.04596 359 PRO B O 1
ATOM 6687 N N . LEU B 2 360 ? 132.37413 23.14119 114.86772 1.000 72.23457 360 LEU B N 1
ATOM 6688 C CA . LEU B 2 360 ? 133.11266 21.90015 114.67228 1.000 59.45011 360 LEU B CA 1
ATOM 6689 C C . LEU B 2 360 ? 132.47309 21.09823 113.54773 1.000 68.00617 360 LEU B C 1
ATOM 6690 O O . LEU B 2 360 ? 131.30582 20.68664 113.67482 1.000 59.00687 360 LEU B O 1
ATOM 6695 N N . PRO B 2 361 ? 133.17967 20.85547 112.43920 1.000 63.12248 361 PRO B N 1
ATOM 6696 C CA . PRO B 2 361 ? 132.56318 20.10010 111.33452 1.000 64.91156 361 PRO B CA 1
ATOM 6697 C C . PRO B 2 361 ? 132.14166 18.69420 111.72148 1.000 75.00074 361 PRO B C 1
ATOM 6698 O O . PRO B 2 361 ? 131.06248 18.24455 111.31560 1.000 74.06977 361 PRO B O 1
ATOM 6702 N N . TRP B 2 362 ? 132.95795 17.98632 112.50640 1.000 74.34143 362 TRP B N 1
ATOM 6703 C CA . TRP B 2 362 ? 132.64513 16.60603 112.85837 1.000 63.73846 362 TRP B CA 1
ATOM 6704 C C . TRP B 2 362 ? 131.41993 16.48181 113.75625 1.000 69.31447 362 TRP B C 1
ATOM 6705 O O . TRP B 2 362 ? 130.97364 15.35804 114.01030 1.000 60.52884 362 TRP B O 1
ATOM 6716 N N . LEU B 2 363 ? 130.86515 17.59610 114.23305 1.000 58.14352 363 LEU B N 1
ATOM 6717 C CA . LEU B 2 363 ? 129.61572 17.58271 114.98033 1.000 54.05549 363 LEU B CA 1
ATOM 6718 C C . LEU B 2 363 ? 128.42776 18.07814 114.16906 1.000 67.72050 363 LEU B C 1
ATOM 6719 O O . LEU B 2 363 ? 127.28498 17.75785 114.51465 1.000 64.46081 363 LEU B O 1
ATOM 6724 N N . GLY B 2 364 ? 128.66692 18.84177 113.10770 1.000 62.10966 364 GLY B N 1
ATOM 6725 C CA . GLY B 2 364 ? 127.58822 19.42284 112.34256 1.000 64.34656 364 GLY B CA 1
ATOM 6726 C C . GLY B 2 364 ? 127.01513 20.65377 113.01876 1.000 71.24078 364 GLY B C 1
ATOM 6727 O O . GLY B 2 364 ? 127.57698 21.20732 113.96930 1.000 65.00788 364 GLY B O 1
ATOM 6728 N N . LYS B 2 365 ? 125.86714 21.08828 112.50552 1.000 59.98273 365 LYS B N 1
ATOM 6729 C CA . LYS B 2 365 ? 125.18168 22.23308 113.08840 1.000 61.38029 365 LYS B CA 1
ATOM 6730 C C . LYS B 2 365 ? 124.71699 21.89981 114.49958 1.000 69.88754 365 LYS B C 1
ATOM 6731 O O . LYS B 2 365 ? 124.04113 20.89091 114.72118 1.000 86.26301 365 LYS B O 1
ATOM 6737 N N . MET B 2 366 ? 125.09566 22.75157 115.45761 1.000 62.50163 366 MET B N 1
ATOM 6738 C CA . MET B 2 366 ? 124.74068 22.51088 116.85242 1.000 68.88611 366 MET B CA 1
ATOM 6739 C C . MET B 2 366 ? 123.23171 22.44872 117.04680 1.000 71.53392 366 MET B C 1
ATOM 6740 O O . MET B 2 366 ? 122.74551 21.68765 117.89174 1.000 73.55990 366 MET B O 1
ATOM 6745 N N . ALA B 2 367 ? 122.47658 23.23093 116.27208 1.000 60.66940 367 ALA B N 1
ATOM 6746 C CA . ALA B 2 367 ? 121.02570 23.24782 116.40925 1.000 64.53194 367 ALA B CA 1
ATOM 6747 C C . ALA B 2 367 ? 120.38493 21.92822 116.00259 1.000 70.76677 367 ALA B C 1
ATOM 6748 O O . ALA B 2 367 ? 119.26883 21.63592 116.44432 1.000 70.54580 367 ALA B O 1
ATOM 6750 N N . GLN B 2 368 ? 121.05711 21.12849 115.17810 1.000 63.84094 368 GLN B N 1
ATOM 6751 C CA . GLN B 2 368 ? 120.52593 19.84645 114.73835 1.000 72.94028 368 GLN B CA 1
ATOM 6752 C C . GLN B 2 368 ? 120.99042 18.68288 115.60666 1.000 75.58249 368 GLN B C 1
ATOM 6753 O O . GLN B 2 368 ? 120.73165 17.52584 115.26046 1.000 77.95820 368 GLN B O 1
ATOM 6759 N N . LEU B 2 369 ? 121.66932 18.95970 116.71722 1.000 73.87048 369 LEU B N 1
ATOM 6760 C CA . LEU B 2 369 ? 121.98652 17.92883 117.69714 1.000 53.28229 369 LEU B CA 1
ATOM 6761 C C . LEU B 2 369 ? 120.78141 17.72831 118.60634 1.000 67.44304 369 LEU B C 1
ATOM 6762 O O . LEU B 2 369 ? 120.35517 18.66365 119.29014 1.000 62.67750 369 LEU B O 1
ATOM 6767 N N . GLY B 2 370 ? 120.23090 16.51744 118.61504 1.000 66.47350 370 GLY B N 1
ATOM 6768 C CA . GLY B 2 370 ? 119.04854 16.23472 119.39252 1.000 60.44541 370 GLY B CA 1
ATOM 6769 C C . GLY B 2 370 ? 119.22588 15.06084 120.33254 1.000 64.07072 370 GLY B C 1
ATOM 6770 O O . GLY B 2 370 ? 120.30078 14.45901 120.42111 1.000 64.51351 370 GLY B O 1
ATOM 6771 N N . PRO B 2 371 ? 118.16372 14.70660 121.04946 1.000 60.85330 371 PRO B N 1
ATOM 6772 C CA . PRO B 2 371 ? 118.25122 13.59818 122.00152 1.000 50.61793 371 PRO B CA 1
ATOM 6773 C C . PRO B 2 371 ? 118.16445 12.25174 121.30390 1.000 61.92530 371 PRO B C 1
ATOM 6774 O O . PRO B 2 371 ? 117.48769 12.08968 120.28576 1.000 80.09602 371 PRO B O 1
ATOM 6778 N N . ILE B 2 372 ? 118.86916 11.27190 121.87586 1.000 62.28611 372 ILE B N 1
ATOM 6779 C CA . ILE B 2 372 ? 118.82610 9.91733 121.33979 1.000 70.88030 372 ILE B CA 1
ATOM 6780 C C . ILE B 2 372 ? 117.43413 9.31684 121.46282 1.000 68.01956 372 ILE B C 1
ATOM 6781 O O . ILE B 2 372 ? 117.10605 8.36474 120.74706 1.000 76.57197 372 ILE B O 1
ATOM 6786 N N . SER B 2 373 ? 116.60007 9.85605 122.35603 1.000 67.00835 373 SER B N 1
ATOM 6787 C CA . SER B 2 373 ? 115.23107 9.36779 122.48359 1.000 59.93312 373 SER B CA 1
ATOM 6788 C C . SER B 2 373 ? 114.43738 9.60630 121.20452 1.000 69.71970 373 SER B C 1
ATOM 6789 O O . SER B 2 373 ? 113.60566 8.77713 120.81750 1.000 91.45357 373 SER B O 1
ATOM 6792 N N . ASP B 2 374 ? 114.67991 10.73377 120.53256 1.000 76.36258 374 ASP B N 1
ATOM 6793 C CA . ASP B 2 374 ? 114.01128 11.01023 119.26706 1.000 69.53699 374 ASP B CA 1
ATOM 6794 C C . ASP B 2 374 ? 114.54916 10.16789 118.11917 1.000 80.99425 374 ASP B C 1
ATOM 6795 O O . ASP B 2 374 ? 113.96191 10.18834 117.03219 1.000 92.36581 374 ASP B O 1
ATOM 6800 N N . ALA B 2 375 ? 115.64055 9.43867 118.32643 1.000 81.21158 375 ALA B N 1
ATOM 6801 C CA . ALA B 2 375 ? 116.17921 8.58683 117.28164 1.000 84.32276 375 ALA B CA 1
ATOM 6802 C C . ALA B 2 375 ? 115.43537 7.25534 117.24116 1.000 102.42365 375 ALA B C 1
ATOM 6803 O O . ALA B 2 375 ? 114.83055 6.81682 118.22362 1.000 95.93064 375 ALA B O 1
ATOM 6805 N N . LYS B 2 376 ? 115.48324 6.61308 116.07358 1.000 117.59661 376 LYS B N 1
ATOM 6806 C CA . LYS B 2 376 ? 114.83932 5.31342 115.91296 1.000 116.51917 376 LYS B CA 1
ATOM 6807 C C . LYS B 2 376 ? 115.59687 4.23931 116.68237 1.000 110.18963 376 LYS B C 1
ATOM 6808 O O . LYS B 2 376 ? 115.00499 3.47310 117.45179 1.000 99.78036 376 LYS B O 1
ATOM 6814 N N . GLU B 2 377 ? 116.90915 4.17282 116.48562 1.000 108.76638 377 GLU B N 1
ATOM 6815 C CA . GLU B 2 377 ? 117.79017 3.29579 117.23645 1.000 105.87092 377 GLU B CA 1
ATOM 6816 C C . GLU B 2 377 ? 118.80365 4.14199 117.99352 1.000 97.38654 377 GLU B C 1
ATOM 6817 O O . GLU B 2 377 ? 119.09206 5.28132 117.61778 1.000 96.82779 377 GLU B O 1
ATOM 6823 N N . ASN B 2 378 ? 119.33832 3.57995 119.06611 1.000 99.12678 378 ASN B N 1
ATOM 6824 C CA . ASN B 2 378 ? 120.39166 4.26020 119.80758 1.000 87.31641 378 ASN B CA 1
ATOM 6825 C C . ASN B 2 378 ? 121.64115 4.32566 118.94022 1.000 88.42537 378 ASN B C 1
ATOM 6826 O O . ASN B 2 378 ? 122.23632 3.27698 118.65796 1.000 97.13601 378 ASN B O 1
ATOM 6831 N N . PRO B 2 379 ? 122.07236 5.50932 118.49392 1.000 75.36759 379 PRO B N 1
ATOM 6832 C CA . PRO B 2 379 ? 123.23208 5.57118 117.59098 1.000 60.66037 379 PRO B CA 1
ATOM 6833 C C . PRO B 2 379 ? 124.53631 5.16404 118.24849 1.000 69.43629 379 PRO B C 1
ATOM 6834 O O . PRO B 2 379 ? 125.48335 4.81025 117.53524 1.000 73.65431 379 PRO B O 1
ATOM 6838 N N . TYR B 2 380 ? 124.61925 5.19968 119.57652 1.000 70.11848 380 TYR B N 1
ATOM 6839 C CA . TYR B 2 380 ? 125.82072 4.77400 120.28116 1.000 84.77294 380 TYR B CA 1
ATOM 6840 C C . TYR B 2 380 ? 125.89278 3.26520 120.47102 1.000 81.58116 380 TYR B C 1
ATOM 6841 O O . TYR B 2 380 ? 126.90256 2.77004 120.98238 1.000 83.74469 380 TYR B O 1
ATOM 6850 N N . GLY B 2 381 ? 124.86545 2.53120 120.07384 1.000 85.20854 381 GLY B N 1
ATOM 6851 C CA . GLY B 2 381 ? 124.87570 1.08642 120.23432 1.000 101.68334 381 GLY B CA 1
ATOM 6852 C C . GLY B 2 381 ? 124.29595 0.64876 121.56342 1.000 112.86235 381 GLY B C 1
ATOM 6853 O O . GLY B 2 381 ? 124.29585 1.38094 122.55286 1.000 110.80277 381 GLY B O 1
ATOM 6854 N N . GLU B 2 382 ? 123.78609 -0.58475 121.58002 1.000 117.20722 382 GLU B N 1
ATOM 6855 C CA . GLU B 2 382 ? 123.19824 -1.12696 122.80058 1.000 109.56485 382 GLU B CA 1
ATOM 6856 C C . GLU B 2 382 ? 124.26181 -1.36130 123.86554 1.000 102.58851 382 GLU B C 1
ATOM 6857 O O . GLU B 2 382 ? 124.02117 -1.12412 125.05508 1.000 93.05822 382 GLU B O 1
ATOM 6863 N N . ASP B 2 383 ? 125.44076 -1.82588 123.45930 1.000 94.92642 383 ASP B N 1
ATOM 6864 C CA . ASP B 2 383 ? 126.57313 -1.98803 124.35930 1.000 94.75152 383 ASP B CA 1
ATOM 6865 C C . ASP B 2 383 ? 127.43347 -0.73499 124.44658 1.000 99.63307 383 ASP B C 1
ATOM 6866 O O . ASP B 2 383 ? 128.56100 -0.80889 124.94701 1.000 86.51998 383 ASP B O 1
ATOM 6871 N N . ASP B 2 384 ? 126.92384 0.40626 123.97645 1.000 98.51665 384 ASP B N 1
ATOM 6872 C CA . ASP B 2 384 ? 127.68393 1.65583 123.92536 1.000 78.66974 384 ASP B CA 1
ATOM 6873 C C . ASP B 2 384 ? 129.00988 1.45078 123.19653 1.000 86.93745 384 ASP B C 1
ATOM 6874 O O . ASP B 2 384 ? 130.06705 1.91110 123.63330 1.000 84.48297 384 ASP B O 1
ATOM 6879 N N . ASN B 2 385 ? 128.94773 0.74289 122.06957 1.000 85.40998 385 ASN B N 1
ATOM 6880 C CA . ASN B 2 385 ? 130.12749 0.38459 121.29656 1.000 89.78697 385 ASN B CA 1
ATOM 6881 C C . ASN B 2 385 ? 130.22202 1.12604 119.97092 1.000 79.72186 385 ASN B C 1
ATOM 6882 O O . ASN B 2 385 ? 131.20527 0.94388 119.24494 1.000 75.25485 385 ASN B O 1
ATOM 6887 N N . LYS B 2 386 ? 129.23471 1.94788 119.63370 1.000 78.57155 386 LYS B N 1
ATOM 6888 C CA . LYS B 2 386 ? 129.23168 2.72460 118.40179 1.000 79.02777 386 LYS B CA 1
ATOM 6889 C C . LYS B 2 386 ? 129.15572 4.21380 118.74152 1.000 85.48194 386 LYS B C 1
ATOM 6890 O O . LYS B 2 386 ? 129.20934 4.61047 119.90971 1.000 75.88312 386 LYS B O 1
ATOM 6896 N N . SER B 2 387 ? 129.02385 5.04046 117.70238 1.000 82.33558 387 SER B N 1
ATOM 6897 C CA . SER B 2 387 ? 128.88809 6.48287 117.86818 1.000 64.49964 387 SER B CA 1
ATOM 6898 C C . SER B 2 387 ? 128.44958 7.12944 116.56009 1.000 56.41338 387 SER B C 1
ATOM 6899 O O . SER B 2 387 ? 128.97914 6.79464 115.49233 1.000 64.33598 387 SER B O 1
ATOM 6902 N N . PRO B 2 388 ? 127.49032 8.05922 116.59810 1.000 55.08467 388 PRO B N 1
ATOM 6903 C CA . PRO B 2 388 ? 127.12572 8.78870 115.37440 1.000 62.73049 388 PRO B CA 1
ATOM 6904 C C . PRO B 2 388 ? 128.19427 9.76214 114.91129 1.000 62.44215 388 PRO B C 1
ATOM 6905 O O . PRO B 2 388 ? 128.05892 10.33019 113.81936 1.000 70.27498 388 PRO B O 1
ATOM 6909 N N . PHE B 2 389 ? 129.24820 9.97137 115.70322 1.000 55.87915 389 PHE B N 1
ATOM 6910 C CA . PHE B 2 389 ? 130.37116 10.84481 115.42054 1.000 61.95852 389 PHE B CA 1
ATOM 6911 C C . PHE B 2 389 ? 131.60258 10.02236 115.04769 1.000 55.92876 389 PHE B C 1
ATOM 6912 O O . PHE B 2 389 ? 131.74755 8.87967 115.49279 1.000 73.32880 389 PHE B O 1
ATOM 6920 N N . PRO B 2 390 ? 132.51412 10.57146 114.22980 1.000 64.25398 390 PRO B N 1
ATOM 6921 C CA . PRO B 2 390 ? 132.45216 11.91247 113.64118 1.000 67.21535 390 PRO B CA 1
ATOM 6922 C C . PRO B 2 390 ? 131.60490 11.97315 112.37693 1.000 65.86501 390 PRO B C 1
ATOM 6923 O O . PRO B 2 390 ? 131.53455 10.99111 111.64252 1.000 71.52647 390 PRO B O 1
ATOM 6927 N N . LEU B 2 391 ? 130.96243 13.11074 112.13862 1.000 58.27432 391 LEU B N 1
ATOM 6928 C CA . LEU B 2 391 ? 130.34235 13.34084 110.84128 1.000 60.65192 391 LEU B CA 1
ATOM 6929 C C . LEU B 2 391 ? 131.42040 13.41645 109.76720 1.000 54.48964 391 LEU B C 1
ATOM 6930 O O . LEU B 2 391 ? 132.50374 13.96570 109.99251 1.000 69.83623 391 LEU B O 1
ATOM 6935 N N . GLN B 2 392 ? 131.12729 12.84396 108.60436 1.000 67.82772 392 GLN B N 1
ATOM 6936 C CA . GLN B 2 392 ? 132.18125 12.92822 107.60174 1.000 69.79193 392 GLN B CA 1
ATOM 6937 C C . GLN B 2 392 ? 131.85488 13.98717 106.55587 1.000 68.28423 392 GLN B C 1
ATOM 6938 O O . GLN B 2 392 ? 130.68106 14.19114 106.22551 1.000 71.26480 392 GLN B O 1
ATOM 6944 N N . PRO B 2 393 ? 132.86864 14.66690 106.02119 1.000 71.41849 393 PRO B N 1
ATOM 6945 C CA . PRO B 2 393 ? 132.61229 15.64673 104.96081 1.000 71.10719 393 PRO B CA 1
ATOM 6946 C C . PRO B 2 393 ? 132.03992 14.97051 103.72525 1.000 81.53390 393 PRO B C 1
ATOM 6947 O O . PRO B 2 393 ? 132.33884 13.81137 103.43006 1.000 83.28404 393 PRO B O 1
ATOM 6951 N N . LYS B 2 394 ? 131.19256 15.71271 103.00638 1.000 81.30512 394 LYS B N 1
ATOM 6952 C CA . LYS B 2 394 ? 130.50027 15.14391 101.85386 1.000 82.47694 394 LYS B CA 1
ATOM 6953 C C . LYS B 2 394 ? 131.47522 14.70528 100.76852 1.000 79.33481 394 LYS B C 1
ATOM 6954 O O . LYS B 2 394 ? 131.21475 13.72583 100.06036 1.000 99.20886 394 LYS B O 1
ATOM 6960 N N . ASN B 2 395 ? 132.59814 15.40402 100.62615 1.000 75.22826 395 ASN B N 1
ATOM 6961 C CA . ASN B 2 395 ? 133.61704 15.06919 99.64244 1.000 80.76797 395 ASN B CA 1
ATOM 6962 C C . ASN B 2 395 ? 134.91052 14.70005 100.35319 1.000 62.25247 395 ASN B C 1
ATOM 6963 O O . ASN B 2 395 ? 135.30222 15.35060 101.32704 1.000 75.58304 395 ASN B O 1
ATOM 6968 N N . LYS B 2 396 ? 135.56953 13.65426 99.86310 1.000 73.12665 396 LYS B N 1
ATOM 6969 C CA . LYS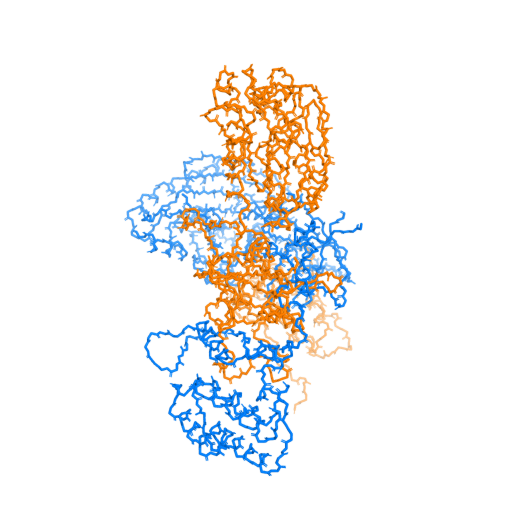 B 2 396 ? 136.83280 13.23163 100.44435 1.000 67.48058 396 LYS B CA 1
ATOM 6970 C C . LYS B 2 396 ? 137.94708 14.20859 100.07901 1.000 59.66848 396 LYS B C 1
ATOM 6971 O O . LYS B 2 396 ? 137.88107 14.92898 99.07944 1.000 83.01715 396 LYS B O 1
ATOM 6977 N N . ARG B 2 397 ? 138.98090 14.22739 100.91162 1.000 71.03123 397 ARG B N 1
ATOM 6978 C CA . ARG B 2 397 ? 140.16207 15.02907 100.64380 1.000 57.82678 397 ARG B CA 1
ATOM 6979 C C . ARG B 2 397 ? 141.14496 14.23747 99.78360 1.000 62.48099 397 ARG B C 1
ATOM 6980 O O . ARG B 2 397 ? 140.98517 13.03683 99.55574 1.000 73.40751 397 ARG B O 1
ATOM 6988 N N . SER B 2 398 ? 142.18018 14.93080 99.30273 1.000 67.82630 398 SER B N 1
ATOM 6989 C CA . SER B 2 398 ? 143.10538 14.31417 98.35638 1.000 75.65188 398 SER B CA 1
ATOM 6990 C C . SER B 2 398 ? 143.91902 13.19574 98.99586 1.000 72.17559 398 SER B C 1
ATOM 6991 O O . SER B 2 398 ? 144.35078 12.27154 98.29775 1.000 80.85981 398 SER B O 1
ATOM 6994 N N . TYR B 2 399 ? 144.14403 13.25970 100.30883 1.000 70.45816 399 TYR B N 1
ATOM 6995 C CA . TYR B 2 399 ? 144.89145 12.21251 100.99380 1.000 55.32758 399 TYR B CA 1
ATOM 6996 C C . TYR B 2 399 ? 144.01826 11.02885 101.38855 1.000 63.11649 399 TYR B C 1
ATOM 6997 O O . TYR B 2 399 ? 144.54888 9.93987 101.63164 1.000 63.11130 399 TYR B O 1
ATOM 7006 N N . ALA B 2 400 ? 142.69996 11.21621 101.46396 1.000 69.69947 400 ALA B N 1
ATOM 7007 C CA . ALA B 2 400 ? 141.75990 10.13920 101.74851 1.000 58.89378 400 ALA B CA 1
ATOM 7008 C C . ALA B 2 400 ? 141.09334 9.61637 100.48146 1.000 76.39890 400 ALA B C 1
ATOM 7009 O O . ALA B 2 400 ? 139.95988 9.12524 100.52660 1.000 83.30066 400 ALA B O 1
ATOM 7011 N N . GLN B 2 401 ? 141.78690 9.70889 99.35095 1.000 84.02817 401 GLN B N 1
ATOM 7012 C CA . GLN B 2 401 ? 141.21957 9.38954 98.05118 1.000 74.34996 401 GLN B CA 1
ATOM 7013 C C . GLN B 2 401 ? 142.37038 9.19367 97.07752 1.000 81.36657 401 GLN B C 1
ATOM 7014 O O . GLN B 2 401 ? 143.46790 9.71892 97.28617 1.000 83.74610 401 GLN B O 1
ATOM 7020 N N . ASN B 2 402 ? 142.11898 8.42864 96.01987 1.000 70.34249 402 ASN B N 1
ATOM 7021 C CA . ASN B 2 402 ? 143.15130 8.18714 95.02187 1.000 79.16060 402 ASN B CA 1
ATOM 7022 C C . ASN B 2 402 ? 143.32083 9.41959 94.14468 1.000 78.37012 402 ASN B C 1
ATOM 7023 O O . ASN B 2 402 ? 142.36396 9.87327 93.50802 1.000 77.44083 402 ASN B O 1
ATOM 7028 N N . VAL B 2 403 ? 144.53817 9.95218 94.10519 1.000 71.96763 403 VAL B N 1
ATOM 7029 C CA . VAL B 2 403 ? 144.88034 11.07361 93.24321 1.000 83.58185 403 VAL B CA 1
ATOM 7030 C C . VAL B 2 403 ? 146.19592 10.75776 92.54819 1.000 78.64881 403 VAL B C 1
ATOM 7031 O O . VAL B 2 403 ? 147.06283 10.07046 93.09797 1.000 65.66641 403 VAL B O 1
ATOM 7035 N N . THR B 2 404 ? 146.33767 11.25924 91.32522 1.000 74.24157 404 THR B N 1
ATOM 7036 C CA . THR B 2 404 ? 147.51011 11.00580 90.49838 1.000 69.56711 404 THR B CA 1
ATOM 7037 C C . THR B 2 404 ? 148.37024 12.26139 90.45052 1.000 72.63431 404 THR B C 1
ATOM 7038 O O . THR B 2 404 ? 147.88536 13.33685 90.08180 1.000 71.90665 404 THR B O 1
ATOM 7042 N N . VAL B 2 405 ? 149.64017 12.12159 90.82509 1.000 58.57771 405 VAL B N 1
ATOM 7043 C CA . VAL B 2 405 ? 150.60869 13.21280 90.80223 1.000 67.93723 405 VAL B CA 1
ATOM 7044 C C . VAL B 2 405 ? 151.88142 12.67703 90.16118 1.000 64.52403 405 VAL B C 1
ATOM 7045 O O . VAL B 2 405 ? 152.56092 11.82136 90.74183 1.000 76.08104 405 VAL B O 1
ATOM 7049 N N . TRP B 2 406 ? 152.20882 13.17988 88.97025 1.000 86.56940 406 TRP B N 1
ATOM 7050 C CA . TRP B 2 406 ? 153.38154 12.74058 88.22384 1.000 74.77499 406 TRP B CA 1
ATOM 7051 C C . TRP B 2 406 ? 154.42460 13.84217 88.07676 1.000 91.33052 406 TRP B C 1
ATOM 7052 O O . TRP B 2 406 ? 155.27501 13.76886 87.18430 1.000 99.47784 406 TRP B O 1
ATOM 7063 N N . ILE B 2 407 ? 154.37432 14.86448 88.93247 1.000 85.06161 407 ILE B N 1
ATOM 7064 C CA . ILE B 2 407 ? 155.33336 15.96225 88.83485 1.000 83.24982 407 ILE B CA 1
ATOM 7065 C C . ILE B 2 407 ? 156.74445 15.46076 89.11521 1.000 83.98371 407 ILE B C 1
ATOM 7066 O O . ILE B 2 407 ? 157.66420 15.65587 88.31161 1.000 93.22386 407 ILE B O 1
ATOM 7071 N N . LYS B 2 408 ? 156.93666 14.81009 90.25513 1.000 73.72027 408 LYS B N 1
ATOM 7072 C CA . LYS B 2 408 ? 158.24363 14.23377 90.53068 1.000 85.81104 408 LYS B CA 1
ATOM 7073 C C . LYS B 2 408 ? 158.38577 12.89865 89.80162 1.000 97.76090 408 LYS B C 1
ATOM 7074 O O . LYS B 2 408 ? 157.40410 12.16494 89.65646 1.000 87.56064 408 LYS B O 1
ATOM 7080 N N . PRO B 2 409 ? 159.58747 12.56961 89.31972 1.000 95.03651 409 PRO B N 1
ATOM 7081 C CA . PRO B 2 409 ? 159.76148 11.29236 88.60832 1.000 97.54229 409 PRO B CA 1
ATOM 7082 C C . PRO B 2 409 ? 159.44517 10.08056 89.46441 1.000 99.50961 409 PRO B C 1
ATOM 7083 O O . PRO B 2 409 ? 158.92990 9.08281 88.94426 1.000 83.87409 409 PRO B O 1
ATOM 7087 N N . SER B 2 410 ? 159.73334 10.13899 90.76682 1.000 93.83322 410 SER B N 1
ATOM 7088 C CA . SER B 2 410 ? 159.41040 9.02854 91.65410 1.000 89.79937 410 SER B CA 1
ATOM 7089 C C . SER B 2 410 ? 157.90973 8.79592 91.76199 1.000 86.62048 410 SER B C 1
ATOM 7090 O O . SER B 2 410 ? 157.48798 7.67813 92.07801 1.000 96.93178 410 SER B O 1
ATOM 7093 N N . GLY B 2 411 ? 157.09600 9.82156 91.50627 1.000 74.81596 411 GLY B N 1
ATOM 7094 C CA . GLY B 2 411 ? 155.65548 9.63578 91.55146 1.000 83.62662 411 GLY B CA 1
ATOM 7095 C C . GLY B 2 411 ? 155.13727 8.80905 90.39073 1.000 89.30443 411 GLY B C 1
ATOM 7096 O O . GLY B 2 411 ? 154.22298 7.99648 90.55521 1.000 95.78255 411 GLY B O 1
ATOM 7097 N N . LEU B 2 412 ? 155.71122 9.00340 89.20122 1.000 83.87143 412 LEU B N 1
ATOM 7098 C CA . LEU B 2 412 ? 155.29863 8.21184 88.04711 1.000 87.09964 412 LEU B CA 1
ATOM 7099 C C . LEU B 2 412 ? 155.83187 6.78787 88.13647 1.000 92.43477 412 LEU B C 1
ATOM 7100 O O . LEU B 2 412 ? 155.13042 5.83253 87.78304 1.000 88.94178 412 LEU B O 1
ATOM 7105 N N . GLN B 2 413 ? 157.07033 6.62724 88.60979 1.000 87.65884 413 GLN B N 1
ATOM 7106 C CA . GLN B 2 413 ? 157.65795 5.29657 88.72128 1.000 87.51317 413 GLN B CA 1
ATOM 7107 C C . GLN B 2 413 ? 156.91222 4.43437 89.73068 1.000 90.76792 413 GLN B C 1
ATOM 7108 O O . GLN B 2 413 ? 156.90392 3.20443 89.60911 1.000 96.70118 413 GLN B O 1
ATOM 7114 N N . THR B 2 414 ? 156.28199 5.05572 90.72960 1.000 97.82410 414 THR B N 1
ATOM 7115 C CA . THR B 2 414 ? 155.50612 4.29227 91.70139 1.000 90.36179 414 THR B CA 1
ATOM 7116 C C . THR B 2 414 ? 154.25076 3.70531 91.06606 1.000 78.66214 414 THR B C 1
ATOM 7117 O O . THR B 2 414 ? 153.88489 2.55744 91.34598 1.000 92.54066 414 THR B O 1
ATOM 7121 N N . ASP B 2 415 ? 153.58505 4.47210 90.19873 1.000 93.71455 415 ASP B N 1
ATOM 7122 C CA . ASP B 2 415 ? 152.36813 3.97965 89.56060 1.000 83.03935 415 ASP B CA 1
ATOM 7123 C C . ASP B 2 415 ? 152.66830 2.85092 88.58223 1.000 85.97985 415 ASP B C 1
ATOM 7124 O O . ASP B 2 415 ? 151.92610 1.86383 88.52125 1.000 92.39588 415 ASP B O 1
ATOM 7129 N N . VAL B 2 416 ? 153.74865 2.97507 87.80714 1.000 76.96353 416 VAL B N 1
ATOM 7130 C CA . VAL B 2 416 ? 154.07082 1.93077 86.83993 1.000 94.83929 416 VAL B CA 1
ATOM 7131 C C . VAL B 2 416 ? 154.60593 0.68961 87.54310 1.000 96.26499 416 VAL B C 1
ATOM 7132 O O . VAL B 2 416 ? 154.46645 -0.42849 87.03239 1.000 96.60171 416 VAL B O 1
ATOM 7136 N N . GLN B 2 417 ? 155.21527 0.85353 88.72080 1.000 93.81938 417 GLN B N 1
ATOM 7137 C CA . GLN B 2 417 ? 155.68354 -0.30757 89.46876 1.000 85.47119 417 GLN B CA 1
ATOM 7138 C C . GLN B 2 417 ? 154.52898 -1.06039 90.11376 1.000 85.43812 417 GLN B C 1
ATOM 7139 O O . GLN B 2 417 ? 154.57879 -2.29066 90.22255 1.000 96.89043 417 GLN B O 1
ATOM 7145 N N . LYS B 2 418 ? 153.48663 -0.34861 90.54778 1.000 81.36385 418 LYS B N 1
ATOM 7146 C CA . LYS B 2 418 ? 152.29798 -1.03270 91.04209 1.000 100.29896 418 LYS B CA 1
ATOM 7147 C C . LYS B 2 418 ? 151.57034 -1.75293 89.91473 1.000 91.63348 418 LYS B C 1
ATOM 7148 O O . LYS B 2 418 ? 150.97653 -2.81410 90.13792 1.000 94.35436 418 LYS B O 1
ATOM 7154 N N . ILE B 2 419 ? 151.61308 -1.19847 88.70159 1.000 86.78252 419 ILE B N 1
ATOM 7155 C CA . ILE B 2 419 ? 151.03890 -1.88334 87.54856 1.000 87.63681 419 ILE B CA 1
ATOM 7156 C C . ILE B 2 419 ? 151.88661 -3.09221 87.17125 1.000 89.85170 419 ILE B C 1
ATOM 7157 O O . ILE B 2 419 ? 151.35808 -4.15336 86.81792 1.000 71.90951 419 ILE B O 1
ATOM 7162 N N . LEU B 2 420 ? 153.21271 -2.95722 87.25069 1.000 84.68537 420 LEU B N 1
ATOM 7163 C CA . LEU B 2 420 ? 154.09405 -4.06246 86.88678 1.000 87.72902 420 LEU B CA 1
ATOM 7164 C C . LEU B 2 420 ? 154.00772 -5.20230 87.89463 1.000 101.66499 420 LEU B C 1
ATOM 7165 O O . LEU B 2 420 ? 154.03941 -6.37773 87.51157 1.000 103.88085 420 LEU B O 1
ATOM 7170 N N . ARG B 2 421 ? 153.90796 -4.87677 89.18597 1.000 103.78966 421 ARG B N 1
ATOM 7171 C CA . ARG B 2 421 ? 153.81512 -5.91451 90.20892 1.000 93.25489 421 ARG B CA 1
ATOM 7172 C C . ARG B 2 421 ? 152.57111 -6.76929 90.00674 1.000 85.07452 421 ARG B C 1
ATOM 7173 O O . ARG B 2 421 ? 152.63629 -8.00351 90.03944 1.000 98.91213 421 ARG B O 1
ATOM 7181 N N . ASN B 2 422 ? 151.42383 -6.12377 89.79234 1.000 79.37685 422 ASN B N 1
ATOM 7182 C CA . ASN B 2 422 ? 150.18240 -6.85022 89.56127 1.000 80.84518 422 ASN B CA 1
ATOM 7183 C C . ASN B 2 422 ? 150.16275 -7.53461 88.20178 1.000 92.43493 422 ASN B C 1
ATOM 7184 O O . ASN B 2 422 ? 149.41231 -8.49882 88.01761 1.000 91.01245 422 ASN B O 1
ATOM 7189 N N . ALA B 2 423 ? 150.96866 -7.05890 87.24906 1.000 98.03967 423 ALA B N 1
ATOM 7190 C CA . ALA B 2 423 ? 151.05644 -7.72338 85.95402 1.000 96.19139 423 ALA B CA 1
ATOM 7191 C C . ALA B 2 423 ? 151.75556 -9.07091 86.06331 1.000 90.32147 423 ALA B C 1
ATOM 7192 O O . ALA B 2 423 ? 151.48250 -9.97601 85.26681 1.000 82.19012 423 ALA B O 1
ATOM 7194 N N . ARG B 2 424 ? 152.65239 -9.22298 87.03501 1.000 88.04930 424 ARG B N 1
ATOM 7195 C CA . ARG B 2 424 ? 153.37964 -10.46548 87.24922 1.000 84.55015 424 ARG B CA 1
ATOM 7196 C C . ARG B 2 424 ? 152.63126 -11.43999 88.15120 1.000 85.00545 424 ARG B C 1
ATOM 7197 O O . ARG B 2 424 ? 153.19912 -12.46623 88.53804 1.000 103.54779 424 ARG B O 1
ATOM 7205 N N . LYS B 2 425 ? 151.38061 -11.14393 88.49788 1.000 88.30571 425 LYS B N 1
ATOM 7206 C CA . LYS B 2 425 ? 150.57933 -11.96921 89.39842 1.000 81.04021 425 LYS B CA 1
ATOM 7207 C C . LYS B 2 425 ? 149.18644 -12.18587 88.82066 1.000 83.42469 425 LYS B C 1
ATOM 7208 O O . LYS B 2 425 ? 148.16809 -11.97775 89.48325 1.000 83.18257 425 LYS B O 1
ATOM 7214 N N . LEU B 2 426 ? 149.12866 -12.61539 87.55749 1.000 78.01836 426 LEU B N 1
ATOM 7215 C CA . LEU B 2 426 ? 147.87123 -12.84508 86.86571 1.000 80.95062 426 LEU B CA 1
ATOM 7216 C C . LEU B 2 426 ? 147.58281 -14.33858 86.75239 1.000 74.97150 426 LEU B C 1
ATOM 7217 O O . LEU B 2 426 ? 148.50947 -15.15136 86.67410 1.000 77.01867 426 LEU B O 1
ATOM 7222 N N . PRO B 2 427 ? 146.30095 -14.74743 86.73547 1.000 82.29099 427 PRO B N 1
ATOM 7223 C CA . PRO B 2 427 ? 145.09944 -13.90944 86.78042 1.000 81.12578 427 PRO B CA 1
ATOM 7224 C C . PRO B 2 427 ? 144.60736 -13.63777 88.19728 1.000 88.43243 427 PRO B C 1
ATOM 7225 O O . PRO B 2 427 ? 143.47358 -13.19080 88.37499 1.000 89.49033 427 PRO B O 1
ATOM 7229 N N . GLU B 2 428 ? 145.45512 -13.92133 89.18817 1.000 93.80489 428 GLU B N 1
ATOM 7230 C CA . GLU B 2 428 ? 145.07834 -13.70243 90.58133 1.000 103.52388 428 GLU B CA 1
ATOM 7231 C C . GLU B 2 428 ? 144.72767 -12.24126 90.83423 1.000 99.78135 428 GLU B C 1
ATOM 7232 O O . GLU B 2 428 ? 143.64728 -11.92767 91.34763 1.000 92.14131 428 GLU B O 1
ATOM 7238 N N . LYS B 2 429 ? 145.63056 -11.33187 90.47505 1.000 82.49299 429 LYS B N 1
ATOM 7239 C CA . LYS B 2 429 ? 145.43523 -9.89663 90.66702 1.000 85.82443 429 LYS B CA 1
ATOM 7240 C C . LYS B 2 429 ? 144.90531 -9.21858 89.41118 1.000 88.68562 429 LYS B C 1
ATOM 7241 O O . LYS B 2 429 ? 145.36603 -8.13642 89.04270 1.000 78.03312 429 LYS B O 1
ATOM 7247 N N . THR B 2 430 ? 143.92993 -9.83347 88.73798 1.000 94.33253 430 THR B N 1
ATOM 7248 C CA . THR B 2 430 ? 143.39315 -9.24910 87.51244 1.000 74.77397 430 THR B CA 1
ATOM 7249 C C . THR B 2 430 ? 142.63792 -7.95609 87.79512 1.000 79.35899 430 THR B C 1
ATOM 7250 O O . THR B 2 430 ? 142.79571 -6.96817 87.06760 1.000 92.32484 430 THR B O 1
ATOM 7254 N N . GLN B 2 431 ? 141.82217 -7.93829 88.85173 1.000 82.37694 431 GLN B N 1
ATOM 7255 C CA . GLN B 2 431 ? 140.97921 -6.77601 89.11619 1.000 94.22548 431 GLN B CA 1
ATOM 7256 C C . GLN B 2 431 ? 141.81889 -5.54711 89.44524 1.000 90.53437 431 GLN B C 1
ATOM 7257 O O . GLN B 2 431 ? 141.61582 -4.47069 88.87112 1.000 73.30359 431 GLN B O 1
ATOM 7263 N N . THR B 2 432 ? 142.77081 -5.68748 90.37170 1.000 75.68389 432 THR B N 1
ATOM 7264 C CA . THR B 2 432 ? 143.60032 -4.54545 90.74132 1.000 87.81594 432 THR B CA 1
ATOM 7265 C C . THR B 2 432 ? 144.55411 -4.15404 89.61983 1.000 78.74004 432 THR B C 1
ATOM 7266 O O . THR B 2 432 ? 144.90462 -2.97578 89.49436 1.000 94.66092 432 THR B O 1
ATOM 7270 N N . PHE B 2 433 ? 144.98249 -5.11610 88.79818 1.000 83.33818 433 PHE B N 1
ATOM 7271 C CA . PHE B 2 433 ? 145.83343 -4.78194 87.65986 1.000 94.05545 433 PHE B CA 1
ATOM 7272 C C . PHE B 2 433 ? 145.10260 -3.87847 86.67585 1.000 81.42991 433 PHE B C 1
ATOM 7273 O O . PHE B 2 433 ? 145.66934 -2.89665 86.18221 1.000 69.61291 433 PHE B O 1
ATOM 7281 N N . TYR B 2 434 ? 143.84109 -4.19219 86.38038 1.000 74.29368 434 TYR B N 1
ATOM 7282 C CA . TYR B 2 434 ? 143.06441 -3.37929 85.45527 1.000 68.46808 434 TYR B CA 1
ATOM 7283 C C . TYR B 2 434 ? 142.56194 -2.08631 86.08172 1.000 84.66393 434 TYR B C 1
ATOM 7284 O O . TYR B 2 434 ? 142.27487 -1.13280 85.34951 1.000 81.38386 434 TYR B O 1
ATOM 7293 N N . LYS B 2 435 ? 142.44894 -2.02478 87.40994 1.000 91.90563 435 LYS B N 1
ATOM 7294 C CA . LYS B 2 435 ? 142.09612 -0.75986 88.04490 1.000 87.25642 435 LYS B CA 1
ATOM 7295 C C . LYS B 2 435 ? 143.28087 0.19705 88.06731 1.000 80.22014 435 LYS B C 1
ATOM 7296 O O . LYS B 2 435 ? 143.11816 1.39143 87.79854 1.000 67.57543 435 LYS B O 1
ATOM 7302 N N . GLU B 2 436 ? 144.47875 -0.30656 88.37575 1.000 75.70844 436 GLU B N 1
ATOM 7303 C CA . GLU B 2 436 ? 145.66668 0.53692 88.29641 1.000 73.06796 436 GLU B CA 1
ATOM 7304 C C . GLU B 2 436 ? 145.98817 0.91026 86.85555 1.000 85.79820 436 GLU B C 1
ATOM 7305 O O . GLU B 2 436 ? 146.54779 1.98356 86.60511 1.000 88.24509 436 GLU B O 1
ATOM 7311 N N . LEU B 2 437 ? 145.64503 0.04290 85.90029 1.000 88.79603 437 LEU B N 1
ATOM 7312 C CA . LEU B 2 437 ? 145.89258 0.34928 84.49510 1.000 81.09452 437 LEU B CA 1
ATOM 7313 C C . LEU B 2 437 ? 144.99211 1.48026 84.01495 1.000 74.25519 437 LEU B C 1
ATOM 7314 O O . LEU B 2 437 ? 145.47022 2.47019 83.44884 1.000 70.26239 437 LEU B O 1
ATOM 7319 N N . ASN B 2 438 ? 143.67950 1.34658 84.22744 1.000 64.65264 438 ASN B N 1
ATOM 7320 C CA . ASN B 2 438 ? 142.75817 2.41271 83.84916 1.000 63.99460 438 ASN B CA 1
ATOM 7321 C C . ASN B 2 438 ? 143.00543 3.67657 84.65976 1.000 84.14114 438 ASN B C 1
ATOM 7322 O O . ASN B 2 438 ? 142.68902 4.78074 84.20160 1.000 74.07651 438 ASN B O 1
ATOM 7327 N N . ARG B 2 439 ? 143.56370 3.53621 85.86298 1.000 83.36346 439 ARG B N 1
ATOM 7328 C CA . ARG B 2 439 ? 143.92154 4.70689 86.65472 1.000 66.95983 439 ARG B CA 1
ATOM 7329 C C . ARG B 2 439 ? 144.98164 5.53706 85.94328 1.000 71.33058 439 ARG B C 1
ATOM 7330 O O . ARG B 2 439 ? 144.86330 6.76327 85.83889 1.000 78.95385 439 ARG B O 1
ATOM 7338 N N . LEU B 2 440 ? 146.02956 4.87857 85.44287 1.000 74.22337 440 LEU B N 1
ATOM 7339 C CA . LEU B 2 440 ? 147.05323 5.58231 84.67920 1.000 63.94191 440 LEU B CA 1
ATOM 7340 C C . LEU B 2 440 ? 146.53112 6.02343 83.31814 1.000 79.99462 440 LEU B C 1
ATOM 7341 O O . LEU B 2 440 ? 146.94933 7.06752 82.80458 1.000 80.19682 440 LEU B O 1
ATOM 7346 N N . ARG B 2 441 ? 145.62297 5.24806 82.72167 1.000 68.96756 441 ARG B N 1
ATOM 7347 C CA . ARG B 2 441 ? 145.07802 5.61346 81.41811 1.000 75.13799 441 ARG B CA 1
ATOM 7348 C C . ARG B 2 441 ? 144.28048 6.90840 81.50241 1.000 73.17017 441 ARG B C 1
ATOM 7349 O O . ARG B 2 441 ? 144.45065 7.81125 80.67523 1.000 76.70239 441 ARG B O 1
ATOM 7357 N N . LYS B 2 442 ? 143.40069 7.01590 82.50129 1.000 76.57073 442 LYS B N 1
ATOM 7358 C CA . LYS B 2 442 ? 142.59632 8.22420 82.65116 1.000 72.10298 442 LYS B CA 1
ATOM 7359 C C . LYS B 2 442 ? 143.46563 9.43435 82.96816 1.000 78.23139 442 LYS B C 1
ATOM 7360 O O . LYS B 2 442 ? 143.23211 10.52796 82.44046 1.000 59.15666 442 LYS B O 1
ATOM 7366 N N . ALA B 2 443 ? 144.47473 9.25908 83.82409 1.000 67.89081 443 ALA B N 1
ATOM 7367 C CA . ALA B 2 443 ? 145.34042 10.37799 84.17832 1.000 74.94191 443 ALA B CA 1
ATOM 7368 C C . ALA B 2 443 ? 146.18653 10.83336 82.99685 1.000 77.90235 443 ALA B C 1
ATOM 7369 O O . ALA B 2 443 ? 146.47623 12.02860 82.86891 1.000 87.48419 443 ALA B O 1
ATOM 7371 N N . ALA B 2 444 ? 146.58984 9.90461 82.12698 1.000 76.32863 444 ALA B N 1
ATOM 7372 C CA . ALA B 2 444 ? 147.36775 10.28571 80.95301 1.000 66.33332 444 ALA B CA 1
ATOM 7373 C C . ALA B 2 444 ? 146.50840 11.03243 79.94062 1.000 70.54975 444 ALA B C 1
ATOM 7374 O O . ALA B 2 444 ? 146.98631 11.96002 79.27705 1.000 66.64388 444 ALA B O 1
ATOM 7376 N N . LEU B 2 445 ? 145.23807 10.64161 79.80613 1.000 71.23967 445 LEU B N 1
ATOM 7377 C CA . LEU B 2 445 ? 144.33888 11.35065 78.90192 1.000 71.20745 445 LEU B CA 1
ATOM 7378 C C . LEU B 2 445 ? 143.99848 12.73994 79.42516 1.000 85.54370 445 LEU B C 1
ATOM 7379 O O . LEU B 2 445 ? 143.82923 13.67502 78.63405 1.000 81.36043 445 LEU B O 1
ATOM 7384 N N . ALA B 2 446 ? 143.89160 12.89429 80.74596 1.000 83.96362 446 ALA B N 1
ATOM 7385 C CA . ALA B 2 446 ? 143.58265 14.20058 81.31582 1.000 74.96534 446 ALA B CA 1
ATOM 7386 C C . ALA B 2 446 ? 144.75846 15.15702 81.16252 1.000 68.35090 446 ALA B C 1
ATOM 7387 O O . ALA B 2 446 ? 144.58952 16.29973 80.72227 1.000 67.73919 446 ALA B O 1
ATOM 7389 N N . PHE B 2 447 ? 145.96229 14.70445 81.51693 1.000 59.07442 447 PHE B N 1
ATOM 7390 C CA . PHE B 2 447 ? 147.14838 15.54321 81.40746 1.000 55.59120 447 PHE B CA 1
ATOM 7391 C C . PHE B 2 447 ? 147.63337 15.71119 79.97443 1.000 72.25374 447 PHE B C 1
ATOM 7392 O O . PHE B 2 447 ? 148.53632 16.52212 79.74051 1.000 63.03612 447 PHE B O 1
ATOM 7400 N N . GLY B 2 448 ? 147.07102 14.97441 79.02067 1.000 86.85214 448 GLY B N 1
ATOM 7401 C CA . GLY B 2 448 ? 147.59655 14.98791 77.66813 1.000 69.38091 448 GLY B CA 1
ATOM 7402 C C . GLY B 2 448 ? 148.96487 14.35736 77.53949 1.000 72.39213 448 GLY B C 1
ATOM 7403 O O . GLY B 2 448 ? 149.77864 14.81197 76.72963 1.000 81.48869 448 GLY B O 1
ATOM 7404 N N . PHE B 2 449 ? 149.23923 13.32435 78.32601 1.000 70.28128 449 PHE B N 1
ATOM 7405 C CA . PHE B 2 449 ? 150.54326 12.66539 78.33924 1.000 73.28331 449 PHE B CA 1
ATOM 7406 C C . PHE B 2 449 ? 150.44774 11.31801 77.62557 1.000 80.94824 449 PHE B C 1
ATOM 7407 O O . PHE B 2 449 ? 150.73204 10.25117 78.18216 1.000 85.63902 449 PHE B O 1
ATOM 7415 N N . LEU B 2 450 ? 150.02637 11.38619 76.36154 1.000 70.98270 450 LEU B N 1
ATOM 7416 C CA . LEU B 2 450 ? 149.75697 10.18187 75.58530 1.000 72.39196 450 LEU B CA 1
ATOM 7417 C C . LEU B 2 450 ? 151.01601 9.37028 75.31096 1.000 71.40275 450 LEU B C 1
ATOM 7418 O O . LEU B 2 450 ? 150.91680 8.15826 75.09896 1.000 72.49015 450 LEU B O 1
ATOM 7423 N N . ASP B 2 451 ? 152.19507 10.00004 75.32248 1.000 69.58717 451 ASP B N 1
ATOM 7424 C CA . ASP B 2 451 ? 153.42942 9.24589 75.12354 1.000 67.63597 451 ASP B CA 1
ATOM 7425 C C . ASP B 2 451 ? 153.66294 8.24368 76.24602 1.000 81.99445 451 ASP B C 1
ATOM 7426 O O . ASP B 2 451 ? 154.33667 7.22791 76.03973 1.000 89.30592 451 ASP B O 1
ATOM 7431 N N . LEU B 2 452 ? 153.12237 8.50991 77.43714 1.000 83.00391 452 LEU B N 1
ATOM 7432 C CA . LEU B 2 452 ? 153.25504 7.55896 78.53535 1.000 82.27903 452 LEU B CA 1
ATOM 7433 C C . LEU B 2 452 ? 152.48022 6.27847 78.25111 1.000 81.40624 452 LEU B C 1
ATOM 7434 O O . LEU B 2 452 ? 152.92136 5.18430 78.62134 1.000 81.34955 452 LEU B O 1
ATOM 7439 N N . LEU B 2 453 ? 151.32345 6.39467 77.59407 1.000 68.91487 453 LEU B N 1
ATOM 7440 C CA . LEU B 2 453 ? 150.54444 5.20801 77.25655 1.000 74.72368 453 LEU B CA 1
ATOM 7441 C C . LEU B 2 453 ? 151.31370 4.29542 76.30924 1.000 85.38058 453 LEU B C 1
ATOM 7442 O O . LEU B 2 453 ? 151.26281 3.06700 76.44121 1.000 84.45355 453 LEU B O 1
ATOM 7447 N N . LYS B 2 454 ? 152.03195 4.87800 75.34542 1.000 92.24394 454 LYS B N 1
ATOM 7448 C CA . LYS B 2 454 ? 152.87727 4.07479 74.46797 1.000 83.43822 454 LYS B CA 1
ATOM 7449 C C . LYS B 2 454 ? 153.99759 3.40293 75.25109 1.000 84.92727 454 LYS B C 1
ATOM 7450 O O . LYS B 2 454 ? 154.33366 2.24029 74.99651 1.000 90.72286 454 LYS B O 1
ATOM 7456 N N . GLY B 2 455 ? 154.58589 4.11983 76.21070 1.000 77.99666 455 GLY B N 1
ATOM 7457 C CA . GLY B 2 455 ? 155.69019 3.55698 76.97031 1.000 87.99378 455 GLY B CA 1
ATOM 7458 C C . GLY B 2 455 ? 155.26162 2.42992 77.89024 1.000 91.55826 455 GLY B C 1
ATOM 7459 O O . GLY B 2 455 ? 155.96109 1.42112 78.01581 1.000 93.66565 455 GLY B O 1
ATOM 7460 N N . VAL B 2 456 ? 154.11139 2.58429 78.54939 1.000 91.35653 456 VAL B N 1
ATOM 7461 C CA . VAL B 2 456 ? 153.61784 1.52930 79.42909 1.000 80.61541 456 VAL B CA 1
ATOM 7462 C C . VAL B 2 456 ? 153.20714 0.30809 78.61712 1.000 88.12064 456 VAL B C 1
ATOM 7463 O O . VAL B 2 456 ? 153.46052 -0.83499 79.01736 1.000 96.07282 456 VAL B O 1
ATOM 7467 N N . ALA B 2 457 ? 152.57311 0.52822 77.46257 1.000 86.85047 457 ALA B N 1
ATOM 7468 C CA . ALA B 2 457 ? 152.16862 -0.58852 76.61529 1.000 80.65308 457 ALA B CA 1
ATOM 7469 C C . ALA B 2 457 ? 153.37625 -1.38316 76.13589 1.000 87.37377 457 ALA B C 1
ATOM 7470 O O . ALA B 2 457 ? 153.31725 -2.61403 76.03311 1.000 94.21766 457 ALA B O 1
ATOM 7472 N N . ASP B 2 458 ? 154.48268 -0.69704 75.83856 1.000 81.96133 458 ASP B N 1
ATOM 7473 C CA . ASP B 2 458 ? 155.70656 -1.40049 75.46942 1.000 89.80430 458 ASP B CA 1
ATOM 7474 C C . ASP B 2 458 ? 156.24772 -2.21242 76.63888 1.000 90.33134 458 ASP B C 1
ATOM 7475 O O . ASP B 2 458 ? 156.77972 -3.31185 76.44534 1.000 110.02659 458 ASP B O 1
ATOM 7480 N N . MET B 2 459 ? 156.11969 -1.68936 77.86064 1.000 90.74651 459 MET B N 1
ATOM 7481 C CA . MET B 2 459 ? 156.58837 -2.42834 79.02722 1.000 95.87268 459 MET B CA 1
ATOM 7482 C C . MET B 2 459 ? 155.70707 -3.63535 79.31944 1.000 92.65179 459 MET B C 1
ATOM 7483 O O . MET B 2 459 ? 156.20390 -4.65886 79.80283 1.000 90.97917 459 MET B O 1
ATOM 7488 N N . LEU B 2 460 ? 154.40476 -3.53884 79.03920 1.000 89.23724 460 LEU B N 1
ATOM 7489 C CA . LEU B 2 460 ? 153.53513 -4.69844 79.20303 1.000 94.30553 460 LEU B CA 1
ATOM 7490 C C . LEU B 2 460 ? 153.83463 -5.76954 78.16350 1.000 102.64195 460 LEU B C 1
ATOM 7491 O O . LEU B 2 460 ? 153.70575 -6.96495 78.45186 1.000 96.95119 460 LEU B O 1
ATOM 7496 N N . GLU B 2 461 ? 154.23185 -5.36445 76.95507 1.000 102.09470 461 GLU B N 1
ATOM 7497 C CA . GLU B 2 461 ? 154.63549 -6.33875 75.94744 1.000 97.88029 461 GLU B CA 1
ATOM 7498 C C . GLU B 2 461 ? 155.92612 -7.04080 76.34983 1.000 95.54929 461 GLU B C 1
ATOM 7499 O O . GLU B 2 461 ? 156.08690 -8.24249 76.10626 1.000 93.58114 461 GLU B O 1
ATOM 7505 N N . ARG B 2 462 ? 156.85561 -6.30951 76.97145 1.000 81.41185 462 ARG B N 1
ATOM 7506 C CA . ARG B 2 462 ? 158.09335 -6.93107 77.43122 1.000 77.12729 462 ARG B CA 1
ATOM 7507 C C . ARG B 2 462 ? 157.82430 -7.92558 78.55327 1.000 92.32146 462 ARG B C 1
ATOM 7508 O O . ARG B 2 462 ? 158.42844 -9.00413 78.59350 1.000 105.38943 462 ARG B O 1
ATOM 7516 N N . GLU B 2 463 ? 156.92044 -7.57960 79.47377 1.000 90.89983 463 GLU B N 1
ATOM 7517 C CA . GLU B 2 463 ? 156.57686 -8.49373 80.55749 1.000 103.39639 463 GLU B CA 1
ATOM 7518 C C . GLU B 2 463 ? 155.90564 -9.75777 80.03779 1.000 99.62168 463 GLU B C 1
ATOM 7519 O O . GLU B 2 463 ? 156.09677 -10.83722 80.60871 1.000 98.25393 463 GLU B O 1
ATOM 7525 N N . CYS B 2 464 ? 155.12157 -9.64807 78.96327 1.000 97.86490 464 CYS B N 1
ATOM 7526 C CA . CYS B 2 464 ? 154.46059 -10.82706 78.41374 1.000 82.65771 464 CYS B CA 1
ATOM 7527 C C . CYS B 2 464 ? 155.47163 -11.79813 77.81819 1.000 94.64692 464 CYS B C 1
ATOM 7528 O O . CYS B 2 464 ? 155.34493 -13.01622 77.98852 1.000 82.95868 464 CYS B O 1
ATOM 7531 N N . THR B 2 465 ? 156.48424 -11.27879 77.11951 1.000 88.32187 465 THR B N 1
ATOM 7532 C CA . THR B 2 465 ? 157.50785 -12.14900 76.55126 1.000 100.92124 465 THR B CA 1
ATOM 7533 C C . THR B 2 465 ? 158.38571 -12.76473 77.63307 1.000 102.43746 465 THR B C 1
ATOM 7534 O O . THR B 2 465 ? 158.82836 -13.91039 77.49199 1.000 111.72187 465 THR B O 1
ATOM 7538 N N . LEU B 2 466 ? 158.64443 -12.03002 78.71276 1.000 95.20454 466 LEU B N 1
ATOM 7539 C CA . LEU B 2 466 ? 159.47925 -12.51431 79.80429 1.000 104.63860 466 LEU B CA 1
ATOM 7540 C C . LEU B 2 466 ? 158.70082 -13.35449 80.81477 1.000 103.12224 466 LEU B C 1
ATOM 7541 O O . LEU B 2 466 ? 159.25283 -13.71410 81.86086 1.000 106.24323 466 LEU B O 1
ATOM 7546 N N . LEU B 2 467 ? 157.44417 -13.67683 80.52760 1.000 94.31285 467 LEU B N 1
ATOM 7547 C CA . LEU B 2 467 ? 156.67516 -14.53283 81.41873 1.000 99.02130 467 LEU B CA 1
ATOM 7548 C C . LEU B 2 467 ? 157.34776 -15.89738 81.53210 1.000 110.35220 467 LEU B C 1
ATOM 7549 O O . LEU B 2 467 ? 157.67760 -16.50766 80.50517 1.000 110.73160 467 LEU B O 1
ATOM 7554 N N . PRO B 2 468 ? 157.57882 -16.40075 82.74154 1.000 116.03193 468 PRO B N 1
ATOM 7555 C CA . PRO B 2 468 ? 158.21686 -17.71236 82.88563 1.000 109.24422 468 PRO B CA 1
ATOM 7556 C C . PRO B 2 468 ? 157.32773 -18.82179 82.34739 1.000 113.36896 468 PRO B C 1
ATOM 7557 O O . PRO B 2 468 ? 156.10844 -18.68275 82.23119 1.000 107.50413 468 PRO B O 1
ATOM 7561 N N . GLU B 2 469 ? 157.96749 -19.94400 82.00953 1.000 121.82133 469 GLU B N 1
ATOM 7562 C CA . GLU B 2 469 ? 157.22036 -21.11056 81.55488 1.000 109.02316 469 GLU B CA 1
ATOM 7563 C C . GLU B 2 469 ? 156.27934 -21.63661 82.62899 1.000 103.97215 469 GLU B C 1
ATOM 7564 O O . GLU B 2 469 ? 155.28277 -22.29054 82.30207 1.000 89.44648 469 GLU B O 1
ATOM 7566 N N . THR B 2 470 ? 156.56885 -21.35778 83.89789 1.000 111.64206 470 THR B N 1
ATOM 7567 C CA . THR B 2 470 ? 155.73400 -21.77403 85.02303 1.000 101.93932 470 THR B CA 1
ATOM 7568 C C . THR B 2 470 ? 154.63224 -20.76926 85.32621 1.000 110.80494 470 THR B C 1
ATOM 7569 O O . THR B 2 470 ? 154.28142 -20.56165 86.49126 1.000 126.36362 470 THR B O 1
ATOM 7573 N N . ALA B 2 471 ? 154.06789 -20.12954 84.30631 1.000 109.07192 471 ALA B N 1
ATOM 7574 C CA . ALA B 2 471 ? 153.06417 -19.09383 84.49052 1.000 87.77522 471 ALA B CA 1
ATOM 7575 C C . ALA B 2 471 ? 151.68924 -19.59316 84.06871 1.000 85.60128 471 ALA B C 1
ATOM 7576 O O . ALA B 2 471 ? 151.56089 -20.45628 83.19559 1.000 107.28542 471 ALA B O 1
ATOM 7578 N N . HIS B 2 472 ? 150.66491 -19.03571 84.70419 1.000 79.55319 472 HIS B N 1
ATOM 7579 C CA . HIS B 2 472 ? 149.29468 -19.35028 84.33671 1.000 77.08184 472 HIS B CA 1
ATOM 7580 C C . HIS B 2 472 ? 149.04753 -18.94279 82.88539 1.000 82.86466 472 HIS B C 1
ATOM 7581 O O . HIS B 2 472 ? 149.52151 -17.88711 82.44846 1.000 95.80747 472 HIS B O 1
ATOM 7588 N N . PRO B 2 473 ? 148.32693 -19.75480 82.10810 1.000 96.98763 473 PRO B N 1
ATOM 7589 C CA . PRO B 2 473 ? 148.15408 -19.43398 80.68051 1.000 103.98703 473 PRO B CA 1
ATOM 7590 C C . PRO B 2 473 ? 147.41150 -18.13328 80.42303 1.000 86.09754 473 PRO B C 1
ATOM 7591 O O . PRO B 2 473 ? 147.62422 -17.50928 79.37586 1.000 91.68833 473 PRO B O 1
ATOM 7595 N N . ASP B 2 474 ? 146.54866 -17.70165 81.34473 1.000 82.38982 474 ASP B N 1
ATOM 7596 C CA . ASP B 2 474 ? 145.76607 -16.48904 81.13278 1.000 92.09796 474 ASP B CA 1
ATOM 7597 C C . ASP B 2 474 ? 146.60917 -15.22208 81.22370 1.000 78.51622 474 ASP B C 1
ATOM 7598 O O . ASP B 2 474 ? 146.19118 -14.17856 80.71056 1.000 73.93936 474 ASP B O 1
ATOM 7603 N N . ALA B 2 475 ? 147.78596 -15.29033 81.85138 1.000 67.40962 475 ALA B N 1
ATOM 7604 C CA . ALA B 2 475 ? 148.59805 -14.09151 82.03790 1.000 65.66205 475 ALA B CA 1
ATOM 7605 C C . ALA B 2 475 ? 149.02840 -13.49242 80.70424 1.000 75.49522 475 ALA B C 1
ATOM 7606 O O . ALA B 2 475 ? 149.01226 -12.26782 80.53203 1.000 94.97926 475 ALA B O 1
ATOM 7608 N N . ALA B 2 476 ? 149.41440 -14.33863 79.74700 1.000 86.40509 476 ALA B N 1
ATOM 7609 C CA . ALA B 2 476 ? 149.87247 -13.83373 78.45641 1.000 75.32190 476 ALA B CA 1
ATOM 7610 C C . ALA B 2 476 ? 148.73484 -13.18759 77.67526 1.000 77.76170 476 ALA B C 1
ATOM 7611 O O . ALA B 2 476 ? 148.94674 -12.19638 76.96650 1.000 72.56814 476 ALA B O 1
ATOM 7613 N N . PHE B 2 477 ? 147.52237 -13.73406 77.79003 1.000 71.78823 477 PHE B N 1
ATOM 7614 C CA . PHE B 2 477 ? 146.37959 -13.15924 77.08689 1.000 76.58871 477 PHE B CA 1
ATOM 7615 C C . PHE B 2 477 ? 146.04499 -11.77103 77.61788 1.000 82.53002 477 PHE B C 1
ATOM 7616 O O . PHE B 2 477 ? 145.80795 -10.83882 76.84127 1.000 84.79371 477 PHE B O 1
ATOM 7624 N N . GLN B 2 478 ? 146.02003 -11.61424 78.94323 1.000 83.19701 478 GLN B N 1
ATOM 7625 C CA . GLN B 2 478 ? 145.60720 -10.34178 79.52451 1.000 78.44305 478 GLN B CA 1
ATOM 7626 C C . GLN B 2 478 ? 146.67701 -9.26868 79.36569 1.000 80.52201 478 GLN B C 1
ATOM 7627 O O . GLN B 2 478 ? 146.34527 -8.08658 79.22275 1.000 75.55230 478 GLN B O 1
ATOM 7633 N N . LEU B 2 479 ? 147.95594 -9.65143 79.38665 1.000 74.28533 479 LEU B N 1
ATOM 7634 C CA . LEU B 2 479 ? 149.02130 -8.66556 79.22989 1.000 58.40956 479 LEU B CA 1
ATOM 7635 C C . LEU B 2 479 ? 149.01724 -8.06793 77.82793 1.000 78.87571 479 LEU B C 1
ATOM 7636 O O . LEU B 2 479 ? 149.07730 -6.84358 77.66524 1.000 86.08378 479 LEU B O 1
ATOM 7641 N N . THR B 2 480 ? 148.95147 -8.91780 76.79933 1.000 83.48611 480 THR B N 1
ATOM 7642 C CA . THR B 2 480 ? 148.89590 -8.40859 75.43288 1.000 83.54130 480 THR B CA 1
ATOM 7643 C C . THR B 2 480 ? 147.59142 -7.67252 75.16060 1.000 65.52400 480 THR B C 1
ATOM 7644 O O . THR B 2 480 ? 147.58205 -6.69339 74.40697 1.000 70.14805 480 THR B O 1
ATOM 7648 N N . HIS B 2 481 ? 146.48664 -8.12323 75.75975 1.000 58.19362 481 HIS B N 1
ATOM 7649 C CA . HIS B 2 481 ? 145.22772 -7.39740 75.62475 1.000 67.55561 481 HIS B CA 1
ATOM 7650 C C . HIS B 2 481 ? 145.33302 -6.00392 76.23109 1.000 87.81909 481 HIS B C 1
ATOM 7651 O O . HIS B 2 481 ? 144.88584 -5.01977 75.63057 1.000 83.26088 481 HIS B O 1
ATOM 7658 N N . ALA B 2 482 ? 145.93003 -5.89955 77.41958 1.000 81.52583 482 ALA B N 1
ATOM 7659 C CA . ALA B 2 482 ? 146.09396 -4.59509 78.05193 1.000 83.96592 482 ALA B CA 1
ATOM 7660 C C . ALA B 2 482 ? 147.07776 -3.72542 77.28022 1.000 77.93074 482 ALA B C 1
ATOM 7661 O O . ALA B 2 482 ? 146.86866 -2.51467 77.14301 1.000 92.49796 482 ALA B O 1
ATOM 7663 N N . ALA B 2 483 ? 148.15551 -4.32450 76.76822 1.000 70.23468 483 ALA B N 1
ATOM 7664 C CA . ALA B 2 483 ? 149.15927 -3.55005 76.04566 1.000 76.36636 483 ALA B CA 1
ATOM 7665 C C . ALA B 2 483 ? 148.61835 -3.04110 74.71536 1.000 80.08693 483 ALA B C 1
ATOM 7666 O O . ALA B 2 483 ? 148.94878 -1.92825 74.28937 1.000 77.64871 483 ALA B O 1
ATOM 7668 N N . GLN B 2 484 ? 147.78689 -3.83880 74.04310 1.000 76.21573 484 GLN B N 1
ATOM 7669 C CA . GLN B 2 484 ? 147.23766 -3.40583 72.76293 1.000 82.05984 484 GLN B CA 1
ATOM 7670 C C . GLN B 2 484 ? 146.15807 -2.34766 72.95358 1.000 72.96513 484 GLN B C 1
ATOM 7671 O O . GLN B 2 484 ? 146.11854 -1.35621 72.21609 1.000 75.70264 484 GLN B O 1
ATOM 7677 N N . GLN B 2 485 ? 145.27654 -2.53450 73.93915 1.000 69.60442 485 GLN B N 1
ATOM 7678 C CA . GLN B 2 485 ? 144.24705 -1.53699 74.20647 1.000 82.68604 485 GLN B CA 1
ATOM 7679 C C . GLN B 2 485 ? 144.82933 -0.23277 74.73553 1.000 87.23469 485 GLN B C 1
ATOM 7680 O O . GLN B 2 485 ? 144.18858 0.81543 74.60388 1.000 79.93218 485 GLN B O 1
ATOM 7686 N N . LEU B 2 486 ? 146.02525 -0.27032 75.32579 1.000 70.00540 486 LEU B N 1
ATOM 7687 C CA . LEU B 2 486 ? 146.65346 0.95659 75.79806 1.000 60.83515 486 LEU B CA 1
ATOM 7688 C C . LEU B 2 486 ? 147.28056 1.74687 74.65653 1.000 82.48661 486 LEU B C 1
ATOM 7689 O O . LEU B 2 486 ? 147.28825 2.98244 74.69627 1.000 93.77933 486 LEU B O 1
ATOM 7694 N N . LYS B 2 487 ? 147.81123 1.05991 73.64072 1.000 80.11342 487 LYS B N 1
ATOM 7695 C CA . LYS B 2 487 ? 148.31473 1.75706 72.46115 1.000 69.98220 487 LYS B CA 1
ATOM 7696 C C . LYS B 2 487 ? 147.17930 2.40688 71.68214 1.000 72.65271 487 LYS B C 1
ATOM 7697 O O . LYS B 2 487 ? 147.32395 3.52879 71.18290 1.000 87.38840 487 LYS B O 1
ATOM 7703 N N . LEU B 2 488 ? 146.04116 1.71737 71.56814 1.000 65.23300 488 LEU B N 1
ATOM 7704 C CA . LEU B 2 488 ? 144.88631 2.29112 70.88800 1.000 72.27024 488 LEU B CA 1
ATOM 7705 C C . LEU B 2 488 ? 144.34620 3.51612 71.61225 1.000 84.95056 488 LEU B C 1
ATOM 7706 O O . LEU B 2 488 ? 143.67553 4.34648 70.98918 1.000 95.83364 488 LEU B O 1
ATOM 7711 N N . ALA B 2 489 ? 144.62161 3.64673 72.91159 1.000 94.00022 489 ALA B N 1
ATOM 7712 C CA . ALA B 2 489 ? 144.21807 4.83926 73.64603 1.000 89.44194 489 ALA B CA 1
ATOM 7713 C C . ALA B 2 489 ? 145.23059 5.96712 73.49877 1.000 89.49175 489 ALA B C 1
ATOM 7714 O O . ALA B 2 489 ? 144.86622 7.14116 73.63119 1.000 85.07636 489 ALA B O 1
ATOM 7716 N N . SER B 2 490 ? 146.49463 5.63660 73.22360 1.000 78.77020 490 SER B N 1
ATOM 7717 C CA . SER B 2 490 ? 147.53556 6.64361 73.05609 1.000 83.37619 490 SER B CA 1
ATOM 7718 C C . SER B 2 490 ? 147.44447 7.38095 71.72833 1.000 79.95163 490 SER B C 1
ATOM 7719 O O . SER B 2 490 ? 148.12623 8.39659 71.55597 1.000 90.58274 490 SER B O 1
ATOM 7722 N N . THR B 2 491 ? 146.62936 6.89654 70.79017 1.000 82.66753 491 THR B N 1
ATOM 7723 C CA . THR B 2 491 ? 146.53393 7.54922 69.48946 1.000 105.68917 491 THR B CA 1
ATOM 7724 C C . THR B 2 491 ? 145.75759 8.85640 69.57940 1.000 110.23157 491 THR B C 1
ATOM 7725 O O . THR B 2 491 ? 146.09286 9.83283 68.89870 1.000 113.71467 491 THR B O 1
ATOM 7729 N N . GLY B 2 492 ? 144.72193 8.89746 70.41731 1.000 103.95625 492 GLY B N 1
ATOM 7730 C CA . GLY B 2 492 ? 143.81154 10.01064 70.48920 1.000 102.58273 492 GLY B CA 1
ATOM 7731 C C . GLY B 2 492 ? 142.56626 9.82762 69.64573 1.000 113.26699 492 GLY B C 1
ATOM 7732 O O . GLY B 2 492 ? 141.50588 10.35796 69.99724 1.000 127.09311 492 GLY B O 1
ATOM 7733 N N . THR B 2 493 ? 142.67577 9.09531 68.53833 1.000 125.67269 493 THR B N 1
ATOM 7734 C CA . THR B 2 493 ? 141.50178 8.73477 67.75644 1.000 141.30280 493 THR B CA 1
ATOM 7735 C C . THR B 2 493 ? 140.54130 7.93096 68.62215 1.000 146.69974 493 THR B C 1
ATOM 7736 O O . THR B 2 493 ? 140.95576 7.01894 69.34383 1.000 159.71543 493 THR B O 1
ATOM 7740 N N . SER B 2 494 ? 139.25594 8.28040 68.55252 1.000 142.46264 494 SER B N 1
ATOM 7741 C CA . SER B 2 494 ? 138.25095 7.74237 69.46287 1.000 143.67510 494 SER B CA 1
ATOM 7742 C C . SER B 2 494 ? 138.21199 6.21849 69.44989 1.000 147.65933 494 SER B C 1
ATOM 7743 O O . SER B 2 494 ? 137.71409 5.60333 68.50149 1.000 135.88835 494 SER B O 1
ATOM 7746 N N . GLU B 2 495 ? 138.74996 5.61065 70.50529 1.000 136.25256 495 GLU B N 1
ATOM 7747 C CA . GLU B 2 495 ? 138.69620 4.17026 70.71667 1.000 120.41657 495 GLU B CA 1
ATOM 7748 C C . GLU B 2 495 ? 138.54482 3.91366 72.20809 1.000 137.77227 495 GLU B C 1
ATOM 7749 O O . GLU B 2 495 ? 137.43068 3.93723 72.74144 1.000 132.49965 495 GLU B O 1
ATOM 7755 N N . TYR B 2 496 ? 139.66190 3.67181 72.88825 1.000 144.24207 496 TYR B N 1
ATOM 7756 C CA . TYR B 2 496 ? 139.72309 3.78497 74.33660 1.000 140.45094 496 TYR B CA 1
ATOM 7757 C C . TYR B 2 496 ? 140.32370 5.11441 74.76812 1.000 127.64239 496 TYR B C 1
ATOM 7758 O O . TYR B 2 496 ? 140.64745 5.28872 75.94729 1.000 117.33384 496 TYR B O 1
ATOM 7767 N N . ALA B 2 497 ? 140.48386 6.05279 73.82998 1.000 122.60555 497 ALA B N 1
ATOM 7768 C CA . ALA B 2 497 ? 140.90785 7.40359 74.17177 1.000 115.32922 497 ALA B CA 1
ATOM 7769 C C . ALA B 2 497 ? 139.82512 8.16826 74.91774 1.000 100.17961 497 ALA B C 1
ATOM 7770 O O . ALA B 2 497 ? 140.11456 9.21704 75.50287 1.000 102.49123 497 ALA B O 1
ATOM 7772 N N . ALA B 2 498 ? 138.59008 7.67433 74.90115 1.000 98.48287 498 ALA B N 1
ATOM 7773 C CA . ALA B 2 498 ? 137.52912 8.28786 75.68381 1.000 87.92502 498 ALA B CA 1
ATOM 7774 C C . ALA B 2 498 ? 137.77033 8.05016 77.16876 1.000 96.87904 498 ALA B C 1
ATOM 7775 O O . ALA B 2 498 ? 138.21632 6.97503 77.57946 1.000 108.34117 498 ALA B O 1
ATOM 7777 N N . TYR B 2 499 ? 137.47166 9.06970 77.97575 1.000 88.42914 499 TYR B N 1
ATOM 7778 C CA . TYR B 2 499 ? 137.73777 8.98975 79.40732 1.000 90.12636 499 TYR B CA 1
ATOM 7779 C C . TYR B 2 499 ? 136.88879 7.91856 80.08166 1.000 89.52486 499 TYR B C 1
ATOM 7780 O O . TYR B 2 499 ? 137.33557 7.29217 81.04768 1.000 73.62273 499 TYR B O 1
ATOM 7789 N N . ASP B 2 500 ? 135.67497 7.68157 79.58227 1.000 86.75234 500 ASP B N 1
ATOM 7790 C CA . ASP B 2 500 ? 134.75175 6.77237 80.24856 1.000 98.25544 500 ASP B CA 1
ATOM 7791 C C . ASP B 2 500 ? 134.94982 5.31243 79.86360 1.000 106.80030 500 ASP B C 1
ATOM 7792 O O . ASP B 2 500 ? 134.55621 4.42890 80.63246 1.000 104.83854 500 ASP B O 1
ATOM 7797 N N . GLN B 2 501 ? 135.53991 5.03118 78.70485 1.000 108.00072 501 GLN B N 1
ATOM 7798 C CA . GLN B 2 501 ? 135.64450 3.65950 78.21411 1.000 97.51640 501 GLN B CA 1
ATOM 7799 C C . GLN B 2 501 ? 136.84944 2.98437 78.85934 1.000 88.51030 501 GLN B C 1
ATOM 7800 O O . GLN B 2 501 ? 137.99693 3.25690 78.49267 1.000 88.10882 501 GLN B O 1
ATOM 7806 N N . ASN B 2 502 ? 136.59123 2.09777 79.81605 1.000 95.54617 502 ASN B N 1
ATOM 7807 C CA . ASN B 2 502 ? 137.65704 1.41155 80.53075 1.000 83.02622 502 ASN B CA 1
ATOM 7808 C C . ASN B 2 502 ? 138.13584 0.18420 79.76048 1.000 90.90048 502 ASN B C 1
ATOM 7809 O O . ASN B 2 502 ? 137.44064 -0.35697 78.89745 1.000 67.07871 502 ASN B O 1
ATOM 7814 N N . ILE B 2 503 ? 139.34579 -0.25517 80.09426 1.000 82.74507 503 ILE B N 1
ATOM 7815 C CA . ILE B 2 503 ? 139.91017 -1.47654 79.52951 1.000 81.31140 503 ILE B CA 1
ATOM 7816 C C . ILE B 2 503 ? 139.41133 -2.65246 80.36233 1.000 84.62416 503 ILE B C 1
ATOM 7817 O O . ILE B 2 503 ? 139.75387 -2.77903 81.54010 1.000 92.24700 503 ILE B O 1
ATOM 7822 N N . THR B 2 504 ? 138.59617 -3.51173 79.75294 1.000 90.59878 504 THR B N 1
ATOM 7823 C CA . THR B 2 504 ? 138.09480 -4.67699 80.46153 1.000 73.81128 504 THR B CA 1
ATOM 7824 C C . THR B 2 504 ? 138.91422 -5.91250 80.10825 1.000 77.56428 504 THR B C 1
ATOM 7825 O O . THR B 2 504 ? 139.42479 -6.02882 78.98955 1.000 96.92774 504 THR B O 1
ATOM 7829 N N . PRO B 2 505 ? 139.06666 -6.85015 81.03989 1.000 90.31340 505 PRO B N 1
ATOM 7830 C CA . PRO B 2 505 ? 139.84000 -8.05979 80.74530 1.000 91.85435 505 PRO B CA 1
ATOM 7831 C C . PRO B 2 505 ? 139.07533 -9.00707 79.83313 1.000 80.83326 505 PRO B C 1
ATOM 7832 O O . PRO B 2 505 ? 137.84426 -8.98951 79.75377 1.000 76.90288 505 PRO B O 1
ATOM 7836 N N . LEU B 2 506 ? 139.83872 -9.84516 79.13414 1.000 78.91787 506 LEU B N 1
ATOM 7837 C CA . LEU B 2 506 ? 139.24689 -10.87089 78.28898 1.000 87.04088 506 LEU B CA 1
ATOM 7838 C C . LEU B 2 506 ? 138.62320 -11.96403 79.14681 1.000 69.63353 506 LEU B C 1
ATOM 7839 O O . LEU B 2 506 ? 139.19803 -12.39136 80.15158 1.000 70.34961 506 LEU B O 1
ATOM 7844 N N . HIS B 2 507 ? 137.43242 -12.41368 78.74763 1.000 74.98887 507 HIS B N 1
ATOM 7845 C CA . HIS B 2 507 ? 136.71386 -13.46512 79.46963 1.000 93.62806 507 HIS B CA 1
ATOM 7846 C C . HIS B 2 507 ? 137.21843 -14.82313 78.98732 1.000 91.87452 507 HIS B C 1
ATOM 7847 O O . HIS B 2 507 ? 136.57197 -15.53048 78.21053 1.000 73.95879 507 HIS B O 1
ATOM 7854 N N . THR B 2 508 ? 138.40301 -15.19177 79.46905 1.000 70.74950 508 THR B N 1
ATOM 7855 C CA . THR B 2 508 ? 139.01852 -16.45405 79.08650 1.000 76.93660 508 THR B CA 1
ATOM 7856 C C . THR B 2 508 ? 138.39550 -17.61205 79.85613 1.000 95.24010 508 THR B C 1
ATOM 7857 O O . THR B 2 508 ? 138.07852 -17.49153 81.04298 1.000 100.73958 508 THR B O 1
ATOM 7861 N N . ASP B 2 509 ? 138.22786 -18.74142 79.17012 1.000 112.32441 509 ASP B N 1
ATOM 7862 C CA . ASP B 2 509 ? 137.55330 -19.91606 79.72389 1.000 105.57823 509 ASP B CA 1
ATOM 7863 C C . ASP B 2 509 ? 138.51586 -20.89689 80.37867 1.000 93.38117 509 ASP B C 1
ATOM 7864 O O . ASP B 2 509 ? 138.32652 -22.11250 80.28007 1.000 122.88519 509 ASP B O 1
ATOM 7869 N N . PHE B 2 510 ? 139.55687 -20.40949 81.05464 1.000 99.09920 510 PHE B N 1
ATOM 7870 C CA . PHE B 2 510 ? 140.52486 -21.30909 81.66908 1.000 92.45732 510 PHE B CA 1
ATOM 7871 C C . PHE B 2 510 ? 140.02811 -21.91211 82.97558 1.000 123.59120 510 PHE B C 1
ATOM 7872 O O . PHE B 2 510 ? 140.58775 -22.91692 83.42799 1.000 129.05517 510 PHE B O 1
ATOM 7880 N N . SER B 2 511 ? 139.00049 -21.33151 83.58977 1.000 133.47934 511 SER B N 1
ATOM 7881 C CA . SER B 2 511 ? 138.42497 -21.92859 84.78300 1.000 150.93519 511 SER B CA 1
ATOM 7882 C C . SER B 2 511 ? 137.61096 -23.16618 84.40772 1.000 169.33969 511 SER B C 1
ATOM 7883 O O . SER B 2 511 ? 137.28667 -23.40348 83.23991 1.000 173.25018 511 SER B O 1
ATOM 7886 N N . GLY B 2 512 ? 137.28432 -23.96508 85.42141 1.000 162.84282 512 GLY B N 1
ATOM 7887 C CA . GLY B 2 512 ? 136.53157 -25.18700 85.21154 1.000 158.07044 512 GLY B CA 1
ATOM 7888 C C . GLY B 2 512 ? 135.16803 -24.95889 84.59244 1.000 171.05616 512 GLY B C 1
ATOM 7889 O O . GLY B 2 512 ? 134.30720 -24.30789 85.19188 1.000 177.88646 512 GLY B O 1
ATOM 7890 N N . SER B 2 513 ? 134.96241 -25.48735 83.38998 1.000 170.04368 513 SER B N 1
ATOM 7891 C CA . SER B 2 513 ? 133.69661 -25.32236 82.68423 1.000 164.04371 513 SER B CA 1
ATOM 7892 C C . SER B 2 513 ? 132.58911 -26.13538 83.34568 1.000 164.28842 513 SER B C 1
ATOM 7893 O O . SER B 2 513 ? 132.07422 -27.08948 82.76277 1.000 164.31499 513 SER B O 1
#

Secondary structure (DSSP, 8-state):
--SSSSGGGEEEEEEE--GGGGSEEEEEE------PPPPPEEEEHHHHHHHHHHHHHHHHHHH-SSS-EEEEEEESSSEEE---SSGGG--HHHHHHHHHHH-S--TTS--SS--THHHHHHHHHHHTBPPHHHHHHHHHH--------EEEEEEEE--S-HHHHHHHHHHHHHHHHHHHHHHHT-TTB---SEEEEEEEEEE-TTSPPSS--EEEEE-SSSEEEEEEEEETTHHHHHHHHHHHHHHTTEEEEEEE------EEEEEEGGGGTTT---EEEEEEP--TT--SS--EEEEEE-EETTTTSHHHHHHHHHHHHT--EEEEE---EEEEEEEEETTEEEEEEEP-S--TT-SPPPTTTSTTTT---B-HHHHHHHHHHTBEEE--S---SSSSSPPPHHHHHHHHHHHHTSS--SBGGG-SGGG-GGGHHHHHHHTSSS--HHHHHHHHHHHHHHHHHHHHT--------HHHHHHHHHHHHHHHHHTTGGG-HHHHHHHHHHHHHSPP-/-EEEEEE-SGGGGSBS-TT-S---BHHHHHHHHHHHHHHHHHHH-TT--EEEEEESSSEEEEEEEES-HHHHHHHTTT--------HHHHHHHHHHHHHHHH-SSS-EEEEEEE-S---SSSS-HHHHHHTSSTTTTTT---PSPSSSEEEEEEESS-HHHHHTTTHHHHHHHHHHHTTT-EEEE--SS--SHHHHHHHHHHHHHHH---EEEEEEETTEEEEEEEESPPPPB---TTT--SPB---SEEEEEEEEEHHHH-S-B-SEEEEEEE----TTS--TT--HHHHHHHTS--HHHHHHHHHHHHTEEEEEEEETTEEEEEEE--STTS---EEEEEPPSSS-S-GGG--GGGEEEGGGSSS-TT-TTS---S-SPPPSS--GGGS-----SSHHHHHHHHHHHHHHHTSTTTTHHHHHHHHHHHHHHHHHHT-HHHHH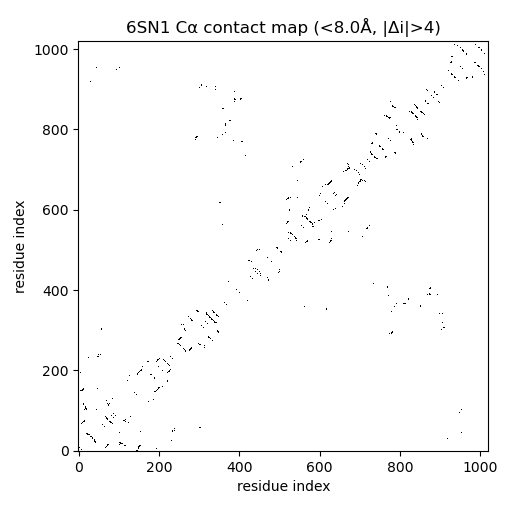HHHHHHHHHHHT--TTS-HHHHHHHHHHHHHHHHHHS-SSSS-SSS---PPP----S--